Protein AF-A0AAD4GJ56-F1 (afdb_monomer)

Solvent-accessible surface area (backbone atoms only — not comparable to full-atom values): 47585 Å² total; per-residue (Å²): 135,82,80,76,73,70,56,74,69,57,46,52,32,48,74,69,67,39,49,68,61,29,46,60,59,51,65,57,88,60,100,61,91,57,35,54,46,29,16,52,38,9,32,50,30,36,73,68,70,37,28,69,63,6,30,53,33,4,49,54,8,35,75,74,48,78,42,40,51,16,24,48,21,30,16,45,11,32,13,73,70,63,37,51,69,58,14,54,51,44,34,37,54,23,57,78,65,56,65,74,88,53,51,66,63,53,53,48,53,51,28,49,42,38,34,75,41,63,45,49,67,63,18,53,49,50,47,54,54,43,50,73,68,49,57,83,86,52,32,46,61,42,41,30,54,46,20,53,51,30,41,56,50,18,51,52,31,42,76,73,64,39,26,66,62,16,42,53,28,30,53,58,22,57,72,32,58,92,33,44,83,48,79,74,50,55,60,50,25,68,60,73,67,54,64,49,83,55,38,63,61,50,41,45,55,50,42,27,52,27,28,48,74,63,66,38,56,70,59,21,54,51,43,48,47,52,42,43,75,76,40,48,64,61,32,67,72,32,69,70,50,34,52,49,48,57,53,49,53,53,50,53,58,52,55,65,70,72,59,84,88,82,88,83,81,87,80,89,88,86,92,87,88,84,89,90,82,88,88,88,83,90,83,89,80,92,76,82,87,67,90,86,57,65,47,72,46,48,64,50,76,52,71,39,56,67,82,65,65,37,30,36,49,32,38,36,34,26,46,73,87,42,80,74,45,77,49,79,49,80,40,48,42,53,34,71,48,76,50,75,39,85,74,51,46,76,38,49,86,84,50,42,41,33,43,36,37,36,40,50,65,64,90,84,64,91,80,74,77,55,73,47,73,48,78,47,45,62,70,57,54,56,58,60,71,61,55,58,41,68,64,49,29,47,70,59,19,64,35,28,30,34,40,37,40,31,66,66,90,86,51,48,61,52,60,45,44,23,61,39,44,41,41,66,81,69,65,73,71,93,56,69,94,88,77,61,59,52,86,48,78,47,62,14,95,67,28,74,26,40,34,38,21,50,42,79,28,40,51,69,88,50,71,64,47,57,52,52,53,33,53,49,45,52,55,23,67,67,41,92,47,61,54,62,23,63,56,36,34,39,42,46,37,51,55,59,61,96,87,50,74,73,64,51,68,24,45,38,48,47,41,59,44,36,62,80,47,45,63,61,48,32,62,37,37,36,31,22,50,38,61,63,48,52,54,41,43,64,55,57,63,65,88,88,58,58,64,58,58,73,63,47,39,55,53,38,61,38,40,75,45,93,71,57,66,40,61,26,31,88,54,90,78,29,64,64,31,48,35,50,45,52,53,49,49,45,57,41,34,64,74,48,44,91,62,64,28,56,43,54,35,43,57,27,40,45,60,67,52,61,63,60,38,50,52,52,39,58,76,54,48,56,64,54,57,56,51,41,64,76,69,40,80,67,56,80,80,52,61,69,66,61,53,54,52,50,54,49,54,55,45,53,56,43,61,50,70,43,42,93,86,41,71,91,70,42,69,65,54,59,55,65,69,70,61,87,77,88,84,80,86,81,75,97,61,86,82,66,72,60,56,50,52,49,49,54,52,59,64,62,72,49,88,54,103,70,78,71,74,70,91,67,88,66,88,86,76,82,95,77,85,85,88,86,90,74,66,70,73,64,51,56,51,40,53,50,46,38,49,54,37,43,50,53,48,35,48,51,44,41,49,58,77,34,52,89,67,77,52,62,68,45,72,65,52,54,49,52,22,52,60,50,40,50,65,60,44,56,52,46,45,51,55,44,68,68,57,77,70,76,89,64,72,54,97,93,53,84,45,63,68,56,54,47,38,52,52,49,36,62,70,67,41,84,49,80,83,50,52,58,58,51,48,55,55,47,44,75,72,56,48,98,79,81,122

Nearest PDB structures (foldseek):
  2c0l-assembly1_A  TM=4.083E-01  e=7.991E-03  Homo sapiens
  4g2v-assembly1_A  TM=5.578E-01  e=3.934E-02  Mus musculus
  4wnd-assembly1_A  TM=4.920E-01  e=2.106E-01  Homo sapiens
  5a7d-assembly4_D  TM=3.535E-01  e=9.492E-02  Drosophila melanogaster
  8fbi-assembly1_A-3  TM=1.505E-01  e=9.575E+00  synthetic construct

Structure (mmCIF, N/CA/C/O backbone):
data_AF-A0AAD4GJ56-F1
#
_entry.id   AF-A0AAD4GJ56-F1
#
loop_
_atom_site.group_PDB
_atom_site.id
_atom_site.type_symbol
_atom_site.label_atom_id
_atom_site.label_alt_id
_atom_site.label_comp_id
_atom_site.label_asym_id
_atom_site.label_entity_id
_atom_site.label_seq_id
_atom_site.pdbx_PDB_ins_code
_atom_site.Cartn_x
_atom_site.Cartn_y
_atom_site.Cartn_z
_atom_site.occupancy
_atom_site.B_iso_or_equiv
_atom_site.auth_seq_id
_atom_site.auth_comp_id
_atom_site.auth_asym_id
_atom_site.auth_atom_id
_atom_site.pdbx_PDB_model_num
ATOM 1 N N . MET A 1 1 ? 17.922 -2.374 -8.704 1.00 49.94 1 MET A N 1
ATOM 2 C CA . MET A 1 1 ? 18.025 -3.794 -8.288 1.00 49.94 1 MET A CA 1
ATOM 3 C C . MET A 1 1 ? 19.294 -4.398 -8.880 1.00 49.94 1 MET A C 1
ATOM 5 O O . MET A 1 1 ? 19.496 -4.241 -10.074 1.00 49.94 1 MET A O 1
ATOM 9 N N . GLN A 1 2 ? 20.136 -5.076 -8.095 1.00 61.09 2 GLN A N 1
ATOM 10 C CA . GLN A 1 2 ? 21.302 -5.798 -8.623 1.00 61.09 2 GLN A CA 1
ATOM 11 C C . GLN A 1 2 ? 20.945 -7.289 -8.752 1.00 61.09 2 GLN A C 1
ATOM 13 O O . GLN A 1 2 ? 21.031 -8.030 -7.782 1.00 61.09 2 GLN A O 1
ATOM 18 N N . LEU A 1 3 ? 20.460 -7.715 -9.928 1.00 72.62 3 LEU A N 1
ATOM 19 C CA . LEU A 1 3 ? 20.109 -9.124 -10.200 1.00 72.62 3 LEU A CA 1
ATOM 20 C C . LEU A 1 3 ? 21.349 -10.019 -10.330 1.00 72.62 3 LEU A C 1
ATOM 22 O O . LEU A 1 3 ? 21.286 -11.213 -10.049 1.00 72.62 3 LEU A O 1
ATOM 26 N N . ILE A 1 4 ? 22.462 -9.431 -10.762 1.00 76.19 4 ILE A N 1
ATOM 27 C CA . ILE A 1 4 ? 23.710 -10.116 -11.087 1.00 76.19 4 ILE A CA 1
ATOM 28 C C . ILE A 1 4 ? 24.731 -9.820 -9.987 1.00 76.19 4 ILE A C 1
ATOM 30 O O . ILE A 1 4 ? 25.147 -8.676 -9.801 1.00 76.19 4 ILE A O 1
ATOM 34 N N . TYR A 1 5 ? 25.142 -10.868 -9.274 1.00 75.19 5 TYR A N 1
ATOM 35 C CA . TYR A 1 5 ? 26.166 -10.815 -8.229 1.00 75.19 5 TYR A CA 1
ATOM 36 C C . TYR A 1 5 ? 27.441 -11.466 -8.755 1.00 75.19 5 TYR A C 1
ATOM 38 O O . TYR A 1 5 ? 27.501 -12.687 -8.889 1.00 75.19 5 TYR A O 1
ATOM 46 N N . VAL A 1 6 ? 28.420 -10.643 -9.126 1.00 76.81 6 VAL A N 1
ATOM 47 C CA . VAL A 1 6 ? 29.655 -11.047 -9.810 1.00 76.81 6 VAL A CA 1
ATOM 48 C C . VAL A 1 6 ? 30.784 -10.102 -9.382 1.00 76.81 6 VAL A C 1
ATOM 50 O O . VAL A 1 6 ? 30.537 -8.910 -9.207 1.00 76.81 6 VAL A O 1
ATOM 53 N N . ASP A 1 7 ? 32.009 -10.608 -9.217 1.00 75.94 7 ASP A N 1
ATOM 54 C CA . ASP A 1 7 ? 33.191 -9.778 -8.948 1.00 75.94 7 ASP A CA 1
ATOM 55 C C . ASP A 1 7 ? 33.602 -8.929 -10.168 1.00 75.94 7 ASP A C 1
ATOM 57 O O . ASP A 1 7 ? 33.310 -9.267 -11.316 1.00 75.94 7 ASP A O 1
ATOM 61 N N . ASP A 1 8 ? 34.345 -7.844 -9.946 1.00 73.00 8 ASP A N 1
ATOM 62 C CA . ASP A 1 8 ? 34.710 -6.900 -11.011 1.00 73.00 8 ASP A CA 1
ATOM 63 C C . ASP A 1 8 ? 35.476 -7.541 -12.182 1.00 73.00 8 ASP A C 1
ATOM 65 O O . ASP A 1 8 ? 35.361 -7.084 -13.322 1.00 73.00 8 ASP A O 1
ATOM 69 N N . THR A 1 9 ? 36.260 -8.599 -11.952 1.00 71.12 9 THR A N 1
ATOM 70 C CA . THR A 1 9 ? 37.043 -9.247 -13.019 1.00 71.12 9 THR A CA 1
ATOM 71 C C . THR A 1 9 ? 36.125 -10.036 -13.942 1.00 71.12 9 THR A C 1
ATOM 73 O O . THR A 1 9 ? 36.169 -9.872 -15.166 1.00 71.12 9 THR A O 1
ATOM 76 N N . SER A 1 10 ? 35.247 -10.842 -13.349 1.00 69.69 10 SER A N 1
ATOM 77 C CA . SER A 1 10 ? 34.241 -11.634 -14.054 1.00 69.69 10 SER A CA 1
ATOM 78 C C . SER A 1 10 ? 33.201 -10.749 -14.753 1.00 69.69 10 SER A C 1
ATOM 80 O O . SER A 1 10 ? 32.836 -11.008 -15.902 1.00 69.69 10 SER A O 1
ATOM 82 N N . LEU A 1 11 ? 32.781 -9.649 -14.116 1.00 76.31 11 LEU A N 1
ATOM 83 C CA . LEU A 1 11 ? 31.841 -8.685 -14.692 1.00 76.31 11 LEU A CA 1
ATOM 84 C C . LEU A 1 11 ? 32.445 -7.972 -15.909 1.00 76.31 11 LEU A C 1
ATOM 86 O O . LEU A 1 11 ? 31.765 -7.782 -16.916 1.00 76.31 11 LEU A O 1
ATOM 90 N N . ASN A 1 12 ? 33.732 -7.616 -15.856 1.00 75.88 12 ASN A N 1
ATOM 91 C CA . ASN A 1 12 ? 34.431 -6.994 -16.983 1.00 75.88 12 ASN A CA 1
ATOM 92 C C . ASN A 1 12 ? 34.630 -7.951 -18.167 1.00 75.88 12 ASN A C 1
ATOM 94 O O . ASN A 1 12 ? 34.554 -7.510 -19.314 1.00 75.88 12 ASN A O 1
ATOM 98 N N . ALA A 1 13 ? 34.875 -9.241 -17.915 1.00 72.31 13 ALA A N 1
ATOM 99 C CA . ALA A 1 13 ? 34.942 -10.251 -18.973 1.00 72.31 13 ALA A CA 1
ATOM 100 C C . ALA A 1 13 ? 33.575 -10.431 -19.658 1.00 72.31 13 ALA A C 1
ATOM 102 O O . ALA A 1 13 ? 33.492 -10.398 -20.885 1.00 72.31 13 ALA A O 1
ATOM 103 N N . TRP A 1 14 ? 32.501 -10.521 -18.866 1.00 77.25 14 TRP A N 1
ATOM 104 C CA . TRP A 1 14 ? 31.129 -10.636 -19.367 1.00 77.25 14 TRP A CA 1
ATOM 105 C C . TRP A 1 14 ? 30.690 -9.385 -20.153 1.00 77.25 14 TRP A C 1
ATOM 107 O O . TRP A 1 14 ? 30.160 -9.511 -21.255 1.00 77.25 14 TRP A O 1
ATOM 117 N N . ARG A 1 15 ? 30.988 -8.172 -19.661 1.00 75.00 15 ARG A N 1
ATOM 118 C CA . ARG A 1 15 ? 30.671 -6.900 -20.349 1.00 75.00 15 ARG A CA 1
ATOM 119 C C . ARG A 1 15 ? 31.401 -6.707 -21.681 1.00 75.00 15 ARG A C 1
ATOM 121 O O . ARG A 1 15 ? 30.881 -6.027 -22.555 1.00 75.00 15 ARG A O 1
ATOM 128 N N . ARG A 1 16 ? 32.599 -7.277 -21.848 1.00 72.00 16 ARG A N 1
ATOM 129 C CA . ARG A 1 16 ? 33.371 -7.203 -23.107 1.00 72.00 16 ARG A CA 1
ATOM 130 C C . ARG A 1 16 ? 32.933 -8.227 -24.155 1.00 72.00 16 ARG A C 1
ATOM 132 O O . ARG A 1 16 ? 33.599 -8.352 -25.178 1.00 72.00 16 ARG A O 1
ATOM 139 N N . ASP A 1 17 ? 31.857 -8.959 -23.876 1.00 67.81 17 ASP A N 1
ATOM 140 C CA . ASP A 1 17 ? 31.335 -10.044 -24.703 1.00 67.81 17 ASP A CA 1
ATOM 141 C C . ASP A 1 17 ? 32.341 -11.185 -24.957 1.00 67.81 17 ASP A C 1
ATOM 143 O O . ASP A 1 17 ? 32.188 -11.990 -25.874 1.00 67.81 17 ASP A O 1
ATOM 147 N N . ASP A 1 18 ? 33.366 -11.309 -24.106 1.00 80.25 18 ASP A N 1
ATOM 148 C CA . ASP A 1 18 ? 34.285 -12.448 -24.115 1.00 80.25 18 ASP A CA 1
ATOM 149 C C . ASP A 1 18 ? 33.678 -13.605 -23.309 1.00 80.25 18 ASP A C 1
ATOM 151 O O . ASP A 1 18 ? 34.117 -13.963 -22.210 1.00 80.25 18 ASP A O 1
ATOM 155 N N . LEU A 1 19 ? 32.608 -14.177 -23.868 1.00 83.31 19 LEU A N 1
ATOM 156 C CA . LEU A 1 19 ? 31.818 -15.232 -23.232 1.00 83.31 19 LEU A CA 1
ATOM 157 C C . LEU A 1 19 ? 32.649 -16.491 -22.952 1.00 83.31 19 LEU A C 1
ATOM 159 O O . LEU A 1 19 ? 32.398 -17.190 -21.975 1.00 83.31 19 LEU A O 1
ATOM 163 N N . THR A 1 20 ? 33.676 -16.766 -23.764 1.00 83.88 20 THR A N 1
ATOM 164 C CA . THR A 1 20 ? 34.546 -17.939 -23.574 1.00 83.88 20 THR A CA 1
ATOM 165 C C . THR A 1 20 ? 35.426 -17.775 -22.337 1.00 83.88 20 THR A C 1
ATOM 167 O O . THR A 1 20 ? 35.511 -18.691 -21.514 1.00 83.88 20 THR A O 1
ATOM 170 N N . SER A 1 21 ? 36.032 -16.597 -22.158 1.00 81.44 21 SER A N 1
ATOM 171 C CA . SER A 1 21 ? 36.774 -16.287 -20.933 1.00 81.44 21 SER A CA 1
ATOM 172 C C . SER A 1 21 ? 35.853 -16.226 -19.716 1.00 81.44 21 SER A C 1
ATOM 174 O O . SER A 1 21 ? 36.216 -16.745 -18.662 1.00 81.44 21 SER A O 1
ATOM 176 N N . ALA A 1 22 ? 34.643 -15.672 -19.856 1.00 81.50 22 ALA A N 1
ATOM 177 C CA . ALA A 1 22 ? 33.655 -15.645 -18.777 1.00 81.50 22 ALA A CA 1
ATOM 178 C C . ALA A 1 22 ? 33.265 -17.064 -18.316 1.00 81.50 22 ALA A C 1
ATOM 180 O O . ALA A 1 22 ? 33.291 -17.335 -17.117 1.00 81.50 22 ALA A O 1
ATOM 181 N N . VAL A 1 23 ? 33.009 -18.006 -19.238 1.00 85.00 23 VAL A N 1
ATOM 182 C CA . VAL A 1 23 ? 32.777 -19.423 -18.888 1.00 85.00 23 VAL A CA 1
ATOM 183 C C . VAL A 1 23 ? 33.982 -20.017 -18.164 1.00 85.00 23 VAL A C 1
ATOM 185 O O . VAL A 1 23 ? 33.798 -20.708 -17.163 1.00 85.00 23 VAL A O 1
ATOM 188 N N . ALA A 1 24 ? 35.206 -19.764 -18.634 1.00 84.12 24 ALA A N 1
ATOM 189 C CA . ALA A 1 24 ? 36.415 -20.307 -18.014 1.00 84.12 24 ALA A CA 1
ATOM 190 C C . ALA A 1 24 ? 36.622 -19.796 -16.579 1.00 84.12 24 ALA A C 1
ATOM 192 O O . ALA A 1 24 ? 37.053 -20.563 -15.719 1.00 84.12 24 ALA A O 1
ATOM 193 N N . ILE A 1 25 ? 36.292 -18.528 -16.317 1.00 81.31 25 ILE A N 1
ATOM 194 C CA . ILE A 1 25 ? 36.348 -17.924 -14.981 1.00 81.31 25 ILE A CA 1
ATOM 195 C C . ILE A 1 25 ? 35.249 -18.513 -14.094 1.00 81.31 25 ILE A C 1
ATOM 197 O O . ILE A 1 25 ? 35.541 -19.060 -13.031 1.00 81.31 25 ILE A O 1
ATOM 201 N N . PHE A 1 26 ? 33.996 -18.489 -14.557 1.00 81.94 26 PHE A N 1
ATOM 202 C CA . PHE A 1 26 ? 32.866 -18.995 -13.783 1.00 81.94 26 PHE A CA 1
ATOM 203 C C . PHE A 1 26 ? 32.895 -20.508 -13.580 1.00 81.94 26 PHE A C 1
ATOM 205 O O . PHE A 1 26 ? 32.244 -20.974 -12.659 1.00 81.94 26 PHE A O 1
ATOM 212 N N . SER A 1 27 ? 33.638 -21.281 -14.377 1.00 81.06 27 SER A N 1
ATOM 213 C CA . SER A 1 27 ? 33.766 -22.738 -14.214 1.00 81.06 27 SER A CA 1
ATOM 214 C C . SER A 1 27 ? 34.814 -23.160 -13.173 1.00 81.06 27 SER A C 1
ATOM 216 O O . SER A 1 27 ? 34.909 -24.351 -12.885 1.00 81.06 27 SER A O 1
ATOM 218 N N . GLN A 1 28 ? 35.596 -22.235 -12.599 1.00 78.62 28 GLN A N 1
ATOM 219 C CA . GLN A 1 28 ? 36.573 -22.576 -11.556 1.00 78.62 28 GLN A CA 1
ATOM 220 C C . GLN A 1 28 ? 35.857 -23.017 -10.268 1.00 78.62 28 GLN A C 1
ATOM 222 O O . GLN A 1 28 ? 34.963 -22.327 -9.778 1.00 78.62 28 GLN A O 1
ATOM 227 N N . GLU A 1 29 ? 36.229 -24.183 -9.730 1.00 59.31 29 GLU A N 1
ATOM 228 C CA . GLU A 1 29 ? 35.671 -24.710 -8.479 1.00 59.31 29 GLU A CA 1
ATOM 229 C C . GLU A 1 29 ? 36.181 -23.913 -7.270 1.00 59.31 29 GLU A C 1
ATOM 231 O O . GLU A 1 29 ? 37.386 -23.782 -7.048 1.00 59.31 29 GLU A O 1
ATOM 236 N N . THR A 1 30 ? 35.251 -23.407 -6.463 1.00 61.81 30 THR A N 1
ATOM 237 C CA . THR A 1 30 ? 35.505 -22.809 -5.147 1.00 61.81 30 THR A CA 1
ATOM 238 C C . THR A 1 30 ? 35.252 -23.836 -4.039 1.00 61.81 30 THR A C 1
ATOM 240 O O . THR A 1 30 ? 34.513 -24.795 -4.241 1.00 61.81 30 THR A O 1
ATOM 243 N N . GLN A 1 31 ? 35.857 -23.652 -2.855 1.00 51.00 31 GLN A N 1
ATOM 244 C CA . GLN A 1 31 ? 35.660 -24.559 -1.707 1.00 51.00 31 GLN A CA 1
ATOM 245 C C . GLN A 1 31 ? 34.197 -24.636 -1.234 1.00 51.00 31 GLN A C 1
ATOM 247 O O . GLN A 1 31 ? 33.801 -25.671 -0.704 1.00 51.00 31 GLN A O 1
ATOM 252 N N . ASP A 1 32 ? 33.406 -23.587 -1.484 1.00 49.31 32 ASP A N 1
ATOM 253 C CA . ASP A 1 32 ? 31.969 -23.540 -1.221 1.00 49.31 32 ASP A CA 1
ATOM 254 C C . ASP A 1 32 ? 31.168 -23.521 -2.531 1.00 49.31 32 ASP A C 1
ATOM 256 O O . ASP A 1 32 ? 31.567 -22.896 -3.521 1.00 49.31 32 ASP A O 1
ATOM 260 N N . ALA A 1 33 ? 30.017 -24.198 -2.529 1.00 55.66 33 ALA A N 1
ATOM 261 C CA . ALA A 1 33 ? 29.074 -24.210 -3.640 1.00 55.66 33 ALA A CA 1
ATOM 262 C C . ALA A 1 33 ? 28.334 -22.862 -3.725 1.00 55.66 33 ALA A C 1
ATOM 264 O O . ALA A 1 33 ? 27.274 -22.674 -3.131 1.00 55.66 33 ALA A O 1
ATOM 265 N N . ASP A 1 34 ? 28.917 -21.905 -4.449 1.00 78.25 34 ASP A N 1
ATOM 266 C CA . ASP A 1 34 ? 28.306 -20.596 -4.680 1.00 78.25 34 ASP A CA 1
ATOM 267 C C . ASP A 1 34 ? 27.204 -20.681 -5.755 1.00 78.25 34 ASP A C 1
ATOM 269 O O . ASP A 1 34 ? 27.471 -20.849 -6.951 1.00 78.25 34 ASP A O 1
ATOM 273 N N . TYR A 1 35 ? 25.948 -20.569 -5.321 1.00 82.81 35 TYR A N 1
ATOM 274 C CA . TYR A 1 35 ? 24.769 -20.604 -6.187 1.00 82.81 35 TYR A CA 1
ATOM 275 C C . TYR A 1 35 ? 24.680 -19.381 -7.116 1.00 82.81 35 TYR A C 1
ATOM 277 O O . TYR A 1 35 ? 24.148 -19.515 -8.223 1.00 82.81 35 TYR A O 1
ATOM 285 N N . HIS A 1 36 ? 25.229 -18.217 -6.735 1.00 84.31 36 HIS A N 1
ATOM 286 C CA . HIS A 1 36 ? 25.254 -17.037 -7.608 1.00 84.31 36 HIS A CA 1
ATOM 287 C C . HIS A 1 36 ? 26.156 -17.285 -8.817 1.00 84.31 36 HIS A C 1
ATOM 289 O O . HIS A 1 36 ? 25.742 -17.058 -9.955 1.00 84.31 36 HIS A O 1
ATOM 295 N N . ARG A 1 37 ? 27.352 -17.844 -8.592 1.00 86.75 37 ARG A N 1
ATOM 296 C CA . ARG A 1 37 ? 28.278 -18.251 -9.661 1.00 86.75 37 ARG A CA 1
ATOM 297 C C . ARG A 1 37 ? 27.612 -19.189 -10.671 1.00 86.75 37 ARG A C 1
ATOM 299 O O . ARG A 1 37 ? 27.753 -18.969 -11.870 1.00 86.75 37 ARG A O 1
ATOM 306 N N . LEU A 1 38 ? 26.879 -20.203 -10.205 1.00 88.62 38 LEU A N 1
ATOM 307 C CA . LEU A 1 38 ? 26.197 -21.170 -11.078 1.00 88.62 38 LEU A CA 1
ATOM 308 C C . LEU A 1 38 ? 25.073 -20.533 -11.907 1.00 88.62 38 LEU A C 1
ATOM 310 O O . LEU A 1 38 ? 24.967 -20.813 -13.099 1.00 88.62 38 LEU A O 1
ATOM 314 N N . ALA A 1 39 ? 24.282 -19.629 -11.320 1.00 90.50 39 ALA A N 1
ATOM 315 C CA . ALA A 1 39 ? 23.257 -18.891 -12.062 1.00 90.50 39 ALA A CA 1
ATOM 316 C C . ALA A 1 39 ? 23.874 -17.976 -13.138 1.00 90.50 39 ALA A C 1
ATOM 318 O O . ALA A 1 39 ? 23.385 -17.922 -14.265 1.00 90.50 39 ALA A O 1
ATOM 319 N N . ASN A 1 40 ? 24.986 -17.302 -12.824 1.00 90.56 40 ASN A N 1
ATOM 320 C CA . ASN A 1 40 ? 25.722 -16.493 -13.798 1.00 90.56 40 ASN A CA 1
ATOM 321 C C . ASN A 1 40 ? 26.328 -17.357 -14.918 1.00 90.56 40 ASN A C 1
ATOM 323 O O . ASN A 1 40 ? 26.204 -17.014 -16.092 1.00 90.56 40 ASN A O 1
ATOM 327 N N . LEU A 1 41 ? 26.933 -18.502 -14.576 1.00 90.62 41 LEU A N 1
ATOM 328 C CA . LEU A 1 41 ? 27.472 -19.458 -15.549 1.00 90.62 41 LEU A CA 1
ATOM 329 C C . LEU A 1 41 ? 26.387 -19.942 -16.516 1.00 90.62 41 LEU A C 1
ATOM 331 O O . LEU A 1 41 ? 26.617 -19.969 -17.726 1.00 90.62 41 LEU A O 1
ATOM 335 N N . ALA A 1 42 ? 25.203 -20.265 -15.992 1.00 93.75 42 ALA A N 1
ATOM 336 C CA . ALA A 1 42 ? 24.062 -20.679 -16.793 1.00 93.75 42 ALA A CA 1
ATOM 337 C C . ALA A 1 42 ? 23.653 -19.610 -17.816 1.00 93.75 42 ALA A C 1
ATOM 339 O O . ALA A 1 42 ? 23.445 -19.932 -18.984 1.00 93.75 42 ALA A O 1
ATOM 340 N N . LEU A 1 43 ? 23.604 -18.332 -17.421 1.00 93.25 43 LEU A N 1
ATOM 341 C CA . LEU A 1 43 ? 23.298 -17.228 -18.339 1.00 93.25 43 LEU A CA 1
ATOM 342 C C . LEU A 1 43 ? 24.356 -17.068 -19.434 1.00 93.25 43 LEU A C 1
ATOM 344 O O . LEU A 1 43 ? 24.012 -16.922 -20.607 1.00 93.25 43 LEU A O 1
ATOM 348 N N . VAL A 1 44 ? 25.642 -17.149 -19.084 1.00 90.81 44 VAL A N 1
ATOM 349 C CA . VAL A 1 44 ? 26.728 -17.068 -20.074 1.00 90.81 44 VAL A CA 1
ATOM 350 C C . VAL A 1 44 ? 26.666 -18.249 -21.053 1.00 90.81 44 VAL A C 1
ATOM 352 O O . VAL A 1 44 ? 26.822 -18.053 -22.258 1.00 90.81 44 VAL A O 1
ATOM 355 N N . ARG A 1 45 ? 26.382 -19.467 -20.572 1.00 92.00 45 ARG A N 1
ATOM 356 C CA . ARG A 1 45 ? 26.193 -20.652 -21.430 1.00 92.00 45 ARG A CA 1
ATOM 357 C C . ARG A 1 45 ? 24.950 -20.547 -22.308 1.00 92.00 45 ARG A C 1
ATOM 359 O O . ARG A 1 45 ? 25.010 -20.925 -23.475 1.00 92.00 45 ARG A O 1
ATOM 366 N N . ALA A 1 46 ? 23.862 -19.974 -21.798 1.00 93.00 46 ALA A N 1
ATOM 367 C CA . ALA A 1 46 ? 22.674 -19.686 -22.593 1.00 93.00 46 ALA A CA 1
ATOM 368 C C . ALA A 1 46 ? 22.984 -18.697 -23.732 1.00 93.00 46 ALA A C 1
ATOM 370 O O . ALA A 1 46 ? 22.561 -18.917 -24.861 1.00 93.00 46 ALA A O 1
ATOM 371 N N . ARG A 1 47 ? 23.809 -17.666 -23.491 1.00 89.81 47 ARG A N 1
ATOM 372 C CA . ARG A 1 47 ? 24.276 -16.753 -24.555 1.00 89.81 47 ARG A CA 1
ATOM 373 C C . ARG A 1 47 ? 25.166 -17.427 -25.608 1.00 89.81 47 ARG A C 1
ATOM 375 O O . ARG A 1 47 ? 25.259 -16.925 -26.722 1.00 89.81 47 ARG A O 1
ATOM 382 N N . LEU A 1 48 ? 25.802 -18.549 -25.271 1.00 91.62 48 LEU A N 1
ATOM 383 C CA . LEU A 1 48 ? 26.554 -19.401 -26.202 1.00 91.62 48 LEU A CA 1
ATOM 384 C C . LEU A 1 48 ? 25.685 -20.479 -26.872 1.00 91.62 48 LEU A C 1
ATOM 386 O O . LEU A 1 48 ? 26.228 -21.378 -27.512 1.00 91.62 48 LEU A O 1
ATOM 390 N N . GLU A 1 49 ? 24.362 -20.422 -26.694 1.00 92.44 49 GLU A N 1
ATOM 391 C CA . GLU A 1 49 ? 23.396 -21.409 -27.191 1.00 92.44 49 GLU A CA 1
ATOM 392 C C . GLU A 1 49 ? 23.630 -22.836 -26.645 1.00 92.44 49 GLU A C 1
ATOM 394 O O . GLU A 1 49 ? 23.201 -23.835 -27.222 1.00 92.44 49 GLU A O 1
ATOM 399 N N . GLN A 1 50 ? 24.300 -22.959 -25.494 1.00 94.81 50 GLN A N 1
ATOM 400 C CA . GLN A 1 50 ? 24.566 -24.231 -24.811 1.00 94.81 50 GLN A CA 1
ATOM 401 C C . GLN A 1 50 ? 23.424 -24.570 -23.846 1.00 94.81 50 GLN A C 1
ATOM 403 O O . GLN A 1 50 ? 23.607 -24.633 -22.629 1.00 94.81 50 GLN A O 1
ATOM 408 N N . TRP A 1 51 ? 22.223 -24.756 -24.393 1.00 95.25 51 TRP A N 1
ATOM 409 C CA . TRP A 1 51 ? 20.978 -24.767 -23.620 1.00 95.25 51 TRP A CA 1
ATOM 410 C C . TRP A 1 51 ? 20.888 -25.867 -22.557 1.00 95.25 51 TRP A C 1
ATOM 412 O O . TRP A 1 51 ? 20.461 -25.592 -21.440 1.00 95.25 51 TRP A O 1
ATOM 422 N N . GLU A 1 52 ? 21.306 -27.096 -22.870 1.00 95.44 52 GLU A N 1
ATOM 423 C CA . GLU A 1 52 ? 21.258 -28.219 -21.917 1.00 95.44 52 GLU A CA 1
ATOM 424 C C . GLU A 1 52 ? 22.202 -27.991 -20.729 1.00 95.44 52 GLU A C 1
ATOM 426 O O . GLU A 1 52 ? 21.834 -28.196 -19.573 1.00 95.44 52 GLU A O 1
ATOM 431 N N . SER A 1 53 ? 23.419 -27.510 -21.001 1.00 94.50 53 SER A N 1
ATOM 432 C CA . SER A 1 53 ? 24.393 -27.188 -19.955 1.00 94.50 53 SER A CA 1
ATOM 433 C C . SER A 1 53 ? 23.947 -25.991 -19.114 1.00 94.50 53 SER A C 1
ATOM 435 O O . SER A 1 53 ? 24.136 -25.999 -17.900 1.00 94.50 53 SER A O 1
ATOM 437 N N . ALA A 1 54 ? 23.324 -24.988 -19.739 1.00 96.00 54 ALA A N 1
ATOM 438 C CA . ALA A 1 54 ? 22.751 -23.843 -19.040 1.00 96.00 54 ALA A CA 1
ATOM 439 C C . ALA A 1 54 ? 21.607 -24.256 -18.100 1.00 96.00 54 ALA A C 1
ATOM 441 O O . ALA A 1 54 ? 21.569 -23.812 -16.953 1.00 96.00 54 ALA A O 1
ATOM 442 N N . GLU A 1 55 ? 20.706 -25.138 -18.546 1.00 96.62 55 GLU A N 1
ATOM 443 C CA . GLU A 1 55 ? 19.636 -25.668 -17.696 1.00 96.62 55 GLU A CA 1
ATOM 444 C C . GLU A 1 55 ? 20.208 -26.434 -16.498 1.00 96.62 55 GLU A C 1
ATOM 446 O O . GLU A 1 55 ? 19.782 -26.209 -15.364 1.00 96.62 55 GLU A O 1
ATOM 451 N N . GLN A 1 56 ? 21.192 -27.307 -16.735 1.00 95.56 56 GLN A N 1
ATOM 452 C CA . GLN A 1 56 ? 21.809 -28.109 -15.680 1.00 95.56 56 GLN A CA 1
ATOM 453 C C . GLN A 1 56 ? 22.441 -27.233 -14.589 1.00 95.56 56 GLN A C 1
ATOM 455 O O . GLN A 1 56 ? 22.196 -27.463 -13.404 1.00 95.56 56 GLN A O 1
ATOM 460 N N . ASP A 1 57 ? 23.217 -26.216 -14.971 1.00 93.69 57 ASP A N 1
ATOM 461 C CA . ASP A 1 57 ? 23.851 -25.306 -14.011 1.00 93.69 57 ASP A CA 1
ATOM 462 C C . ASP A 1 57 ? 22.818 -24.468 -13.248 1.00 93.69 57 ASP A C 1
ATOM 464 O O . ASP A 1 57 ? 22.950 -24.254 -12.040 1.00 93.69 57 ASP A O 1
ATOM 468 N N . ALA A 1 58 ? 21.768 -24.009 -13.934 1.00 94.69 58 ALA A N 1
ATOM 469 C CA . ALA A 1 58 ? 20.715 -23.218 -13.314 1.00 94.69 58 ALA A CA 1
ATOM 470 C C . ALA A 1 58 ? 19.893 -24.053 -12.316 1.00 94.69 58 ALA A C 1
ATOM 472 O O . ALA A 1 58 ? 19.607 -23.580 -11.216 1.00 94.69 58 ALA A O 1
ATOM 473 N N . ARG A 1 59 ? 19.586 -25.319 -12.633 1.00 94.62 59 ARG A N 1
ATOM 474 C CA . ARG A 1 59 ? 18.943 -26.247 -11.686 1.00 94.62 59 ARG A CA 1
ATOM 475 C C . ARG A 1 59 ? 19.850 -26.576 -10.501 1.00 94.62 59 ARG A C 1
ATOM 477 O O . ARG A 1 59 ? 19.375 -26.551 -9.370 1.00 94.62 59 ARG A O 1
ATOM 484 N N . ALA A 1 60 ? 21.150 -26.777 -10.727 1.00 91.12 60 ALA A N 1
ATOM 485 C CA . ALA A 1 60 ? 22.117 -26.964 -9.642 1.00 91.12 60 ALA A CA 1
ATOM 486 C C . ALA A 1 60 ? 22.197 -25.734 -8.715 1.00 91.12 60 ALA A C 1
ATOM 488 O O . ALA A 1 60 ? 22.303 -25.879 -7.498 1.00 91.12 60 ALA A O 1
ATOM 489 N N . SER A 1 61 ? 22.092 -24.520 -9.269 1.00 91.44 61 SER A N 1
ATOM 490 C CA . SER A 1 61 ? 21.968 -23.287 -8.479 1.00 91.44 61 SER A CA 1
ATOM 491 C C . SER A 1 61 ? 20.705 -23.300 -7.606 1.00 91.44 61 SER A C 1
ATOM 493 O O . SER A 1 61 ? 20.801 -23.059 -6.402 1.00 91.44 61 SER A O 1
ATOM 495 N N . ILE A 1 62 ? 19.545 -23.654 -8.178 1.00 89.69 62 ILE A N 1
ATOM 496 C CA . ILE A 1 62 ? 18.258 -23.735 -7.460 1.00 89.69 62 ILE A CA 1
ATOM 497 C C . ILE A 1 62 ? 18.309 -24.760 -6.321 1.00 89.69 62 ILE A C 1
ATOM 499 O O . ILE A 1 62 ? 17.814 -24.473 -5.232 1.00 89.69 62 ILE A O 1
ATOM 503 N N . GLU A 1 63 ? 18.915 -25.928 -6.550 1.00 88.56 63 GLU A N 1
ATOM 504 C CA . GLU A 1 63 ? 19.061 -26.980 -5.535 1.00 88.56 63 GLU A CA 1
ATOM 505 C C . GLU A 1 63 ? 19.863 -26.514 -4.313 1.00 88.56 63 GLU A C 1
ATOM 507 O O . GLU A 1 63 ? 19.538 -26.891 -3.186 1.00 88.56 63 GLU A O 1
ATOM 512 N N . ILE A 1 64 ? 20.886 -25.677 -4.519 1.00 83.19 64 ILE A N 1
ATOM 513 C CA . ILE A 1 64 ? 21.654 -25.070 -3.425 1.00 83.19 64 ILE A CA 1
ATOM 514 C C . ILE A 1 64 ? 20.821 -23.982 -2.742 1.00 83.19 64 ILE A C 1
ATOM 516 O O . ILE A 1 64 ? 20.675 -23.979 -1.517 1.00 83.19 64 ILE A O 1
ATOM 520 N N . ARG A 1 65 ? 20.298 -23.035 -3.528 1.00 82.69 65 ARG A N 1
ATOM 521 C CA . ARG A 1 65 ? 19.423 -21.965 -3.052 1.00 82.69 65 ARG A CA 1
ATOM 522 C C . ARG A 1 65 ? 18.580 -21.407 -4.206 1.00 82.69 65 ARG A C 1
ATOM 524 O O . ARG A 1 65 ? 19.138 -20.813 -5.130 1.00 82.69 65 ARG A O 1
ATOM 531 N N . PRO A 1 66 ? 17.242 -21.471 -4.119 1.00 81.69 66 PRO A N 1
ATOM 532 C CA . PRO A 1 66 ? 16.369 -20.824 -5.090 1.00 81.69 66 PRO A CA 1
ATOM 533 C C . PRO A 1 66 ? 16.611 -19.310 -5.141 1.00 81.69 66 PRO A C 1
ATOM 535 O O . PRO A 1 66 ? 16.588 -18.632 -4.111 1.00 81.69 66 PRO A O 1
ATOM 538 N N . THR A 1 67 ? 16.844 -18.773 -6.340 1.00 82.50 67 THR A N 1
ATOM 539 C CA . THR A 1 67 ? 17.010 -17.332 -6.575 1.00 82.50 67 THR A CA 1
ATOM 540 C C . THR A 1 67 ? 16.328 -16.906 -7.866 1.00 82.50 67 THR A C 1
ATOM 542 O O . THR A 1 67 ? 16.198 -17.693 -8.802 1.00 82.50 67 THR A O 1
ATOM 545 N N . ILE A 1 68 ? 15.952 -15.626 -7.939 1.00 85.62 68 ILE A N 1
ATOM 546 C CA . ILE A 1 68 ? 15.344 -15.006 -9.126 1.00 85.62 68 ILE A CA 1
ATOM 547 C C . ILE A 1 68 ? 16.208 -15.258 -10.368 1.00 85.62 68 ILE A C 1
ATOM 549 O O . ILE A 1 68 ? 15.707 -15.723 -11.386 1.00 85.62 68 ILE A O 1
ATOM 553 N N . LEU A 1 69 ? 17.519 -15.005 -10.272 1.00 87.31 69 LEU A N 1
ATOM 554 C CA . LEU A 1 69 ? 18.444 -15.158 -11.395 1.00 87.31 69 LEU A CA 1
ATOM 555 C C . LEU A 1 69 ? 18.532 -16.609 -11.885 1.00 87.31 69 LEU A C 1
ATOM 557 O O . LEU A 1 69 ? 18.593 -16.838 -13.090 1.00 87.31 69 LEU A O 1
ATOM 561 N N . ALA A 1 70 ? 18.499 -17.586 -10.975 1.00 89.31 70 ALA A N 1
ATOM 562 C CA . ALA A 1 70 ? 18.539 -18.997 -11.344 1.00 89.31 70 ALA A CA 1
ATOM 563 C C . ALA A 1 70 ? 17.262 -19.432 -12.083 1.00 89.31 70 ALA A C 1
ATOM 565 O O . ALA A 1 70 ? 17.350 -20.119 -13.099 1.00 89.31 70 ALA A O 1
ATOM 566 N N . TYR A 1 71 ? 16.085 -18.962 -11.654 1.00 91.25 71 TYR A N 1
ATOM 567 C CA . TYR A 1 71 ? 14.832 -19.209 -12.378 1.00 91.25 71 TYR A CA 1
ATOM 568 C C . TYR A 1 71 ? 14.783 -18.500 -13.736 1.00 91.25 71 TYR A C 1
ATOM 570 O O . TYR A 1 71 ? 14.346 -19.101 -14.719 1.00 91.25 71 TYR A O 1
ATOM 578 N N . ILE A 1 72 ? 15.294 -17.265 -13.835 1.00 92.56 72 ILE A N 1
ATOM 579 C CA . ILE A 1 72 ? 15.478 -16.578 -15.125 1.00 92.56 72 ILE A CA 1
ATOM 580 C C . ILE A 1 72 ? 16.373 -17.425 -16.045 1.00 92.56 72 ILE A C 1
ATOM 582 O O . ILE A 1 72 ? 16.019 -17.649 -17.202 1.00 92.56 72 ILE A O 1
ATOM 586 N N . ALA A 1 73 ? 17.494 -17.940 -15.533 1.00 94.19 73 ALA A N 1
ATOM 587 C CA . ALA A 1 73 ? 18.438 -18.743 -16.306 1.00 94.19 73 ALA A CA 1
ATOM 588 C C . ALA A 1 73 ? 17.836 -20.074 -16.793 1.00 94.19 73 ALA A C 1
ATOM 590 O O . ALA A 1 73 ? 17.967 -20.388 -17.977 1.00 94.19 73 ALA A O 1
ATOM 591 N N . VAL A 1 74 ? 17.114 -20.813 -15.934 1.00 95.50 74 VAL A N 1
ATOM 592 C CA . VAL A 1 74 ? 16.363 -22.021 -16.345 1.00 95.50 74 VAL A CA 1
ATOM 593 C C . VAL A 1 74 ? 15.357 -21.678 -17.443 1.00 95.50 74 VAL A C 1
ATOM 595 O O . VAL A 1 74 ? 15.258 -22.385 -18.443 1.00 95.50 74 VAL A O 1
ATOM 598 N N . SER A 1 75 ? 14.632 -20.571 -17.290 1.00 93.88 75 SER A N 1
ATOM 599 C CA . SER A 1 75 ? 13.596 -20.161 -18.242 1.00 93.88 75 SER A CA 1
ATOM 600 C C . SER A 1 75 ? 14.170 -19.808 -19.612 1.00 93.88 75 SER A C 1
ATOM 602 O O . SER A 1 75 ? 13.614 -20.206 -20.633 1.00 93.88 75 SER A O 1
ATOM 604 N N . ILE A 1 76 ? 15.304 -19.101 -19.650 1.00 95.12 76 ILE A N 1
ATOM 605 C CA . ILE A 1 76 ? 16.023 -18.808 -20.897 1.00 95.12 76 ILE A CA 1
ATOM 606 C C . ILE A 1 76 ? 16.506 -20.108 -21.545 1.00 95.12 76 ILE A C 1
ATOM 608 O O . ILE A 1 76 ? 16.311 -20.294 -22.745 1.00 95.12 76 ILE A O 1
ATOM 612 N N . ALA A 1 77 ? 17.092 -21.020 -20.762 1.00 96.25 77 ALA A N 1
ATOM 613 C CA . ALA A 1 77 ? 17.578 -22.300 -21.266 1.00 96.25 77 ALA A CA 1
ATOM 614 C C . ALA A 1 77 ? 16.447 -23.140 -21.885 1.00 96.25 77 ALA A C 1
ATOM 616 O O . ALA A 1 77 ? 16.574 -23.596 -23.020 1.00 96.25 77 ALA A O 1
ATOM 617 N N . LEU A 1 78 ? 15.311 -23.274 -21.195 1.00 94.00 78 LEU A N 1
ATOM 618 C CA . LEU A 1 78 ? 14.128 -23.978 -21.705 1.00 94.00 78 LEU A CA 1
ATOM 619 C C . LEU A 1 78 ? 13.520 -23.288 -22.932 1.00 94.00 78 LEU A C 1
ATOM 621 O O . LEU A 1 78 ? 13.096 -23.963 -23.871 1.00 94.00 78 LEU A O 1
ATOM 625 N N . GLY A 1 79 ? 13.505 -21.952 -22.954 1.00 92.56 79 GLY A N 1
ATOM 626 C CA . GLY A 1 79 ? 13.065 -21.164 -24.104 1.00 92.56 79 GLY A CA 1
ATOM 627 C C . GLY A 1 79 ? 13.921 -21.431 -25.344 1.00 92.56 79 GLY A C 1
ATOM 628 O O . GLY A 1 79 ? 13.373 -21.695 -26.412 1.00 92.56 79 GLY A O 1
ATOM 629 N N . GLY A 1 80 ? 15.249 -21.462 -25.189 1.00 89.69 80 GLY A N 1
ATOM 630 C CA . GLY A 1 80 ? 16.193 -21.811 -26.258 1.00 89.69 80 GLY A CA 1
ATOM 631 C C . GLY A 1 80 ? 16.063 -23.256 -26.756 1.00 89.69 80 GLY A C 1
ATOM 632 O O . GLY A 1 80 ? 16.285 -23.526 -27.933 1.00 89.69 80 GLY A O 1
ATOM 633 N N . GLN A 1 81 ? 15.607 -24.178 -25.902 1.00 93.19 81 GLN A N 1
ATOM 634 C CA . GLN A 1 81 ? 15.248 -25.550 -26.296 1.00 93.19 81 GLN A CA 1
ATOM 635 C C . GLN A 1 81 ? 13.875 -25.655 -26.996 1.00 93.19 81 GLN A C 1
ATOM 637 O O . GLN A 1 81 ? 13.452 -26.752 -27.360 1.00 93.19 81 GLN A O 1
ATOM 642 N N . GLY A 1 82 ? 13.145 -24.547 -27.166 1.00 89.25 82 GLY A N 1
ATOM 643 C CA . GLY A 1 82 ? 11.797 -24.527 -27.746 1.00 89.25 82 GLY A CA 1
ATOM 644 C C . GLY A 1 82 ? 10.687 -24.966 -26.782 1.00 89.25 82 GLY A C 1
ATOM 645 O O . GLY A 1 82 ? 9.541 -25.151 -27.195 1.00 89.25 82 GLY A O 1
ATOM 646 N N . GLN A 1 83 ? 10.983 -25.116 -25.489 1.00 91.25 83 GLN A N 1
ATOM 647 C CA . GLN A 1 83 ? 10.019 -25.518 -24.463 1.00 91.25 83 GLN A CA 1
ATOM 648 C C . GLN A 1 83 ? 9.332 -24.297 -23.833 1.00 91.25 83 GLN A C 1
ATOM 650 O O . GLN A 1 83 ? 9.394 -24.082 -22.623 1.00 91.25 83 GLN A O 1
ATOM 655 N N . LEU A 1 84 ? 8.653 -23.481 -24.646 1.00 87.88 84 LEU A N 1
ATOM 656 C CA . LEU A 1 84 ? 8.084 -22.195 -24.214 1.00 87.88 84 LEU A CA 1
ATOM 657 C C . LEU A 1 84 ? 7.117 -22.313 -23.021 1.00 87.88 84 LEU A C 1
ATOM 659 O O . LEU A 1 84 ? 7.123 -21.463 -22.133 1.00 87.88 84 LEU A O 1
ATOM 663 N N . ALA A 1 85 ? 6.293 -23.362 -22.975 1.00 82.62 85 ALA A N 1
ATOM 664 C CA . ALA A 1 85 ? 5.371 -23.581 -21.859 1.00 82.62 85 ALA A CA 1
ATOM 665 C C . ALA A 1 85 ? 6.119 -23.851 -20.541 1.00 82.62 85 ALA A C 1
ATOM 667 O O . ALA A 1 85 ? 5.812 -23.231 -19.524 1.00 82.62 85 ALA A O 1
ATOM 668 N N . ALA A 1 86 ? 7.145 -24.707 -20.580 1.00 85.06 86 ALA A N 1
ATOM 669 C CA . ALA A 1 86 ? 7.983 -25.006 -19.421 1.00 85.06 86 ALA A CA 1
ATOM 670 C C . ALA A 1 86 ? 8.811 -23.782 -18.999 1.00 85.06 86 ALA A C 1
ATOM 672 O O . ALA A 1 86 ? 8.896 -23.476 -17.815 1.00 85.06 86 ALA A O 1
ATOM 673 N N . ALA A 1 87 ? 9.339 -23.025 -19.966 1.00 87.38 87 ALA A N 1
ATOM 674 C CA . ALA A 1 87 ? 10.046 -21.773 -19.718 1.00 87.38 87 ALA A CA 1
ATOM 675 C C . ALA A 1 87 ? 9.169 -20.752 -18.981 1.00 87.38 87 ALA A C 1
ATOM 677 O O . ALA A 1 87 ? 9.607 -20.157 -18.002 1.00 87.38 87 ALA A O 1
ATOM 678 N N . LYS A 1 88 ? 7.910 -20.570 -19.409 1.00 83.56 88 LYS A N 1
ATOM 679 C CA . LYS A 1 88 ? 6.954 -19.689 -18.718 1.00 83.56 88 LYS A CA 1
ATOM 680 C C . LYS A 1 88 ? 6.672 -20.177 -17.297 1.00 83.56 88 LYS A C 1
ATOM 682 O O . LYS A 1 88 ? 6.683 -19.364 -16.379 1.00 83.56 88 LYS A O 1
ATOM 687 N N . GLN A 1 89 ? 6.449 -21.480 -17.126 1.00 81.50 89 GLN A N 1
ATOM 688 C CA . GLN A 1 89 ? 6.143 -22.086 -15.830 1.00 81.50 89 GLN A CA 1
ATOM 689 C C . GLN A 1 89 ? 7.296 -21.932 -14.826 1.00 81.50 89 GLN A C 1
ATOM 691 O O . GLN A 1 89 ? 7.063 -21.549 -13.681 1.00 81.50 89 GLN A O 1
ATOM 696 N N . GLU A 1 90 ? 8.529 -22.201 -15.252 1.00 81.19 90 GLU A N 1
ATOM 697 C CA . GLU A 1 90 ? 9.724 -22.051 -14.412 1.00 81.19 90 GLU A CA 1
ATOM 698 C C . GLU A 1 90 ? 10.002 -20.573 -14.111 1.00 81.19 90 GLU A C 1
ATOM 700 O O . GLU A 1 90 ? 10.348 -20.228 -12.982 1.00 81.19 90 GLU A O 1
ATOM 705 N N . PHE A 1 91 ? 9.748 -19.667 -15.064 1.00 84.69 91 PHE A N 1
ATOM 706 C CA . PHE A 1 91 ? 9.912 -18.230 -14.831 1.00 84.69 91 PHE A CA 1
ATOM 707 C C . PHE A 1 91 ? 8.985 -17.722 -13.731 1.00 84.69 91 PHE A C 1
ATOM 709 O O . PHE A 1 91 ? 9.352 -16.836 -12.965 1.00 84.69 91 PHE A O 1
ATOM 716 N N . ASN A 1 92 ? 7.786 -18.288 -13.618 1.00 79.38 92 ASN A N 1
ATOM 717 C CA . ASN A 1 92 ? 6.824 -17.877 -12.602 1.00 79.38 92 ASN A CA 1
ATOM 718 C C . ASN A 1 92 ? 7.347 -18.107 -11.173 1.00 79.38 92 ASN A C 1
ATOM 720 O O . ASN A 1 92 ? 7.005 -17.361 -10.262 1.00 79.38 92 ASN A O 1
ATOM 724 N N . GLN A 1 93 ? 8.262 -19.063 -10.982 1.00 79.12 93 GLN A N 1
ATOM 725 C CA . GLN A 1 93 ? 8.941 -19.265 -9.700 1.00 79.12 93 GLN A CA 1
ATOM 726 C C . GLN A 1 93 ? 9.873 -18.094 -9.329 1.00 79.12 93 GLN A C 1
ATOM 728 O O . GLN A 1 93 ? 10.149 -17.874 -8.148 1.00 79.12 93 GLN A O 1
ATOM 733 N N . ALA A 1 94 ? 10.331 -17.302 -10.308 1.00 74.62 94 ALA A N 1
ATOM 734 C CA . ALA A 1 94 ? 11.137 -16.108 -10.062 1.00 74.62 94 ALA A CA 1
ATOM 735 C C . ALA A 1 94 ? 10.350 -15.025 -9.301 1.00 74.62 94 ALA A C 1
ATOM 737 O O . ALA A 1 94 ? 10.944 -14.315 -8.490 1.00 74.62 94 ALA A O 1
ATOM 738 N N . PHE A 1 95 ? 9.029 -14.935 -9.503 1.00 68.56 95 PHE A N 1
ATOM 739 C CA . PHE A 1 95 ? 8.170 -13.994 -8.774 1.00 68.56 95 PHE A CA 1
ATOM 740 C C . PHE A 1 95 ? 7.957 -14.411 -7.315 1.00 68.56 95 PHE A C 1
ATOM 742 O O . PHE A 1 95 ? 7.987 -13.562 -6.428 1.00 68.56 95 PHE A O 1
ATOM 749 N N . LEU A 1 96 ? 7.892 -15.720 -7.037 1.00 65.50 96 LEU A N 1
ATOM 750 C CA . LEU A 1 96 ? 7.804 -16.262 -5.669 1.00 65.50 96 LEU A CA 1
ATOM 751 C C . LEU A 1 96 ? 9.014 -15.932 -4.797 1.00 65.50 96 LEU A C 1
ATOM 753 O O . LEU A 1 96 ? 8.943 -15.990 -3.571 1.00 65.50 96 LEU A O 1
ATOM 757 N N . CYS A 1 97 ? 10.142 -15.626 -5.432 1.00 58.19 97 CYS A N 1
ATOM 758 C CA . CYS A 1 97 ? 11.384 -15.282 -4.759 1.00 58.19 97 CYS A CA 1
ATOM 759 C C . CYS A 1 97 ? 11.548 -13.766 -4.554 1.00 58.19 97 CYS A C 1
ATOM 761 O O . CYS A 1 97 ? 12.643 -13.340 -4.175 1.00 58.19 97 CYS A O 1
ATOM 763 N N . HIS A 1 98 ? 10.526 -12.944 -4.845 1.00 55.50 98 HIS A N 1
ATOM 764 C CA . HIS A 1 98 ? 10.666 -11.489 -4.916 1.00 55.50 98 HIS A CA 1
ATOM 765 C C . HIS A 1 98 ? 9.578 -10.675 -4.194 1.00 55.50 98 HIS A C 1
ATOM 767 O O . HIS A 1 98 ? 8.508 -11.164 -3.856 1.00 55.50 98 HIS A O 1
ATOM 773 N N . GLU A 1 99 ? 9.886 -9.390 -3.976 1.00 46.72 99 GLU A N 1
ATOM 774 C CA . GLU A 1 99 ? 8.963 -8.367 -3.488 1.00 46.72 99 GLU A CA 1
ATOM 775 C C . GLU A 1 99 ? 8.393 -7.516 -4.645 1.00 46.72 99 GLU A C 1
ATOM 777 O O . GLU A 1 99 ? 9.098 -7.259 -5.619 1.00 46.72 99 GLU A O 1
ATOM 782 N N . PRO A 1 100 ? 7.174 -6.959 -4.521 1.00 50.09 100 PRO A N 1
ATOM 783 C CA . PRO A 1 100 ? 6.440 -6.311 -5.622 1.00 50.09 100 PRO A CA 1
ATOM 784 C C . PRO A 1 100 ? 7.084 -5.058 -6.258 1.00 50.09 100 PRO A C 1
ATOM 786 O O . PRO A 1 100 ? 6.632 -4.616 -7.310 1.00 50.09 100 PRO A O 1
ATOM 789 N N . LYS A 1 101 ? 8.155 -4.483 -5.686 1.00 47.00 101 LYS A N 1
ATOM 790 C CA . LYS A 1 101 ? 8.734 -3.197 -6.138 1.00 47.00 101 LYS A CA 1
ATOM 791 C C . LYS A 1 101 ? 9.462 -3.241 -7.500 1.00 47.00 101 LYS A C 1
ATOM 793 O O . LYS A 1 101 ? 9.718 -2.180 -8.047 1.00 47.00 101 LYS A O 1
ATOM 798 N N . ASN A 1 102 ? 9.799 -4.414 -8.061 1.00 59.50 102 ASN A N 1
ATOM 799 C CA . ASN A 1 102 ? 10.421 -4.526 -9.403 1.00 59.50 102 ASN A CA 1
ATOM 800 C C . ASN A 1 102 ? 9.632 -5.429 -10.367 1.00 59.50 102 ASN A C 1
ATOM 802 O O . ASN A 1 102 ? 10.215 -6.030 -11.279 1.00 59.50 102 ASN A O 1
ATOM 806 N N . ALA A 1 103 ? 8.314 -5.542 -10.171 1.00 72.75 103 ALA A N 1
ATOM 807 C CA . ALA A 1 103 ? 7.451 -6.359 -11.023 1.00 72.75 103 ALA A CA 1
ATOM 808 C C . ALA A 1 103 ? 7.606 -6.002 -12.513 1.00 72.75 103 ALA A C 1
ATOM 810 O O . ALA A 1 103 ? 7.665 -6.899 -13.352 1.00 72.75 103 ALA A O 1
ATOM 811 N N . CYS A 1 104 ? 7.787 -4.715 -12.839 1.00 80.25 104 CYS A N 1
ATOM 812 C CA . CYS A 1 104 ? 7.958 -4.251 -14.215 1.00 80.25 104 CYS A CA 1
ATOM 813 C C . CYS A 1 104 ? 9.187 -4.871 -14.912 1.00 80.25 104 CYS A C 1
ATOM 815 O O . CYS A 1 104 ? 9.049 -5.473 -15.977 1.00 80.25 104 CYS A O 1
ATOM 817 N N . LEU A 1 105 ? 10.378 -4.832 -14.296 1.00 82.31 105 LEU A N 1
ATOM 818 C CA . LEU A 1 105 ? 11.591 -5.420 -14.884 1.00 82.31 105 LEU A CA 1
ATOM 819 C C . LEU A 1 105 ? 11.467 -6.944 -15.055 1.00 82.31 105 LEU A C 1
ATOM 821 O O . LEU A 1 105 ? 11.880 -7.476 -16.083 1.00 82.31 105 LEU A O 1
ATOM 825 N N . LEU A 1 106 ? 10.860 -7.659 -14.103 1.00 83.69 106 LEU A N 1
ATOM 826 C CA . LEU A 1 106 ? 10.641 -9.106 -14.240 1.00 83.69 106 LEU A CA 1
ATOM 827 C C . LEU A 1 106 ? 9.629 -9.440 -15.343 1.00 83.69 106 LEU A C 1
ATOM 829 O O . LEU A 1 106 ? 9.856 -10.368 -16.121 1.00 83.69 106 LEU A O 1
ATOM 833 N N . LEU A 1 107 ? 8.547 -8.669 -15.467 1.00 85.38 107 LEU A N 1
ATOM 834 C CA . LEU A 1 107 ? 7.565 -8.823 -16.544 1.00 85.38 107 LEU A CA 1
ATOM 835 C C . LEU A 1 107 ? 8.169 -8.495 -17.918 1.00 85.38 107 LEU A C 1
ATOM 837 O O . LEU A 1 107 ? 7.868 -9.180 -18.903 1.00 85.38 107 LEU A O 1
ATOM 841 N N . LEU A 1 108 ? 9.077 -7.518 -17.989 1.00 88.94 108 LEU A N 1
ATOM 842 C CA . LEU A 1 108 ? 9.863 -7.237 -19.190 1.00 88.94 108 LEU A CA 1
ATOM 843 C C . LEU A 1 108 ? 10.796 -8.401 -19.531 1.00 88.94 108 LEU A C 1
ATOM 845 O O . LEU A 1 108 ? 10.766 -8.874 -20.663 1.00 88.94 108 LEU A O 1
ATOM 849 N N . ILE A 1 109 ? 11.559 -8.928 -18.568 1.00 90.31 109 ILE A N 1
ATOM 850 C CA . ILE A 1 109 ? 12.432 -10.096 -18.779 1.00 90.31 109 ILE A CA 1
ATOM 851 C C . ILE A 1 109 ? 11.608 -11.305 -19.252 1.00 90.31 109 ILE A C 1
ATOM 853 O O . ILE A 1 109 ? 12.000 -11.960 -20.217 1.00 90.31 109 ILE A O 1
ATOM 857 N N . LYS A 1 110 ? 10.434 -11.566 -18.660 1.00 89.50 110 LYS A N 1
ATOM 858 C CA . LYS A 1 110 ? 9.506 -12.621 -19.114 1.00 89.50 110 LYS A CA 1
ATOM 859 C C . LYS A 1 110 ? 9.088 -12.409 -20.567 1.00 89.50 110 LYS A C 1
ATOM 861 O O . LYS A 1 110 ? 9.082 -13.351 -21.355 1.00 89.50 110 LYS A O 1
ATOM 866 N N . SER A 1 111 ? 8.749 -11.173 -20.927 1.00 91.88 111 SER A N 1
ATOM 867 C CA . SER A 1 111 ? 8.357 -10.814 -22.292 1.00 91.88 111 SER A CA 1
ATOM 868 C C . SER A 1 111 ? 9.516 -10.992 -23.278 1.00 91.88 111 SER A C 1
ATOM 870 O O . SER A 1 111 ? 9.304 -11.501 -24.375 1.00 91.88 111 SER A O 1
ATOM 872 N N . ILE A 1 112 ? 10.749 -10.670 -22.875 1.00 92.81 112 ILE A N 1
ATOM 873 C CA . ILE A 1 112 ? 11.954 -10.910 -23.680 1.00 92.81 112 ILE A CA 1
ATOM 874 C C . ILE A 1 112 ? 12.207 -12.410 -23.863 1.00 92.81 112 ILE A C 1
ATOM 876 O O . ILE A 1 112 ? 12.486 -12.840 -24.978 1.00 92.81 112 ILE A O 1
ATOM 880 N N . ILE A 1 113 ? 12.049 -13.231 -22.822 1.00 90.25 113 ILE A N 1
ATOM 881 C CA . ILE A 1 113 ? 12.197 -14.694 -22.931 1.00 90.25 113 ILE A CA 1
ATOM 882 C C . ILE A 1 113 ? 11.210 -15.265 -23.947 1.00 90.25 113 ILE A C 1
ATOM 884 O O . ILE A 1 113 ? 11.588 -16.080 -24.783 1.00 90.25 113 ILE A O 1
ATOM 888 N N . ILE A 1 114 ? 9.960 -14.804 -23.916 1.00 88.62 114 ILE A N 1
ATOM 889 C CA . ILE A 1 114 ? 8.921 -15.228 -24.864 1.00 88.62 114 ILE A CA 1
ATOM 890 C C . ILE A 1 114 ? 9.271 -14.795 -26.287 1.00 88.62 114 ILE A C 1
ATOM 892 O O . ILE A 1 114 ? 9.135 -15.587 -27.220 1.00 88.62 114 ILE A O 1
ATOM 896 N N . PHE A 1 115 ? 9.786 -13.573 -26.440 1.00 93.12 115 PHE A N 1
ATOM 897 C CA . PHE A 1 115 ? 10.246 -13.052 -27.723 1.00 93.12 115 PHE A CA 1
ATOM 898 C C . PHE A 1 115 ? 11.376 -13.907 -28.308 1.00 93.12 115 PHE A C 1
ATOM 900 O O . PHE A 1 115 ? 11.311 -14.315 -29.468 1.00 93.12 115 PHE A O 1
ATOM 907 N N . VAL A 1 116 ? 12.401 -14.200 -27.501 1.00 88.62 116 VAL A N 1
ATOM 908 C CA . VAL A 1 116 ? 13.577 -14.987 -27.906 1.00 88.62 116 VAL A CA 1
ATOM 909 C C . VAL A 1 116 ? 13.203 -16.445 -28.183 1.00 88.62 116 VAL A C 1
ATOM 911 O O . VAL A 1 116 ? 13.736 -17.040 -29.114 1.00 88.62 116 VAL A O 1
ATOM 914 N N . ALA A 1 117 ? 12.242 -17.001 -27.445 1.00 88.19 117 ALA A N 1
ATOM 915 C CA . ALA A 1 117 ? 11.711 -18.345 -27.672 1.00 88.19 117 ALA A CA 1
ATOM 916 C C . ALA A 1 117 ? 10.811 -18.462 -28.923 1.00 88.19 117 ALA A C 1
ATOM 918 O O . ALA A 1 117 ? 10.396 -19.566 -29.274 1.00 88.19 117 ALA A O 1
ATOM 919 N N . GLY A 1 118 ? 10.515 -17.348 -29.603 1.00 85.25 118 GLY A N 1
ATOM 920 C CA . GLY A 1 118 ? 9.883 -17.329 -30.925 1.00 85.25 118 GLY A CA 1
ATOM 921 C C . GLY A 1 118 ? 8.437 -16.831 -30.973 1.00 85.25 118 GLY A C 1
ATOM 922 O O . GLY A 1 118 ? 7.935 -16.601 -32.071 1.00 85.25 118 GLY A O 1
ATOM 923 N N . ASP A 1 119 ? 7.773 -16.591 -29.837 1.00 88.12 119 ASP A N 1
ATOM 924 C CA . ASP A 1 119 ? 6.404 -16.044 -29.813 1.00 88.12 119 ASP A CA 1
ATOM 925 C C . ASP A 1 119 ? 6.429 -14.508 -29.765 1.00 88.12 119 ASP A C 1
ATOM 927 O O . ASP A 1 119 ? 6.202 -13.848 -28.744 1.00 88.12 119 ASP A O 1
ATOM 931 N N . ARG A 1 120 ? 6.792 -13.922 -30.909 1.00 89.31 120 ARG A N 1
ATOM 932 C CA . ARG A 1 120 ? 7.011 -12.476 -31.049 1.00 89.31 120 ARG A CA 1
ATOM 933 C C . ARG A 1 120 ? 5.728 -11.663 -30.880 1.00 89.31 120 ARG A C 1
ATOM 935 O O . ARG A 1 120 ? 5.788 -10.558 -30.338 1.00 89.31 120 ARG A O 1
ATOM 942 N N . ASP A 1 121 ? 4.584 -12.207 -31.288 1.00 84.19 121 ASP A N 1
ATOM 943 C CA . ASP A 1 121 ? 3.283 -11.539 -31.183 1.00 84.19 121 ASP A CA 1
ATOM 944 C C . ASP A 1 121 ? 2.833 -11.424 -29.727 1.00 84.19 121 ASP A C 1
ATOM 946 O O . ASP A 1 121 ? 2.377 -10.363 -29.289 1.00 84.19 121 ASP A O 1
ATOM 950 N N . GLU A 1 122 ? 2.969 -12.503 -28.948 1.00 85.88 122 GLU A N 1
ATOM 951 C CA . GLU A 1 122 ? 2.659 -12.472 -27.522 1.00 85.88 122 GLU A CA 1
ATOM 952 C C . GLU A 1 122 ? 3.585 -11.535 -26.757 1.00 85.88 122 GLU A C 1
ATOM 954 O O . GLU A 1 122 ? 3.106 -10.739 -25.947 1.00 85.88 122 GLU A O 1
ATOM 959 N N . ALA A 1 123 ? 4.886 -11.591 -27.035 1.00 88.56 123 ALA A N 1
ATOM 960 C CA . ALA A 1 123 ? 5.854 -10.712 -26.398 1.00 88.56 123 ALA A CA 1
ATOM 961 C C . ALA A 1 123 ? 5.584 -9.230 -26.696 1.00 88.56 123 ALA A C 1
ATOM 963 O O . ALA A 1 123 ? 5.539 -8.417 -25.773 1.00 88.56 123 ALA A O 1
ATOM 964 N N . THR A 1 124 ? 5.340 -8.881 -27.963 1.00 85.75 124 THR A N 1
ATOM 965 C CA . THR A 1 124 ? 5.086 -7.491 -28.377 1.00 85.75 124 THR A CA 1
ATOM 966 C C . THR A 1 124 ? 3.812 -6.944 -27.740 1.00 85.75 124 THR A C 1
ATOM 968 O O . THR A 1 124 ? 3.801 -5.810 -27.258 1.00 85.75 124 THR A O 1
ATOM 971 N N . ARG A 1 125 ? 2.752 -7.761 -27.676 1.00 86.50 125 ARG A N 1
ATOM 972 C CA . ARG A 1 125 ? 1.499 -7.397 -27.002 1.00 86.50 125 ARG A CA 1
ATOM 973 C C . ARG A 1 125 ? 1.724 -7.133 -25.517 1.00 86.50 125 ARG A C 1
ATOM 975 O O . ARG A 1 125 ? 1.335 -6.079 -25.035 1.00 86.50 125 ARG A O 1
ATOM 982 N N . ARG A 1 126 ? 2.428 -8.034 -24.824 1.00 83.75 126 ARG A N 1
ATOM 983 C CA . ARG A 1 126 ? 2.718 -7.901 -23.388 1.00 83.75 126 ARG A CA 1
ATOM 984 C C . ARG A 1 126 ? 3.519 -6.650 -23.062 1.00 83.75 126 ARG A C 1
ATOM 986 O O . ARG A 1 126 ? 3.185 -5.962 -22.107 1.00 83.75 126 ARG A O 1
ATOM 993 N N . VAL A 1 127 ? 4.542 -6.329 -23.853 1.00 85.94 127 VAL A N 1
ATOM 994 C CA . VAL A 1 127 ? 5.295 -5.080 -23.661 1.00 85.94 127 VAL A CA 1
ATOM 995 C C . VAL A 1 127 ? 4.407 -3.862 -23.930 1.00 85.94 127 VAL A C 1
ATOM 997 O O . VAL A 1 127 ? 4.486 -2.887 -23.191 1.00 85.94 127 VAL A O 1
ATOM 1000 N N . GLY A 1 128 ? 3.523 -3.921 -24.931 1.00 81.31 128 GLY A N 1
ATOM 1001 C CA . GLY A 1 128 ? 2.534 -2.869 -25.185 1.00 81.31 128 GLY A CA 1
ATOM 1002 C C . GLY A 1 128 ? 1.573 -2.644 -24.013 1.00 81.31 128 GLY A C 1
ATOM 1003 O O . GLY A 1 128 ? 1.372 -1.500 -23.609 1.00 81.31 128 GLY A O 1
ATOM 1004 N N . ASP A 1 129 ? 1.039 -3.723 -23.439 1.00 80.88 129 ASP A N 1
ATOM 1005 C CA . ASP A 1 129 ? 0.162 -3.675 -22.264 1.00 80.88 129 ASP A CA 1
ATOM 1006 C C . ASP A 1 129 ? 0.915 -3.121 -21.039 1.00 80.88 129 ASP A C 1
ATOM 1008 O O . ASP A 1 129 ? 0.391 -2.275 -20.315 1.00 80.88 129 ASP A O 1
ATOM 1012 N N . LEU A 1 130 ? 2.182 -3.517 -20.851 1.00 80.75 130 LEU A N 1
ATOM 1013 C CA . LEU A 1 130 ? 3.043 -3.008 -19.777 1.00 80.75 130 LEU A CA 1
ATOM 1014 C C . LEU A 1 130 ? 3.283 -1.501 -19.883 1.00 80.75 130 LEU A C 1
ATOM 1016 O O . LEU A 1 130 ? 3.180 -0.816 -18.872 1.00 80.75 130 LEU A O 1
ATOM 1020 N N . VAL A 1 131 ? 3.529 -0.967 -21.085 1.00 78.88 131 VAL A N 1
ATOM 1021 C CA . VAL A 1 131 ? 3.702 0.485 -21.299 1.00 78.88 131 VAL A CA 1
ATOM 1022 C C . VAL A 1 131 ? 2.465 1.280 -20.857 1.00 78.88 131 VAL A C 1
ATOM 1024 O O . VAL A 1 131 ? 2.603 2.434 -20.456 1.00 78.88 131 VAL A O 1
ATOM 1027 N N . GLN A 1 132 ? 1.265 0.693 -20.938 1.00 80.38 132 GLN A N 1
ATOM 1028 C CA . GLN A 1 132 ? 0.020 1.341 -20.506 1.00 80.38 132 GLN A CA 1
ATOM 1029 C C . GLN A 1 132 ? -0.265 1.165 -19.012 1.00 80.38 132 GLN A C 1
ATOM 1031 O O . GLN A 1 132 ? -0.901 2.031 -18.415 1.00 80.38 132 GLN A O 1
ATOM 1036 N N . ALA A 1 133 ? 0.162 0.044 -18.429 1.00 71.44 133 ALA A N 1
ATOM 1037 C CA . ALA A 1 133 ? -0.169 -0.341 -17.062 1.00 71.44 133 ALA A CA 1
ATOM 1038 C C . ALA A 1 133 ? 0.877 0.080 -16.014 1.00 71.44 133 ALA A C 1
ATOM 1040 O O . ALA A 1 133 ? 0.531 0.187 -14.840 1.00 71.44 133 ALA A O 1
ATOM 1041 N N . CYS A 1 134 ? 2.143 0.286 -16.399 1.00 72.75 134 CYS A N 1
ATOM 1042 C CA . CYS A 1 134 ? 3.210 0.631 -15.459 1.00 72.75 134 CYS A CA 1
ATOM 1043 C C . CYS A 1 134 ? 3.178 2.111 -15.037 1.00 72.75 134 CYS A C 1
ATOM 1045 O O . CYS A 1 134 ? 2.698 2.982 -15.769 1.00 72.75 134 CYS A O 1
ATOM 1047 N N . GLU A 1 135 ? 3.750 2.404 -13.866 1.00 74.88 135 GLU A N 1
ATOM 1048 C CA . GLU A 1 135 ? 3.935 3.776 -13.382 1.00 74.88 135 GLU A CA 1
ATOM 1049 C C . GLU A 1 135 ? 4.758 4.617 -14.373 1.00 74.88 135 GLU A C 1
ATOM 1051 O O . GLU A 1 135 ? 5.577 4.090 -15.133 1.00 74.88 135 GLU A O 1
ATOM 1056 N N . GLU A 1 136 ? 4.580 5.944 -14.355 1.00 76.94 136 GLU A N 1
ATOM 1057 C CA . GLU A 1 136 ? 5.296 6.855 -15.266 1.00 76.94 136 GLU A CA 1
ATOM 1058 C C . GLU A 1 136 ? 6.825 6.712 -15.174 1.00 76.94 136 GLU A C 1
ATOM 1060 O O . GLU A 1 136 ? 7.517 6.878 -16.180 1.00 76.94 136 GLU A O 1
ATOM 1065 N N . ALA A 1 137 ? 7.348 6.348 -13.999 1.00 73.50 137 ALA A N 1
ATOM 1066 C CA . ALA A 1 137 ? 8.774 6.128 -13.769 1.00 73.50 137 ALA A CA 1
ATOM 1067 C C . ALA A 1 137 ? 9.353 4.940 -14.568 1.00 73.50 137 ALA A C 1
ATOM 1069 O O . ALA A 1 137 ? 10.512 4.996 -14.976 1.00 73.50 137 ALA A O 1
ATOM 1070 N N . ASP A 1 138 ? 8.550 3.907 -14.852 1.00 77.50 138 ASP A N 1
ATOM 1071 C CA . ASP A 1 138 ? 8.988 2.665 -15.509 1.00 77.50 138 ASP A CA 1
ATOM 1072 C C . ASP A 1 138 ? 8.748 2.651 -17.031 1.00 77.50 138 ASP A C 1
ATOM 1074 O O . ASP A 1 138 ? 9.300 1.817 -17.763 1.00 77.50 138 ASP A O 1
ATOM 1078 N N . GLN A 1 139 ? 7.942 3.587 -17.544 1.00 85.12 139 GLN A N 1
ATOM 1079 C CA . GLN A 1 139 ? 7.635 3.687 -18.975 1.00 85.12 139 GLN A CA 1
ATOM 1080 C C . GLN A 1 139 ? 8.881 3.821 -19.873 1.00 85.12 139 GLN A C 1
ATOM 1082 O O . GLN A 1 139 ? 8.895 3.190 -20.938 1.00 85.12 139 GLN A O 1
ATOM 1087 N N . PRO A 1 140 ? 9.935 4.584 -19.506 1.00 89.19 140 PRO A N 1
ATOM 1088 C CA . PRO A 1 140 ? 11.160 4.670 -20.300 1.00 89.19 140 PRO A CA 1
ATOM 1089 C C . PRO A 1 140 ? 11.803 3.304 -20.575 1.00 89.19 140 PRO A C 1
ATOM 1091 O O . PRO A 1 140 ? 12.152 3.005 -21.719 1.00 89.19 140 PRO A O 1
ATOM 1094 N N . LEU A 1 141 ? 11.900 2.450 -19.552 1.00 87.06 141 LEU A N 1
ATOM 1095 C CA . LEU A 1 141 ? 12.499 1.120 -19.660 1.00 87.06 141 LEU A CA 1
ATOM 1096 C C . LEU A 1 141 ? 11.676 0.213 -20.583 1.00 87.06 141 LEU A C 1
ATOM 1098 O O . LEU A 1 141 ? 12.227 -0.439 -21.474 1.00 87.06 141 LEU A O 1
ATOM 1102 N N . CYS A 1 142 ? 10.348 0.230 -20.432 1.00 89.50 142 CYS A N 1
ATOM 1103 C CA . CYS A 1 142 ? 9.443 -0.523 -21.300 1.00 89.50 142 CYS A CA 1
ATOM 1104 C C . CYS A 1 142 ? 9.576 -0.098 -22.769 1.00 89.50 142 CYS A C 1
ATOM 1106 O O . CYS A 1 142 ? 9.649 -0.946 -23.660 1.00 89.50 142 CYS A O 1
ATOM 1108 N N . ARG A 1 143 ? 9.665 1.213 -23.033 1.00 89.75 143 ARG A N 1
ATOM 1109 C CA . ARG A 1 143 ? 9.818 1.755 -24.393 1.00 89.75 143 ARG A CA 1
ATOM 1110 C C . ARG A 1 143 ? 11.166 1.425 -25.026 1.00 89.75 143 ARG A C 1
ATOM 1112 O O . ARG A 1 143 ? 11.217 1.220 -26.239 1.00 89.75 143 ARG A O 1
ATOM 1119 N N . ALA A 1 144 ? 12.239 1.350 -24.240 1.00 92.06 144 ALA A N 1
ATOM 1120 C CA . ALA A 1 144 ? 13.549 0.923 -24.726 1.00 92.06 144 ALA A CA 1
ATOM 1121 C C . ALA A 1 144 ? 13.533 -0.554 -25.160 1.00 92.06 144 ALA A C 1
ATOM 1123 O O . ALA A 1 144 ? 13.954 -0.882 -26.271 1.00 92.06 144 ALA A O 1
ATOM 1124 N N . VAL A 1 145 ? 12.959 -1.436 -24.333 1.00 93.25 145 VAL A N 1
ATOM 1125 C CA . VAL A 1 145 ? 12.771 -2.862 -24.665 1.00 93.25 145 VAL A CA 1
ATOM 1126 C C . VAL A 1 145 ? 11.870 -3.030 -25.890 1.00 93.25 145 VAL A C 1
ATOM 1128 O O . VAL A 1 145 ? 12.199 -3.797 -26.796 1.00 93.25 145 VAL A O 1
ATOM 1131 N N . GLN A 1 146 ? 10.769 -2.275 -25.962 1.00 92.88 146 GLN A N 1
ATOM 1132 C CA . GLN A 1 146 ? 9.865 -2.279 -27.112 1.00 92.88 146 GLN A CA 1
ATOM 1133 C C . GLN A 1 146 ? 10.587 -1.880 -28.405 1.00 92.88 146 GLN A C 1
ATOM 1135 O O . GLN A 1 146 ? 10.410 -2.538 -29.428 1.00 92.88 146 GLN A O 1
ATOM 1140 N N . ALA A 1 147 ? 11.430 -0.844 -28.362 1.00 93.62 147 ALA A N 1
ATOM 1141 C CA . ALA A 1 147 ? 12.202 -0.400 -29.518 1.00 93.62 147 ALA A CA 1
ATOM 1142 C C . ALA A 1 147 ? 13.184 -1.472 -30.007 1.00 93.62 147 ALA A C 1
ATOM 1144 O O . ALA A 1 147 ? 13.291 -1.701 -31.212 1.00 93.62 147 ALA A O 1
ATOM 1145 N N . GLN A 1 148 ? 13.849 -2.175 -29.087 1.00 94.69 148 GLN A N 1
ATOM 1146 C CA . GLN A 1 148 ? 14.742 -3.282 -29.429 1.00 94.69 148 GLN A CA 1
ATOM 1147 C C . GLN A 1 148 ? 13.981 -4.452 -30.072 1.00 94.69 148 GLN A C 1
ATOM 1149 O O . GLN A 1 148 ? 14.414 -4.975 -31.099 1.00 94.69 148 GLN A O 1
ATOM 1154 N N . MET A 1 149 ? 12.814 -4.827 -29.536 1.00 94.81 149 MET A N 1
ATOM 1155 C CA . MET A 1 149 ? 11.957 -5.852 -30.149 1.00 94.81 149 MET A CA 1
ATOM 1156 C C . MET A 1 149 ? 11.498 -5.439 -31.551 1.00 94.81 149 MET A C 1
ATOM 1158 O O . MET A 1 149 ? 11.644 -6.210 -32.497 1.00 94.81 149 MET A O 1
ATOM 1162 N N . GLN A 1 150 ? 11.004 -4.209 -31.709 1.00 94.25 150 GLN A N 1
ATOM 1163 C CA . GLN A 1 150 ? 10.571 -3.668 -33.001 1.00 94.25 150 GLN A CA 1
ATOM 1164 C C . GLN A 1 150 ? 11.711 -3.632 -34.019 1.00 94.25 150 GLN A C 1
ATOM 1166 O O . GLN A 1 150 ? 11.500 -3.963 -35.183 1.00 94.25 150 GLN A O 1
ATOM 1171 N N . PHE A 1 151 ? 12.928 -3.294 -33.591 1.00 95.25 151 PHE A N 1
ATOM 1172 C CA . PHE A 1 151 ? 14.106 -3.347 -34.447 1.00 95.25 151 PHE A CA 1
ATOM 1173 C C . PHE A 1 151 ? 14.412 -4.775 -34.922 1.00 95.25 151 PHE A C 1
ATOM 1175 O O . PHE A 1 151 ? 14.634 -4.976 -36.114 1.00 95.25 151 PHE A O 1
ATOM 1182 N N . LEU A 1 152 ? 14.367 -5.773 -34.034 1.00 93.88 152 LEU A N 1
ATOM 1183 C CA . LEU A 1 152 ? 14.600 -7.182 -34.387 1.00 93.88 152 LEU A CA 1
ATOM 1184 C C . LEU A 1 152 ? 13.508 -7.747 -35.315 1.00 93.88 152 LEU A C 1
ATOM 1186 O O . LEU A 1 152 ? 13.813 -8.464 -36.273 1.00 93.88 152 LEU A O 1
ATOM 1190 N N . VAL A 1 153 ? 12.239 -7.397 -35.076 1.00 93.38 153 VAL A N 1
ATOM 1191 C CA . VAL A 1 153 ? 11.131 -7.757 -35.979 1.00 93.38 153 VAL A CA 1
ATOM 1192 C C . VAL A 1 153 ? 11.301 -7.059 -37.329 1.00 93.38 153 VAL A C 1
ATOM 1194 O O . VAL A 1 153 ? 11.224 -7.717 -38.361 1.00 93.38 153 VAL A O 1
ATOM 1197 N N . GLY A 1 154 ? 11.634 -5.766 -37.338 1.00 94.62 154 GLY A N 1
ATOM 1198 C CA . GLY A 1 154 ? 11.851 -4.990 -38.561 1.00 94.62 154 GLY A CA 1
ATOM 1199 C C . GLY A 1 154 ? 13.022 -5.501 -39.401 1.00 94.62 154 GLY A C 1
ATOM 1200 O O . GLY A 1 154 ? 12.945 -5.496 -40.626 1.00 94.62 154 GLY A O 1
ATOM 1201 N N . GLN A 1 155 ? 14.085 -6.012 -38.771 1.00 93.19 155 GLN A N 1
ATOM 1202 C CA . GLN A 1 155 ? 15.158 -6.714 -39.484 1.00 93.19 155 GLN A CA 1
ATOM 1203 C C . GLN A 1 155 ? 14.647 -7.975 -40.182 1.00 93.19 155 GLN A C 1
ATOM 1205 O O . GLN A 1 155 ? 14.986 -8.205 -41.338 1.00 93.19 155 GLN A O 1
ATOM 1210 N N . THR A 1 156 ? 13.797 -8.751 -39.504 1.00 92.00 156 THR A N 1
ATOM 1211 C CA . THR A 1 156 ? 13.206 -9.963 -40.087 1.00 92.00 156 THR A CA 1
ATOM 1212 C C . THR A 1 156 ? 12.297 -9.612 -41.268 1.00 92.00 156 THR A C 1
ATOM 1214 O O . THR A 1 156 ? 12.441 -10.204 -42.332 1.00 92.00 156 THR A O 1
ATOM 1217 N N . ALA A 1 157 ? 11.443 -8.592 -41.129 1.00 92.62 157 ALA A N 1
ATOM 1218 C CA . ALA A 1 157 ? 10.597 -8.094 -42.218 1.00 92.62 157 ALA A CA 1
ATOM 1219 C C . ALA A 1 157 ? 11.432 -7.626 -43.425 1.00 92.62 157 ALA A C 1
ATOM 1221 O O . ALA A 1 157 ? 11.123 -7.940 -44.575 1.00 92.62 157 ALA A O 1
ATOM 1222 N N . LEU A 1 158 ? 12.550 -6.934 -43.172 1.00 92.12 158 LEU A N 1
ATOM 1223 C CA . LEU A 1 158 ? 13.470 -6.501 -44.223 1.00 92.12 158 LEU A CA 1
ATOM 1224 C C . LEU A 1 158 ? 14.136 -7.688 -44.941 1.00 92.12 158 LEU A C 1
ATOM 1226 O O . LEU A 1 158 ? 14.246 -7.671 -46.170 1.00 92.12 158 LEU A O 1
ATOM 1230 N N . ASP A 1 159 ? 14.543 -8.723 -44.203 1.00 91.19 159 ASP A N 1
ATOM 1231 C CA . ASP A 1 159 ? 15.103 -9.960 -44.766 1.00 91.19 159 ASP A CA 1
ATOM 1232 C C . ASP A 1 159 ? 14.059 -10.729 -45.605 1.00 91.19 159 ASP A C 1
ATOM 1234 O O . ASP A 1 159 ? 14.386 -11.300 -46.652 1.00 91.19 159 ASP A O 1
ATOM 1238 N N . GLU A 1 160 ? 12.786 -10.665 -45.207 1.00 91.69 160 GLU A N 1
ATOM 1239 C CA . GLU A 1 160 ? 11.624 -11.190 -45.942 1.00 91.69 160 GLU A CA 1
ATOM 1240 C C . GLU A 1 160 ? 11.175 -10.292 -47.112 1.00 91.69 160 GLU A C 1
ATOM 1242 O O . GLU A 1 160 ? 10.306 -10.676 -47.899 1.00 91.69 160 GLU A O 1
ATOM 1247 N N . LYS A 1 161 ? 11.846 -9.149 -47.307 1.00 90.31 161 LYS A N 1
ATOM 1248 C CA . LYS A 1 161 ? 11.587 -8.125 -48.334 1.00 90.31 161 LYS A CA 1
ATOM 1249 C C . LYS A 1 161 ? 10.288 -7.336 -48.150 1.00 90.31 161 LYS A C 1
ATOM 1251 O O . LYS A 1 161 ? 9.882 -6.644 -49.088 1.00 90.31 161 LYS A O 1
ATOM 1256 N N . ASP A 1 162 ? 9.683 -7.353 -46.966 1.00 91.75 162 ASP A N 1
ATOM 1257 C CA . ASP A 1 162 ? 8.618 -6.415 -46.610 1.00 91.75 162 ASP A CA 1
ATOM 1258 C C . ASP A 1 162 ? 9.223 -5.085 -46.140 1.00 91.75 162 ASP A C 1
ATOM 1260 O O . ASP A 1 162 ? 9.471 -4.827 -44.961 1.00 91.75 162 ASP A O 1
ATOM 1264 N N . SER A 1 163 ? 9.534 -4.234 -47.118 1.00 91.00 163 SER A N 1
ATOM 1265 C CA . SER A 1 163 ? 10.209 -2.962 -46.852 1.00 91.00 163 SER A CA 1
ATOM 1266 C C . SER A 1 163 ? 9.302 -1.948 -46.150 1.00 91.00 163 SER A C 1
ATOM 1268 O O . SER A 1 163 ? 9.810 -1.115 -45.409 1.00 91.00 163 SER A O 1
ATOM 1270 N N . GLU A 1 164 ? 7.983 -1.996 -46.355 1.00 91.50 164 GLU A N 1
ATOM 1271 C CA . GLU A 1 164 ? 7.058 -1.029 -45.746 1.00 91.50 164 GLU A CA 1
ATOM 1272 C C . GLU A 1 164 ? 6.765 -1.382 -44.283 1.00 91.50 164 GLU A C 1
ATOM 1274 O O . GLU A 1 164 ? 6.765 -0.493 -43.428 1.00 91.50 164 GLU A O 1
ATOM 1279 N N . GLU A 1 165 ? 6.603 -2.668 -43.957 1.00 91.88 165 GLU A N 1
ATOM 1280 C CA . GLU A 1 165 ? 6.506 -3.107 -42.563 1.00 91.88 165 GLU A CA 1
ATOM 1281 C C . GLU A 1 165 ? 7.791 -2.788 -41.787 1.00 91.88 165 GLU A C 1
ATOM 1283 O O . GLU A 1 165 ? 7.732 -2.195 -40.704 1.00 91.88 165 GLU A O 1
ATOM 1288 N N . ALA A 1 166 ? 8.959 -3.076 -42.375 1.00 94.12 166 ALA A N 1
ATOM 1289 C CA . ALA A 1 166 ? 10.248 -2.741 -41.777 1.00 94.12 166 ALA A CA 1
ATOM 1290 C C . ALA A 1 166 ? 10.382 -1.234 -41.492 1.00 94.12 166 ALA A C 1
ATOM 1292 O O . ALA A 1 166 ? 10.808 -0.847 -40.403 1.00 94.12 166 ALA A O 1
ATOM 1293 N N . LEU A 1 167 ? 9.974 -0.367 -42.429 1.00 94.38 167 LEU A N 1
ATOM 1294 C CA . LEU A 1 167 ? 10.012 1.088 -42.242 1.00 94.38 167 LEU A CA 1
ATOM 1295 C C . LEU A 1 167 ? 9.111 1.561 -41.102 1.00 94.38 167 LEU A C 1
ATOM 1297 O O . LEU A 1 167 ? 9.537 2.392 -40.299 1.00 94.38 167 LEU A O 1
ATOM 1301 N N . ASN A 1 168 ? 7.897 1.019 -40.999 1.00 93.69 168 ASN A N 1
ATOM 1302 C CA . ASN A 1 168 ? 6.976 1.358 -39.915 1.00 93.69 168 ASN A CA 1
ATOM 1303 C C . ASN A 1 168 ? 7.545 0.953 -38.547 1.00 93.69 168 ASN A C 1
ATOM 1305 O O . ASN A 1 168 ? 7.511 1.742 -37.598 1.00 93.69 168 ASN A O 1
ATOM 1309 N N . LEU A 1 169 ? 8.126 -0.245 -38.457 1.00 93.44 169 LEU A N 1
ATOM 1310 C CA . LEU A 1 169 ? 8.748 -0.748 -37.233 1.00 93.44 169 LEU A CA 1
ATOM 1311 C C . LEU A 1 169 ? 9.989 0.063 -36.842 1.00 93.44 169 LEU A C 1
ATOM 1313 O O . LEU A 1 169 ? 10.134 0.422 -35.674 1.00 93.44 169 LEU A O 1
ATOM 1317 N N . PHE A 1 170 ? 10.850 0.425 -37.797 1.00 94.81 170 PHE A N 1
ATOM 1318 C CA . PHE A 1 170 ? 12.023 1.264 -37.528 1.00 94.81 170 PHE A CA 1
ATOM 1319 C C . PHE A 1 170 ? 11.653 2.696 -37.137 1.00 94.81 170 PHE A C 1
ATOM 1321 O O . PHE A 1 170 ? 12.298 3.269 -36.258 1.00 94.81 170 PHE A O 1
ATOM 1328 N N . ALA A 1 171 ? 10.608 3.270 -37.737 1.00 91.88 171 ALA A N 1
ATOM 1329 C CA . ALA A 1 171 ? 10.101 4.583 -37.349 1.00 91.88 171 ALA A CA 1
ATOM 1330 C C . ALA A 1 171 ? 9.572 4.570 -35.906 1.00 91.88 171 ALA A C 1
ATOM 1332 O O . ALA A 1 171 ? 9.931 5.444 -35.113 1.00 91.88 171 ALA A O 1
ATOM 1333 N N . SER A 1 172 ? 8.787 3.547 -35.549 1.00 88.62 172 SER A N 1
ATOM 1334 C CA . SER A 1 172 ? 8.303 3.345 -34.180 1.00 88.62 172 SER A CA 1
ATOM 1335 C C . SER A 1 172 ? 9.458 3.148 -33.192 1.00 88.62 172 SER A C 1
ATOM 1337 O O . SER A 1 172 ? 9.510 3.831 -32.171 1.00 88.62 172 SER A O 1
ATOM 1339 N N . ALA A 1 173 ? 10.430 2.291 -33.516 1.00 90.69 173 ALA A N 1
ATOM 1340 C CA . ALA A 1 173 ? 11.590 2.044 -32.660 1.00 90.69 173 ALA A CA 1
ATOM 1341 C C . ALA A 1 173 ? 12.445 3.311 -32.471 1.00 90.69 173 ALA A C 1
ATOM 1343 O O . ALA A 1 173 ? 12.900 3.616 -31.368 1.00 90.69 173 ALA A O 1
ATOM 1344 N N . GLY A 1 174 ? 12.624 4.093 -33.540 1.00 86.62 174 GLY A N 1
ATOM 1345 C CA . GLY A 1 174 ? 13.381 5.341 -33.518 1.00 86.62 174 GLY A CA 1
ATOM 1346 C C . GLY A 1 174 ? 12.756 6.439 -32.651 1.00 86.62 174 GLY A C 1
ATOM 1347 O O . GLY A 1 174 ? 13.485 7.307 -32.171 1.00 86.62 174 GLY A O 1
ATOM 1348 N N . ALA A 1 175 ? 11.441 6.401 -32.407 1.00 87.62 175 ALA A N 1
ATOM 1349 C CA . ALA A 1 175 ? 10.757 7.356 -31.531 1.00 87.62 175 ALA A CA 1
ATOM 1350 C C . ALA A 1 175 ? 11.159 7.208 -30.048 1.00 87.62 175 ALA A C 1
ATOM 1352 O O . ALA A 1 175 ? 11.036 8.160 -29.277 1.00 87.62 175 ALA A O 1
ATOM 1353 N N . SER A 1 176 ? 11.693 6.047 -29.656 1.00 84.88 176 SER A N 1
ATOM 1354 C CA . SER A 1 176 ? 12.144 5.757 -28.288 1.00 84.88 176 SER A CA 1
ATOM 1355 C C . SER A 1 176 ? 13.604 6.139 -28.017 1.00 84.88 176 SER A C 1
ATOM 1357 O O . SER A 1 176 ? 14.121 5.836 -26.944 1.00 84.88 176 SER A O 1
ATOM 1359 N N . ALA A 1 177 ? 14.273 6.827 -28.951 1.00 79.38 177 ALA A N 1
ATOM 1360 C CA . ALA A 1 177 ? 15.674 7.246 -28.832 1.00 79.38 177 ALA A CA 1
ATOM 1361 C C . ALA A 1 177 ? 16.071 7.889 -27.479 1.00 79.38 177 ALA A C 1
ATOM 1363 O O . ALA A 1 177 ? 17.153 7.562 -26.985 1.00 79.38 177 ALA A O 1
ATOM 1364 N N . PRO A 1 178 ? 15.245 8.744 -26.833 1.00 83.56 178 PRO A N 1
ATOM 1365 C CA . PRO A 1 178 ? 15.602 9.351 -25.545 1.00 83.56 178 PRO A CA 1
ATOM 1366 C C . PRO A 1 178 ? 15.794 8.347 -24.399 1.00 83.56 178 PRO A C 1
ATOM 1368 O O . PRO A 1 178 ? 16.425 8.682 -23.402 1.00 83.56 178 PRO A O 1
ATOM 1371 N N . PHE A 1 179 ? 15.257 7.132 -24.530 1.00 83.06 179 PHE A N 1
ATOM 1372 C CA . PHE A 1 179 ? 15.193 6.139 -23.455 1.00 83.06 179 PHE A CA 1
ATOM 1373 C C . PHE A 1 179 ? 16.256 5.036 -23.570 1.00 83.06 179 PHE A C 1
ATOM 1375 O O . PHE A 1 179 ? 16.268 4.112 -22.769 1.00 83.06 179 PHE A O 1
ATOM 1382 N N . LEU A 1 180 ? 17.162 5.107 -24.552 1.00 84.69 180 LEU A N 1
ATOM 1383 C CA . LEU A 1 180 ? 18.127 4.030 -24.826 1.00 84.69 180 LEU A CA 1
ATOM 1384 C C . LEU A 1 180 ? 19.369 4.037 -23.918 1.00 84.69 180 LEU A C 1
ATOM 1386 O O . LEU A 1 180 ? 20.197 3.142 -24.022 1.00 84.69 180 LEU A O 1
ATOM 1390 N N . LYS A 1 181 ? 19.507 5.031 -23.029 1.00 82.06 181 LYS A N 1
ATOM 1391 C CA . LYS A 1 181 ? 20.666 5.207 -22.129 1.00 82.06 181 LYS A CA 1
ATOM 1392 C C . LYS A 1 181 ? 20.289 5.105 -20.649 1.00 82.06 181 LYS A C 1
ATOM 1394 O O . LYS A 1 181 ? 20.715 5.923 -19.835 1.00 82.06 181 LYS A O 1
ATOM 1399 N N . LEU A 1 182 ? 19.434 4.144 -2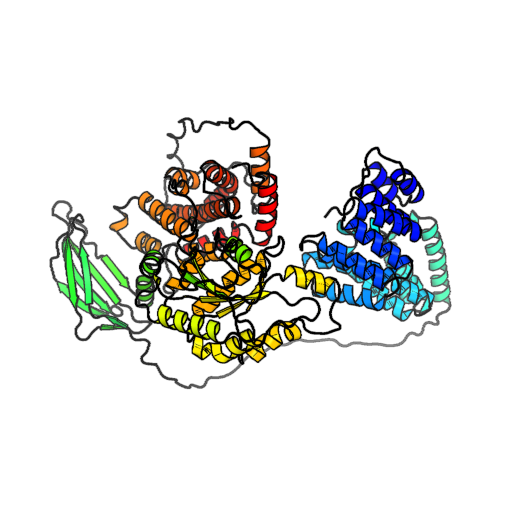0.315 1.00 82.62 182 LEU A N 1
ATOM 1400 C CA . LEU A 1 182 ? 18.986 3.901 -18.944 1.00 82.62 182 LEU A CA 1
ATOM 1401 C C . LEU A 1 182 ? 19.922 2.905 -18.233 1.00 82.62 182 LEU A C 1
ATOM 1403 O O . LEU A 1 182 ? 20.244 1.876 -18.830 1.00 82.62 182 LEU A O 1
ATOM 1407 N N . PRO A 1 183 ? 20.326 3.149 -16.972 1.00 77.38 183 PRO A N 1
ATOM 1408 C CA . PRO A 1 183 ? 21.165 2.223 -16.201 1.00 77.38 183 PRO A CA 1
ATOM 1409 C C . PRO A 1 183 ? 20.578 0.810 -16.064 1.00 77.38 183 PRO A C 1
ATOM 1411 O O . PRO A 1 183 ? 21.311 -0.172 -15.991 1.00 77.38 183 PRO A O 1
ATOM 1414 N N . GLU A 1 184 ? 19.253 0.683 -16.038 1.00 76.62 184 GLU A N 1
ATOM 1415 C CA . GLU A 1 184 ? 18.533 -0.585 -15.896 1.00 76.62 184 GLU A CA 1
ATOM 1416 C C . GLU A 1 184 ? 18.723 -1.505 -17.114 1.00 76.62 184 GLU A C 1
ATOM 1418 O O . GLU A 1 184 ? 18.613 -2.730 -16.990 1.00 76.62 184 GLU A O 1
ATOM 1423 N N . LEU A 1 185 ? 19.069 -0.935 -18.277 1.00 85.69 185 LEU A N 1
ATOM 1424 C CA . LEU A 1 185 ? 19.346 -1.691 -19.498 1.00 85.69 185 LEU A CA 1
ATOM 1425 C C . LEU A 1 185 ? 20.609 -2.541 -19.371 1.00 85.69 185 LEU A C 1
ATOM 1427 O O . LEU A 1 185 ? 20.639 -3.611 -19.969 1.00 85.69 185 LEU A O 1
ATOM 1431 N N . ASP A 1 186 ? 21.581 -2.16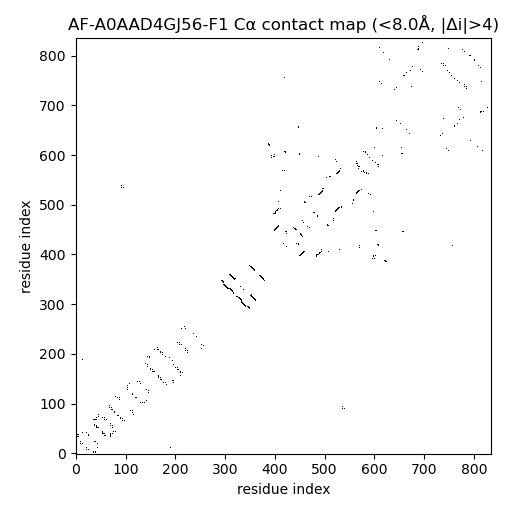8 -18.528 1.00 84.25 186 ASP A N 1
ATOM 1432 C CA . ASP A 1 186 ? 22.794 -2.968 -18.280 1.00 84.25 186 ASP A CA 1
ATOM 1433 C C . ASP A 1 186 ? 22.456 -4.411 -17.891 1.00 84.25 186 ASP A C 1
ATOM 1435 O O . ASP A 1 186 ? 23.121 -5.359 -18.313 1.00 84.25 186 ASP A O 1
ATOM 1439 N N . THR A 1 187 ? 21.400 -4.594 -17.095 1.00 85.56 187 THR A N 1
ATOM 1440 C CA . THR A 1 187 ? 20.983 -5.928 -16.652 1.00 85.56 187 THR A CA 1
ATOM 1441 C C . THR A 1 187 ? 20.415 -6.740 -17.814 1.00 85.56 187 THR A C 1
ATOM 1443 O O . THR A 1 187 ? 20.738 -7.917 -17.964 1.00 85.56 187 THR A O 1
ATOM 1446 N N . ILE A 1 188 ? 19.615 -6.109 -18.675 1.00 89.44 188 ILE A N 1
ATOM 1447 C CA . ILE A 1 188 ? 19.050 -6.744 -19.873 1.00 89.44 188 ILE A CA 1
ATOM 1448 C C . ILE A 1 188 ? 20.165 -7.064 -20.878 1.00 89.44 188 ILE A C 1
ATOM 1450 O O . ILE A 1 188 ? 20.197 -8.170 -21.422 1.00 89.44 188 ILE A O 1
ATOM 1454 N N . THR A 1 189 ? 21.118 -6.150 -21.067 1.00 89.12 189 THR A N 1
ATOM 1455 C CA . THR A 1 189 ? 22.316 -6.338 -21.895 1.00 89.12 189 THR A CA 1
ATOM 1456 C C . THR A 1 189 ? 23.131 -7.539 -21.425 1.00 89.12 189 THR A C 1
ATOM 1458 O O . THR A 1 189 ? 23.513 -8.377 -22.237 1.00 89.12 189 THR A O 1
ATOM 1461 N N . LEU A 1 190 ? 23.365 -7.684 -20.118 1.00 86.56 190 LEU A N 1
ATOM 1462 C CA . LEU A 1 190 ? 24.130 -8.813 -19.579 1.00 86.56 190 LEU A CA 1
ATOM 1463 C C . LEU A 1 190 ? 23.414 -10.157 -19.766 1.00 86.56 190 LEU A C 1
ATOM 1465 O O . LEU A 1 190 ? 24.054 -11.135 -20.162 1.00 86.56 190 LEU A O 1
ATOM 1469 N N . ILE A 1 191 ? 22.102 -10.201 -19.511 1.00 89.88 191 ILE A N 1
ATOM 1470 C CA . ILE A 1 191 ? 21.293 -11.428 -19.593 1.00 89.88 191 ILE A CA 1
ATOM 1471 C C . ILE A 1 191 ? 21.108 -11.876 -21.050 1.00 89.88 191 ILE A C 1
ATOM 1473 O O . ILE A 1 191 ? 21.317 -13.047 -21.360 1.00 89.88 191 ILE A O 1
ATOM 1477 N N . PHE A 1 192 ? 20.733 -10.959 -21.947 1.00 89.62 192 PHE A N 1
ATOM 1478 C CA . PHE A 1 192 ? 20.302 -11.293 -23.313 1.00 89.62 192 PHE A CA 1
ATOM 1479 C C . PHE A 1 192 ? 21.301 -10.903 -24.407 1.00 89.62 192 PHE A C 1
ATOM 1481 O O . PHE A 1 192 ? 21.137 -11.312 -25.554 1.00 89.62 192 PHE A O 1
ATOM 1488 N N . GLY A 1 193 ? 22.333 -10.119 -24.092 1.00 88.00 193 GLY A N 1
ATOM 1489 C CA . GLY A 1 193 ? 23.288 -9.618 -25.086 1.00 88.00 193 GLY A CA 1
ATOM 1490 C C . GLY A 1 193 ? 22.732 -8.524 -25.994 1.00 88.00 193 GLY A C 1
ATOM 1491 O O . GLY A 1 193 ? 23.229 -8.342 -27.102 1.00 88.00 193 GLY A O 1
ATOM 1492 N N . TRP A 1 194 ? 21.666 -7.838 -25.580 1.00 90.31 194 TRP A N 1
ATOM 1493 C CA . TRP A 1 194 ? 21.066 -6.760 -26.366 1.00 90.31 194 TRP A CA 1
ATOM 1494 C C . TRP A 1 194 ? 21.895 -5.479 -26.245 1.00 90.31 194 TRP A C 1
ATOM 1496 O O . TRP A 1 194 ? 22.076 -4.968 -25.148 1.00 90.31 194 TRP A O 1
ATOM 1506 N N . ASP A 1 195 ? 22.382 -4.958 -27.371 1.00 88.06 195 ASP A N 1
ATOM 1507 C CA . ASP A 1 195 ? 23.171 -3.721 -27.428 1.00 88.06 195 ASP A CA 1
ATOM 1508 C C . ASP A 1 195 ? 22.263 -2.505 -27.666 1.00 88.06 195 ASP A C 1
ATOM 1510 O O . ASP A 1 195 ? 21.909 -2.181 -28.804 1.00 88.06 195 ASP A O 1
ATOM 1514 N N . PHE A 1 196 ? 21.877 -1.839 -26.577 1.00 89.50 196 PHE A N 1
ATOM 1515 C CA . PHE A 1 196 ? 21.067 -0.621 -26.624 1.00 89.50 196 PHE A CA 1
ATOM 1516 C C . PHE A 1 196 ? 21.873 0.629 -27.007 1.00 89.50 196 PHE A C 1
ATOM 1518 O O . PHE A 1 196 ? 21.300 1.560 -27.578 1.00 89.50 196 PHE A O 1
ATOM 1525 N N . ASP A 1 197 ? 23.189 0.641 -26.768 1.00 86.88 197 ASP A N 1
ATOM 1526 C CA . ASP A 1 197 ? 24.060 1.781 -27.079 1.00 86.88 197 ASP A CA 1
ATOM 1527 C C . ASP A 1 197 ? 24.172 1.990 -28.593 1.00 86.88 197 ASP A C 1
ATOM 1529 O O . ASP A 1 197 ? 24.082 3.118 -29.089 1.00 86.88 197 ASP A O 1
ATOM 1533 N N . SER A 1 198 ? 24.301 0.894 -29.346 1.00 88.12 198 SER A N 1
ATOM 1534 C CA . SER A 1 198 ? 24.366 0.927 -30.812 1.00 88.12 198 SER A CA 1
ATOM 1535 C C . SER A 1 198 ? 22.995 0.828 -31.490 1.00 88.12 198 SER A C 1
ATOM 1537 O O . SER A 1 198 ? 22.918 0.900 -32.722 1.00 88.12 198 SER A O 1
ATOM 1539 N N . LEU A 1 199 ? 21.903 0.663 -30.732 1.00 91.81 199 LEU A N 1
ATOM 1540 C CA . LEU A 1 199 ? 20.575 0.395 -31.292 1.00 91.81 199 LEU A CA 1
ATOM 1541 C C . LEU A 1 199 ? 20.108 1.506 -32.235 1.00 91.81 199 LEU A C 1
ATOM 1543 O O . LEU A 1 199 ? 19.672 1.228 -33.351 1.00 91.81 199 LEU A O 1
ATOM 1547 N N . LEU A 1 200 ? 20.233 2.772 -31.828 1.00 90.81 200 LEU A N 1
ATOM 1548 C CA . LEU A 1 200 ? 19.783 3.895 -32.654 1.00 90.81 200 LEU A CA 1
ATOM 1549 C C . LEU A 1 200 ? 20.564 3.985 -33.972 1.00 90.81 200 LEU A C 1
ATOM 1551 O O . LEU A 1 200 ? 19.964 4.175 -35.030 1.00 90.81 200 LEU A O 1
ATOM 1555 N N . LEU A 1 201 ? 21.882 3.775 -33.920 1.00 90.44 201 LEU A N 1
ATOM 1556 C CA . LEU A 1 201 ? 22.737 3.686 -35.104 1.00 90.44 201 LEU A CA 1
ATOM 1557 C C . LEU A 1 201 ? 22.268 2.549 -36.027 1.00 90.44 201 LEU A C 1
ATOM 1559 O O . LEU A 1 201 ? 22.106 2.754 -37.233 1.00 90.44 201 LEU A O 1
ATOM 1563 N N . GLY A 1 202 ? 21.971 1.379 -35.458 1.00 91.38 202 GLY A N 1
ATOM 1564 C CA . GLY A 1 202 ? 21.414 0.237 -36.181 1.00 91.38 202 GLY A CA 1
ATOM 1565 C C . GLY A 1 202 ? 20.072 0.551 -36.850 1.00 91.38 202 GLY A C 1
ATOM 1566 O O . GLY A 1 202 ? 19.903 0.272 -38.039 1.00 91.38 202 GLY A O 1
ATOM 1567 N N . ILE A 1 203 ? 19.139 1.184 -36.131 1.00 92.62 203 ILE A N 1
ATOM 1568 C CA . ILE A 1 203 ? 17.831 1.607 -36.657 1.00 92.62 203 ILE A CA 1
ATOM 1569 C C . ILE A 1 203 ? 18.020 2.558 -37.844 1.00 92.62 203 ILE A C 1
ATOM 1571 O O . ILE A 1 203 ? 17.431 2.347 -38.906 1.00 92.62 203 ILE A O 1
ATOM 1575 N N . ARG A 1 204 ? 18.869 3.584 -37.707 1.00 91.00 204 ARG A N 1
ATOM 1576 C CA . ARG A 1 204 ? 19.145 4.567 -38.771 1.00 91.00 204 ARG A CA 1
ATOM 1577 C C . ARG A 1 204 ? 19.784 3.917 -39.998 1.00 91.00 204 ARG A C 1
ATOM 1579 O O . ARG A 1 204 ? 19.369 4.189 -41.127 1.00 91.00 204 ARG A O 1
ATOM 1586 N N . GLN A 1 205 ? 20.746 3.019 -39.784 1.00 92.25 205 GLN A N 1
ATOM 1587 C CA . GLN A 1 205 ? 21.392 2.260 -40.853 1.00 92.25 205 GLN A CA 1
ATOM 1588 C C . GLN A 1 205 ? 20.375 1.403 -41.623 1.00 92.25 205 GLN A C 1
ATOM 1590 O O . GLN A 1 205 ? 20.305 1.480 -42.851 1.00 92.25 205 GLN A O 1
ATOM 1595 N N . ARG A 1 206 ? 19.553 0.618 -40.914 1.00 93.69 206 ARG A N 1
ATOM 1596 C CA . ARG A 1 206 ? 18.560 -0.278 -41.531 1.00 93.69 206 ARG A CA 1
ATOM 1597 C C . ARG A 1 206 ? 17.390 0.470 -42.166 1.00 93.69 206 ARG A C 1
ATOM 1599 O O . ARG A 1 206 ? 16.890 0.024 -43.194 1.00 93.69 206 ARG A O 1
ATOM 1606 N N . THR A 1 207 ? 17.027 1.644 -41.649 1.00 93.81 207 THR A N 1
ATOM 1607 C CA . THR A 1 207 ? 16.045 2.537 -42.289 1.00 93.81 207 THR A CA 1
ATOM 1608 C C . THR A 1 207 ? 16.515 2.959 -43.683 1.00 93.81 207 THR A C 1
ATOM 1610 O O . THR A 1 207 ? 15.737 2.908 -44.633 1.00 93.81 207 THR A O 1
ATOM 1613 N N . CYS A 1 208 ? 17.801 3.296 -43.843 1.00 90.62 208 CYS A N 1
ATOM 1614 C CA . CYS A 1 208 ? 18.362 3.623 -45.157 1.00 90.62 208 CYS A CA 1
ATOM 1615 C C . CYS A 1 208 ? 18.220 2.443 -46.134 1.00 90.62 208 CYS A C 1
ATOM 1617 O O . CYS A 1 208 ? 17.797 2.627 -47.276 1.00 90.62 208 CYS A O 1
ATOM 1619 N N . GLU A 1 209 ? 18.544 1.228 -45.686 1.00 90.88 209 GLU A N 1
ATOM 1620 C CA . GLU A 1 209 ? 18.434 0.013 -46.501 1.00 90.88 209 GLU A CA 1
ATOM 1621 C C . GLU A 1 209 ? 16.985 -0.293 -46.897 1.00 90.88 209 GLU A C 1
ATOM 1623 O O . GLU A 1 209 ? 16.729 -0.579 -48.068 1.00 90.88 209 GLU A O 1
ATOM 1628 N N . ALA A 1 210 ? 16.043 -0.166 -45.961 1.00 93.06 210 ALA A N 1
ATOM 1629 C CA . ALA A 1 210 ? 14.621 -0.374 -46.206 1.00 93.06 210 ALA A CA 1
ATOM 1630 C C . ALA A 1 210 ? 14.045 0.655 -47.195 1.00 93.06 210 ALA A C 1
ATOM 1632 O O . ALA A 1 210 ? 13.367 0.273 -48.148 1.00 93.06 210 ALA A O 1
ATOM 1633 N N . LEU A 1 211 ? 14.397 1.942 -47.062 1.00 91.00 211 LEU A N 1
ATOM 1634 C CA . LEU A 1 211 ? 14.003 2.988 -48.019 1.00 91.00 211 LEU A CA 1
ATOM 1635 C C . LEU A 1 211 ? 14.559 2.716 -49.423 1.00 91.00 211 LEU A C 1
ATOM 1637 O O . LEU A 1 211 ? 13.875 2.932 -50.425 1.00 91.00 211 LEU A O 1
ATOM 1641 N N . TYR A 1 212 ? 15.792 2.214 -49.507 1.00 88.38 212 TYR A N 1
ATOM 1642 C CA . TYR A 1 212 ? 16.395 1.826 -50.779 1.00 88.38 212 TYR A CA 1
ATOM 1643 C C . TYR A 1 212 ? 15.677 0.629 -51.417 1.00 88.38 212 TYR A C 1
ATOM 1645 O O . TYR A 1 212 ? 15.398 0.664 -52.617 1.00 88.38 212 TYR A O 1
ATOM 1653 N N . MET A 1 213 ? 15.333 -0.403 -50.637 1.00 87.31 213 MET A N 1
ATOM 1654 C CA . MET A 1 213 ? 14.555 -1.552 -51.122 1.00 87.31 213 MET A CA 1
ATOM 1655 C C . MET A 1 213 ? 13.139 -1.155 -51.566 1.00 87.31 213 MET A C 1
ATOM 1657 O O . MET A 1 213 ? 12.675 -1.623 -52.605 1.00 87.31 213 MET A O 1
ATOM 1661 N N . ALA A 1 214 ? 12.508 -0.208 -50.866 1.00 88.44 214 ALA A N 1
ATOM 1662 C CA . ALA A 1 214 ? 11.223 0.390 -51.238 1.00 88.44 214 ALA A CA 1
ATOM 1663 C C . ALA A 1 214 ? 11.305 1.338 -52.455 1.00 88.44 214 ALA A C 1
ATOM 1665 O O . ALA A 1 214 ? 10.305 1.927 -52.859 1.00 88.44 214 ALA A O 1
ATOM 1666 N N . SER A 1 215 ? 12.485 1.509 -53.065 1.00 86.88 215 SER A N 1
ATOM 1667 C CA . SER A 1 215 ? 12.736 2.439 -54.178 1.00 86.88 215 SER A CA 1
ATOM 1668 C C . SER A 1 215 ? 12.499 3.929 -53.853 1.00 86.88 215 SER A C 1
ATOM 1670 O O . SER A 1 215 ? 12.372 4.755 -54.759 1.00 86.88 215 SER A O 1
ATOM 1672 N N . ARG A 1 216 ? 12.507 4.311 -52.569 1.00 87.44 216 ARG A N 1
ATOM 1673 C CA . ARG A 1 216 ? 12.296 5.684 -52.065 1.00 87.44 216 ARG A CA 1
ATOM 1674 C C . ARG A 1 216 ? 13.626 6.437 -51.951 1.00 87.44 216 ARG A C 1
ATOM 1676 O O . ARG A 1 216 ? 14.072 6.824 -50.874 1.00 87.44 216 ARG A O 1
ATOM 1683 N N . MET A 1 217 ? 14.289 6.640 -53.092 1.00 82.69 217 MET A N 1
ATOM 1684 C CA . MET A 1 217 ? 15.688 7.107 -53.156 1.00 82.69 217 MET A CA 1
ATOM 1685 C C . MET A 1 217 ? 15.928 8.497 -52.547 1.00 82.69 217 MET A C 1
ATOM 1687 O O . MET A 1 217 ? 16.982 8.727 -51.956 1.00 82.69 217 MET A O 1
ATOM 1691 N N . SER A 1 218 ? 14.964 9.416 -52.675 1.00 78.75 218 SER A N 1
ATOM 1692 C CA . SER A 1 218 ? 15.062 10.758 -52.077 1.00 78.75 218 SER A CA 1
ATOM 1693 C C . SER A 1 218 ? 15.099 10.681 -50.551 1.00 78.75 218 SER A C 1
ATOM 1695 O O . SER A 1 218 ? 15.951 11.296 -49.917 1.00 78.75 218 SER A O 1
ATOM 1697 N N . GLU A 1 219 ? 14.213 9.875 -49.971 1.00 84.69 219 GLU A N 1
ATOM 1698 C CA . GLU A 1 219 ? 14.121 9.676 -48.525 1.00 84.69 219 GLU A CA 1
ATOM 1699 C C . GLU A 1 219 ? 15.325 8.888 -48.003 1.00 84.69 219 GLU A C 1
ATOM 1701 O O . GLU A 1 219 ? 15.864 9.207 -46.949 1.00 84.69 219 GLU A O 1
ATOM 1706 N N . ALA A 1 220 ? 15.816 7.903 -48.767 1.00 85.94 220 ALA A N 1
ATOM 1707 C CA . ALA A 1 220 ? 17.035 7.173 -48.424 1.00 85.94 220 ALA A CA 1
ATOM 1708 C C . ALA A 1 220 ? 18.259 8.103 -48.355 1.00 85.94 220 ALA A C 1
ATOM 1710 O O . ALA A 1 220 ? 19.094 7.959 -47.464 1.00 85.94 220 ALA A O 1
ATOM 1711 N N . ALA A 1 221 ? 18.373 9.069 -49.274 1.00 80.00 221 ALA A N 1
ATOM 1712 C CA . ALA A 1 221 ? 19.453 10.056 -49.265 1.00 80.00 221 ALA A CA 1
ATOM 1713 C C . ALA A 1 221 ? 19.342 11.035 -48.083 1.00 80.00 221 ALA A C 1
ATOM 1715 O O . ALA A 1 221 ? 20.357 11.386 -47.481 1.00 80.00 221 ALA A O 1
ATOM 1716 N N . GLU A 1 222 ? 18.124 11.447 -47.728 1.00 83.38 222 GLU A N 1
ATOM 1717 C CA . GLU A 1 222 ? 17.865 12.289 -46.558 1.00 83.38 222 GLU A CA 1
ATOM 1718 C C . GLU A 1 222 ? 18.174 11.549 -45.249 1.00 83.38 222 GLU A C 1
ATOM 1720 O O . GLU A 1 222 ? 18.928 12.054 -44.418 1.00 83.38 222 GLU A O 1
ATOM 1725 N N . SER A 1 223 ? 17.701 10.308 -45.106 1.00 84.81 223 SER A N 1
ATOM 1726 C CA . SER A 1 223 ? 17.994 9.455 -43.950 1.00 84.81 223 SER A CA 1
ATOM 1727 C C . SER A 1 223 ? 19.491 9.161 -43.812 1.00 84.81 223 SER A C 1
ATOM 1729 O O . SER A 1 223 ? 20.007 9.109 -42.697 1.00 84.81 223 SER A O 1
ATOM 1731 N N . LEU A 1 224 ? 20.212 9.006 -44.930 1.00 86.31 224 LEU A N 1
ATOM 1732 C CA . LEU A 1 224 ? 21.665 8.823 -44.932 1.00 86.31 224 LEU A CA 1
ATOM 1733 C C . LEU A 1 224 ? 22.396 10.069 -44.418 1.00 86.31 224 LEU A C 1
ATOM 1735 O O . LEU A 1 224 ? 23.408 9.949 -43.729 1.00 86.31 224 LEU A O 1
ATOM 1739 N N . LYS A 1 225 ? 21.885 11.263 -44.739 1.00 83.81 225 LYS A N 1
ATOM 1740 C CA . LYS A 1 225 ? 22.419 12.525 -44.223 1.00 83.81 225 LYS A CA 1
ATOM 1741 C C . LYS A 1 225 ? 22.191 12.647 -42.716 1.00 83.81 225 LYS A C 1
ATOM 1743 O O . LYS A 1 225 ? 23.138 12.947 -42.004 1.00 83.81 225 LYS A O 1
ATOM 1748 N N . ILE A 1 226 ? 20.984 12.341 -42.236 1.00 84.12 226 ILE A N 1
ATOM 1749 C CA . ILE A 1 226 ? 20.671 12.325 -40.796 1.00 84.12 226 ILE A CA 1
ATOM 1750 C C . ILE A 1 226 ? 21.610 11.364 -40.057 1.00 84.12 226 ILE A C 1
ATOM 1752 O O . ILE A 1 226 ? 22.185 11.727 -39.038 1.00 84.12 226 ILE A O 1
ATOM 1756 N N . LEU A 1 227 ? 21.833 10.167 -40.610 1.00 88.25 227 LEU A N 1
ATOM 1757 C CA . LEU A 1 227 ? 22.754 9.179 -40.047 1.00 88.25 227 LEU A CA 1
ATOM 1758 C C . LEU A 1 227 ? 24.197 9.715 -39.916 1.00 88.25 227 LEU A C 1
ATOM 1760 O O . LEU A 1 227 ? 24.846 9.466 -38.905 1.00 88.25 227 LEU A O 1
ATOM 1764 N N . LEU A 1 228 ? 24.706 10.445 -40.914 1.00 84.94 228 LEU A N 1
ATOM 1765 C CA . LEU A 1 228 ? 26.029 11.088 -40.851 1.00 84.94 228 LEU A CA 1
ATOM 1766 C C . LEU A 1 228 ? 26.087 12.240 -39.852 1.00 84.94 228 LEU A C 1
ATOM 1768 O O . LEU A 1 228 ? 27.107 12.407 -39.185 1.00 84.94 228 LEU A O 1
ATOM 1772 N N . ASP A 1 229 ? 25.034 13.053 -39.814 1.00 84.31 229 ASP A N 1
ATOM 1773 C CA . ASP A 1 229 ? 24.953 14.212 -38.932 1.00 84.31 229 ASP A CA 1
ATOM 1774 C C . ASP A 1 229 ? 24.908 13.750 -37.461 1.00 84.31 229 ASP A C 1
ATOM 1776 O O . ASP A 1 229 ? 25.550 14.366 -36.612 1.00 84.31 229 ASP A O 1
ATOM 1780 N N . GLU A 1 230 ? 24.216 12.640 -37.169 1.00 86.06 230 GLU A N 1
ATOM 1781 C CA . GLU A 1 230 ? 24.102 12.058 -35.823 1.00 86.06 230 GLU A CA 1
ATOM 1782 C C . GLU A 1 230 ? 25.305 11.172 -35.423 1.00 86.06 230 GLU A C 1
ATOM 1784 O O . GLU A 1 230 ? 25.731 11.243 -34.274 1.00 86.06 230 GLU A O 1
ATOM 1789 N N . PHE A 1 231 ? 25.870 10.362 -36.336 1.00 87.25 231 PHE A N 1
ATOM 1790 C CA . PHE A 1 231 ? 26.855 9.302 -36.014 1.00 87.25 231 PHE A CA 1
ATOM 1791 C C . PHE A 1 231 ? 28.138 9.341 -36.867 1.00 87.25 231 PHE A C 1
ATOM 1793 O O . PHE A 1 231 ? 28.790 8.323 -37.133 1.00 87.25 231 PHE A O 1
ATOM 1800 N N . GLY A 1 232 ? 28.502 10.515 -37.381 1.00 81.94 232 GLY A N 1
ATOM 1801 C CA . GLY A 1 232 ? 29.598 10.656 -38.340 1.00 81.94 232 GLY A CA 1
ATOM 1802 C C . GLY A 1 232 ? 30.983 10.260 -37.812 1.00 81.94 232 GLY A C 1
ATOM 1803 O O . GLY A 1 232 ? 31.845 9.898 -38.618 1.00 81.94 232 GLY A O 1
ATOM 1804 N N . GLU A 1 233 ? 31.231 10.339 -36.501 1.00 84.69 233 GLU A N 1
ATOM 1805 C CA . GLU A 1 233 ? 32.495 9.907 -35.882 1.00 84.69 233 GLU A CA 1
ATOM 1806 C C . GLU A 1 233 ? 32.538 8.380 -35.719 1.00 84.69 233 GLU A C 1
ATOM 1808 O O . GLU A 1 233 ? 33.523 7.748 -36.098 1.00 84.69 233 GLU A O 1
ATOM 1813 N N . GLU A 1 234 ? 31.448 7.767 -35.257 1.00 86.69 234 GLU A N 1
ATOM 1814 C CA . GLU A 1 234 ? 31.288 6.321 -35.077 1.00 86.69 234 GLU A CA 1
ATOM 1815 C C . GLU A 1 234 ? 31.420 5.579 -36.412 1.00 86.69 234 GLU A C 1
ATOM 1817 O O . GLU A 1 234 ? 32.136 4.576 -36.518 1.00 86.69 234 GLU A O 1
ATOM 1822 N N . ILE A 1 235 ? 30.794 6.118 -37.464 1.00 85.00 235 ILE A N 1
ATOM 1823 C CA . ILE A 1 235 ? 30.905 5.586 -38.828 1.00 85.00 235 ILE A CA 1
ATOM 1824 C C . ILE A 1 235 ? 32.355 5.648 -39.313 1.00 85.00 235 ILE A C 1
ATOM 1826 O O . ILE A 1 235 ? 32.820 4.701 -39.942 1.00 85.00 235 ILE A O 1
ATOM 1830 N N . ARG A 1 236 ? 33.091 6.728 -39.014 1.00 83.38 236 ARG A N 1
ATOM 1831 C CA . ARG A 1 236 ? 34.507 6.875 -39.400 1.00 83.38 236 ARG A CA 1
ATOM 1832 C C . ARG A 1 236 ? 35.438 5.971 -38.597 1.00 83.38 236 ARG A C 1
ATOM 1834 O O . ARG A 1 236 ? 36.422 5.484 -39.152 1.00 83.38 236 ARG A O 1
ATOM 1841 N N . ALA A 1 237 ? 35.139 5.749 -37.320 1.00 82.31 237 ALA A N 1
ATOM 1842 C CA . ALA A 1 237 ? 35.934 4.915 -36.427 1.00 82.31 237 ALA A CA 1
ATOM 1843 C C . ALA A 1 237 ? 35.832 3.416 -36.767 1.00 82.31 237 ALA A C 1
ATOM 1845 O O . ALA A 1 237 ? 36.792 2.670 -36.568 1.00 82.31 237 ALA A O 1
ATOM 1846 N N . SER A 1 238 ? 34.698 2.966 -37.313 1.00 85.25 238 SER A N 1
ATOM 1847 C CA . SER A 1 238 ? 34.470 1.568 -37.688 1.00 85.25 238 SER A CA 1
ATOM 1848 C C . SER A 1 238 ? 34.731 1.317 -39.174 1.00 85.25 238 SER A C 1
ATOM 1850 O O . SER A 1 238 ? 33.992 1.778 -40.043 1.00 85.25 238 SER A O 1
ATOM 1852 N N . VAL A 1 239 ? 35.743 0.496 -39.480 1.00 85.38 239 VAL A N 1
ATOM 1853 C CA . VAL A 1 239 ? 36.090 0.104 -40.863 1.00 85.38 239 VAL A CA 1
ATOM 1854 C C . VAL A 1 239 ? 34.878 -0.473 -41.602 1.00 85.38 239 VAL A C 1
ATOM 1856 O O . VAL A 1 239 ? 34.587 -0.079 -42.728 1.00 85.38 239 VAL A O 1
ATOM 1859 N N . ARG A 1 240 ? 34.123 -1.360 -40.942 1.00 84.94 240 ARG A N 1
ATOM 1860 C CA . ARG A 1 240 ? 32.958 -2.034 -41.531 1.00 84.94 240 ARG A CA 1
ATOM 1861 C C . ARG A 1 240 ? 31.819 -1.060 -41.842 1.00 84.94 240 ARG A C 1
ATOM 1863 O O . ARG A 1 240 ? 31.208 -1.169 -42.904 1.00 84.94 240 ARG A O 1
ATOM 1870 N N . LEU A 1 241 ? 31.525 -0.130 -40.929 1.00 83.38 241 LEU A N 1
ATOM 1871 C CA . LEU A 1 241 ? 30.462 0.864 -41.121 1.00 83.38 241 LEU A CA 1
ATOM 1872 C C . LEU A 1 241 ? 30.853 1.900 -42.173 1.00 83.38 241 LEU A C 1
ATOM 1874 O O . LEU A 1 241 ? 30.024 2.243 -43.014 1.00 83.38 241 LEU A O 1
ATOM 1878 N N . ASN A 1 242 ? 32.114 2.338 -42.191 1.00 82.19 242 ASN A N 1
ATOM 1879 C CA . ASN A 1 242 ? 32.621 3.230 -43.227 1.00 82.19 242 ASN A CA 1
ATOM 1880 C C . ASN A 1 242 ? 32.540 2.576 -44.616 1.00 82.19 242 ASN A C 1
ATOM 1882 O O . ASN A 1 242 ? 32.036 3.187 -45.557 1.00 82.19 242 ASN A O 1
ATOM 1886 N N . ASP A 1 243 ? 32.958 1.314 -44.753 1.00 86.06 243 ASP A N 1
ATOM 1887 C CA . ASP A 1 243 ? 32.862 0.582 -46.022 1.00 86.06 243 ASP A CA 1
ATOM 1888 C C . ASP A 1 243 ? 31.410 0.428 -46.485 1.00 86.06 243 ASP A C 1
ATOM 1890 O O . ASP A 1 243 ? 31.101 0.642 -47.665 1.00 86.06 243 ASP A O 1
ATOM 1894 N N . TRP A 1 244 ? 30.501 0.088 -45.565 1.00 89.94 244 TRP A N 1
ATOM 1895 C CA . TRP A 1 244 ? 29.065 0.055 -45.840 1.00 89.94 244 TRP A CA 1
ATOM 1896 C C . TRP A 1 244 ? 28.569 1.420 -46.331 1.00 89.94 244 TRP A C 1
ATOM 1898 O O . TRP A 1 244 ? 27.985 1.496 -47.413 1.00 89.94 244 TRP A O 1
ATOM 1908 N N . TYR A 1 245 ? 28.879 2.494 -45.604 1.00 87.12 245 TYR A N 1
ATOM 1909 C CA . TYR A 1 245 ? 28.458 3.858 -45.913 1.00 87.12 245 TYR A CA 1
ATOM 1910 C C . TYR A 1 245 ? 28.946 4.308 -47.297 1.00 87.12 245 TYR A C 1
ATOM 1912 O O . TYR A 1 245 ? 28.155 4.767 -48.124 1.00 87.12 245 TYR A O 1
ATOM 1920 N N . GLN A 1 246 ? 30.231 4.109 -47.606 1.00 84.12 246 GLN A N 1
ATOM 1921 C CA . GLN A 1 246 ? 30.813 4.472 -48.902 1.00 84.12 246 GLN A CA 1
ATOM 1922 C C . GLN A 1 246 ? 30.176 3.687 -50.055 1.00 84.12 246 GLN A C 1
ATOM 1924 O O . GLN A 1 246 ? 29.942 4.228 -51.142 1.00 84.12 246 GLN A O 1
ATOM 1929 N N . ASN A 1 247 ? 29.891 2.400 -49.840 1.00 85.69 247 ASN A N 1
ATOM 1930 C CA . ASN A 1 247 ? 29.215 1.566 -50.827 1.00 85.69 247 ASN A CA 1
ATOM 1931 C C . ASN A 1 247 ? 27.755 1.986 -51.028 1.00 85.69 247 ASN A C 1
ATOM 1933 O O . ASN A 1 247 ? 27.296 2.055 -52.170 1.00 85.69 247 ASN A O 1
ATOM 1937 N N . PHE A 1 248 ? 27.040 2.282 -49.945 1.00 85.81 248 PHE A N 1
ATOM 1938 C CA . PHE A 1 248 ? 25.635 2.671 -49.968 1.00 85.81 248 PHE A CA 1
ATOM 1939 C C . PHE A 1 248 ? 25.437 4.063 -50.584 1.00 85.81 248 PHE A C 1
ATOM 1941 O O . PHE A 1 248 ? 24.633 4.220 -51.500 1.00 85.81 248 PHE A O 1
ATOM 1948 N N . SER A 1 249 ? 26.268 5.039 -50.212 1.00 82.56 249 SER A N 1
ATOM 1949 C CA . SER A 1 249 ? 26.289 6.379 -50.815 1.00 82.56 249 SER A CA 1
ATOM 1950 C C . SER A 1 249 ? 26.499 6.321 -52.337 1.00 82.56 249 SER A C 1
ATOM 1952 O O . SER A 1 249 ? 25.768 6.951 -53.105 1.00 82.56 249 SER A O 1
ATOM 1954 N N . ARG A 1 250 ? 27.409 5.453 -52.813 1.00 82.31 250 ARG A N 1
ATOM 1955 C CA . ARG A 1 250 ? 27.590 5.188 -54.253 1.00 82.31 250 ARG A CA 1
ATOM 1956 C C . ARG A 1 250 ? 26.356 4.570 -54.920 1.00 82.31 250 ARG A C 1
ATOM 1958 O O . ARG A 1 250 ? 26.107 4.868 -56.087 1.00 82.31 250 ARG A O 1
ATOM 1965 N N . LYS A 1 251 ? 25.598 3.711 -54.228 1.00 81.56 251 LYS A N 1
ATOM 1966 C CA . LYS A 1 251 ? 24.343 3.135 -54.751 1.00 81.56 251 LYS A CA 1
ATOM 1967 C C . LYS A 1 251 ? 23.258 4.203 -54.891 1.00 81.56 251 LYS A C 1
ATOM 1969 O O . LYS A 1 251 ? 22.644 4.278 -55.952 1.00 81.56 251 LYS A O 1
ATOM 1974 N N . CYS A 1 252 ? 23.080 5.059 -53.884 1.00 75.12 252 CYS A N 1
ATOM 1975 C CA . CYS A 1 252 ? 22.120 6.166 -53.932 1.00 75.12 252 CYS A CA 1
ATOM 1976 C C . CYS A 1 252 ? 22.471 7.180 -55.033 1.00 75.12 252 CYS A C 1
ATOM 1978 O O . CYS A 1 252 ? 21.594 7.598 -55.785 1.00 75.12 252 CYS A O 1
ATOM 1980 N N . ALA A 1 253 ? 23.758 7.510 -55.200 1.00 72.31 253 ALA A N 1
ATOM 1981 C CA . ALA A 1 253 ? 24.220 8.423 -56.249 1.00 72.31 253 ALA A CA 1
ATOM 1982 C C . ALA A 1 253 ? 23.982 7.886 -57.673 1.00 72.31 253 ALA A C 1
ATOM 1984 O O . ALA A 1 253 ? 23.684 8.666 -58.574 1.00 72.31 253 ALA A O 1
ATOM 1985 N N . LYS A 1 254 ? 24.090 6.565 -57.881 1.00 72.94 254 LYS A N 1
ATOM 1986 C CA . LYS A 1 254 ? 23.744 5.924 -59.161 1.00 72.94 254 LYS A CA 1
ATOM 1987 C C . LYS A 1 254 ? 22.233 5.920 -59.404 1.00 72.94 254 LYS A C 1
ATOM 1989 O O . LYS A 1 254 ? 21.805 6.292 -60.485 1.00 72.94 254 LYS A O 1
ATOM 1994 N N . ALA A 1 255 ? 21.432 5.580 -58.393 1.00 64.06 255 ALA A N 1
ATOM 1995 C CA . ALA A 1 255 ? 19.973 5.551 -58.513 1.00 64.06 255 ALA A CA 1
ATOM 1996 C C . ALA A 1 255 ? 19.361 6.941 -58.787 1.00 64.06 255 ALA A C 1
ATOM 1998 O O . ALA A 1 255 ? 18.402 7.046 -59.544 1.00 64.06 255 ALA A O 1
ATOM 1999 N N . ALA A 1 256 ? 19.951 8.012 -58.242 1.00 58.75 256 ALA A N 1
ATOM 2000 C CA . ALA A 1 256 ? 19.532 9.392 -58.504 1.00 58.75 256 ALA A CA 1
ATOM 2001 C C . ALA A 1 256 ? 19.830 9.878 -59.940 1.00 58.75 256 ALA A C 1
ATOM 2003 O O . ALA A 1 256 ? 19.207 10.832 -60.402 1.00 58.75 256 ALA A O 1
ATOM 2004 N N . GLN A 1 257 ? 20.768 9.239 -60.654 1.00 55.12 257 GLN A N 1
ATOM 2005 C CA . GLN A 1 257 ? 21.081 9.546 -62.059 1.00 55.12 257 GLN A CA 1
ATOM 2006 C C . GLN A 1 257 ? 20.116 8.865 -63.046 1.00 55.12 257 GLN A C 1
ATOM 2008 O O . GLN A 1 257 ? 20.001 9.327 -64.180 1.00 55.12 257 GLN A O 1
ATOM 2013 N N . ASP A 1 258 ? 19.392 7.827 -62.609 1.00 51.91 258 ASP A N 1
ATOM 2014 C CA . ASP A 1 258 ? 18.477 7.031 -63.441 1.00 51.91 258 ASP A CA 1
ATOM 2015 C C . ASP A 1 258 ? 16.993 7.459 -63.323 1.00 51.91 258 ASP A C 1
ATOM 2017 O O . ASP A 1 258 ? 16.137 6.946 -64.047 1.00 51.91 258 ASP A O 1
ATOM 2021 N N . THR A 1 259 ? 16.656 8.419 -62.452 1.00 39.16 259 THR A N 1
ATOM 2022 C CA . THR A 1 259 ? 15.286 8.954 -62.292 1.00 39.16 259 THR A CA 1
ATOM 2023 C C . THR A 1 259 ? 14.993 10.141 -63.229 1.00 39.16 259 THR A C 1
ATOM 2025 O O . THR A 1 259 ? 15.668 11.169 -63.125 1.00 39.16 259 THR A O 1
ATOM 2028 N N . PRO A 1 260 ? 13.965 10.081 -64.107 1.00 35.69 260 PRO A N 1
ATOM 2029 C CA . PRO A 1 260 ? 13.545 11.220 -64.923 1.00 35.69 260 PRO A CA 1
ATOM 2030 C C . PRO A 1 260 ? 12.854 12.282 -64.056 1.00 35.69 260 PRO A C 1
ATOM 2032 O O . PRO A 1 260 ? 11.899 11.987 -63.342 1.00 35.69 260 PRO A O 1
ATOM 2035 N N . ILE A 1 261 ? 13.322 13.527 -64.140 1.00 34.06 261 ILE A N 1
ATOM 2036 C CA . ILE A 1 261 ? 12.736 14.683 -63.451 1.00 34.06 261 ILE A CA 1
ATOM 2037 C C . ILE A 1 261 ? 11.454 15.101 -64.187 1.00 34.06 261 ILE A C 1
ATOM 2039 O O . ILE A 1 261 ? 11.542 15.613 -65.304 1.00 34.06 261 ILE A O 1
ATOM 2043 N N . ASP A 1 262 ? 10.284 14.937 -63.563 1.00 30.38 262 ASP A N 1
ATOM 2044 C CA . ASP A 1 262 ? 9.044 15.594 -63.997 1.00 30.38 262 ASP A CA 1
ATOM 2045 C C . ASP A 1 262 ? 8.686 16.736 -63.033 1.00 30.38 262 ASP A C 1
ATOM 2047 O O . ASP A 1 262 ? 8.472 16.547 -61.836 1.00 30.38 262 ASP A O 1
ATOM 2051 N N . ASN A 1 263 ? 8.670 17.950 -63.579 1.00 32.94 263 ASN A N 1
ATOM 2052 C CA . ASN A 1 263 ? 8.359 19.195 -62.892 1.00 32.94 263 ASN A CA 1
ATOM 2053 C C . ASN A 1 263 ? 6.916 19.584 -63.215 1.00 32.94 263 ASN A C 1
ATOM 2055 O O . ASN A 1 263 ? 6.676 20.134 -64.292 1.00 32.94 263 ASN A O 1
ATOM 2059 N N . SER A 1 264 ? 5.961 19.437 -62.287 1.00 29.08 264 SER A N 1
ATOM 2060 C CA . SER A 1 264 ? 4.727 20.227 -62.396 1.00 29.08 264 SER A CA 1
ATOM 2061 C C . SER A 1 264 ? 3.875 20.326 -61.116 1.00 29.08 264 SER A C 1
ATOM 2063 O O . SER A 1 264 ? 3.372 19.325 -60.618 1.00 29.08 264 SER A O 1
ATOM 2065 N N . LYS A 1 265 ? 3.611 21.598 -60.752 1.00 30.58 265 LYS A N 1
ATOM 2066 C CA . LYS A 1 265 ? 2.390 22.197 -60.150 1.00 30.58 265 LYS A CA 1
ATOM 2067 C C . LYS A 1 265 ? 2.271 22.185 -58.614 1.00 30.58 265 LYS A C 1
ATOM 2069 O O . LYS A 1 265 ? 2.213 21.141 -57.992 1.00 30.58 265 LYS A O 1
ATOM 2074 N N . HIS A 1 266 ? 2.378 23.352 -57.953 1.00 29.69 266 HIS A N 1
ATOM 2075 C CA . HIS A 1 266 ? 1.343 24.409 -57.770 1.00 29.69 266 HIS A CA 1
ATOM 2076 C C . HIS A 1 266 ? 0.174 23.940 -56.882 1.00 29.69 266 HIS A C 1
ATOM 2078 O O . HIS A 1 266 ? -0.370 22.882 -57.134 1.00 29.69 266 HIS A O 1
ATOM 2084 N N . ALA A 1 267 ? -0.372 24.688 -55.919 1.00 28.22 267 ALA A N 1
ATOM 2085 C CA . ALA A 1 267 ? -0.131 26.032 -55.401 1.00 28.22 267 ALA A CA 1
ATOM 2086 C C . ALA A 1 267 ? -1.070 26.276 -54.191 1.00 28.22 267 ALA A C 1
ATOM 2088 O O . ALA A 1 267 ? -2.158 25.718 -54.152 1.00 28.22 267 ALA A O 1
ATOM 2089 N N . LYS A 1 268 ? -0.657 27.208 -53.315 1.00 26.92 268 LYS A N 1
ATOM 2090 C CA . LYS A 1 268 ? -1.438 28.259 -52.614 1.00 26.92 268 LYS A CA 1
ATOM 2091 C C . LYS A 1 268 ? -2.722 27.913 -51.834 1.00 26.92 268 LYS A C 1
ATOM 2093 O O . LYS A 1 268 ? -3.719 27.489 -52.399 1.00 26.92 268 LYS A O 1
ATOM 2098 N N . GLY A 1 269 ? -2.768 28.423 -50.599 1.00 25.09 269 GLY A N 1
ATOM 2099 C CA . GLY A 1 269 ? -4.013 28.754 -49.899 1.00 25.09 269 GLY A CA 1
ATOM 2100 C C . GLY A 1 269 ? -3.782 29.426 -48.545 1.00 25.09 269 GLY A C 1
ATOM 2101 O O . GLY A 1 269 ? -3.614 28.758 -47.539 1.00 25.09 269 GLY A O 1
ATOM 2102 N N . THR A 1 270 ? -3.740 30.753 -48.539 1.00 24.72 270 THR A N 1
ATOM 2103 C CA . THR A 1 270 ? -3.593 31.660 -47.389 1.00 24.72 270 THR A CA 1
ATOM 2104 C C . THR A 1 270 ? -4.935 32.012 -46.713 1.00 24.72 270 THR A C 1
ATOM 2106 O O . THR A 1 270 ? -5.904 32.234 -47.431 1.00 24.72 270 THR A O 1
ATOM 2109 N N . VAL A 1 271 ? -4.879 32.275 -45.389 1.00 26.84 271 VAL A N 1
ATOM 2110 C CA . VAL A 1 271 ? -5.466 33.443 -44.660 1.00 26.84 271 VAL A CA 1
ATOM 2111 C C . VAL A 1 271 ? -6.848 33.330 -43.951 1.00 26.84 271 VAL A C 1
ATOM 2113 O O . VAL A 1 271 ? -7.891 33.261 -44.588 1.00 26.84 271 VAL A O 1
ATOM 2116 N N . ASN A 1 272 ? -6.781 33.481 -42.610 1.00 24.70 272 ASN A N 1
ATOM 2117 C CA . ASN A 1 272 ? -7.489 34.421 -41.702 1.00 24.70 272 ASN A CA 1
ATOM 2118 C C . ASN A 1 272 ? -8.466 33.972 -40.592 1.00 24.70 272 ASN A C 1
ATOM 2120 O O . ASN A 1 272 ? -9.498 33.352 -40.822 1.00 24.70 272 ASN A O 1
ATOM 2124 N N . ASP A 1 273 ? -8.139 34.516 -39.410 1.00 25.80 273 ASP A N 1
ATOM 2125 C CA . ASP A 1 273 ? -8.911 34.788 -38.194 1.00 25.80 273 ASP A CA 1
ATOM 2126 C C . ASP A 1 273 ? -10.217 35.576 -38.398 1.00 25.80 273 ASP A C 1
ATOM 2128 O O . ASP A 1 273 ? -10.278 36.478 -39.234 1.00 25.80 273 ASP A O 1
ATOM 2132 N N . SER A 1 274 ? -11.208 35.382 -37.508 1.00 25.22 274 SER A N 1
ATOM 2133 C CA . SER A 1 274 ? -11.617 36.399 -36.505 1.00 25.22 274 SER A CA 1
ATOM 2134 C C . SER A 1 274 ? -12.870 36.041 -35.673 1.00 25.22 274 SER A C 1
ATOM 2136 O O . SER A 1 274 ? -13.909 35.667 -36.195 1.00 25.22 274 SER A O 1
ATOM 2138 N N . ARG A 1 275 ? -12.717 36.232 -34.350 1.00 26.19 275 ARG A N 1
ATOM 2139 C CA . ARG A 1 275 ? -13.636 36.665 -33.259 1.00 26.19 275 ARG A CA 1
ATOM 2140 C C . ARG A 1 275 ? -15.164 36.750 -33.479 1.00 26.19 275 ARG A C 1
ATOM 2142 O O . ARG A 1 275 ? -15.623 37.471 -34.355 1.00 26.19 275 ARG A O 1
ATOM 2149 N N . SER A 1 276 ? -15.942 36.331 -32.466 1.00 23.84 276 SER A N 1
ATOM 2150 C CA . SER A 1 276 ? -16.623 37.218 -31.472 1.00 23.84 276 SER A CA 1
ATOM 2151 C C . SER A 1 276 ? -17.729 36.501 -30.656 1.00 23.84 276 SER A C 1
ATOM 2153 O O . SER A 1 276 ? -18.053 35.347 -30.903 1.00 23.84 276 SER A O 1
ATOM 2155 N N . SER A 1 277 ? -18.217 37.182 -29.617 1.00 24.95 277 SER A N 1
ATOM 2156 C CA . SER A 1 277 ? -18.782 36.722 -28.339 1.00 24.95 277 SER A CA 1
ATOM 2157 C C . SER A 1 277 ? -20.291 37.006 -28.128 1.00 24.95 277 SER A C 1
ATOM 2159 O O . SER A 1 277 ? -20.710 38.112 -28.449 1.00 24.95 277 SER A O 1
ATOM 2161 N N . THR A 1 278 ? -20.993 36.044 -27.481 1.00 25.83 278 THR A N 1
ATOM 2162 C CA . THR A 1 278 ? -22.087 36.112 -26.443 1.00 25.83 278 THR A CA 1
ATOM 2163 C C . THR A 1 278 ? -23.416 36.893 -26.689 1.00 25.83 278 THR A C 1
ATOM 2165 O O . THR A 1 278 ? -23.492 37.684 -27.621 1.00 25.83 278 THR A O 1
ATOM 2168 N N . PRO A 1 279 ? -24.441 36.824 -25.786 1.00 41.56 279 PRO A N 1
ATOM 2169 C CA . PRO A 1 279 ? -25.373 35.739 -25.362 1.00 41.56 279 PRO A CA 1
ATOM 2170 C C . PRO A 1 279 ? -26.878 36.165 -25.554 1.00 41.56 279 PRO A C 1
ATOM 2172 O O . PRO A 1 279 ? -27.092 37.163 -26.247 1.00 41.56 279 PRO A O 1
ATOM 2175 N N . PRO A 1 280 ? -27.937 35.485 -25.014 1.00 31.56 280 PRO A N 1
ATOM 2176 C CA . PRO A 1 280 ? -28.490 35.886 -23.689 1.00 31.56 280 PRO A CA 1
ATOM 2177 C C . PRO A 1 280 ? -29.358 34.864 -22.871 1.00 31.56 280 PRO A C 1
ATOM 2179 O O . PRO A 1 280 ? -29.861 33.874 -23.391 1.00 31.56 280 PRO A O 1
ATOM 2182 N N . SER A 1 281 ? -29.564 35.244 -21.593 1.00 26.14 281 SER A N 1
ATOM 2183 C CA . SER A 1 281 ? -30.780 35.220 -20.728 1.00 26.14 281 SER A CA 1
ATOM 2184 C C . SER A 1 281 ? -31.425 33.933 -20.169 1.00 26.14 281 SER A C 1
ATOM 2186 O O . SER A 1 281 ? -32.092 33.193 -20.888 1.00 26.14 281 SER A O 1
ATOM 2188 N N . ASP A 1 282 ? -31.308 33.810 -18.838 1.00 27.83 282 ASP A N 1
ATOM 2189 C CA . ASP A 1 282 ? -32.322 33.656 -17.767 1.00 27.83 282 ASP A CA 1
ATOM 2190 C C . ASP A 1 282 ? -33.726 33.095 -18.062 1.00 27.83 282 ASP A C 1
ATOM 2192 O O . ASP A 1 282 ? -34.475 33.622 -18.886 1.00 27.83 282 ASP A O 1
ATOM 2196 N N . ASN A 1 283 ? -34.143 32.137 -17.218 1.00 26.56 283 ASN A N 1
ATOM 2197 C CA . ASN A 1 283 ? -35.460 32.169 -16.573 1.00 26.56 283 ASN A CA 1
ATOM 2198 C C . ASN A 1 283 ? -35.524 31.320 -15.288 1.00 26.56 283 ASN A C 1
ATOM 2200 O O . ASN A 1 283 ? -35.003 30.208 -15.223 1.00 26.56 283 ASN A O 1
ATOM 2204 N N . ASP A 1 284 ? -36.220 31.900 -14.310 1.00 27.56 284 ASP A N 1
ATOM 2205 C CA . ASP A 1 284 ? -36.572 31.432 -12.969 1.00 27.56 284 ASP A CA 1
ATOM 2206 C C . ASP A 1 284 ? -37.225 30.044 -12.884 1.00 27.56 284 ASP A C 1
ATOM 2208 O O . ASP A 1 284 ? -38.129 29.711 -13.653 1.00 27.56 284 ASP A O 1
ATOM 2212 N N . SER A 1 285 ? -36.939 29.340 -11.784 1.00 26.42 285 SER A N 1
ATOM 2213 C CA . SER A 1 285 ? -37.987 28.638 -11.034 1.00 26.42 285 SER A CA 1
ATOM 2214 C C . SER A 1 285 ? -37.591 28.449 -9.569 1.00 26.42 285 SER A C 1
ATOM 2216 O O . SER A 1 285 ? -36.669 27.703 -9.245 1.00 26.42 285 SER A O 1
ATOM 2218 N N . ALA A 1 286 ? -38.340 29.123 -8.698 1.00 29.42 286 ALA A N 1
ATOM 2219 C CA . ALA A 1 286 ? -38.350 28.959 -7.255 1.00 29.42 286 ALA A CA 1
ATOM 2220 C C . ALA A 1 286 ? -38.586 27.498 -6.827 1.00 29.42 286 ALA A C 1
ATOM 2222 O O . ALA A 1 286 ? -39.523 26.850 -7.295 1.00 29.42 286 ALA A O 1
ATOM 2223 N N . LEU A 1 287 ? -37.789 27.023 -5.867 1.00 27.25 287 LEU A N 1
ATOM 2224 C CA . LEU A 1 287 ? -37.982 25.761 -5.156 1.00 27.25 287 LEU A CA 1
ATOM 2225 C C . LEU A 1 287 ? -37.741 25.981 -3.655 1.00 27.25 287 LEU A C 1
ATOM 222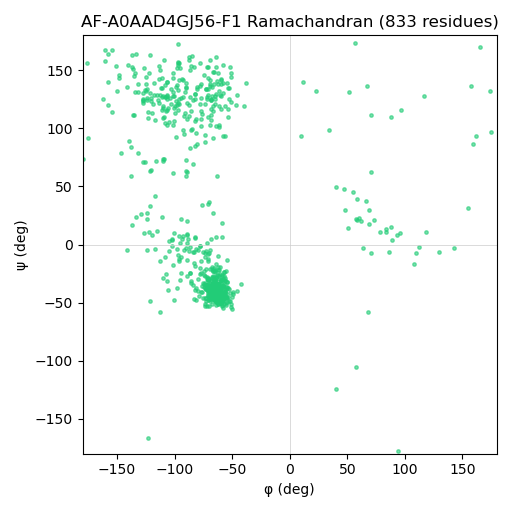7 O O . LEU A 1 287 ? -36.637 26.289 -3.227 1.00 27.25 287 LEU A O 1
ATOM 2231 N N . GLN A 1 288 ? -38.838 25.869 -2.903 1.00 27.17 288 GLN A N 1
ATOM 2232 C CA . GLN A 1 288 ? -38.946 25.351 -1.534 1.00 27.17 288 GLN A CA 1
ATOM 2233 C C . GLN A 1 288 ? -37.770 25.616 -0.576 1.00 27.17 288 GLN A C 1
ATOM 2235 O O . GLN A 1 288 ? -36.836 24.827 -0.483 1.00 27.17 288 GLN A O 1
ATOM 2240 N N . VAL A 1 289 ? -37.907 26.650 0.260 1.00 28.06 289 VAL A N 1
ATOM 2241 C CA . VAL A 1 289 ? -37.194 26.715 1.544 1.00 28.06 289 VAL A CA 1
ATOM 2242 C C . VAL A 1 289 ? -37.798 25.643 2.455 1.00 28.06 289 VAL A C 1
ATOM 2244 O O . VAL A 1 289 ? -38.920 25.786 2.945 1.00 28.06 289 VAL A O 1
ATOM 2247 N N . THR A 1 290 ? -37.092 24.529 2.621 1.00 28.08 290 THR A N 1
ATOM 2248 C CA . THR A 1 290 ? -37.394 23.492 3.612 1.00 28.08 290 THR A CA 1
ATOM 2249 C C . THR A 1 290 ? -37.207 24.050 5.024 1.00 28.08 290 THR A C 1
ATOM 2251 O O . THR A 1 290 ? -36.242 24.752 5.305 1.00 28.08 290 THR A O 1
ATOM 2254 N N . LEU A 1 291 ? -38.130 23.715 5.928 1.00 31.06 291 LEU A N 1
ATOM 2255 C CA . LEU A 1 291 ? -38.160 24.096 7.351 1.00 31.06 291 LEU A CA 1
ATOM 2256 C C . LEU A 1 291 ? -36.982 23.547 8.195 1.00 31.06 291 LEU A C 1
ATOM 2258 O O . LEU A 1 291 ? -36.963 23.751 9.404 1.00 31.06 291 LEU A O 1
ATOM 2262 N N . ASP A 1 292 ? -35.997 22.902 7.568 1.00 35.09 292 ASP A N 1
ATOM 2263 C CA . ASP A 1 292 ? -34.881 22.200 8.216 1.00 35.09 292 ASP A CA 1
ATOM 2264 C C . ASP A 1 292 ? -33.653 23.093 8.496 1.00 35.09 292 ASP A C 1
ATOM 2266 O O . ASP A 1 292 ? -32.634 22.609 8.978 1.00 35.09 292 ASP A O 1
ATOM 2270 N N . SER A 1 293 ? -33.729 24.402 8.224 1.00 41.91 293 SER A N 1
ATOM 2271 C CA . SER A 1 293 ? -32.590 25.335 8.330 1.00 41.91 293 SER A CA 1
ATOM 2272 C C . SER A 1 293 ? -32.816 26.504 9.304 1.00 41.91 293 SER A C 1
ATOM 2274 O O . SER A 1 293 ? -32.354 27.621 9.052 1.00 41.91 293 SER A O 1
ATOM 2276 N N . LEU A 1 294 ? -33.572 26.283 10.386 1.00 45.19 294 LEU A N 1
ATOM 2277 C CA . LEU A 1 294 ? -33.859 27.290 11.417 1.00 45.19 294 LEU A CA 1
ATOM 2278 C C . LEU A 1 294 ? -33.359 26.824 12.794 1.00 45.19 294 LEU A C 1
ATOM 2280 O O . LEU A 1 294 ? -33.754 25.771 13.289 1.00 45.19 294 LEU A O 1
ATOM 2284 N N . PHE A 1 295 ? -32.503 27.625 13.430 1.00 48.81 295 PHE A N 1
ATOM 2285 C CA . PHE A 1 295 ? -31.920 27.348 14.744 1.00 48.81 295 PHE A CA 1
ATOM 2286 C C . PHE A 1 295 ? -32.699 28.071 15.850 1.00 48.81 295 PHE A C 1
ATOM 2288 O O . PHE A 1 295 ? -32.973 29.265 15.739 1.00 48.81 295 PHE A O 1
ATOM 2295 N N . HIS A 1 296 ? -33.042 27.367 16.933 1.00 58.19 296 HIS A N 1
ATOM 2296 C CA . HIS A 1 296 ? -33.844 27.904 18.038 1.00 58.19 296 HIS A CA 1
ATOM 2297 C C . HIS A 1 296 ? -33.004 28.086 19.311 1.00 58.19 296 HIS A C 1
ATOM 2299 O O . HIS A 1 296 ? -32.670 27.116 19.991 1.00 58.19 296 HIS A O 1
ATOM 2305 N N . VAL A 1 297 ? -32.710 29.332 19.687 1.00 57.47 297 VAL A N 1
ATOM 2306 C CA . VAL A 1 297 ? -31.997 29.675 20.926 1.00 57.47 297 VAL A CA 1
ATOM 2307 C C . VAL A 1 297 ? -33.006 29.929 22.046 1.00 57.47 297 VAL A C 1
ATOM 2309 O O . VAL A 1 297 ? -33.735 30.921 22.043 1.00 57.47 297 VAL A O 1
ATOM 2312 N N . SER A 1 298 ? -33.056 29.024 23.023 1.00 59.56 298 SER A N 1
ATOM 2313 C CA . SER A 1 298 ? -33.974 29.103 24.169 1.00 59.56 298 SER A CA 1
ATOM 2314 C C . SER A 1 298 ? -33.400 29.868 25.363 1.00 59.56 298 SER A C 1
ATOM 2316 O O . SER A 1 298 ? -34.159 30.453 26.134 1.00 59.56 298 SER A O 1
ATOM 2318 N N . ALA A 1 299 ? -32.075 29.900 25.529 1.00 56.69 299 ALA A N 1
ATOM 2319 C CA . ALA A 1 299 ? -31.416 30.636 26.603 1.00 56.69 299 ALA A CA 1
ATOM 2320 C C . ALA A 1 299 ? -29.932 30.902 26.317 1.00 56.69 299 ALA A C 1
ATOM 2322 O O . ALA A 1 299 ? -29.293 30.156 25.580 1.00 56.69 299 ALA A O 1
ATOM 2323 N N . ILE A 1 300 ? -29.377 31.920 26.975 1.00 58.09 300 ILE A N 1
ATOM 2324 C CA . ILE A 1 300 ? -27.945 32.239 27.023 1.00 58.09 300 ILE A CA 1
ATOM 2325 C C . ILE A 1 300 ? -27.507 32.313 28.481 1.00 58.09 300 ILE A C 1
ATOM 2327 O O . ILE A 1 300 ? -28.205 32.877 29.322 1.00 58.09 300 ILE A O 1
ATOM 2331 N N . VAL A 1 301 ? -26.337 31.757 28.784 1.00 53.22 301 VAL A N 1
ATOM 2332 C CA . VAL A 1 301 ? -25.743 31.780 30.123 1.00 53.22 301 VAL A CA 1
ATOM 2333 C C . VAL A 1 301 ? -24.391 32.480 30.054 1.00 53.22 301 VAL A C 1
ATOM 2335 O O . VAL A 1 301 ? -23.533 32.099 29.268 1.00 53.22 301 VAL A O 1
ATOM 2338 N N . ILE A 1 302 ? -24.197 33.495 30.889 1.00 59.09 302 ILE A N 1
ATOM 2339 C CA . ILE A 1 302 ? -22.985 34.309 30.967 1.00 59.09 302 ILE A CA 1
ATOM 2340 C C . ILE A 1 302 ? -22.410 34.166 32.373 1.00 59.09 302 ILE A C 1
ATOM 2342 O O . ILE A 1 302 ? -23.025 34.592 33.352 1.00 59.09 302 ILE A O 1
ATOM 2346 N N . GLY A 1 303 ? -21.237 33.546 32.481 1.00 47.97 303 GLY A N 1
ATOM 2347 C CA . GLY A 1 303 ? -20.518 33.360 33.741 1.00 47.97 303 GLY A CA 1
ATOM 2348 C C . GLY A 1 303 ? -19.303 34.276 33.854 1.00 47.97 303 GLY A C 1
ATOM 2349 O O . GLY A 1 303 ? -18.561 34.449 32.891 1.00 47.97 303 GLY A O 1
ATOM 2350 N N . LEU A 1 304 ? -19.072 34.832 35.043 1.00 51.66 304 LEU A N 1
ATOM 2351 C CA . LEU A 1 304 ? -17.819 35.502 35.390 1.00 51.66 304 LEU A CA 1
ATOM 2352 C C . LEU A 1 304 ? -16.951 34.579 36.237 1.00 51.66 304 LEU A C 1
ATOM 2354 O O . LEU A 1 304 ? -17.401 34.058 37.257 1.00 51.66 304 LEU A O 1
ATOM 2358 N N . ALA A 1 305 ? -15.678 34.450 35.872 1.00 44.22 305 ALA A N 1
ATOM 2359 C CA . ALA A 1 305 ? -14.705 33.723 36.678 1.00 44.22 305 ALA A CA 1
ATOM 2360 C C . ALA A 1 305 ? -14.574 34.346 38.086 1.00 44.22 305 ALA A C 1
ATOM 2362 O O . ALA A 1 305 ? -14.669 35.572 38.252 1.00 44.22 305 ALA A O 1
ATOM 2363 N N . ARG A 1 306 ? -14.403 33.496 39.111 1.00 48.69 306 ARG A N 1
ATOM 2364 C CA . ARG A 1 306 ? -14.390 33.879 40.544 1.00 48.69 306 ARG A CA 1
ATOM 2365 C C . ARG A 1 306 ? -13.270 34.856 40.907 1.00 48.69 306 ARG A C 1
ATOM 2367 O O . ARG A 1 306 ? -13.413 35.641 41.837 1.00 48.69 306 ARG A O 1
ATOM 2374 N N . ASP A 1 307 ? -12.186 34.822 40.159 1.00 46.81 307 ASP A N 1
ATOM 2375 C CA . ASP A 1 307 ? -10.949 35.588 40.301 1.00 46.81 307 ASP A CA 1
ATOM 2376 C C . ASP A 1 307 ? -10.885 36.842 39.417 1.00 46.81 307 ASP A C 1
ATOM 2378 O O . ASP A 1 307 ? -10.020 37.691 39.625 1.00 46.81 307 ASP A O 1
ATOM 2382 N N . SER A 1 308 ? -11.840 37.026 38.498 1.00 53.97 308 SER A N 1
ATOM 2383 C CA . SER A 1 308 ? -11.807 38.102 37.494 1.00 53.97 308 SER A CA 1
ATOM 2384 C C . SER A 1 308 ? -11.790 39.529 38.061 1.00 53.97 308 SER A C 1
ATOM 2386 O O . SER A 1 308 ? -11.446 40.462 37.337 1.00 53.97 308 SER A O 1
ATOM 2388 N N . ARG A 1 309 ? -12.189 39.725 39.329 1.00 59.62 309 ARG A N 1
ATOM 2389 C CA . ARG A 1 309 ? -12.384 41.031 40.001 1.00 59.62 309 ARG A CA 1
ATOM 2390 C C . ARG A 1 309 ? -13.257 42.029 39.221 1.00 59.62 309 ARG A C 1
ATOM 2392 O O . ARG A 1 309 ? -13.265 43.205 39.565 1.00 59.62 309 ARG A O 1
ATOM 2399 N N . LYS A 1 310 ? -13.982 41.584 38.193 1.00 61.56 310 LYS A N 1
ATOM 2400 C CA . LYS A 1 310 ? -14.849 42.402 37.336 1.00 61.56 310 LYS A CA 1
ATOM 2401 C C . LYS A 1 310 ? -16.295 42.307 37.803 1.00 61.56 310 LYS A C 1
ATOM 2403 O O . LYS A 1 310 ? -16.708 41.294 38.373 1.00 61.56 310 LYS A O 1
ATOM 2408 N N . THR A 1 311 ? -17.062 43.342 37.487 1.00 65.31 311 THR A N 1
ATOM 2409 C CA . THR A 1 311 ? -18.513 43.344 37.650 1.00 65.31 311 THR A CA 1
ATOM 2410 C C . THR A 1 311 ? -19.155 43.676 36.309 1.00 65.31 311 THR A C 1
ATOM 2412 O O . THR A 1 311 ? -18.832 44.700 35.714 1.00 65.31 311 THR A O 1
ATOM 2415 N N . ILE A 1 312 ? -20.042 42.811 35.815 1.00 67.19 312 ILE A N 1
ATOM 2416 C CA . ILE A 1 312 ? -20.873 43.121 34.643 1.00 67.19 312 ILE A CA 1
ATOM 2417 C C . ILE A 1 312 ? -21.893 44.172 35.060 1.00 67.19 312 ILE A C 1
ATOM 2419 O O . ILE A 1 312 ? -22.519 44.020 36.104 1.00 67.19 312 ILE A O 1
ATOM 2423 N N . GLU A 1 313 ? -22.068 45.212 34.254 1.00 71.56 313 GLU A N 1
ATOM 2424 C CA . GLU A 1 313 ? -23.052 46.277 34.468 1.00 71.56 313 GLU A CA 1
ATOM 2425 C C . GLU A 1 313 ? -24.246 46.153 33.520 1.00 71.56 313 GLU A C 1
ATOM 2427 O O . GLU A 1 313 ? -25.389 46.368 33.927 1.00 71.56 313 GLU A O 1
ATOM 2432 N N . SER A 1 314 ? -24.000 45.785 32.260 1.00 73.38 314 SER A N 1
ATOM 2433 C CA . SER A 1 314 ? -25.064 45.529 31.288 1.00 73.38 314 SER A CA 1
ATOM 2434 C C . SER A 1 314 ? -24.657 44.498 30.238 1.00 73.38 314 SER A C 1
ATOM 2436 O O . SER A 1 314 ? -23.473 44.322 29.948 1.00 73.38 314 SER A O 1
ATOM 2438 N N . ILE A 1 315 ? -25.653 43.811 29.680 1.00 73.19 315 ILE A N 1
ATOM 2439 C CA . ILE A 1 315 ? -25.525 42.834 28.597 1.00 73.19 315 ILE A CA 1
ATOM 2440 C C . ILE A 1 315 ? -26.499 43.238 27.491 1.00 73.19 315 ILE A C 1
ATOM 2442 O O . ILE A 1 315 ? -27.705 43.286 27.717 1.00 73.19 315 ILE A O 1
ATOM 2446 N N . LYS A 1 316 ? -26.000 43.483 26.284 1.00 74.50 316 LYS A N 1
ATOM 2447 C CA . LYS A 1 316 ? -26.799 43.793 25.098 1.00 74.50 316 LYS A CA 1
ATOM 2448 C C . LYS A 1 316 ? -26.764 42.617 24.140 1.00 74.50 316 LYS A C 1
ATOM 2450 O O . LYS A 1 316 ? -25.693 42.162 23.765 1.00 74.50 316 LYS A O 1
ATOM 2455 N N . LEU A 1 317 ? -27.931 42.147 23.737 1.00 75.56 317 LEU A N 1
ATOM 2456 C CA . LEU A 1 317 ? -28.109 41.077 22.765 1.00 75.56 317 LEU A CA 1
ATOM 2457 C C . LEU A 1 317 ? -28.595 41.712 21.467 1.00 75.56 317 LEU A C 1
ATOM 2459 O O . LEU A 1 317 ? -29.576 42.460 21.503 1.00 75.56 317 LEU A O 1
ATOM 2463 N N . ARG A 1 318 ? -27.939 41.441 20.340 1.00 72.56 318 ARG A N 1
ATOM 2464 C CA . ARG A 1 318 ? -28.349 41.943 19.023 1.00 72.56 318 ARG A CA 1
ATOM 2465 C C . ARG A 1 318 ? -28.489 40.813 18.017 1.00 72.56 318 ARG A C 1
ATOM 2467 O O . ARG A 1 318 ? -27.788 39.813 18.120 1.00 72.56 318 ARG A O 1
ATOM 2474 N N . LYS A 1 319 ? -29.354 41.000 17.027 1.00 75.56 319 LYS A N 1
ATOM 2475 C CA . LYS A 1 319 ? -29.450 40.147 15.840 1.00 75.56 319 LYS A CA 1
ATOM 2476 C C . LYS A 1 319 ? -29.298 41.022 14.605 1.00 75.56 319 LYS A C 1
ATOM 2478 O O . LYS A 1 319 ? -30.026 41.999 14.492 1.00 75.56 319 LYS A O 1
ATOM 2483 N N . ASN A 1 320 ? -28.359 40.693 13.718 1.00 68.00 320 ASN A N 1
ATOM 2484 C CA . ASN A 1 320 ? -28.021 41.498 12.535 1.00 68.00 320 ASN A CA 1
ATOM 2485 C C . ASN A 1 320 ? -27.850 42.992 12.880 1.00 68.00 320 ASN A C 1
ATOM 2487 O O . ASN A 1 320 ? -28.464 43.854 12.259 1.00 68.00 320 ASN A O 1
ATOM 2491 N N . ASP A 1 321 ? -27.092 43.280 13.944 1.00 64.81 321 ASP A N 1
ATOM 2492 C CA . ASP A 1 321 ? -26.885 44.619 14.524 1.00 64.81 321 ASP A CA 1
ATOM 2493 C C . ASP A 1 321 ? -28.116 45.335 15.122 1.00 64.81 321 ASP A C 1
ATOM 2495 O O . ASP A 1 321 ? -27.963 46.374 15.776 1.00 64.81 321 ASP A O 1
ATOM 2499 N N . GLU A 1 322 ? -29.320 44.766 15.041 1.00 72.94 322 GLU A N 1
ATOM 2500 C CA . GLU A 1 322 ? -30.502 45.280 15.739 1.00 72.94 322 GLU A CA 1
ATOM 2501 C C . GLU A 1 322 ? -30.546 44.813 17.199 1.00 72.94 322 GLU A C 1
ATOM 2503 O O . GLU A 1 322 ? -30.420 43.628 17.505 1.00 72.94 322 GLU A O 1
ATOM 2508 N N . LEU A 1 323 ? -30.746 45.748 18.134 1.00 75.12 323 LEU A N 1
ATOM 2509 C CA . LEU A 1 323 ? -30.813 45.450 19.567 1.00 75.12 323 LEU A CA 1
ATOM 2510 C C . LEU A 1 323 ? -32.076 44.646 19.909 1.00 75.12 323 LEU A C 1
ATOM 2512 O O . LEU A 1 323 ? -33.181 45.179 19.894 1.00 75.12 323 LEU A O 1
ATOM 2516 N N . LEU A 1 324 ? -31.890 43.383 20.293 1.00 74.12 324 LEU A N 1
ATOM 2517 C CA . LEU A 1 324 ? -32.958 42.488 20.732 1.00 74.12 324 LEU A CA 1
ATOM 2518 C C . LEU A 1 324 ? -33.311 42.689 22.208 1.00 74.12 324 LEU A C 1
ATOM 2520 O O . LEU A 1 324 ? -34.487 42.750 22.564 1.00 74.12 324 LEU A O 1
ATOM 2524 N N . ARG A 1 325 ? -32.301 42.754 23.083 1.00 74.75 325 ARG A N 1
ATOM 2525 C CA . ARG A 1 325 ? -32.474 42.974 24.530 1.00 74.75 325 ARG A CA 1
ATOM 2526 C C . ARG A 1 325 ? -31.300 43.750 25.110 1.00 74.75 325 ARG A C 1
ATOM 2528 O O . ARG A 1 325 ? -30.161 43.541 24.708 1.00 74.75 325 ARG A O 1
ATOM 2535 N N . ASP A 1 326 ? -31.580 44.593 26.097 1.00 79.44 326 ASP A N 1
ATOM 2536 C CA . ASP A 1 326 ? -30.578 45.254 26.940 1.00 79.44 326 ASP A CA 1
ATOM 2537 C C . ASP A 1 326 ? -30.877 44.911 28.402 1.00 79.44 326 ASP A C 1
ATOM 2539 O O . ASP A 1 326 ? -31.892 45.322 28.968 1.00 79.44 326 ASP A O 1
ATOM 2543 N N . VAL A 1 327 ? -30.026 44.078 28.988 1.00 75.00 327 VAL A N 1
ATOM 2544 C CA . VAL A 1 327 ? -30.157 43.565 30.346 1.00 75.00 327 VAL A CA 1
ATOM 2545 C C . VAL A 1 327 ? -29.207 44.347 31.241 1.00 75.00 327 VAL A C 1
ATOM 2547 O O . VAL A 1 327 ? -28.004 44.095 31.273 1.00 75.00 327 VAL A O 1
ATOM 2550 N N . GLN A 1 328 ? -29.753 45.287 32.008 1.00 73.31 328 GLN A N 1
ATOM 2551 C CA . GLN A 1 328 ? -29.001 46.027 33.022 1.00 73.31 328 GLN A CA 1
ATOM 2552 C C . GLN A 1 328 ? -28.988 45.238 34.329 1.00 73.31 328 GLN A C 1
ATOM 2554 O O . GLN A 1 328 ? -29.968 45.243 35.080 1.00 73.31 328 GLN A O 1
ATOM 2559 N N . LYS A 1 329 ? -27.899 44.512 34.593 1.00 66.81 329 LYS A N 1
ATOM 2560 C CA . LYS A 1 329 ? -27.799 43.673 35.787 1.00 66.81 329 LYS A CA 1
ATOM 2561 C C . LYS A 1 329 ? -26.366 43.539 36.272 1.00 66.81 329 LYS A C 1
ATOM 2563 O O . LYS A 1 329 ? -25.466 43.205 35.510 1.00 66.81 329 LYS A O 1
ATOM 2568 N N . THR A 1 330 ? -26.198 43.742 37.575 1.00 69.19 330 THR A N 1
ATOM 2569 C CA . THR A 1 330 ? -24.905 43.659 38.248 1.00 69.19 330 THR A CA 1
ATOM 2570 C C . THR A 1 330 ? -24.561 42.208 38.576 1.00 69.19 330 THR A C 1
ATOM 2572 O O . THR A 1 330 ? -25.143 41.628 39.494 1.00 69.19 330 THR A O 1
ATOM 2575 N N . VAL A 1 331 ? -23.623 41.613 37.836 1.00 66.56 331 VAL A N 1
ATOM 2576 C CA . VAL A 1 331 ? -23.090 40.268 38.126 1.00 66.56 331 VAL A CA 1
ATOM 2577 C C . VAL A 1 331 ? -21.658 40.426 38.611 1.00 66.56 331 VAL A C 1
ATOM 2579 O O . VAL A 1 331 ? -20.819 40.961 37.894 1.00 66.56 331 VAL A O 1
ATOM 2582 N N . ASN A 1 332 ? -21.380 39.993 39.838 1.00 73.00 332 ASN A N 1
ATOM 2583 C CA . ASN A 1 332 ? -20.038 40.060 40.418 1.00 73.00 332 ASN A CA 1
ATOM 2584 C C . ASN A 1 332 ? -19.191 38.848 40.005 1.00 73.00 332 ASN A C 1
ATOM 2586 O O . ASN A 1 332 ? -19.734 37.818 39.604 1.00 73.00 332 ASN A O 1
ATOM 2590 N N . ALA A 1 333 ? -17.869 38.957 40.157 1.00 58.19 333 ALA A N 1
ATOM 2591 C CA . ALA A 1 333 ? -16.929 37.856 39.952 1.00 58.19 333 ALA A CA 1
ATOM 2592 C C . ALA A 1 333 ? -17.404 36.555 40.632 1.00 58.19 333 ALA A C 1
ATOM 2594 O O . ALA A 1 333 ? -17.770 36.547 41.810 1.00 58.19 333 ALA A O 1
ATOM 2595 N N . GLY A 1 334 ? -17.424 35.456 39.875 1.00 50.19 334 GLY A N 1
ATOM 2596 C CA . GLY A 1 334 ? -17.936 34.157 40.317 1.00 50.19 334 GLY A CA 1
ATOM 2597 C C . GLY A 1 334 ? -19.438 33.949 40.135 1.00 50.19 334 GLY A C 1
ATOM 2598 O O . GLY A 1 334 ? -19.927 32.848 40.395 1.00 50.19 334 GLY A O 1
ATOM 2599 N N . GLY A 1 335 ? -20.168 34.987 39.726 1.00 57.16 335 GLY A N 1
ATOM 2600 C CA . GLY A 1 335 ? -21.595 34.939 39.439 1.00 57.16 335 GLY A CA 1
ATOM 2601 C C . GLY A 1 335 ? -21.894 34.483 38.013 1.00 57.16 335 GLY A C 1
ATOM 2602 O O . GLY A 1 335 ? -21.098 34.671 37.094 1.00 57.16 335 GLY A O 1
ATOM 2603 N N . VAL A 1 336 ? -23.081 33.908 37.834 1.00 59.28 336 VAL A N 1
ATOM 2604 C CA . VAL A 1 336 ? -23.609 33.478 36.537 1.00 59.28 336 VAL A CA 1
ATOM 2605 C C . VAL A 1 336 ? -24.963 34.146 36.323 1.00 59.28 336 VAL A C 1
ATOM 2607 O O . VAL A 1 336 ? -25.808 34.133 37.220 1.00 59.28 336 VAL A O 1
ATOM 2610 N N . HIS A 1 337 ? -25.180 34.729 35.147 1.00 67.75 337 HIS A N 1
ATOM 2611 C CA . HIS A 1 337 ? -26.480 35.228 34.702 1.00 67.75 337 HIS A CA 1
ATOM 2612 C C . HIS A 1 337 ? -26.998 34.370 33.556 1.00 67.75 337 HIS A C 1
ATOM 2614 O O . HIS A 1 337 ? -26.261 34.057 32.630 1.00 67.75 337 HIS A O 1
ATOM 2620 N N . ARG A 1 338 ? -28.275 34.001 33.616 1.00 71.56 338 ARG A N 1
ATOM 2621 C CA . ARG A 1 338 ? -28.968 33.262 32.563 1.00 71.56 338 ARG A CA 1
ATOM 2622 C C . ARG A 1 338 ? -30.111 34.116 32.040 1.00 71.56 338 ARG A C 1
ATOM 2624 O O . ARG A 1 338 ? -30.920 34.597 32.830 1.00 71.56 338 ARG A O 1
ATOM 2631 N N . GLU A 1 339 ? -30.165 34.272 30.729 1.00 72.56 339 GLU A N 1
ATOM 2632 C CA . GLU A 1 339 ? -31.213 34.975 30.005 1.00 72.56 339 GLU A CA 1
ATOM 2633 C C . GLU A 1 339 ? -31.989 33.966 29.160 1.00 72.56 339 GLU A C 1
ATOM 2635 O O . GLU A 1 339 ? -31.397 33.273 28.340 1.00 72.56 339 GLU A O 1
ATOM 2640 N N . GLU A 1 340 ? -33.301 33.855 29.360 1.00 71.88 340 GLU A N 1
ATOM 2641 C CA . GLU A 1 340 ? -34.150 32.921 28.611 1.00 71.88 340 GLU A CA 1
ATOM 2642 C C . GLU A 1 340 ? -35.031 33.661 27.591 1.00 71.88 340 GLU A C 1
ATOM 2644 O O . GLU A 1 340 ? -35.592 34.729 27.874 1.00 71.88 340 GLU A O 1
ATOM 2649 N N . PHE A 1 341 ? -35.186 33.072 26.405 1.00 69.69 341 PHE A N 1
ATOM 2650 C CA . PHE A 1 341 ? -35.996 33.593 25.308 1.00 69.69 341 PHE A CA 1
ATOM 2651 C C . PHE A 1 341 ? -37.318 32.838 25.219 1.00 69.69 341 PHE A C 1
ATOM 2653 O O . PHE A 1 341 ? -37.351 31.626 25.016 1.00 69.69 341 PHE A O 1
ATOM 2660 N N . HIS A 1 342 ? -38.417 33.579 25.347 1.00 65.56 342 HIS A N 1
ATOM 2661 C CA . HIS A 1 342 ? -39.769 33.052 25.218 1.00 65.56 342 HIS A CA 1
ATOM 2662 C C . HIS A 1 342 ? -40.607 34.011 24.352 1.00 65.56 342 HIS A C 1
ATOM 2664 O O . HIS A 1 342 ? -40.884 35.124 24.809 1.00 65.56 342 HIS A O 1
ATOM 2670 N N . PRO A 1 343 ? -41.008 33.614 23.126 1.00 66.62 343 PRO A N 1
ATOM 2671 C CA . PRO A 1 343 ? -40.649 32.361 22.441 1.00 66.62 343 PRO A CA 1
ATOM 2672 C C . PRO A 1 343 ? -39.134 32.260 22.131 1.00 66.62 343 PRO A C 1
ATOM 2674 O O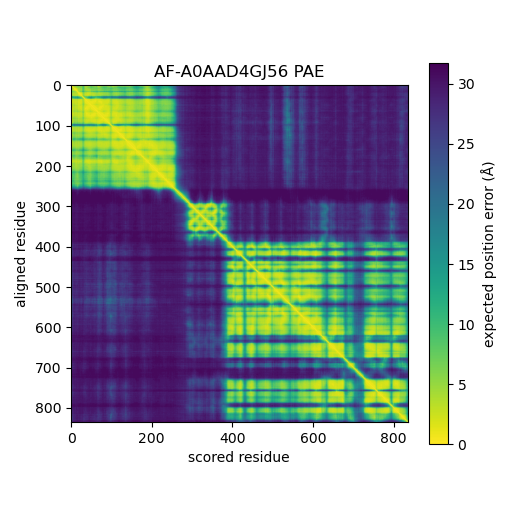 . PRO A 1 343 ? -38.457 33.292 22.150 1.00 66.62 343 PRO A O 1
ATOM 2677 N N . PRO A 1 344 ? -38.592 31.049 21.869 1.00 64.38 344 PRO A N 1
ATOM 2678 C CA . PRO A 1 344 ? -37.184 30.862 21.513 1.00 64.38 344 PRO A CA 1
ATOM 2679 C C . PRO A 1 344 ? -36.793 31.726 20.315 1.00 64.38 344 PRO A C 1
ATOM 2681 O O . PRO A 1 344 ? -37.556 31.839 19.351 1.00 64.38 344 PRO A O 1
ATOM 2684 N N . LEU A 1 345 ? -35.607 32.326 20.369 1.00 72.00 345 LEU A N 1
ATOM 2685 C CA . LEU A 1 345 ? -35.092 33.138 19.274 1.00 72.00 345 LEU A CA 1
ATOM 2686 C C . LEU A 1 345 ? -34.790 32.234 18.076 1.00 72.00 345 LEU A C 1
ATOM 2688 O O . LEU A 1 345 ? -34.050 31.267 18.215 1.00 72.00 345 LEU A O 1
ATOM 2692 N N . VAL A 1 346 ? -35.356 32.554 16.914 1.00 66.44 346 VAL A N 1
ATOM 2693 C CA . VAL A 1 346 ? -35.153 31.787 15.679 1.00 66.44 346 VAL A CA 1
ATOM 2694 C C . VAL A 1 346 ? -34.124 32.495 14.802 1.00 66.44 346 VAL A C 1
ATOM 2696 O O . VAL A 1 346 ? -34.264 33.696 14.538 1.00 66.44 346 VAL A O 1
ATOM 2699 N N . LEU A 1 347 ? -33.100 31.760 14.373 1.00 60.66 347 LEU A N 1
ATOM 2700 C CA . LEU A 1 347 ? -32.026 32.235 13.503 1.00 60.66 347 LEU A CA 1
ATOM 2701 C C . LEU A 1 347 ? -31.983 31.392 12.218 1.00 60.66 347 LEU A C 1
ATOM 2703 O O . LEU A 1 347 ? -32.004 30.164 12.283 1.00 60.66 347 LEU A O 1
ATOM 2707 N N . GLY A 1 348 ? -31.943 32.047 11.060 1.00 54.59 348 GLY A N 1
ATOM 2708 C CA . GLY A 1 348 ? -31.679 31.428 9.759 1.00 54.59 348 GLY A CA 1
ATOM 2709 C C . GLY A 1 348 ? -30.183 31.348 9.447 1.00 54.59 348 GLY A C 1
ATOM 2710 O O . GLY A 1 348 ? -29.392 32.081 10.028 1.00 54.59 348 GLY A O 1
ATOM 2711 N N . HIS A 1 349 ? -29.802 30.484 8.502 1.00 43.78 349 HIS A N 1
ATOM 2712 C CA . HIS A 1 349 ? -28.417 30.086 8.181 1.00 43.78 349 HIS A CA 1
ATOM 2713 C C . HIS A 1 349 ? -27.420 31.240 7.865 1.00 43.78 349 HIS A C 1
ATOM 2715 O O . HIS A 1 349 ? -26.212 31.019 7.867 1.00 43.78 349 HIS A O 1
ATOM 2721 N N . GLU A 1 350 ? -27.887 32.471 7.627 1.00 49.41 350 GLU A N 1
ATOM 2722 C CA . GLU A 1 350 ? -27.045 33.664 7.400 1.00 49.41 350 GLU A CA 1
ATOM 2723 C C . GLU A 1 350 ? -27.315 34.816 8.390 1.00 49.41 350 GLU A C 1
ATOM 2725 O O . GLU A 1 350 ? -26.857 35.938 8.192 1.00 49.41 350 GLU A O 1
ATOM 2730 N N . GLU A 1 351 ? -28.078 34.576 9.460 1.00 52.88 351 GLU A N 1
ATOM 2731 C CA . GLU A 1 351 ? -28.383 35.601 10.459 1.00 52.88 351 GLU A CA 1
ATOM 2732 C C . GLU A 1 351 ? -27.350 35.614 11.599 1.00 52.88 351 GLU A C 1
ATOM 2734 O O . GLU A 1 351 ? -27.043 34.587 12.204 1.00 52.88 351 GLU A O 1
ATOM 2739 N N . HIS A 1 352 ? -26.852 36.807 11.928 1.00 51.72 352 HIS A N 1
ATOM 2740 C CA . HIS A 1 352 ? -25.857 37.063 12.965 1.00 51.72 352 HIS A CA 1
ATOM 2741 C C . HIS A 1 352 ? -26.508 37.332 14.317 1.00 51.72 352 HIS A C 1
ATOM 2743 O O . HIS A 1 352 ? -27.479 38.088 14.405 1.00 51.72 352 HIS A O 1
ATOM 2749 N N . PHE A 1 353 ? -25.938 36.779 15.387 1.00 62.66 353 PHE A N 1
ATOM 2750 C CA . PHE A 1 353 ? -26.342 37.074 16.756 1.00 62.66 353 PHE A CA 1
ATOM 2751 C C . PHE A 1 353 ? -25.128 37.481 17.595 1.00 62.66 353 PHE A C 1
ATOM 2753 O O . PHE A 1 353 ? -24.161 36.733 17.707 1.00 62.66 353 PHE A O 1
ATOM 2760 N N . SER A 1 354 ? -25.197 38.651 18.233 1.00 58.94 354 SER A N 1
ATOM 2761 C CA . SER A 1 354 ? -24.098 39.185 19.039 1.00 58.94 354 SER A CA 1
ATOM 2762 C C . SER A 1 354 ? -24.511 39.458 20.480 1.00 58.94 354 SER A C 1
ATOM 2764 O O . SER A 1 354 ? -25.646 39.842 20.784 1.00 58.94 354 SER A O 1
ATOM 2766 N N . VAL A 1 355 ? -23.551 39.283 21.382 1.00 60.06 355 VAL A N 1
ATOM 2767 C CA . VAL A 1 355 ? -23.671 39.582 22.807 1.00 60.06 355 VAL A CA 1
ATOM 2768 C C . VAL A 1 355 ? -22.575 40.573 23.177 1.00 60.06 355 VAL A C 1
ATOM 2770 O O . VAL A 1 355 ? -21.390 40.258 23.126 1.00 60.06 355 VAL A O 1
ATOM 2773 N N . SER A 1 356 ? -22.958 41.789 23.557 1.00 59.91 356 SER A N 1
ATOM 2774 C CA . SER A 1 356 ? -22.047 42.796 24.102 1.00 59.91 356 SER A CA 1
ATOM 2775 C C . SER A 1 356 ? -22.185 42.854 25.617 1.00 59.91 356 SER A C 1
ATOM 2777 O O . SER A 1 356 ? -23.287 43.041 26.126 1.00 59.91 356 SER A O 1
ATOM 2779 N N . VAL A 1 357 ? -21.083 42.748 26.349 1.00 62.56 357 VAL A N 1
ATOM 2780 C CA . VAL A 1 357 ? -21.084 42.824 27.814 1.00 62.56 357 VAL A CA 1
ATOM 2781 C C . VAL A 1 357 ? -20.236 44.011 28.266 1.00 62.56 357 VAL A C 1
ATOM 2783 O O . VAL A 1 357 ? -19.044 44.075 27.965 1.00 62.56 357 VAL A O 1
ATOM 2786 N N . SER A 1 358 ? -20.850 44.940 29.001 1.00 64.69 358 SER A N 1
ATOM 2787 C CA . SER A 1 358 ? -20.168 46.079 29.626 1.00 64.69 358 SER A CA 1
ATOM 2788 C C . SER A 1 358 ? -19.794 45.724 31.057 1.00 64.69 358 SER A C 1
ATOM 2790 O O . SER A 1 358 ? -20.663 45.358 31.853 1.00 64.69 358 SER A O 1
ATOM 2792 N N . CYS A 1 359 ? -18.515 45.870 31.401 1.00 64.81 359 CYS A N 1
ATOM 2793 C CA . CYS A 1 359 ? -17.982 45.552 32.725 1.00 64.81 359 CYS A CA 1
ATOM 2794 C C . CYS A 1 359 ? -17.250 46.746 33.348 1.00 64.81 359 CYS A C 1
ATOM 2796 O O . CYS A 1 359 ? -16.516 47.463 32.662 1.00 64.81 359 CYS A O 1
ATOM 2798 N N . SER A 1 360 ? -17.361 46.891 34.669 1.00 61.88 360 SER A N 1
ATOM 2799 C CA . SER A 1 360 ? -16.574 47.834 35.466 1.00 61.88 360 SER A CA 1
ATOM 2800 C C . SER A 1 360 ? -15.542 47.149 36.363 1.00 61.88 360 SER A C 1
ATOM 2802 O O . SER A 1 360 ? -15.608 45.952 36.659 1.00 61.88 360 SER A O 1
ATOM 2804 N N . TRP A 1 361 ? -14.537 47.938 36.755 1.00 54.56 361 TRP A N 1
ATOM 2805 C CA . TRP A 1 361 ? -13.384 47.515 37.548 1.00 54.56 361 TRP A CA 1
ATOM 2806 C C . TRP A 1 361 ? -13.405 48.165 38.943 1.00 54.56 361 TRP A C 1
ATOM 2808 O O . TRP A 1 361 ? -13.866 49.303 39.076 1.00 54.56 361 TRP A O 1
ATOM 2818 N N . PRO A 1 362 ? -12.849 47.514 39.982 1.00 49.62 362 PRO A N 1
ATOM 2819 C CA . PRO A 1 362 ? -12.735 48.093 41.314 1.00 49.62 362 PRO A CA 1
ATOM 2820 C C . PRO A 1 362 ? -11.856 49.353 41.329 1.00 49.62 362 PRO A C 1
ATOM 2822 O O . PRO A 1 362 ? -10.870 49.482 40.604 1.00 49.62 362 PRO A O 1
ATOM 2825 N N . THR A 1 363 ? -12.221 50.270 42.219 1.00 48.34 363 THR A N 1
ATOM 2826 C CA . THR A 1 363 ? -12.043 51.735 42.231 1.00 48.34 363 THR A CA 1
ATOM 2827 C C . THR A 1 363 ? -10.614 52.315 42.162 1.00 48.34 363 THR A C 1
ATOM 2829 O O . THR A 1 363 ? -10.466 53.530 42.264 1.00 48.34 363 THR A O 1
ATOM 2832 N N . VAL A 1 364 ? -9.559 51.517 41.965 1.00 46.62 364 VAL A N 1
ATOM 2833 C CA . VAL A 1 364 ? -8.159 52.007 41.918 1.00 46.62 364 VAL A CA 1
ATOM 2834 C C . VAL A 1 364 ? -7.655 52.252 40.484 1.00 46.62 364 VAL A C 1
ATOM 2836 O O . VAL A 1 364 ? -6.664 52.946 40.289 1.00 46.62 364 VAL A O 1
ATOM 2839 N N . LEU A 1 365 ? -8.373 51.786 39.457 1.00 41.56 365 LEU A N 1
ATOM 2840 C CA . LEU A 1 365 ? -8.031 52.010 38.045 1.00 41.56 365 LEU A CA 1
ATOM 2841 C C . LEU A 1 365 ? -9.221 52.624 37.291 1.00 41.56 365 LEU A C 1
ATOM 2843 O O . LEU A 1 365 ? -9.869 51.981 36.467 1.00 41.56 365 LEU A O 1
ATOM 2847 N N . ARG A 1 366 ? -9.541 53.895 37.571 1.00 39.06 366 ARG A N 1
ATOM 2848 C CA . ARG A 1 366 ? -10.488 54.656 36.737 1.00 39.06 366 ARG A CA 1
ATOM 2849 C C . ARG A 1 366 ? -9.824 55.039 35.415 1.00 39.06 366 ARG A C 1
ATOM 2851 O O . ARG A 1 366 ? -9.175 56.074 35.352 1.00 39.06 366 ARG A O 1
ATOM 2858 N N . GLN A 1 367 ? -10.031 54.214 34.389 1.00 40.62 367 GLN A N 1
ATOM 2859 C CA . GLN A 1 367 ? -10.404 54.588 33.011 1.00 40.62 367 GLN A CA 1
ATOM 2860 C C . GLN A 1 367 ? -10.105 53.419 32.064 1.00 40.62 367 GLN A C 1
ATOM 2862 O O . GLN A 1 367 ? -8.994 53.300 31.558 1.00 40.62 367 GLN A O 1
ATOM 2867 N N . ARG A 1 368 ? -11.115 52.571 31.830 1.00 39.91 368 ARG A N 1
ATOM 2868 C CA . ARG A 1 368 ? -11.416 51.883 30.558 1.00 39.91 368 ARG A CA 1
ATOM 2869 C C . ARG A 1 368 ? -12.580 50.919 30.800 1.00 39.91 368 ARG A C 1
ATOM 2871 O O . ARG A 1 368 ? -12.391 49.816 31.303 1.00 39.91 368 ARG A O 1
ATOM 2878 N N . VAL A 1 369 ? -13.788 51.371 30.467 1.00 39.38 369 VAL A N 1
ATOM 2879 C CA . VAL A 1 369 ? -14.894 50.453 30.168 1.00 39.38 369 VAL A CA 1
ATOM 2880 C C . VAL A 1 369 ? -14.483 49.753 28.875 1.00 39.38 369 VAL A C 1
ATOM 2882 O O . VAL A 1 369 ? -14.177 50.428 27.893 1.00 39.38 369 VAL A O 1
ATOM 2885 N N . ALA A 1 370 ? -14.342 48.433 28.912 1.00 41.38 370 ALA A N 1
ATOM 2886 C CA . ALA A 1 370 ? -14.086 47.634 27.724 1.00 41.38 370 ALA A CA 1
ATOM 2887 C C . ALA A 1 370 ? -15.364 46.850 27.448 1.00 41.38 370 ALA A C 1
ATOM 2889 O O . ALA A 1 370 ? -15.708 45.961 28.226 1.00 41.38 370 ALA A O 1
ATOM 2890 N N . ASP A 1 371 ? -16.067 47.216 26.380 1.00 39.00 371 ASP A N 1
ATOM 2891 C CA . ASP A 1 371 ? -17.160 46.404 25.865 1.00 39.00 371 ASP A CA 1
ATOM 2892 C C . ASP A 1 371 ? -16.544 45.126 25.290 1.00 39.00 371 ASP A C 1
ATOM 2894 O O . ASP A 1 371 ? -15.726 45.177 24.369 1.00 39.00 371 ASP A O 1
ATOM 2898 N N . VAL A 1 372 ? -16.881 43.976 25.870 1.00 42.84 372 VAL A N 1
ATOM 2899 C CA . VAL A 1 372 ? -16.526 42.677 25.291 1.00 42.84 372 VAL A CA 1
ATOM 2900 C C . VAL A 1 372 ? -17.647 42.314 24.330 1.00 42.84 372 VAL A C 1
ATOM 2902 O O . VAL A 1 372 ? -18.771 42.067 24.766 1.00 42.84 372 VAL A O 1
ATOM 2905 N N . LEU A 1 373 ? -17.352 42.334 23.032 1.00 33.50 373 LEU A N 1
ATOM 2906 C CA . LEU A 1 373 ? -18.268 41.901 21.984 1.00 33.50 373 LEU A CA 1
ATOM 2907 C C . LEU A 1 373 ? -17.942 40.452 21.616 1.00 33.50 373 LEU A C 1
ATOM 2909 O O . LEU A 1 373 ? -16.814 40.162 21.224 1.00 33.50 373 LEU A O 1
ATOM 2913 N N . ILE A 1 374 ? -18.920 39.565 21.762 1.00 43.78 374 ILE A N 1
ATOM 2914 C CA . ILE A 1 374 ? -18.869 38.192 21.258 1.00 43.78 374 ILE A CA 1
ATOM 2915 C C . ILE A 1 374 ? -19.872 38.123 20.111 1.00 43.78 374 ILE A C 1
ATOM 2917 O O . ILE A 1 374 ? -21.062 38.365 20.325 1.00 43.78 374 ILE A O 1
ATOM 2921 N N . ASP A 1 375 ? -19.386 37.838 18.909 1.00 34.09 375 ASP A N 1
ATOM 2922 C CA . ASP A 1 375 ? -20.202 37.687 17.705 1.00 34.09 375 ASP A CA 1
ATOM 2923 C C . ASP A 1 375 ? -20.245 36.200 17.339 1.00 34.09 375 ASP A C 1
ATOM 2925 O O . ASP A 1 375 ? -19.194 35.558 17.306 1.00 34.09 375 ASP A O 1
ATOM 2929 N N . LEU A 1 376 ? -21.439 35.630 17.167 1.00 38.47 376 LEU A N 1
ATOM 2930 C CA . LEU A 1 376 ? -21.635 34.193 16.945 1.00 38.47 376 LEU A CA 1
ATOM 2931 C C . LEU A 1 376 ? -22.492 33.973 15.691 1.00 38.47 376 LEU A C 1
ATOM 2933 O O . LEU A 1 376 ? -23.619 34.472 15.609 1.00 38.47 376 LEU A O 1
ATOM 2937 N N . ASN A 1 377 ? -21.985 33.198 14.727 1.00 38.03 377 ASN A N 1
ATOM 2938 C CA . ASN A 1 377 ? -22.769 32.677 13.603 1.00 38.03 377 ASN A CA 1
ATOM 2939 C C . ASN A 1 377 ? -23.261 31.243 13.914 1.00 38.03 377 ASN A C 1
ATOM 2941 O O . ASN A 1 377 ? -22.665 30.520 14.710 1.00 38.03 377 ASN A O 1
ATOM 2945 N N . ILE A 1 378 ? -24.348 30.799 13.277 1.00 34.62 378 ILE A N 1
ATOM 2946 C CA . ILE A 1 378 ? -24.897 29.436 13.388 1.00 34.62 378 ILE A CA 1
ATOM 2947 C C . ILE A 1 378 ? -23.847 28.370 13.045 1.00 34.62 378 ILE A C 1
ATOM 2949 O O . ILE A 1 378 ? -23.763 27.367 13.750 1.00 34.62 378 ILE A O 1
ATOM 2953 N N . ARG A 1 379 ? -22.989 28.611 12.042 1.00 34.25 379 ARG A N 1
ATOM 2954 C CA . ARG A 1 379 ? -21.864 27.707 11.727 1.00 34.25 379 ARG A CA 1
ATOM 2955 C C . ARG A 1 379 ? -20.859 27.580 12.878 1.00 34.25 379 ARG A C 1
ATOM 2957 O O . ARG A 1 379 ? -20.327 26.498 13.104 1.00 34.25 379 ARG A O 1
ATOM 2964 N N . ASP A 1 380 ? -20.647 28.648 13.645 1.00 32.00 380 ASP A N 1
ATOM 2965 C CA . ASP A 1 380 ? -19.764 28.615 14.816 1.00 32.00 380 ASP A CA 1
ATOM 2966 C C . ASP A 1 380 ? -20.390 27.801 15.959 1.00 32.00 380 ASP A C 1
ATOM 2968 O O . ASP A 1 380 ? -19.676 27.158 16.724 1.00 32.00 380 ASP A O 1
ATOM 2972 N N . MET A 1 381 ? -21.726 27.776 16.061 1.00 30.28 381 MET A N 1
ATOM 2973 C CA . MET A 1 381 ? -22.447 26.974 17.058 1.00 30.28 381 MET A CA 1
ATOM 2974 C C . MET A 1 381 ? -22.481 25.475 16.728 1.00 30.28 381 MET A C 1
ATOM 2976 O O . MET A 1 381 ? -22.447 24.667 17.657 1.00 30.28 381 MET A O 1
ATOM 2980 N N . GLU A 1 382 ? -22.520 25.091 15.447 1.00 29.53 382 GLU A N 1
ATOM 2981 C CA . GLU A 1 382 ? -22.334 23.691 15.035 1.00 29.53 382 GLU A CA 1
ATOM 2982 C C . GLU A 1 382 ? -20.919 23.208 15.398 1.00 29.53 382 GLU A C 1
ATOM 2984 O O . GLU A 1 382 ? -20.782 22.191 16.077 1.00 29.53 382 GLU A O 1
ATOM 2989 N N . CYS A 1 383 ? -19.887 24.016 15.117 1.00 30.59 383 CYS A N 1
ATOM 2990 C CA . CYS A 1 383 ? -18.497 23.741 15.507 1.00 30.59 383 CYS A CA 1
ATOM 2991 C C . CYS A 1 383 ? -18.270 23.612 17.025 1.00 30.59 383 CYS A C 1
ATOM 2993 O O . CYS A 1 383 ? -17.377 22.875 17.426 1.00 30.59 383 CYS A O 1
ATOM 2995 N N . ILE A 1 384 ? -19.039 24.308 17.875 1.00 31.30 384 ILE A N 1
ATOM 2996 C CA . ILE A 1 384 ? -18.932 24.226 19.351 1.00 31.30 384 ILE A CA 1
ATOM 2997 C C . ILE A 1 384 ? -19.606 22.955 19.908 1.00 31.30 384 ILE A C 1
ATOM 2999 O O . ILE A 1 384 ? -19.300 22.515 21.017 1.00 31.30 384 ILE A O 1
ATOM 3003 N N . ARG A 1 385 ? -20.520 22.322 19.162 1.00 31.38 385 ARG A N 1
ATOM 3004 C CA . ARG A 1 385 ? -21.218 21.112 19.625 1.00 31.38 385 ARG A CA 1
ATOM 3005 C C . ARG A 1 385 ? -20.374 19.838 19.471 1.00 31.38 385 ARG A C 1
ATOM 3007 O O . ARG A 1 385 ? -20.499 18.941 20.303 1.00 31.38 385 ARG A O 1
ATOM 3014 N N . ASP A 1 386 ? -19.485 19.794 18.481 1.00 34.72 386 ASP A N 1
ATOM 3015 C CA . ASP A 1 386 ? -18.619 18.634 18.158 1.00 34.72 386 ASP A CA 1
ATOM 3016 C C . ASP A 1 386 ? -17.270 18.637 18.896 1.00 34.72 386 ASP A C 1
ATOM 3018 O O . ASP A 1 386 ? -16.409 17.766 18.771 1.00 34.72 386 ASP A O 1
ATOM 3022 N N . ALA A 1 387 ? -17.105 19.647 19.718 1.00 37.81 387 ALA A N 1
ATOM 3023 C CA . ALA A 1 387 ? -15.845 20.227 20.108 1.00 37.81 387 ALA A CA 1
ATOM 3024 C C . ALA A 1 387 ? -15.239 19.534 21.357 1.00 37.81 387 ALA A C 1
ATOM 3026 O O . ALA A 1 387 ? -14.038 19.524 21.606 1.00 37.81 387 ALA A O 1
ATOM 3027 N N . GLU A 1 388 ? -16.073 18.740 22.027 1.00 42.06 388 GLU A N 1
ATOM 3028 C CA . GLU A 1 388 ? -15.704 17.772 23.056 1.00 42.06 388 GLU A CA 1
ATOM 3029 C C . GLU A 1 388 ? -15.041 16.484 22.462 1.00 42.06 388 GLU A C 1
ATOM 3031 O O . GLU A 1 388 ? -14.541 15.626 23.204 1.00 42.06 388 GLU A O 1
ATOM 3036 N N . GLY A 1 389 ? -15.008 16.366 21.122 1.00 51.06 389 GLY A N 1
ATOM 3037 C CA . GLY A 1 389 ? -14.134 15.542 20.270 1.00 51.06 389 GLY A CA 1
ATOM 3038 C C . GLY A 1 389 ? -13.809 14.128 20.760 1.00 51.06 389 GLY A C 1
ATOM 3039 O O . GLY A 1 389 ? -14.689 13.322 21.058 1.00 51.06 389 GLY A O 1
ATOM 3040 N N . VAL A 1 390 ? -12.517 13.798 20.882 1.00 50.44 390 VAL A N 1
ATOM 3041 C CA . VAL A 1 390 ? -12.055 12.448 21.284 1.00 50.44 390 VAL A CA 1
ATOM 3042 C C . VAL A 1 390 ? -12.492 12.090 22.701 1.00 50.44 390 VAL A C 1
ATOM 3044 O O . VAL A 1 390 ? -12.787 10.930 22.978 1.00 50.44 390 VAL A O 1
ATOM 3047 N N . ARG A 1 391 ? -12.560 13.057 23.626 1.00 55.12 391 ARG A N 1
ATOM 3048 C CA . ARG A 1 391 ? -12.957 12.782 25.018 1.00 55.12 391 ARG A CA 1
ATOM 3049 C C . ARG A 1 391 ? -14.440 12.456 25.123 1.00 55.12 391 ARG A C 1
ATOM 3051 O O . ARG A 1 391 ? -14.796 11.591 25.920 1.00 55.12 391 ARG A O 1
ATOM 3058 N N . SER A 1 392 ? -15.285 13.105 24.328 1.00 59.34 392 SER A N 1
ATOM 3059 C CA . SER A 1 392 ? -16.718 12.818 24.266 1.00 59.34 392 SER A CA 1
ATOM 3060 C C . SER A 1 392 ? -16.980 11.466 23.609 1.00 59.34 392 SER A C 1
ATOM 3062 O O . SER A 1 392 ? -17.654 10.623 24.204 1.00 59.34 392 SER A O 1
ATOM 3064 N N . TYR A 1 393 ? -16.336 11.179 22.471 1.00 65.25 393 TYR A N 1
ATOM 3065 C CA . TYR A 1 393 ? -16.431 9.864 21.829 1.00 65.25 393 TYR A CA 1
ATOM 3066 C C . TYR A 1 393 ? -15.876 8.745 22.719 1.00 65.25 393 TYR A C 1
ATOM 3068 O O . TYR A 1 393 ? -16.533 7.722 22.876 1.00 65.25 393 TYR A O 1
ATOM 3076 N N . ARG A 1 394 ? -14.755 8.966 23.419 1.00 61.22 394 ARG A N 1
ATOM 3077 C CA . ARG A 1 394 ? -14.181 8.003 24.378 1.00 61.22 394 ARG A CA 1
ATOM 3078 C C . ARG A 1 394 ? -15.064 7.770 25.608 1.00 61.22 394 ARG A C 1
ATOM 3080 O O . ARG A 1 394 ? -15.018 6.697 26.206 1.00 61.22 394 ARG A O 1
ATOM 3087 N N . LYS A 1 395 ? -15.845 8.770 26.029 1.00 67.94 395 LYS A N 1
ATOM 3088 C CA . LYS A 1 395 ? -16.845 8.597 27.096 1.00 67.94 395 LYS A CA 1
ATOM 3089 C C . LYS A 1 395 ? -18.030 7.760 26.615 1.00 67.94 395 LYS A C 1
ATOM 3091 O O . LYS A 1 395 ? -18.569 6.995 27.409 1.00 67.94 395 LYS A O 1
ATOM 3096 N N . LYS A 1 396 ? -18.422 7.904 25.345 1.00 72.56 396 LYS A N 1
ATOM 3097 C CA . LYS A 1 396 ? -19.526 7.161 24.723 1.00 72.56 396 LYS A CA 1
ATOM 3098 C C . LYS A 1 396 ? -19.162 5.711 24.393 1.00 72.56 396 LYS A C 1
ATOM 3100 O O . LYS A 1 396 ? -19.949 4.821 24.700 1.00 72.56 396 LYS A O 1
ATOM 3105 N N . ALA A 1 397 ? -17.989 5.492 23.799 1.00 75.81 397 ALA A N 1
ATOM 3106 C CA . ALA A 1 397 ? -17.450 4.185 23.445 1.00 75.81 397 ALA A CA 1
ATOM 3107 C C . ALA A 1 397 ? -15.967 4.081 23.850 1.00 75.81 397 ALA A C 1
ATOM 3109 O O . ALA A 1 397 ? -15.156 4.958 23.563 1.00 75.81 397 ALA A O 1
ATOM 3110 N N . GLN A 1 398 ? -15.599 3.000 24.526 1.00 78.25 398 GLN A N 1
ATOM 3111 C CA . GLN A 1 398 ? -14.246 2.714 25.005 1.00 78.25 398 GLN A CA 1
ATOM 3112 C C . GLN A 1 398 ? -13.599 1.565 24.233 1.00 78.25 398 GLN A C 1
ATOM 3114 O O . GLN A 1 398 ? -12.374 1.551 24.093 1.00 78.25 398 GLN A O 1
ATOM 3119 N N . LYS A 1 399 ? -14.423 0.639 23.727 1.00 83.56 399 LYS A N 1
ATOM 3120 C CA . LYS A 1 399 ? -14.015 -0.560 22.999 1.00 83.56 399 LYS A CA 1
ATOM 3121 C C . LYS A 1 399 ? -14.904 -0.786 21.775 1.00 83.56 399 LYS A C 1
ATOM 3123 O O . LYS A 1 399 ? -16.059 -0.369 21.769 1.00 83.56 399 LYS A O 1
ATOM 3128 N N . VAL A 1 400 ? -14.352 -1.448 20.764 1.00 82.94 400 VAL A N 1
ATOM 3129 C CA . VAL A 1 400 ? -15.067 -1.922 19.574 1.00 82.94 400 VAL A CA 1
ATOM 3130 C C . VAL A 1 400 ? -15.076 -3.438 19.591 1.00 82.94 400 VAL A C 1
ATOM 3132 O O . VAL A 1 400 ? -14.034 -4.071 19.738 1.00 82.94 400 VAL A O 1
ATOM 3135 N N . GLU A 1 401 ? -16.264 -4.003 19.434 1.00 82.19 401 GLU A N 1
ATOM 3136 C CA . GLU A 1 401 ? -16.506 -5.442 19.421 1.00 82.19 401 GLU A CA 1
ATOM 3137 C C . GLU A 1 401 ? -16.742 -5.926 17.991 1.00 82.19 401 GLU A C 1
ATOM 3139 O O . GLU A 1 401 ? -17.621 -5.412 17.286 1.00 82.19 401 GLU A O 1
ATOM 3144 N N . VAL A 1 402 ? -15.963 -6.925 17.575 1.00 80.69 402 VAL A N 1
ATOM 3145 C CA . VAL A 1 402 ? -16.028 -7.531 16.245 1.00 80.69 402 VAL A CA 1
ATOM 3146 C C . VAL A 1 402 ? -16.176 -9.040 16.360 1.00 80.69 402 VAL A C 1
ATOM 3148 O O . VAL A 1 402 ? -15.404 -9.707 17.044 1.00 80.69 402 VAL A O 1
ATOM 3151 N N . VAL A 1 403 ? -17.148 -9.603 15.645 1.00 80.06 403 VAL A N 1
ATOM 3152 C CA . VAL A 1 403 ? -17.260 -11.060 15.481 1.00 80.06 403 VAL A CA 1
ATOM 3153 C C . VAL A 1 403 ? -16.478 -11.483 14.250 1.00 80.06 403 VAL A C 1
ATOM 3155 O O . VAL A 1 403 ? -16.635 -10.886 13.185 1.00 80.06 403 VAL A O 1
ATOM 3158 N N . THR A 1 404 ? -15.687 -12.548 14.365 1.00 74.88 404 THR A N 1
ATOM 3159 C CA . THR A 1 404 ? -15.044 -13.189 13.215 1.00 74.88 404 THR A CA 1
ATOM 3160 C C . THR A 1 404 ? -15.708 -14.524 12.872 1.00 74.88 404 THR A C 1
ATOM 3162 O O . THR A 1 404 ? -15.939 -15.385 13.724 1.00 74.88 404 THR A O 1
ATOM 3165 N N . GLY A 1 405 ? -16.070 -14.671 11.597 1.00 65.12 405 GLY A N 1
ATOM 3166 C CA . GLY A 1 405 ? -16.651 -15.870 11.000 1.00 65.12 405 GLY A CA 1
ATOM 3167 C C . GLY A 1 405 ? -15.596 -16.924 10.667 1.00 65.12 405 GLY A C 1
ATOM 3168 O O . GLY A 1 405 ? -14.548 -16.612 10.087 1.00 65.12 405 GLY A O 1
ATOM 3169 N N . ARG A 1 406 ? -15.862 -18.196 10.982 1.00 63.09 406 ARG A N 1
ATOM 3170 C CA . ARG A 1 406 ? -15.072 -19.335 10.488 1.00 63.09 406 ARG A CA 1
ATOM 3171 C C . ARG A 1 406 ? -15.721 -19.966 9.247 1.00 63.09 406 ARG A C 1
ATOM 3173 O O . ARG A 1 406 ? -16.932 -20.037 9.131 1.00 63.09 406 ARG A O 1
ATOM 3180 N N . HIS A 1 407 ? -14.907 -20.374 8.281 1.00 51.56 407 HIS A N 1
ATOM 3181 C CA . HIS A 1 407 ? -15.339 -21.240 7.175 1.00 51.56 407 HIS A CA 1
ATOM 3182 C C . HIS A 1 407 ? -14.487 -22.514 7.209 1.00 51.56 407 HIS A C 1
ATOM 3184 O O . HIS A 1 407 ? -15.019 -23.604 7.324 1.00 51.56 407 HIS A O 1
ATOM 3190 N N . LEU A 1 408 ? -13.155 -22.378 7.308 1.00 53.31 408 LEU A N 1
ATOM 3191 C CA . LEU A 1 408 ? -12.217 -23.502 7.449 1.00 53.31 408 LEU A CA 1
ATOM 3192 C C . LEU A 1 408 ? -11.117 -23.219 8.496 1.00 53.31 408 LEU A C 1
ATOM 3194 O O . LEU A 1 408 ? -10.890 -22.079 8.921 1.00 53.31 408 LEU A O 1
ATOM 3198 N N . SER A 1 409 ? -10.433 -24.269 8.968 1.00 57.75 409 SER A N 1
ATOM 3199 C CA . SER A 1 409 ? -9.225 -24.138 9.802 1.00 57.75 409 SER A CA 1
ATOM 3200 C C . SER A 1 409 ? -8.045 -23.675 8.947 1.00 57.75 409 SER A C 1
ATOM 3202 O O . SER A 1 409 ? -7.800 -24.262 7.903 1.00 57.75 409 SER A O 1
ATOM 3204 N N . GLY A 1 410 ? -7.270 -22.690 9.410 1.00 63.44 410 GLY A N 1
ATOM 3205 C CA . GLY A 1 410 ? -6.046 -22.264 8.714 1.00 63.44 410 GLY A CA 1
ATOM 3206 C C . GLY A 1 410 ? -6.205 -21.106 7.723 1.00 63.44 410 GLY A C 1
ATOM 3207 O O . GLY A 1 410 ? -5.223 -20.746 7.085 1.00 63.44 410 GLY A O 1
ATOM 3208 N N . VAL A 1 411 ? -7.372 -20.453 7.661 1.00 68.94 411 VAL A N 1
ATOM 3209 C CA . VAL A 1 411 ? -7.632 -19.279 6.792 1.00 68.94 411 VAL A CA 1
ATOM 3210 C C . VAL A 1 411 ? -6.874 -17.997 7.199 1.00 68.94 411 VAL A C 1
ATOM 3212 O O . VAL A 1 411 ? -7.112 -16.936 6.646 1.00 68.94 411 VAL A O 1
ATOM 3215 N N . GLY A 1 412 ? -5.994 -18.038 8.205 1.00 72.44 412 GLY A N 1
ATOM 3216 C CA . GLY A 1 412 ? -5.167 -16.883 8.595 1.00 72.44 412 GLY A CA 1
ATOM 3217 C C . GLY A 1 412 ? -5.810 -15.849 9.536 1.00 72.44 412 GLY A C 1
ATOM 3218 O O . GLY A 1 412 ? -5.204 -14.810 9.770 1.00 72.44 412 GLY A O 1
ATOM 3219 N N . LYS A 1 413 ? -6.985 -16.122 10.130 1.00 76.69 413 LYS A N 1
ATOM 3220 C CA . LYS A 1 413 ? -7.677 -15.216 11.081 1.00 76.69 413 LYS A CA 1
ATOM 3221 C C . LYS A 1 413 ? -6.790 -14.701 12.217 1.00 76.69 413 LYS A C 1
ATOM 3223 O O . LYS A 1 413 ? -6.682 -13.496 12.405 1.00 76.69 413 LYS A O 1
ATOM 3228 N N . SER A 1 414 ? -6.162 -15.606 12.971 1.00 77.25 414 SER A N 1
ATOM 3229 C CA . SER A 1 414 ? -5.338 -15.227 14.125 1.00 77.25 414 SER A CA 1
ATOM 3230 C C . SER A 1 414 ? -4.151 -14.364 13.699 1.00 77.25 414 SER A C 1
ATOM 3232 O O . SER A 1 414 ? -3.867 -13.364 14.347 1.00 77.25 414 SER A O 1
ATOM 3234 N N . SER A 1 415 ? -3.508 -14.698 12.574 1.00 79.88 415 SER A N 1
ATOM 3235 C CA . SER A 1 415 ? -2.419 -13.897 12.006 1.00 79.88 415 SER A CA 1
ATOM 3236 C C . SER A 1 415 ? -2.900 -12.512 11.576 1.00 79.88 415 SER A C 1
ATOM 3238 O O . SER A 1 415 ? -2.226 -11.524 11.849 1.00 79.88 415 SER A O 1
ATOM 3240 N N . LEU A 1 416 ? -4.084 -12.423 10.960 1.00 85.06 416 LEU A N 1
ATOM 3241 C CA . LEU A 1 416 ? -4.688 -11.157 10.552 1.00 85.06 416 LEU A CA 1
ATOM 3242 C C . LEU A 1 416 ? -5.014 -10.271 11.761 1.00 85.06 416 LEU A C 1
ATOM 3244 O O . LEU A 1 416 ? -4.616 -9.113 11.794 1.00 85.06 416 LEU A O 1
ATOM 3248 N N . LEU A 1 417 ? -5.689 -10.811 12.778 1.00 83.38 417 LEU A N 1
ATOM 3249 C CA . LEU A 1 417 ? -6.053 -10.072 13.993 1.00 83.38 417 LEU A CA 1
ATOM 3250 C C . LEU A 1 417 ? -4.824 -9.644 14.798 1.00 83.38 417 LEU A C 1
ATOM 3252 O O . LEU A 1 417 ? -4.773 -8.525 15.314 1.00 83.38 417 LEU A O 1
ATOM 3256 N N . HIS A 1 418 ? -3.811 -10.507 14.864 1.00 80.75 418 HIS A N 1
ATOM 3257 C CA . HIS A 1 418 ? -2.528 -10.166 15.459 1.00 80.75 418 HIS A CA 1
ATOM 3258 C C . HIS A 1 418 ? -1.861 -9.012 14.705 1.00 80.75 418 HIS A C 1
ATOM 3260 O O . HIS A 1 418 ? -1.436 -8.040 15.323 1.00 80.75 418 HIS A O 1
ATOM 3266 N N . ARG A 1 419 ? -1.826 -9.068 13.370 1.00 80.25 419 ARG A N 1
ATOM 3267 C CA . ARG A 1 419 ? -1.190 -8.029 12.555 1.00 80.25 419 ARG A CA 1
ATOM 3268 C C . ARG A 1 419 ? -1.946 -6.700 12.636 1.00 80.25 419 ARG A C 1
ATOM 3270 O O . ARG A 1 419 ? -1.311 -5.676 12.858 1.00 80.25 419 ARG A O 1
ATOM 3277 N N . VAL A 1 420 ? -3.278 -6.712 12.515 1.00 83.69 420 VAL A N 1
ATOM 3278 C CA . VAL A 1 420 ? -4.099 -5.489 12.451 1.00 83.69 420 VAL A CA 1
ATOM 3279 C C . VAL A 1 420 ? -4.295 -4.826 13.815 1.00 83.69 420 VAL A C 1
ATOM 3281 O O . VAL A 1 420 ? -4.230 -3.601 13.914 1.00 83.69 420 VAL A O 1
ATOM 3284 N N . PHE A 1 421 ? -4.513 -5.611 14.873 1.00 84.25 421 PHE A N 1
ATOM 3285 C CA . PHE A 1 421 ? -4.904 -5.096 16.192 1.00 84.25 421 PHE A CA 1
ATOM 3286 C C . PHE A 1 421 ? -3.969 -5.516 17.331 1.00 84.25 421 PHE A C 1
ATOM 3288 O O . PHE A 1 421 ? -4.147 -5.060 18.460 1.00 84.25 421 PHE A O 1
ATOM 3295 N N . GLY A 1 422 ? -2.962 -6.357 17.079 1.00 76.06 422 GLY A N 1
ATOM 3296 C CA . GLY A 1 422 ? -2.067 -6.850 18.129 1.00 76.06 422 GLY A CA 1
ATOM 3297 C C . GLY A 1 422 ? -2.749 -7.806 19.105 1.00 76.06 422 GLY A C 1
ATOM 3298 O O . GLY A 1 422 ? -2.397 -7.830 20.285 1.00 76.06 422 GLY A O 1
ATOM 3299 N N . VAL A 1 423 ? -3.761 -8.553 18.652 1.00 72.75 423 VAL A N 1
ATOM 3300 C CA . VAL A 1 423 ? -4.419 -9.571 19.480 1.00 72.75 423 VAL A CA 1
ATOM 3301 C C . VAL A 1 423 ? -3.536 -10.815 19.546 1.00 72.75 423 VAL A C 1
ATOM 3303 O O . VAL A 1 423 ? -3.281 -11.465 18.534 1.00 72.75 423 VAL A O 1
ATOM 3306 N N . GLU A 1 424 ? -3.039 -11.130 20.740 1.00 64.12 424 GLU A N 1
ATOM 3307 C CA . GLU A 1 424 ? -2.298 -12.361 21.027 1.00 64.12 424 GLU A CA 1
ATOM 3308 C C . GLU A 1 424 ? -3.227 -13.416 21.641 1.00 64.12 424 GLU A C 1
ATOM 3310 O O . GLU A 1 424 ? -4.256 -13.094 22.229 1.00 64.12 424 GLU A O 1
ATOM 3315 N N . GLY A 1 425 ? -2.877 -14.698 21.519 1.00 54.69 425 GLY A N 1
ATOM 3316 C CA . GLY A 1 425 ? -3.579 -15.754 22.256 1.00 54.69 425 GLY A CA 1
ATOM 3317 C C . GLY A 1 425 ? -4.806 -16.367 21.573 1.00 54.69 425 GLY A C 1
ATOM 3318 O O . GLY A 1 425 ? -5.364 -17.311 22.123 1.00 54.69 425 GLY A O 1
ATOM 3319 N N . ILE A 1 426 ? -5.148 -15.992 20.332 1.00 53.50 426 ILE A N 1
ATOM 3320 C CA . ILE A 1 426 ? -6.072 -16.779 19.475 1.00 53.50 426 ILE A CA 1
ATOM 3321 C C . ILE A 1 426 ? -5.345 -18.018 18.902 1.00 53.50 426 ILE A C 1
ATOM 3323 O O . ILE A 1 426 ? -5.532 -18.430 17.752 1.00 53.50 426 ILE A O 1
ATOM 3327 N N . HIS A 1 427 ? -4.424 -18.595 19.674 1.00 44.22 427 HIS A N 1
ATOM 3328 C CA . HIS A 1 427 ? -3.868 -19.902 19.383 1.00 44.22 427 HIS A CA 1
ATOM 3329 C C . HIS A 1 427 ? -4.922 -20.908 19.794 1.00 44.22 427 HIS A C 1
ATOM 3331 O O . HIS A 1 427 ? -5.087 -21.165 20.984 1.00 44.22 427 HIS A O 1
ATOM 3337 N N . THR A 1 428 ? -5.631 -21.417 18.779 1.00 40.94 428 THR A N 1
ATOM 3338 C CA . THR A 1 428 ? -6.340 -22.701 18.746 1.00 40.94 428 THR A CA 1
ATOM 3339 C C . THR A 1 428 ? -6.393 -23.334 20.121 1.00 40.94 428 THR A C 1
ATOM 3341 O O . THR A 1 428 ? -5.432 -24.003 20.528 1.00 40.94 428 THR A O 1
ATOM 3344 N N . SER A 1 429 ? -7.475 -23.085 20.856 1.00 32.62 429 SER A N 1
ATOM 3345 C CA . SER A 1 429 ? -7.709 -23.831 22.072 1.00 32.62 429 SER A CA 1
ATOM 3346 C C . SER A 1 429 ? -7.478 -25.304 21.730 1.00 32.62 429 SER A C 1
ATOM 3348 O O . SER A 1 429 ? -8.100 -25.884 20.840 1.00 32.62 429 SER A O 1
ATOM 3350 N N . LYS A 1 430 ? -6.513 -25.924 22.411 1.00 33.69 430 LYS A N 1
ATOM 3351 C CA . LYS A 1 430 ? -6.379 -27.382 22.479 1.00 33.69 430 LYS A CA 1
ATOM 3352 C C . LYS A 1 430 ? -7.529 -27.961 23.317 1.00 33.69 430 LYS A C 1
ATOM 3354 O O . LYS A 1 430 ? -7.336 -28.897 24.084 1.00 33.69 430 LYS A O 1
ATOM 3359 N N . THR A 1 431 ? -8.717 -27.380 23.213 1.00 34.09 431 THR A N 1
ATOM 3360 C CA . THR A 1 431 ? -9.969 -27.988 23.628 1.00 34.09 431 THR A CA 1
ATOM 3361 C C . THR A 1 431 ? -10.524 -28.681 22.393 1.00 34.09 431 THR A C 1
ATOM 3363 O O . THR A 1 431 ? -10.316 -28.245 21.264 1.00 34.09 431 THR A O 1
ATOM 3366 N N . GLN A 1 432 ? -11.106 -29.854 22.598 1.00 33.41 432 GLN A N 1
ATOM 3367 C CA . GLN A 1 432 ? -11.666 -30.706 21.554 1.00 33.41 432 GLN A CA 1
ATOM 3368 C C . GLN A 1 432 ? -12.360 -29.898 20.445 1.00 33.41 432 GLN A C 1
ATOM 3370 O O . GLN A 1 432 ? -13.083 -28.945 20.730 1.00 33.41 432 GLN A O 1
ATOM 3375 N N . ARG A 1 433 ? -12.155 -30.303 19.182 1.00 34.69 433 ARG A N 1
ATOM 3376 C CA . ARG A 1 433 ? -12.945 -29.824 18.037 1.00 34.69 433 ARG A CA 1
ATOM 3377 C C . ARG A 1 433 ? -14.425 -29.720 18.453 1.00 34.69 433 ARG A C 1
ATOM 3379 O O . ARG A 1 433 ? -14.997 -30.745 18.814 1.00 34.69 433 ARG A O 1
ATOM 3386 N N . GLY A 1 434 ? -15.008 -28.518 18.400 1.00 40.47 434 GLY A N 1
ATOM 3387 C CA . GLY A 1 434 ? -16.458 -28.324 18.544 1.00 40.47 434 GLY A CA 1
ATOM 3388 C C . GLY A 1 434 ? -16.970 -27.483 19.721 1.00 40.47 434 GLY A C 1
ATOM 3389 O O . GLY A 1 434 ? -18.174 -27.486 19.935 1.00 40.47 434 GLY A O 1
ATOM 3390 N N . ILE A 1 435 ? -16.129 -26.767 20.478 1.00 44.41 435 ILE A N 1
ATOM 3391 C CA . ILE A 1 435 ? -16.608 -25.839 21.525 1.00 44.41 435 ILE A CA 1
ATOM 3392 C C . ILE A 1 435 ? -15.884 -24.493 21.383 1.00 44.41 435 ILE A C 1
ATOM 3394 O O . ILE A 1 435 ? -14.911 -24.235 22.086 1.00 44.41 435 ILE A O 1
ATOM 3398 N N . ALA A 1 436 ? -16.299 -23.657 20.430 1.00 51.97 436 ALA A N 1
ATOM 3399 C CA . ALA A 1 436 ? -16.013 -22.225 20.499 1.00 51.97 436 ALA A CA 1
ATOM 3400 C C . ALA A 1 436 ? -17.284 -21.550 21.020 1.00 51.97 436 ALA A C 1
ATOM 3402 O O . ALA A 1 436 ? -18.352 -21.699 20.425 1.00 51.97 436 ALA A O 1
ATOM 3403 N N . GLU A 1 437 ? -17.183 -20.877 22.163 1.00 65.25 437 GLU A N 1
ATOM 3404 C CA . GLU A 1 437 ? -18.276 -20.092 22.729 1.00 65.25 437 GLU A CA 1
ATOM 3405 C C . GLU A 1 437 ? -18.168 -18.675 22.166 1.00 65.25 437 GLU A C 1
ATOM 3407 O O . GLU A 1 437 ? -17.264 -17.933 22.533 1.00 65.25 437 GLU A O 1
ATOM 3412 N N . ILE A 1 438 ? -19.082 -18.290 21.271 1.00 77.06 438 ILE A N 1
ATOM 3413 C CA . ILE A 1 438 ? -19.122 -16.933 20.692 1.00 77.06 438 ILE A CA 1
ATOM 3414 C C . ILE A 1 438 ? -19.243 -15.837 21.768 1.00 77.06 438 ILE A C 1
ATOM 3416 O O . ILE A 1 438 ? -18.838 -14.699 21.555 1.00 77.06 438 ILE A O 1
ATOM 3420 N N . ASP A 1 439 ? -19.765 -16.185 22.946 1.00 81.00 439 ASP A N 1
ATOM 3421 C CA . ASP A 1 439 ? -19.853 -15.298 24.106 1.00 81.00 439 ASP A CA 1
ATOM 3422 C C . ASP A 1 439 ? -18.493 -15.064 24.801 1.00 81.00 439 ASP A C 1
ATOM 3424 O O . ASP A 1 439 ? -18.383 -14.160 25.629 1.00 81.00 439 ASP A O 1
ATOM 3428 N N . GLN A 1 440 ? -17.444 -15.824 24.462 1.00 82.06 440 GLN A N 1
ATOM 3429 C CA . GLN A 1 440 ? -16.092 -15.591 24.965 1.00 82.06 440 GLN A CA 1
ATOM 3430 C C . GLN A 1 440 ? -15.468 -14.357 24.296 1.00 82.06 440 GLN A C 1
ATOM 3432 O O . GLN A 1 440 ? -15.280 -14.313 23.080 1.00 82.06 440 GLN A O 1
ATOM 3437 N N . GLU A 1 441 ? -15.103 -13.367 25.112 1.00 83.38 441 GLU A N 1
ATOM 3438 C CA . GLU A 1 441 ? -14.388 -12.165 24.679 1.00 83.38 441 GLU A CA 1
ATOM 3439 C C . GLU A 1 441 ? -12.876 -12.423 24.606 1.00 83.38 441 GLU A C 1
ATOM 3441 O O . GLU A 1 441 ? -12.243 -12.800 25.596 1.00 83.38 441 GLU A O 1
ATOM 3446 N N . PHE A 1 442 ? -12.279 -12.178 23.440 1.00 79.38 442 PHE A N 1
ATOM 3447 C CA . PHE A 1 442 ? -10.831 -12.137 23.259 1.00 79.38 442 PHE A CA 1
ATOM 3448 C C . PHE A 1 442 ? -10.363 -10.682 23.251 1.00 79.38 442 PHE A C 1
ATOM 3450 O O . PHE A 1 442 ? -10.675 -9.923 22.332 1.00 79.38 442 PHE A O 1
ATOM 3457 N N . ILE A 1 443 ? -9.599 -10.303 24.275 1.00 77.75 443 ILE A N 1
ATOM 3458 C CA . ILE A 1 443 ? -9.065 -8.950 24.465 1.00 77.75 443 ILE A CA 1
ATOM 3459 C C . ILE A 1 443 ? -7.546 -9.045 24.597 1.00 77.75 443 ILE A C 1
ATOM 3461 O O . ILE A 1 443 ? -7.032 -9.885 25.337 1.00 77.75 443 ILE A O 1
ATOM 3465 N N . SER A 1 444 ? -6.821 -8.184 23.885 1.00 73.75 444 SER A N 1
ATOM 3466 C CA . SER A 1 444 ? -5.366 -8.089 24.020 1.00 73.75 444 SER A CA 1
ATOM 3467 C C . SER A 1 444 ? -5.000 -7.261 25.245 1.00 73.75 444 SER A C 1
ATOM 3469 O O . SER A 1 444 ? -5.499 -6.148 25.398 1.00 73.75 444 SER A O 1
ATOM 3471 N N . SER A 1 445 ? -4.051 -7.729 26.059 1.00 70.81 445 SER A N 1
ATOM 3472 C CA . SER A 1 445 ? -3.487 -6.933 27.163 1.00 70.81 445 SER A CA 1
ATOM 3473 C C . SER A 1 445 ? -2.783 -5.663 26.682 1.00 70.81 445 SER A C 1
ATOM 3475 O O . SER A 1 445 ? -2.640 -4.710 27.438 1.00 70.81 445 SER A O 1
ATOM 3477 N N . THR A 1 446 ? -2.353 -5.631 25.419 1.00 71.50 446 THR A N 1
ATOM 3478 C CA . THR A 1 446 ? -1.720 -4.449 24.822 1.00 71.50 446 THR A CA 1
ATOM 3479 C C . THR A 1 446 ? -2.724 -3.570 24.070 1.00 71.50 446 THR A C 1
ATOM 3481 O O . THR A 1 446 ? -2.379 -2.459 23.675 1.00 71.50 446 THR A O 1
ATOM 3484 N N . ASN A 1 447 ? -3.954 -4.045 23.837 1.00 81.94 447 ASN A N 1
ATOM 3485 C CA . ASN A 1 447 ? -4.988 -3.323 23.096 1.00 81.94 447 ASN A CA 1
ATOM 3486 C C . ASN A 1 447 ? -6.391 -3.635 23.636 1.00 81.94 447 ASN A C 1
ATOM 3488 O O . ASN A 1 447 ? -7.154 -4.393 23.041 1.00 81.94 447 ASN A O 1
ATOM 3492 N N . GLU A 1 448 ? -6.745 -3.000 24.751 1.00 82.88 448 GLU A N 1
ATOM 3493 C CA . GLU A 1 448 ? -8.048 -3.174 25.411 1.00 82.88 448 GLU A CA 1
ATOM 3494 C C . GLU A 1 448 ? -9.220 -2.540 24.636 1.00 82.88 448 GLU A C 1
ATOM 3496 O O . GLU A 1 448 ? -10.384 -2.723 24.987 1.00 82.88 448 GLU A O 1
ATOM 3501 N N . ARG A 1 449 ? -8.931 -1.781 23.570 1.00 85.19 449 ARG A N 1
ATOM 3502 C CA . ARG A 1 449 ? -9.939 -1.071 22.763 1.00 85.19 449 ARG A CA 1
ATOM 3503 C C . ARG A 1 449 ? -10.586 -1.942 21.695 1.00 85.19 449 ARG A C 1
ATOM 3505 O O . ARG A 1 449 ? -11.505 -1.478 21.023 1.00 85.19 449 ARG A O 1
ATOM 3512 N N . PHE A 1 450 ? -10.108 -3.169 21.518 1.00 87.38 450 PHE A N 1
ATOM 3513 C CA . PHE A 1 450 ? -10.612 -4.097 20.520 1.00 87.38 450 PHE A CA 1
ATOM 3514 C C . PHE A 1 450 ? -10.958 -5.433 21.167 1.00 87.38 450 PHE A C 1
ATOM 3516 O O . PHE A 1 450 ? -10.108 -6.063 21.799 1.00 87.38 450 PHE A O 1
ATOM 3523 N N . VAL A 1 451 ? -12.205 -5.857 20.992 1.00 87.25 451 VAL A N 1
ATOM 3524 C CA . VAL A 1 451 ? -12.718 -7.139 21.473 1.00 87.25 451 VAL A CA 1
ATOM 3525 C C . VAL A 1 451 ? -13.081 -7.990 20.272 1.00 87.25 451 VAL A C 1
ATOM 3527 O O . VAL A 1 451 ? -13.833 -7.555 19.397 1.00 87.25 451 VAL A O 1
ATOM 3530 N N . VAL A 1 452 ? -12.571 -9.215 20.244 1.00 87.44 452 VAL A N 1
ATOM 3531 C CA . VAL A 1 452 ? -12.925 -10.199 19.225 1.00 87.44 452 VAL A CA 1
ATOM 3532 C C . VAL A 1 452 ? -13.798 -11.280 19.832 1.00 87.44 452 VAL A C 1
ATOM 3534 O O . VAL A 1 452 ? -13.497 -11.803 20.899 1.00 87.44 452 VAL A O 1
ATOM 3537 N N . HIS A 1 453 ? -14.833 -11.659 19.098 1.00 85.56 453 HIS A N 1
ATOM 3538 C CA . HIS A 1 453 ? -15.606 -12.871 19.326 1.00 85.56 453 HIS A CA 1
ATOM 3539 C C . HIS A 1 453 ? -15.319 -13.854 18.186 1.00 85.56 453 HIS A C 1
ATOM 3541 O O . HIS A 1 453 ? -15.423 -13.490 17.011 1.00 85.56 453 HIS A O 1
ATOM 3547 N N . ASP A 1 454 ? -14.937 -15.091 18.502 1.00 80.19 454 ASP A N 1
ATOM 3548 C CA . ASP A 1 454 ? -14.709 -16.136 17.494 1.00 80.19 454 ASP A CA 1
ATOM 3549 C C . ASP A 1 454 ? -15.954 -17.019 17.378 1.00 80.19 454 ASP A C 1
ATOM 3551 O O . ASP A 1 454 ? -16.412 -17.607 18.358 1.00 80.19 454 ASP A O 1
ATOM 3555 N N . SER A 1 455 ? -16.522 -17.098 16.178 1.00 78.94 455 SER A N 1
ATOM 3556 C CA . SER A 1 455 ? -17.655 -17.984 15.903 1.00 78.94 455 SER A CA 1
ATOM 3557 C C . SER A 1 455 ? -17.176 -19.314 15.315 1.00 78.94 455 SER A C 1
ATOM 3559 O O . SER A 1 455 ? -16.161 -19.382 14.619 1.00 78.94 455 SER A O 1
ATOM 3561 N N . LEU A 1 456 ? -17.940 -20.391 15.535 1.00 68.19 456 LEU A N 1
ATOM 3562 C CA . LEU A 1 456 ? -17.639 -21.712 14.962 1.00 68.19 456 LEU A CA 1
ATOM 3563 C C . LEU A 1 456 ? -17.700 -21.750 13.432 1.00 68.19 456 LEU A C 1
ATOM 3565 O O . LEU A 1 456 ? -17.114 -22.649 12.831 1.00 68.19 456 LEU A O 1
ATOM 3569 N N . GLY A 1 457 ? -18.327 -20.750 12.812 1.00 70.88 457 GLY A N 1
ATOM 3570 C CA . GLY A 1 457 ? -18.452 -20.662 11.370 1.00 70.88 457 GLY A CA 1
ATOM 3571 C C . GLY A 1 457 ? -19.733 -21.246 10.799 1.00 70.88 457 GLY A C 1
ATOM 3572 O O . GLY A 1 457 ? -20.605 -21.698 11.536 1.00 70.88 457 GLY A O 1
ATOM 3573 N N . PHE A 1 458 ? -19.842 -21.216 9.471 1.00 68.25 458 PHE A N 1
ATOM 3574 C CA . PHE A 1 458 ? -21.053 -21.601 8.738 1.00 68.25 458 PHE A CA 1
ATOM 3575 C C . PHE A 1 458 ? -20.776 -22.761 7.770 1.00 68.25 458 PHE A C 1
ATOM 3577 O O . PHE A 1 458 ? -20.880 -22.585 6.562 1.00 68.25 458 PHE A O 1
ATOM 3584 N N . GLU A 1 459 ? -20.405 -23.938 8.285 1.00 60.38 459 GLU A N 1
ATOM 3585 C CA . GLU A 1 459 ? -20.226 -25.135 7.447 1.00 60.38 459 GLU A CA 1
ATOM 3586 C C . GLU A 1 459 ? -21.586 -25.719 7.002 1.00 60.38 459 GLU A C 1
ATOM 3588 O O . GLU A 1 459 ? -22.589 -25.681 7.724 1.00 60.38 459 GLU A O 1
ATOM 3593 N N . GLY A 1 460 ? -21.637 -26.276 5.788 1.00 52.56 460 GLY A N 1
ATOM 3594 C CA . GLY A 1 460 ? -22.855 -26.873 5.230 1.00 52.56 460 GLY A CA 1
ATOM 3595 C C . GLY A 1 460 ? -23.410 -28.036 6.069 1.00 52.56 460 GLY A C 1
ATOM 3596 O O . GLY A 1 460 ? -22.788 -29.091 6.156 1.00 52.56 460 GLY A O 1
ATOM 3597 N N . GLY A 1 461 ? -24.620 -27.864 6.618 1.00 51.25 461 GLY A N 1
ATOM 3598 C CA . GLY A 1 461 ? -25.340 -28.877 7.408 1.00 51.25 461 GLY A CA 1
ATOM 3599 C C . GLY A 1 461 ? -25.517 -28.541 8.893 1.00 51.25 461 GLY A C 1
ATOM 3600 O O . GLY A 1 461 ? -26.179 -29.302 9.595 1.00 51.25 461 GLY A O 1
ATOM 3601 N N . ASP A 1 462 ? -24.977 -27.410 9.358 1.00 60.59 462 ASP A N 1
ATOM 3602 C CA . ASP A 1 462 ? -25.007 -27.002 10.767 1.00 60.59 462 ASP A CA 1
ATOM 3603 C C . ASP A 1 462 ? -25.931 -25.786 11.002 1.00 60.59 462 ASP A C 1
ATOM 3605 O O . ASP A 1 462 ? -25.488 -24.658 11.230 1.00 60.59 462 ASP A O 1
ATOM 3609 N N . GLU A 1 463 ? -27.253 -26.001 10.921 1.00 63.03 463 GLU A N 1
ATOM 3610 C CA . GLU A 1 463 ? -28.264 -24.956 11.193 1.00 63.03 463 GLU A CA 1
ATOM 3611 C C . GLU A 1 463 ? -28.120 -24.340 12.601 1.00 63.03 463 GLU A C 1
ATOM 3613 O O . GLU A 1 463 ? -28.518 -23.193 12.820 1.00 63.03 463 GLU A O 1
ATOM 3618 N N . GLY A 1 464 ? -27.508 -25.069 13.545 1.00 72.31 464 GLY A N 1
ATOM 3619 C CA . GLY A 1 464 ? -27.296 -24.623 14.922 1.00 72.31 464 GLY A CA 1
ATOM 3620 C C . GLY A 1 464 ? -26.383 -23.401 15.030 1.00 72.31 464 GLY A C 1
ATOM 3621 O O . GLY A 1 464 ? -26.705 -22.466 15.762 1.00 72.31 464 GLY A O 1
ATOM 3622 N N . ASN A 1 465 ? -25.292 -23.348 14.260 1.00 76.56 465 ASN A N 1
ATOM 3623 C CA . ASN A 1 465 ? -24.341 -22.229 14.325 1.00 76.56 465 ASN A CA 1
ATOM 3624 C C . ASN A 1 465 ? -24.947 -20.915 13.820 1.00 76.56 465 ASN A C 1
ATOM 3626 O O . ASN A 1 465 ? -24.658 -19.848 14.364 1.00 76.56 465 ASN A O 1
ATOM 3630 N N . MET A 1 466 ? -25.826 -20.987 12.815 1.00 79.94 466 MET A N 1
ATOM 3631 C CA . MET A 1 466 ? -26.543 -19.819 12.300 1.00 79.94 466 MET A CA 1
ATOM 3632 C C . MET A 1 466 ? -27.441 -19.200 13.376 1.00 79.94 466 MET A C 1
ATOM 3634 O O . MET A 1 466 ? -27.450 -17.980 13.546 1.00 79.94 466 MET A O 1
ATOM 3638 N N . GLU A 1 467 ? -28.177 -20.035 14.114 1.00 82.88 467 GLU A N 1
ATOM 3639 C CA . GLU A 1 467 ? -29.058 -19.555 15.180 1.00 82.88 467 GLU A CA 1
ATOM 3640 C C . GLU A 1 467 ? -28.249 -19.033 16.373 1.00 82.88 467 GLU A C 1
ATOM 3642 O O . GLU A 1 467 ? -28.589 -17.986 16.912 1.00 82.88 467 GLU A O 1
ATOM 3647 N N . ILE A 1 468 ? -27.110 -19.656 16.708 1.00 83.81 468 ILE A N 1
ATOM 3648 C CA . ILE A 1 468 ? -26.193 -19.145 17.741 1.00 83.81 468 ILE A CA 1
ATOM 3649 C C . ILE A 1 468 ? -25.698 -17.731 17.398 1.00 83.81 468 ILE A C 1
ATOM 3651 O O . ILE A 1 468 ? -25.741 -16.840 18.250 1.00 83.81 468 ILE A O 1
ATOM 3655 N N . VAL A 1 469 ? -25.256 -17.500 16.154 1.00 84.75 469 VAL A N 1
ATOM 3656 C CA . VAL A 1 469 ? -24.807 -16.170 15.703 1.00 84.75 469 VAL A CA 1
ATOM 3657 C C . VAL A 1 469 ? -25.964 -15.172 15.719 1.00 84.75 469 VAL A C 1
ATOM 3659 O O . VAL A 1 469 ? -25.797 -14.050 16.195 1.00 84.75 469 VAL A O 1
ATOM 3662 N N . LYS A 1 470 ? -27.144 -15.569 15.240 1.00 87.50 470 LYS A N 1
ATOM 3663 C CA . LYS A 1 470 ? -28.337 -14.717 15.222 1.00 87.50 470 LYS A CA 1
ATOM 3664 C C . LYS A 1 470 ? -28.774 -14.309 16.629 1.00 87.50 470 LYS A C 1
ATOM 3666 O O . LYS A 1 470 ? -29.024 -13.127 16.865 1.00 87.50 470 LYS A O 1
ATOM 3671 N N . ASP A 1 471 ? -28.805 -15.250 17.566 1.00 88.75 471 ASP A N 1
ATOM 3672 C CA . ASP A 1 471 ? -29.136 -14.984 18.964 1.00 88.75 471 ASP A CA 1
ATOM 3673 C C . ASP A 1 471 ? -28.090 -14.079 19.618 1.00 88.75 471 ASP A C 1
ATOM 3675 O O . ASP A 1 471 ? -28.445 -13.141 20.333 1.00 88.75 471 ASP A O 1
ATOM 3679 N N . PHE A 1 472 ? -26.801 -14.316 19.361 1.00 89.44 472 PHE A N 1
ATOM 3680 C CA . PHE A 1 472 ? -25.718 -13.466 19.854 1.00 89.44 472 PHE A CA 1
ATOM 3681 C C . PHE A 1 472 ? -25.847 -12.025 19.342 1.00 89.44 472 PHE A C 1
ATOM 3683 O O . PHE A 1 472 ? -25.834 -11.079 20.133 1.00 89.44 472 PHE A O 1
ATOM 3690 N N . VAL A 1 473 ? -26.045 -11.855 18.032 1.00 90.44 473 VAL A N 1
ATOM 3691 C CA . VAL A 1 473 ? -26.246 -10.547 17.397 1.00 90.44 473 VAL A CA 1
ATOM 3692 C C . VAL A 1 473 ? -27.465 -9.839 17.989 1.00 90.44 473 VAL A C 1
ATOM 3694 O O . VAL A 1 473 ? -27.376 -8.663 18.346 1.00 90.44 473 VAL A O 1
ATOM 3697 N N . ALA A 1 474 ? -28.587 -10.544 18.156 1.00 90.25 474 ALA A N 1
ATOM 3698 C CA . ALA A 1 474 ? -29.794 -9.982 18.754 1.00 90.25 474 ALA A CA 1
ATOM 3699 C C . ALA A 1 474 ? -29.562 -9.519 20.204 1.00 90.25 474 ALA A C 1
ATOM 3701 O O . ALA A 1 474 ? -29.991 -8.421 20.566 1.00 90.25 474 ALA A O 1
ATOM 3702 N N . ARG A 1 475 ? -28.840 -10.309 21.016 1.00 92.19 475 ARG A N 1
ATOM 3703 C CA . ARG A 1 475 ? -28.476 -9.943 22.398 1.00 92.19 475 ARG A CA 1
ATOM 3704 C C . ARG A 1 475 ? -27.589 -8.703 22.442 1.00 92.19 475 ARG A C 1
ATOM 3706 O O . ARG A 1 475 ? -27.920 -7.759 23.153 1.00 92.19 475 ARG A O 1
ATOM 3713 N N . LYS A 1 476 ? -26.498 -8.682 21.671 1.00 90.44 476 LYS A N 1
ATOM 3714 C CA . LYS A 1 476 ? -25.559 -7.549 21.637 1.00 90.44 476 LYS A CA 1
ATOM 3715 C C . LYS A 1 476 ? -26.226 -6.277 21.107 1.00 90.44 476 LYS A C 1
ATOM 3717 O O . LYS A 1 476 ? -26.007 -5.204 21.654 1.00 90.44 476 LYS A O 1
ATOM 3722 N N . LYS A 1 477 ? -27.118 -6.379 20.116 1.00 87.44 477 LYS A N 1
ATOM 3723 C CA . LYS A 1 477 ? -27.894 -5.235 19.601 1.00 87.44 477 LYS A CA 1
ATOM 3724 C C . LYS A 1 477 ? -28.867 -4.649 20.631 1.00 87.44 477 LYS A C 1
ATOM 3726 O O . LYS A 1 477 ? -29.156 -3.458 20.587 1.00 87.44 477 LYS A O 1
ATOM 3731 N N . ALA A 1 478 ? -29.386 -5.472 21.542 1.00 87.81 478 ALA A N 1
ATOM 3732 C CA . ALA A 1 478 ? -30.302 -5.034 22.594 1.00 87.81 478 ALA A CA 1
ATOM 3733 C C . ALA A 1 478 ? -29.595 -4.365 23.790 1.00 87.81 478 ALA A C 1
ATOM 3735 O O . ALA A 1 478 ? -30.276 -3.882 24.698 1.00 87.81 478 ALA A O 1
ATOM 3736 N N . MET A 1 479 ? -28.256 -4.326 23.814 1.00 88.38 479 MET A N 1
ATOM 3737 C CA . MET A 1 479 ? -27.510 -3.709 24.909 1.00 88.38 479 MET A CA 1
ATOM 3738 C C . MET A 1 479 ? -27.684 -2.181 24.918 1.00 88.38 479 MET A C 1
ATOM 3740 O O . MET A 1 479 ? -27.635 -1.548 23.863 1.00 88.38 479 MET A O 1
ATOM 3744 N N . PRO A 1 480 ? -27.870 -1.554 26.094 1.00 84.38 480 PRO A N 1
ATOM 3745 C CA . PRO A 1 480 ? -28.145 -0.119 26.191 1.00 84.38 480 PRO A CA 1
ATOM 3746 C C . PRO A 1 480 ? -26.899 0.758 26.010 1.00 84.38 480 PRO A C 1
ATOM 3748 O O . PRO A 1 480 ? -27.023 1.924 25.638 1.00 84.38 480 PRO A O 1
ATOM 3751 N N . HIS A 1 481 ? -25.709 0.226 26.296 1.00 82.56 481 HIS A N 1
ATOM 3752 C CA . HIS A 1 481 ? -24.446 0.955 26.219 1.00 82.56 481 HIS A CA 1
ATOM 3753 C C . HIS A 1 481 ? -23.679 0.563 24.961 1.00 82.56 481 HIS A C 1
ATOM 3755 O O . HIS A 1 481 ? -23.515 -0.625 24.700 1.00 82.56 481 HIS A O 1
ATOM 3761 N N . LEU A 1 482 ? -23.151 1.555 24.230 1.00 84.38 482 LEU A N 1
ATOM 3762 C CA . LEU A 1 482 ? -22.354 1.321 23.017 1.00 84.38 482 LEU A CA 1
ATOM 3763 C C . LEU A 1 482 ? -21.173 0.377 23.284 1.00 84.38 482 LEU A C 1
ATOM 3765 O O . LEU A 1 482 ? -20.905 -0.494 22.476 1.00 84.38 482 LEU A O 1
ATOM 3769 N N . ASN A 1 483 ? -20.542 0.469 24.459 1.00 83.69 483 ASN A N 1
ATOM 3770 C CA . ASN A 1 483 ? -19.450 -0.427 24.856 1.00 83.69 483 ASN A CA 1
ATOM 3771 C C . ASN A 1 483 ? -19.792 -1.916 24.782 1.00 83.69 483 ASN A C 1
ATOM 3773 O O . ASN A 1 483 ? -18.894 -2.708 24.534 1.00 83.69 483 ASN A O 1
ATOM 3777 N N . ASP A 1 484 ? -21.049 -2.281 25.023 1.00 85.94 484 ASP A N 1
ATOM 3778 C CA . ASP A 1 484 ? -21.486 -3.676 25.102 1.00 85.94 484 ASP A CA 1
ATOM 3779 C C . ASP A 1 484 ? -22.197 -4.126 23.815 1.00 85.94 484 ASP A C 1
ATOM 3781 O O . ASP A 1 484 ? -22.648 -5.271 23.718 1.00 85.94 484 ASP A O 1
ATOM 3785 N N . GLN A 1 485 ? -22.347 -3.219 22.842 1.00 89.19 485 GLN A N 1
ATOM 3786 C CA . GLN A 1 485 ? -22.950 -3.508 21.548 1.00 89.19 485 GLN A CA 1
ATOM 3787 C C . GLN A 1 485 ? -21.929 -4.124 20.588 1.00 89.19 485 GLN A C 1
ATOM 3789 O O . GLN A 1 485 ? -20.728 -3.870 20.644 1.00 89.19 485 GLN A O 1
ATOM 3794 N N . LEU A 1 486 ? -22.436 -4.918 19.646 1.00 89.75 486 LEU A N 1
ATOM 3795 C CA . LEU A 1 486 ? -21.636 -5.448 18.551 1.00 89.75 486 LEU A CA 1
ATOM 3796 C C . LEU A 1 486 ? -21.514 -4.394 17.446 1.00 89.75 486 LEU A C 1
ATOM 3798 O O . LEU A 1 486 ? -22.521 -3.857 16.984 1.00 89.75 486 LEU A O 1
ATOM 3802 N N . HIS A 1 487 ? -20.289 -4.131 16.994 1.00 91.19 487 HIS A N 1
ATOM 3803 C CA . HIS A 1 487 ? -20.000 -2.992 16.126 1.00 91.19 487 HIS A CA 1
ATOM 3804 C C . HIS A 1 487 ? -19.727 -3.380 14.673 1.00 91.19 487 HIS A C 1
ATOM 3806 O O . HIS A 1 487 ? -20.037 -2.599 13.776 1.00 91.19 487 HIS A O 1
ATOM 3812 N N . ALA A 1 488 ? -19.161 -4.560 14.418 1.00 91.69 488 ALA A N 1
ATOM 3813 C CA . ALA A 1 488 ? -18.977 -5.088 13.068 1.00 91.69 488 ALA A CA 1
ATOM 3814 C C . ALA A 1 488 ? -18.834 -6.613 13.066 1.00 91.69 488 ALA A C 1
ATOM 3816 O O . ALA A 1 488 ? -18.558 -7.238 14.091 1.00 91.69 488 ALA A O 1
ATOM 3817 N N . ILE A 1 489 ? -18.986 -7.212 11.887 1.00 90.31 489 ILE A N 1
ATOM 3818 C CA . ILE A 1 489 ? -18.698 -8.626 11.647 1.00 90.31 489 ILE A CA 1
ATOM 3819 C C . ILE A 1 489 ? -17.719 -8.757 10.488 1.00 90.31 489 ILE A C 1
ATOM 3821 O O . ILE A 1 489 ? -17.900 -8.144 9.435 1.00 90.31 489 ILE A O 1
ATOM 3825 N N . TRP A 1 490 ? -16.694 -9.582 10.678 1.00 90.69 490 TRP A N 1
ATOM 3826 C CA . TRP A 1 490 ? -15.748 -9.977 9.643 1.00 90.69 490 TRP A CA 1
ATOM 3827 C C . TRP A 1 490 ? -16.005 -11.427 9.247 1.00 90.69 490 TRP A C 1
ATOM 3829 O O . TRP A 1 490 ? -15.812 -12.346 10.043 1.00 90.69 490 TRP A O 1
ATOM 3839 N N . LEU A 1 491 ? -16.426 -11.651 8.007 1.00 88.56 491 LEU A N 1
ATOM 3840 C CA . LEU A 1 491 ? -16.546 -12.993 7.447 1.00 88.56 491 LEU A CA 1
ATOM 3841 C C . LEU A 1 491 ? -15.250 -13.339 6.715 1.00 88.56 491 LEU A C 1
ATOM 3843 O O . LEU A 1 491 ? -15.051 -12.918 5.579 1.00 88.56 491 LEU A O 1
ATOM 3847 N N . CYS A 1 492 ? -14.365 -14.085 7.378 1.00 85.88 492 CYS A N 1
ATOM 3848 C CA . CYS A 1 492 ? -13.067 -14.444 6.815 1.00 85.88 492 CYS A CA 1
ATOM 3849 C C . CYS A 1 492 ? -13.171 -15.706 5.953 1.00 85.88 492 CYS A C 1
ATOM 3851 O O . CYS A 1 492 ? -13.429 -16.797 6.473 1.00 85.88 492 CYS A O 1
ATOM 3853 N N . LEU A 1 493 ? -12.920 -15.549 4.657 1.00 83.06 493 LEU A N 1
ATOM 3854 C CA . LEU A 1 493 ? -12.921 -16.604 3.650 1.00 83.06 493 LEU A CA 1
ATOM 3855 C C . LEU A 1 493 ? -11.520 -16.705 3.053 1.00 83.06 493 LEU A C 1
ATOM 3857 O O . LEU A 1 493 ? -10.887 -15.688 2.807 1.00 83.06 493 LEU A O 1
ATOM 3861 N N . GLU A 1 494 ? -11.031 -17.914 2.819 1.00 79.88 494 GLU A N 1
ATOM 3862 C CA . GLU A 1 494 ? -9.767 -18.096 2.101 1.00 79.88 494 GLU A CA 1
ATOM 3863 C C . GLU A 1 494 ? -9.997 -17.893 0.601 1.00 79.88 494 GLU A C 1
ATOM 3865 O O . GLU A 1 494 ? -11.015 -18.343 0.064 1.00 79.88 494 GLU A O 1
ATOM 3870 N N . THR A 1 495 ? -9.079 -17.197 -0.071 1.00 77.12 495 THR A N 1
ATOM 3871 C CA . THR A 1 495 ? -9.113 -17.068 -1.530 1.00 77.12 495 THR A CA 1
ATOM 3872 C C . THR A 1 495 ? -9.070 -18.467 -2.170 1.00 77.12 495 THR A C 1
ATOM 3874 O O . THR A 1 495 ? -8.256 -19.304 -1.776 1.00 77.12 495 THR A O 1
ATOM 3877 N N . PRO A 1 496 ? -9.964 -18.797 -3.122 1.00 67.44 496 PRO A N 1
ATOM 3878 C CA . PRO A 1 496 ? -10.057 -20.154 -3.647 1.00 67.44 496 PRO A CA 1
ATOM 3879 C C . PRO A 1 496 ? -8.842 -20.495 -4.510 1.00 67.44 496 PRO A C 1
ATOM 3881 O O . PRO A 1 496 ? -8.540 -19.788 -5.467 1.00 67.44 496 PRO A O 1
ATOM 3884 N N . TYR A 1 497 ? -8.206 -21.626 -4.210 1.00 61.00 497 TYR A N 1
ATOM 3885 C CA . TYR A 1 497 ? -7.109 -22.203 -4.988 1.00 61.00 497 TYR A CA 1
ATOM 3886 C C . TYR A 1 497 ? -7.634 -23.224 -6.018 1.00 61.00 497 TYR A C 1
ATOM 3888 O O . TYR A 1 497 ? -8.571 -23.973 -5.726 1.00 61.00 497 TYR A O 1
ATOM 3896 N N . ALA A 1 498 ? -7.036 -23.262 -7.217 1.00 44.94 498 ALA A N 1
ATOM 3897 C CA . ALA A 1 498 ? -7.182 -24.321 -8.238 1.00 44.94 498 ALA A CA 1
ATOM 3898 C C . ALA A 1 498 ? -8.604 -24.913 -8.456 1.00 44.94 498 ALA A C 1
ATOM 3900 O O . ALA A 1 498 ? -8.790 -26.131 -8.481 1.00 44.94 498 ALA A O 1
ATOM 3901 N N . GLY A 1 499 ? -9.628 -24.065 -8.621 1.00 46.84 499 GLY A N 1
ATOM 3902 C CA . GLY A 1 499 ? -11.005 -24.510 -8.902 1.00 46.84 499 GLY A CA 1
ATOM 3903 C C . GLY A 1 499 ? -11.835 -24.904 -7.669 1.00 46.84 499 GLY A C 1
ATOM 3904 O O . GLY A 1 499 ? -12.902 -25.507 -7.810 1.00 46.84 499 GLY A O 1
ATOM 3905 N N . GLY A 1 500 ? -11.375 -24.565 -6.459 1.00 56.31 500 GLY A N 1
ATOM 3906 C CA . GLY A 1 500 ? -12.168 -24.651 -5.231 1.00 56.31 500 GLY A CA 1
ATOM 3907 C C . GLY A 1 500 ? -13.379 -23.704 -5.233 1.00 56.31 500 GLY A C 1
ATOM 3908 O O . GLY A 1 500 ? -13.376 -22.659 -5.881 1.00 56.31 500 GLY A O 1
ATOM 3909 N N . ARG A 1 501 ? -14.442 -24.056 -4.496 1.00 61.91 501 ARG A N 1
ATOM 3910 C CA . ARG A 1 501 ? -15.612 -23.175 -4.320 1.00 61.91 501 ARG A CA 1
ATOM 3911 C C . ARG A 1 501 ? -15.338 -22.153 -3.216 1.00 61.91 501 ARG A C 1
ATOM 3913 O O . ARG A 1 501 ? -15.047 -22.556 -2.096 1.00 61.91 501 ARG A O 1
ATOM 3920 N N . LEU A 1 502 ? -15.489 -20.860 -3.524 1.00 68.88 502 LEU A N 1
ATOM 3921 C CA . LEU A 1 502 ? -15.380 -19.765 -2.544 1.00 68.88 502 LEU A CA 1
ATOM 3922 C C . LEU A 1 502 ? -16.448 -19.847 -1.449 1.00 68.88 502 LEU A C 1
ATOM 3924 O O . LEU A 1 502 ? -16.187 -19.563 -0.284 1.00 68.88 502 LEU A O 1
ATOM 3928 N N . LEU A 1 503 ? -17.668 -20.197 -1.849 1.00 75.00 503 LEU A N 1
ATOM 3929 C CA . LEU A 1 503 ? -18.819 -20.276 -0.965 1.00 75.00 503 LEU A CA 1
ATOM 3930 C C . LEU A 1 503 ? -19.236 -21.736 -0.828 1.00 75.00 503 LEU A C 1
ATOM 3932 O O . LEU A 1 503 ? -19.328 -22.471 -1.816 1.00 75.00 503 LEU A O 1
ATOM 3936 N N . ASP A 1 504 ? -19.495 -22.150 0.405 1.00 74.94 504 ASP A N 1
ATOM 3937 C CA . ASP A 1 504 ? -20.203 -23.388 0.687 1.00 74.94 504 ASP A CA 1
ATOM 3938 C C . ASP A 1 504 ? -21.690 -23.090 0.937 1.00 74.94 504 ASP A C 1
ATOM 3940 O O . ASP A 1 504 ? -22.118 -21.935 1.000 1.00 74.94 504 ASP A O 1
ATOM 3944 N N . GLY A 1 505 ? -22.502 -24.141 1.067 1.00 76.38 505 GLY A N 1
ATOM 3945 C CA . GLY A 1 505 ? -23.944 -23.974 1.259 1.00 76.38 505 GLY A CA 1
ATOM 3946 C C . GLY A 1 505 ? -24.309 -23.185 2.524 1.00 76.38 505 GLY A C 1
ATOM 3947 O O . GLY A 1 505 ? -25.313 -22.479 2.518 1.00 76.38 505 GLY A O 1
ATOM 3948 N N . GLY A 1 506 ? -23.496 -23.271 3.583 1.00 78.75 506 GLY A N 1
ATOM 3949 C CA . GLY A 1 506 ? -23.733 -22.558 4.839 1.00 78.75 506 GLY A CA 1
ATOM 3950 C C . GLY A 1 506 ? -23.461 -21.058 4.726 1.00 78.75 506 GLY A C 1
ATOM 3951 O O . GLY A 1 506 ? -24.307 -20.252 5.121 1.00 78.75 506 GLY A O 1
ATOM 3952 N N . VAL A 1 507 ? -22.341 -20.660 4.114 1.00 82.94 507 VAL A N 1
ATOM 3953 C CA . VAL A 1 507 ? -22.039 -19.242 3.871 1.00 82.94 507 VAL A CA 1
ATOM 3954 C C . VAL A 1 507 ? -22.985 -18.620 2.847 1.00 82.94 507 VAL A C 1
ATOM 3956 O O . VAL A 1 507 ? -23.421 -17.486 3.048 1.00 82.94 507 VAL A O 1
ATOM 3959 N N . GLU A 1 508 ? -23.363 -19.338 1.785 1.00 86.25 508 GLU A N 1
ATOM 3960 C CA . GLU A 1 508 ? -24.383 -18.839 0.852 1.00 86.25 508 GLU A CA 1
ATOM 3961 C C . GLU A 1 508 ? -25.705 -18.539 1.566 1.00 86.25 508 GLU A C 1
ATOM 3963 O O . GLU A 1 508 ? -26.334 -17.514 1.300 1.00 86.25 508 GLU A O 1
ATOM 3968 N N . GLU A 1 509 ? -26.128 -19.414 2.479 1.00 84.69 509 GLU A N 1
ATOM 3969 C CA . GLU A 1 509 ? -27.360 -19.227 3.242 1.00 84.69 509 GLU A CA 1
ATOM 3970 C C . GLU A 1 509 ? -27.255 -18.069 4.242 1.00 84.69 509 GLU A C 1
ATOM 3972 O O . GLU A 1 509 ? -28.183 -17.263 4.352 1.00 84.69 509 GLU A O 1
ATOM 3977 N N . PHE A 1 510 ? -26.106 -17.916 4.910 1.00 86.38 510 PHE A N 1
ATOM 3978 C CA . PHE A 1 510 ? -25.833 -16.759 5.768 1.00 86.38 510 PHE A CA 1
ATOM 3979 C C . PHE A 1 510 ? -25.939 -15.450 4.979 1.00 86.38 510 PHE A C 1
ATOM 3981 O O . PHE A 1 510 ? -26.612 -14.517 5.414 1.00 86.38 510 PHE A O 1
ATOM 3988 N N . LEU A 1 511 ? -25.320 -15.384 3.795 1.00 88.75 511 LEU A N 1
ATOM 3989 C CA . LEU A 1 511 ? -25.342 -14.190 2.951 1.00 88.75 511 LEU A CA 1
ATOM 3990 C C . LEU A 1 511 ? -26.755 -13.853 2.460 1.00 88.75 511 LEU A C 1
ATOM 3992 O O . LEU A 1 511 ? -27.117 -12.676 2.469 1.00 88.75 511 LEU A O 1
ATOM 3996 N N . LYS A 1 512 ? -27.571 -14.857 2.113 1.00 88.62 512 LYS A N 1
ATOM 3997 C CA . LYS A 1 512 ? -28.985 -14.661 1.738 1.00 88.62 512 LYS A CA 1
ATOM 3998 C C . LYS A 1 512 ? -29.821 -14.120 2.897 1.00 88.62 512 LYS A C 1
ATOM 4000 O O . LYS A 1 512 ? -30.668 -13.255 2.691 1.00 88.62 512 LYS A O 1
ATOM 4005 N N . ARG A 1 513 ? -29.577 -14.608 4.117 1.00 87.38 513 ARG A N 1
ATOM 4006 C CA . ARG A 1 513 ? -30.327 -14.241 5.333 1.00 87.38 513 ARG A CA 1
ATOM 4007 C C . ARG A 1 513 ? -29.690 -13.105 6.133 1.00 87.38 513 ARG A C 1
ATOM 4009 O O . ARG A 1 513 ? -30.186 -12.749 7.201 1.00 87.38 513 ARG A O 1
ATOM 4016 N N . ARG A 1 514 ? -28.611 -12.496 5.636 1.00 88.25 514 ARG A N 1
ATOM 4017 C CA . ARG A 1 514 ? -27.817 -11.504 6.379 1.00 88.25 514 ARG A CA 1
ATOM 4018 C C . ARG A 1 514 ? -28.639 -10.327 6.892 1.00 88.25 514 ARG A C 1
ATOM 4020 O O . ARG A 1 514 ? -28.366 -9.838 7.977 1.00 88.25 514 ARG A O 1
ATOM 4027 N N . GLN A 1 515 ? -29.637 -9.866 6.137 1.00 86.44 515 GLN A N 1
ATOM 4028 C CA . GLN A 1 515 ? -30.449 -8.717 6.536 1.00 86.44 515 GLN A CA 1
ATOM 4029 C C . GLN A 1 515 ? -31.271 -9.053 7.788 1.00 86.44 515 GLN A C 1
ATOM 4031 O O . GLN A 1 515 ? -31.366 -8.234 8.700 1.00 86.44 515 GLN A O 1
ATOM 4036 N N . ASP A 1 516 ? -31.795 -10.280 7.852 1.00 87.38 516 ASP A N 1
ATOM 4037 C CA . ASP A 1 516 ? -32.581 -10.785 8.978 1.00 87.38 516 ASP A CA 1
ATOM 4038 C C . ASP A 1 516 ? -31.707 -11.056 10.208 1.00 87.38 516 ASP A C 1
ATOM 4040 O O . ASP A 1 516 ? -32.148 -10.864 11.339 1.00 87.38 516 ASP A O 1
ATOM 4044 N N . ILE A 1 517 ? -30.468 -11.508 9.989 1.00 86.12 517 ILE A N 1
ATOM 4045 C CA . ILE A 1 517 ? -29.528 -11.869 11.059 1.00 86.12 517 ILE A CA 1
ATOM 4046 C C . ILE A 1 517 ? -28.827 -10.622 11.617 1.00 86.12 517 ILE A C 1
ATOM 4048 O O . ILE A 1 517 ? -28.755 -10.444 12.828 1.00 86.12 517 ILE A O 1
ATOM 4052 N N . LEU A 1 518 ? -28.310 -9.753 10.745 1.00 87.44 518 LEU A N 1
ATOM 4053 C CA . LEU A 1 518 ? -27.424 -8.638 11.101 1.00 87.44 518 LEU A CA 1
ATOM 4054 C C . LEU A 1 518 ? -28.170 -7.316 11.288 1.00 87.44 518 LEU A C 1
ATOM 4056 O O . LEU A 1 518 ? -27.751 -6.456 12.066 1.00 87.44 518 LEU A O 1
ATOM 4060 N N . GLY A 1 519 ? -29.280 -7.120 10.575 1.00 85.88 519 GLY A N 1
ATOM 4061 C CA . GLY A 1 519 ? -29.993 -5.849 10.538 1.00 85.88 519 GLY A CA 1
ATOM 4062 C C . GLY A 1 519 ? -29.100 -4.696 10.066 1.00 85.88 519 GLY A C 1
ATOM 4063 O O . GLY A 1 519 ? -28.825 -4.569 8.879 1.00 85.88 519 GLY A O 1
ATOM 4064 N N . GLN A 1 520 ? -28.691 -3.834 11.003 1.00 84.31 520 GLN A N 1
ATOM 4065 C CA . GLN A 1 520 ? -27.841 -2.663 10.742 1.00 84.31 520 GLN A CA 1
ATOM 4066 C C . GLN A 1 520 ? -26.376 -2.888 11.142 1.00 84.31 520 GLN A C 1
ATOM 4068 O O . GLN A 1 520 ? -25.592 -1.956 11.073 1.00 84.31 520 GLN A O 1
ATOM 4073 N N . ILE A 1 521 ? -25.979 -4.087 11.575 1.00 88.56 521 ILE A N 1
ATOM 4074 C CA . ILE A 1 521 ? -24.576 -4.339 11.919 1.00 88.56 521 ILE A CA 1
ATOM 4075 C C . ILE A 1 521 ? -23.768 -4.517 10.624 1.00 88.56 521 ILE A C 1
ATOM 4077 O O . ILE A 1 521 ? -24.135 -5.361 9.800 1.00 88.56 521 ILE A O 1
ATOM 4081 N N . PRO A 1 522 ? -22.676 -3.755 10.424 1.00 90.12 522 PRO A N 1
ATOM 4082 C CA . PRO A 1 522 ? -21.888 -3.824 9.202 1.00 90.12 522 PRO A CA 1
ATOM 4083 C C . PRO A 1 522 ? -21.167 -5.171 9.075 1.00 90.12 522 PRO A C 1
ATOM 4085 O O . PRO A 1 522 ? -20.547 -5.662 10.020 1.00 90.12 522 PRO A O 1
ATOM 4088 N N . LEU A 1 523 ? -21.216 -5.739 7.868 1.00 90.75 523 LEU A N 1
ATOM 4089 C CA . LEU A 1 523 ? -20.510 -6.960 7.479 1.00 90.75 523 LEU A CA 1
ATOM 4090 C C . LEU A 1 523 ? -19.400 -6.622 6.483 1.00 90.75 523 LEU A C 1
ATOM 4092 O O . LEU A 1 523 ? -19.674 -6.011 5.449 1.00 90.75 523 LEU A O 1
ATOM 4096 N N . VAL A 1 524 ? -18.175 -7.054 6.777 1.00 91.88 524 VAL A N 1
ATOM 4097 C CA . VAL A 1 524 ? -17.036 -7.017 5.850 1.00 91.88 524 VAL A CA 1
ATOM 4098 C C . VAL A 1 524 ? -16.634 -8.451 5.522 1.00 91.88 524 VAL A C 1
ATOM 4100 O O . VAL A 1 524 ? -16.356 -9.243 6.422 1.00 91.88 524 VAL A O 1
ATOM 4103 N N . VAL A 1 525 ? -16.603 -8.800 4.237 1.00 90.25 525 VAL A N 1
ATOM 4104 C CA . VAL A 1 525 ? -16.068 -10.089 3.780 1.00 90.25 525 VAL A CA 1
ATOM 4105 C C . VAL A 1 525 ? -14.570 -9.944 3.568 1.00 90.25 525 VAL A C 1
ATOM 4107 O O . VAL A 1 525 ? -14.124 -9.125 2.771 1.00 90.25 525 VAL A O 1
ATOM 4110 N N . VAL A 1 526 ? -13.785 -10.727 4.295 1.00 90.25 526 VAL A N 1
ATOM 4111 C CA . VAL A 1 526 ? -12.326 -10.647 4.274 1.00 90.25 526 VAL A CA 1
ATOM 4112 C C . VAL A 1 526 ? -11.790 -11.872 3.549 1.00 90.25 526 VAL A C 1
ATOM 4114 O O . VAL A 1 526 ? -11.800 -12.972 4.098 1.00 90.25 526 VAL A O 1
ATOM 4117 N N . LEU A 1 527 ? -11.352 -11.678 2.308 1.00 87.38 527 LEU A N 1
ATOM 4118 C CA . LEU A 1 527 ? -10.747 -12.704 1.468 1.00 87.38 527 LEU A CA 1
ATOM 4119 C C . LEU A 1 527 ? -9.256 -12.785 1.797 1.00 87.38 527 LEU A C 1
ATOM 4121 O O . LEU A 1 527 ? -8.472 -11.934 1.385 1.00 87.38 527 LEU A O 1
ATOM 4125 N N . THR A 1 528 ? -8.872 -13.760 2.608 1.00 86.31 528 THR A N 1
ATOM 4126 C CA . THR A 1 528 ? -7.510 -13.908 3.117 1.00 86.31 528 THR A CA 1
ATOM 4127 C C . THR A 1 528 ? -6.628 -14.708 2.168 1.00 86.31 528 THR A C 1
ATOM 4129 O O . THR A 1 528 ? -7.123 -15.522 1.394 1.00 86.31 528 THR A O 1
ATOM 4132 N N . LYS A 1 529 ? -5.309 -14.525 2.304 1.00 81.00 529 LYS A N 1
ATOM 4133 C CA . LYS A 1 529 ? -4.260 -15.203 1.523 1.00 81.00 529 LYS A CA 1
ATOM 4134 C C . LYS A 1 529 ? -4.250 -14.832 0.035 1.00 81.00 529 LYS A C 1
ATOM 4136 O O . LYS A 1 529 ? -3.983 -15.675 -0.821 1.00 81.00 529 LYS A O 1
ATOM 4141 N N . VAL A 1 530 ? -4.526 -13.565 -0.287 1.00 82.06 530 VAL A N 1
ATOM 4142 C CA . VAL A 1 530 ? -4.450 -13.083 -1.681 1.00 82.06 530 VAL A CA 1
ATOM 4143 C C . VAL A 1 530 ? -3.059 -13.270 -2.296 1.00 82.06 530 VAL A C 1
ATOM 4145 O O . VAL A 1 530 ? -2.969 -13.526 -3.487 1.00 82.06 530 VAL A O 1
ATOM 4148 N N . ASP A 1 531 ? -2.000 -13.296 -1.481 1.00 79.81 531 ASP A N 1
ATOM 4149 C CA . ASP A 1 531 ? -0.644 -13.650 -1.914 1.00 79.81 531 ASP A CA 1
ATOM 4150 C C . ASP A 1 531 ? -0.606 -14.977 -2.674 1.00 79.81 531 ASP A C 1
ATOM 4152 O O . ASP A 1 531 ? 0.019 -15.081 -3.720 1.00 79.81 531 ASP A O 1
ATOM 4156 N N . GLN A 1 532 ? -1.342 -15.983 -2.207 1.00 76.50 532 GLN A N 1
ATOM 4157 C CA . GLN A 1 532 ? -1.379 -17.294 -2.856 1.00 76.50 532 GLN A CA 1
ATOM 4158 C C . GLN A 1 532 ? -2.152 -17.267 -4.176 1.00 76.50 532 GLN A C 1
ATOM 4160 O O . GLN A 1 532 ? -1.852 -18.051 -5.077 1.00 76.50 532 GLN A O 1
ATOM 4165 N N . LEU A 1 533 ? -3.139 -16.374 -4.289 1.00 70.44 533 LEU A N 1
ATOM 4166 C CA . LEU A 1 533 ? -3.898 -16.169 -5.516 1.00 70.44 533 LEU A CA 1
ATOM 4167 C C . LEU A 1 533 ? -3.055 -15.430 -6.557 1.00 70.44 533 LEU A C 1
ATOM 4169 O O . LEU A 1 533 ? -3.013 -15.881 -7.694 1.00 70.44 533 LEU A O 1
ATOM 4173 N N . ASP A 1 534 ? -2.355 -14.361 -6.179 1.00 68.00 534 ASP A N 1
ATOM 4174 C CA . ASP A 1 534 ? -1.481 -13.608 -7.089 1.00 68.00 534 ASP A CA 1
ATOM 4175 C C . ASP A 1 534 ? -0.385 -14.503 -7.658 1.00 68.00 534 ASP A C 1
ATOM 4177 O O . ASP A 1 534 ? -0.225 -14.596 -8.872 1.00 68.00 534 ASP A O 1
ATOM 4181 N N . ILE A 1 535 ? 0.263 -15.275 -6.783 1.00 65.25 535 ILE A N 1
ATOM 4182 C CA . ILE A 1 535 ? 1.201 -16.334 -7.154 1.00 65.25 535 ILE A CA 1
ATOM 4183 C C . ILE A 1 535 ? 0.586 -17.267 -8.205 1.00 65.25 535 ILE A C 1
ATOM 4185 O O . ILE A 1 535 ? 1.227 -17.608 -9.197 1.00 65.25 535 ILE A O 1
ATOM 4189 N N . GLN A 1 536 ? -0.666 -17.688 -8.016 1.00 62.59 536 GLN A N 1
ATOM 4190 C CA . GLN A 1 536 ? -1.337 -18.587 -8.949 1.00 62.59 536 GLN A CA 1
ATOM 4191 C C . GLN A 1 536 ? -1.700 -17.900 -10.275 1.00 62.59 536 GLN A C 1
ATOM 4193 O O . GLN A 1 536 ? -1.578 -18.527 -11.321 1.00 62.59 536 GLN A O 1
ATOM 4198 N N . LEU A 1 537 ? -2.128 -16.639 -10.258 1.00 63.12 537 LEU A N 1
ATOM 4199 C CA . LEU A 1 537 ? -2.442 -15.870 -11.468 1.00 63.12 537 LEU A CA 1
ATOM 4200 C C . LEU A 1 537 ? -1.194 -15.551 -12.285 1.00 63.12 537 LEU A C 1
ATOM 4202 O O . LEU A 1 537 ? -1.246 -15.496 -13.514 1.00 63.12 537 LEU A O 1
ATOM 4206 N N . GLU A 1 538 ? -0.062 -15.383 -11.612 1.00 58.78 538 GLU A N 1
ATOM 4207 C CA . GLU A 1 538 ? 1.242 -15.294 -12.252 1.00 58.78 538 GLU A CA 1
ATOM 4208 C C . GLU A 1 538 ? 1.658 -16.643 -12.857 1.00 58.78 538 GLU A C 1
ATOM 4210 O O . GLU A 1 538 ? 2.214 -16.668 -13.964 1.00 58.78 538 GLU A O 1
ATOM 4215 N N . LEU A 1 539 ? 1.352 -17.750 -12.161 1.00 49.78 539 LEU A N 1
ATOM 4216 C CA . LEU A 1 539 ? 1.628 -19.128 -12.581 1.00 49.78 539 LEU A CA 1
ATOM 4217 C C . LEU A 1 539 ? 0.783 -19.585 -13.786 1.00 49.78 539 LEU A C 1
ATOM 4219 O O . LEU A 1 539 ? 1.349 -20.127 -14.735 1.00 49.78 539 LEU A O 1
ATOM 4223 N N . ASP A 1 540 ? -0.525 -19.331 -13.761 1.00 57.94 540 ASP A N 1
ATOM 4224 C CA . ASP A 1 540 ? -1.531 -19.691 -14.771 1.00 57.94 540 ASP A CA 1
ATOM 4225 C C . ASP A 1 540 ? -2.495 -18.502 -14.994 1.00 57.94 540 ASP A C 1
ATOM 4227 O O . ASP A 1 540 ? -3.577 -18.446 -14.395 1.00 57.94 540 ASP A O 1
ATOM 4231 N N . PRO A 1 541 ? -2.137 -17.526 -15.852 1.00 57.41 541 PRO A N 1
ATOM 4232 C CA . PRO A 1 541 ? -3.008 -16.391 -16.129 1.00 57.41 541 PRO A CA 1
ATOM 4233 C C . PRO A 1 541 ? -4.284 -16.877 -16.835 1.00 57.41 541 PRO A C 1
ATOM 4235 O O . PRO A 1 541 ? -4.187 -17.576 -17.852 1.00 57.41 541 PRO A O 1
ATOM 4238 N N . PRO A 1 542 ? -5.487 -16.530 -16.338 1.00 54.66 542 PRO A N 1
ATOM 4239 C CA . PRO A 1 542 ? -6.729 -16.982 -16.947 1.00 54.66 542 PRO A CA 1
ATOM 4240 C C . PRO A 1 542 ? -6.821 -16.492 -18.396 1.00 54.66 542 PRO A C 1
ATOM 4242 O O . PRO A 1 542 ? -6.499 -15.346 -18.713 1.00 54.66 542 PRO A O 1
ATOM 4245 N N . ALA A 1 543 ? -7.286 -17.361 -19.293 1.00 46.53 543 ALA A N 1
ATOM 4246 C CA . ALA A 1 543 ? -7.554 -17.001 -20.678 1.00 46.53 543 ALA A CA 1
ATOM 4247 C C . ALA A 1 543 ? -8.733 -16.007 -20.734 1.00 46.53 543 ALA A C 1
ATOM 4249 O O . ALA A 1 543 ? -9.886 -16.417 -20.793 1.00 46.53 543 ALA A O 1
ATOM 4250 N N . ASN A 1 544 ? -8.452 -14.700 -20.702 1.00 47.69 544 ASN A N 1
ATOM 4251 C CA . ASN A 1 544 ? -9.433 -13.610 -20.841 1.00 47.69 544 ASN A CA 1
ATOM 4252 C C . ASN A 1 544 ? -10.606 -13.588 -19.828 1.00 47.69 544 ASN A C 1
ATOM 4254 O O . ASN A 1 544 ? -11.631 -12.961 -20.108 1.00 47.69 544 ASN A O 1
ATOM 4258 N N . GLU A 1 545 ? -10.501 -14.219 -18.655 1.00 52.00 545 GLU A N 1
ATOM 4259 C CA . GLU A 1 545 ? -11.564 -14.147 -17.639 1.00 52.00 545 GLU A CA 1
ATOM 4260 C C . GLU A 1 545 ? -11.259 -13.106 -16.552 1.00 52.00 545 GLU A C 1
ATOM 4262 O O . GLU A 1 545 ? -10.233 -13.180 -15.883 1.00 52.00 545 GLU A O 1
ATOM 4267 N N . ASP A 1 546 ? -12.186 -12.153 -16.365 1.00 58.34 546 ASP A N 1
ATOM 4268 C CA . ASP A 1 546 ? -12.188 -11.202 -15.244 1.00 58.34 546 ASP A CA 1
ATOM 4269 C C . ASP A 1 546 ? -12.116 -11.962 -13.916 1.00 58.34 546 ASP A C 1
ATOM 4271 O O . ASP A 1 546 ? -13.066 -12.658 -13.535 1.00 58.34 546 ASP A O 1
ATOM 4275 N N . LEU A 1 547 ? -11.029 -11.755 -13.177 1.00 56.25 547 LEU A N 1
ATOM 4276 C CA . LEU A 1 547 ? -10.853 -12.228 -11.806 1.00 56.25 547 LEU A CA 1
ATOM 4277 C C . LEU A 1 547 ? -12.066 -11.859 -10.930 1.00 56.25 547 LEU A C 1
ATOM 4279 O O . LEU A 1 547 ? -12.624 -12.691 -10.209 1.00 56.25 547 LEU A O 1
ATOM 4283 N N . ASP A 1 548 ? -12.576 -10.640 -11.110 1.00 62.47 548 ASP A N 1
ATOM 4284 C CA . ASP A 1 548 ? -13.775 -10.138 -10.440 1.00 62.47 548 ASP A CA 1
ATOM 4285 C C . ASP A 1 548 ? -15.022 -10.988 -10.720 1.00 62.47 548 ASP A C 1
ATOM 4287 O O . ASP A 1 548 ? -15.838 -11.227 -9.825 1.00 62.47 548 ASP A O 1
ATOM 4291 N N . LYS A 1 549 ? -15.189 -11.513 -11.940 1.00 63.31 549 LYS A N 1
ATOM 4292 C CA . LYS A 1 549 ? -16.368 -12.322 -12.291 1.00 63.31 549 LYS A CA 1
ATOM 4293 C C . LYS A 1 549 ? -16.341 -13.702 -11.647 1.00 63.31 549 LYS A C 1
ATOM 4295 O O . LYS A 1 549 ? -17.407 -14.205 -11.288 1.00 63.31 549 LYS A O 1
ATOM 4300 N N . HIS A 1 550 ? -15.162 -14.304 -11.497 1.00 63.88 550 HIS A N 1
ATOM 4301 C CA . HIS A 1 550 ? -15.026 -15.666 -10.978 1.00 63.88 550 HIS A CA 1
ATOM 4302 C C . HIS A 1 550 ? -15.024 -15.712 -9.440 1.00 63.88 550 HIS A C 1
ATOM 4304 O O . HIS A 1 550 ? -15.600 -16.633 -8.859 1.00 63.88 550 HIS A O 1
ATOM 4310 N N . PHE A 1 551 ? -14.444 -14.703 -8.778 1.00 67.81 551 PHE A N 1
ATOM 4311 C CA . PHE A 1 551 ? -14.310 -14.667 -7.315 1.00 67.81 551 PHE A CA 1
ATOM 4312 C C . PHE A 1 551 ? -15.356 -13.780 -6.632 1.00 67.81 551 PHE A C 1
ATOM 4314 O O . PHE A 1 551 ? -16.027 -14.219 -5.698 1.00 67.81 551 PHE A O 1
ATOM 4321 N N . ILE A 1 552 ? -15.561 -12.555 -7.119 1.00 76.62 552 ILE A N 1
ATOM 4322 C CA . ILE A 1 552 ? -16.488 -11.593 -6.498 1.00 76.62 552 ILE A CA 1
ATOM 4323 C C . ILE A 1 552 ? -17.923 -11.793 -7.005 1.00 76.62 552 ILE A C 1
ATOM 4325 O O . ILE A 1 552 ? -18.888 -11.661 -6.249 1.00 76.62 552 ILE A O 1
ATOM 4329 N N . GLY A 1 553 ? -18.084 -12.203 -8.265 1.00 78.94 553 GLY A N 1
ATOM 4330 C CA . GLY A 1 553 ? -19.384 -12.496 -8.877 1.00 78.94 553 GLY A CA 1
ATOM 4331 C C . GLY A 1 553 ? -20.270 -13.447 -8.052 1.00 78.94 553 GLY A C 1
ATOM 4332 O O . GLY A 1 553 ? -21.421 -13.096 -7.766 1.00 78.94 553 GLY A O 1
ATOM 4333 N N . PRO A 1 554 ? -19.776 -14.624 -7.617 1.00 80.75 554 PRO A N 1
ATOM 4334 C CA . PRO A 1 554 ? -20.530 -15.530 -6.750 1.00 80.75 554 PRO A CA 1
ATOM 4335 C C . PRO A 1 554 ? -20.922 -14.903 -5.410 1.00 80.75 554 PRO A C 1
ATOM 4337 O O . PRO A 1 554 ? -22.045 -15.114 -4.950 1.00 80.75 554 PRO A O 1
ATOM 4340 N N . LEU A 1 555 ? -20.038 -14.094 -4.817 1.00 84.25 555 LEU A N 1
ATOM 4341 C CA . LEU A 1 555 ? -20.293 -13.394 -3.560 1.00 84.25 555 LEU A CA 1
ATOM 4342 C C . LEU A 1 555 ? -21.461 -12.412 -3.703 1.00 84.25 555 LEU A C 1
ATOM 4344 O O . LEU A 1 555 ? -22.420 -12.491 -2.936 1.00 84.25 555 LEU A O 1
ATOM 4348 N N . HIS A 1 556 ? -21.431 -11.550 -4.723 1.00 84.38 556 HIS A N 1
ATOM 4349 C CA . HIS A 1 556 ? -22.516 -10.607 -5.019 1.00 84.38 556 HIS A CA 1
ATOM 4350 C C . HIS A 1 556 ? -23.827 -11.315 -5.366 1.00 84.38 556 HIS A C 1
ATOM 4352 O O . HIS A 1 556 ? -24.903 -10.884 -4.947 1.00 84.38 556 HIS A O 1
ATOM 4358 N N . LYS A 1 557 ? -23.750 -12.442 -6.081 1.00 85.69 557 LYS A N 1
ATOM 4359 C CA . LYS A 1 557 ? -24.924 -13.249 -6.421 1.00 85.69 557 LYS A CA 1
ATOM 4360 C C . LYS A 1 557 ? -25.571 -13.884 -5.189 1.00 85.69 557 LYS A C 1
ATOM 4362 O O . LYS A 1 557 ? -26.793 -13.847 -5.077 1.00 85.69 557 LYS A O 1
ATOM 4367 N N . ALA A 1 558 ? -24.781 -14.455 -4.279 1.00 84.50 558 ALA A N 1
ATOM 4368 C CA . ALA A 1 558 ? -25.288 -15.046 -3.038 1.00 84.50 558 ALA A CA 1
ATOM 4369 C C . ALA A 1 558 ? -25.859 -13.978 -2.094 1.00 84.50 558 ALA A C 1
ATOM 4371 O O . ALA A 1 558 ? -26.899 -14.177 -1.473 1.00 84.50 558 ALA A O 1
ATOM 4372 N N . ALA A 1 559 ? -25.198 -12.826 -2.041 1.00 84.56 559 ALA A N 1
ATOM 4373 C CA . ALA A 1 559 ? -25.603 -11.651 -1.289 1.00 84.56 559 ALA A CA 1
ATOM 4374 C C . ALA A 1 559 ? -26.909 -10.999 -1.781 1.00 84.56 559 ALA A C 1
ATOM 4376 O O . ALA A 1 559 ? -27.609 -10.363 -0.996 1.00 84.56 559 ALA A O 1
ATOM 4377 N N . GLY A 1 560 ? -27.203 -11.070 -3.083 1.00 82.19 560 GLY A N 1
ATOM 4378 C CA . GLY A 1 560 ? -28.346 -10.394 -3.711 1.00 82.19 560 GLY A CA 1
ATOM 4379 C C . GLY A 1 560 ? -28.229 -8.863 -3.803 1.00 82.19 560 GLY A C 1
ATOM 4380 O O . GLY A 1 560 ? -29.053 -8.227 -4.454 1.00 82.19 560 GLY A O 1
ATOM 4381 N N . SER A 1 561 ? -27.209 -8.260 -3.189 1.00 80.56 561 SER A N 1
ATOM 4382 C CA . SER A 1 561 ? -26.840 -6.850 -3.336 1.00 80.56 561 SER A CA 1
ATOM 4383 C C . SER A 1 561 ? -25.356 -6.653 -3.040 1.00 80.56 561 SER A C 1
ATOM 4385 O O . SER A 1 561 ? -24.729 -7.533 -2.445 1.00 80.56 561 SER A O 1
ATOM 4387 N N . ASP A 1 562 ? -24.831 -5.478 -3.384 1.00 80.19 562 ASP A N 1
ATOM 4388 C CA . ASP A 1 562 ? -23.430 -5.115 -3.158 1.00 80.19 562 ASP A CA 1
ATOM 4389 C C . ASP A 1 562 ? -23.008 -5.332 -1.693 1.00 80.19 562 ASP A C 1
ATOM 4391 O O . ASP A 1 562 ? -23.770 -5.019 -0.765 1.00 80.19 562 ASP A O 1
ATOM 4395 N N . ILE A 1 563 ? -21.836 -5.938 -1.491 1.00 85.44 563 ILE A N 1
ATOM 4396 C CA . ILE A 1 563 ? -21.294 -6.280 -0.171 1.00 85.44 563 ILE A CA 1
ATOM 4397 C C . ILE A 1 563 ? -19.844 -5.822 -0.076 1.00 85.44 563 ILE A C 1
ATOM 4399 O O . ILE A 1 563 ? -19.017 -6.122 -0.937 1.00 85.44 563 ILE A O 1
ATOM 4403 N N . THR A 1 564 ? -19.527 -5.132 1.016 1.00 90.44 564 THR A N 1
ATOM 4404 C CA . THR A 1 564 ? -18.162 -4.705 1.309 1.00 90.44 564 THR A CA 1
ATOM 4405 C C . THR A 1 564 ? -17.266 -5.929 1.459 1.00 90.44 564 THR A C 1
ATOM 4407 O O . THR A 1 564 ? -17.476 -6.758 2.349 1.00 90.44 564 THR A O 1
ATOM 4410 N N . HIS A 1 565 ? -16.259 -6.033 0.600 1.00 89.88 565 HIS A N 1
ATOM 4411 C CA . HIS A 1 565 ? -15.277 -7.105 0.620 1.00 89.88 565 HIS A CA 1
ATOM 4412 C C . HIS A 1 565 ? -13.871 -6.547 0.407 1.00 89.88 565 HIS A C 1
ATOM 4414 O O . HIS A 1 565 ? -13.702 -5.509 -0.230 1.00 89.88 565 HIS A O 1
ATOM 4420 N N . VAL A 1 566 ? -12.869 -7.225 0.966 1.00 90.25 566 VAL A N 1
ATOM 4421 C CA . VAL A 1 566 ? -11.458 -6.843 0.842 1.00 90.25 566 VAL A CA 1
ATOM 4422 C C . VAL A 1 566 ? -10.603 -8.091 0.684 1.00 90.25 566 VAL A C 1
ATOM 4424 O O . VAL A 1 566 ? -10.785 -9.066 1.413 1.00 90.25 566 VAL A O 1
ATOM 4427 N N . LEU A 1 567 ? -9.661 -8.039 -0.253 1.00 87.44 567 LEU A N 1
ATOM 4428 C CA . LEU A 1 567 ? -8.596 -9.023 -0.427 1.00 87.44 567 LEU A CA 1
ATOM 4429 C C . LEU A 1 567 ? -7.422 -8.646 0.474 1.00 87.44 567 LEU A C 1
ATOM 4431 O O . LEU A 1 567 ? -6.964 -7.506 0.428 1.00 87.44 567 LEU A O 1
ATOM 4435 N N . VAL A 1 568 ? -6.952 -9.577 1.303 1.00 88.94 568 VAL A N 1
ATOM 4436 C CA . VAL A 1 568 ? -5.901 -9.311 2.289 1.00 88.94 568 VAL A CA 1
ATOM 4437 C C . VAL A 1 568 ? -4.846 -10.403 2.324 1.00 88.94 568 VAL A C 1
ATOM 4439 O O . VAL A 1 568 ? -5.138 -11.600 2.223 1.00 88.94 568 VAL A O 1
ATOM 4442 N N . SER A 1 569 ? -3.608 -9.990 2.567 1.00 85.44 569 SER A N 1
ATOM 4443 C CA . SER A 1 569 ? -2.541 -10.884 2.994 1.00 85.44 569 SER A CA 1
ATOM 4444 C C . SER A 1 569 ? -1.756 -10.274 4.147 1.00 85.44 569 SER A C 1
ATOM 4446 O O . SER A 1 569 ? -1.610 -9.060 4.272 1.00 85.44 569 SER A O 1
ATOM 4448 N N . VAL A 1 570 ? -1.272 -11.154 5.019 1.00 81.12 570 VAL A N 1
ATOM 4449 C CA . VAL A 1 570 ? -0.372 -10.804 6.122 1.00 81.12 570 VAL A CA 1
ATOM 4450 C C . VAL A 1 570 ? 1.100 -10.920 5.725 1.00 81.12 570 VAL A C 1
ATOM 4452 O O . VAL A 1 570 ? 1.951 -10.595 6.549 1.00 81.12 570 VAL A O 1
ATOM 4455 N N . GLN A 1 571 ? 1.392 -11.397 4.508 1.00 77.19 571 GLN A N 1
ATOM 4456 C CA . GLN A 1 571 ? 2.752 -11.533 3.994 1.00 77.19 571 GLN A CA 1
ATOM 4457 C C . GLN A 1 571 ? 3.382 -10.173 3.694 1.00 77.19 571 GLN A C 1
ATOM 4459 O O . GLN A 1 571 ? 2.703 -9.189 3.372 1.00 77.19 571 GLN A O 1
ATOM 4464 N N . ASP A 1 572 ? 4.708 -10.137 3.767 1.00 66.94 572 ASP A N 1
ATOM 4465 C CA . ASP A 1 572 ? 5.478 -8.954 3.413 1.00 66.94 572 ASP A CA 1
ATOM 4466 C C . ASP A 1 572 ? 5.298 -8.635 1.921 1.00 66.94 572 ASP A C 1
ATOM 4468 O O . ASP A 1 572 ? 5.388 -9.502 1.059 1.00 66.94 572 ASP A O 1
ATOM 4472 N N . GLY A 1 573 ? 4.972 -7.376 1.610 1.00 65.44 573 GLY A N 1
ATOM 4473 C CA . GLY A 1 573 ? 4.563 -6.950 0.261 1.00 65.44 573 GLY A CA 1
ATOM 4474 C C . GLY A 1 573 ? 3.088 -6.610 0.115 1.00 65.44 573 GLY A C 1
ATOM 4475 O O . GLY A 1 573 ? 2.754 -5.847 -0.780 1.00 65.44 573 GLY A O 1
ATOM 4476 N N . TYR A 1 574 ? 2.248 -7.039 1.056 1.00 72.81 574 TYR A N 1
ATOM 4477 C CA . TYR A 1 574 ? 0.801 -6.812 1.024 1.00 72.81 574 TYR A CA 1
ATOM 4478 C C . TYR A 1 574 ? 0.309 -5.832 2.098 1.00 72.81 574 TYR A C 1
ATOM 4480 O O . TYR A 1 574 ? -0.860 -5.861 2.484 1.00 72.81 574 TYR A O 1
ATOM 4488 N N . SER A 1 575 ? 1.173 -4.944 2.600 1.00 70.94 575 SER A N 1
ATOM 4489 C CA . SER A 1 575 ? 0.820 -3.990 3.664 1.00 70.94 575 SER A CA 1
ATOM 4490 C C . SER A 1 575 ? -0.352 -3.081 3.289 1.00 70.94 575 SER A C 1
ATOM 4492 O O . SER A 1 575 ? -1.201 -2.807 4.133 1.00 70.94 575 SER A O 1
ATOM 4494 N N . GLU A 1 576 ? -0.444 -2.682 2.020 1.00 79.06 576 GLU A N 1
ATOM 4495 C CA . GLU A 1 576 ? -1.559 -1.886 1.501 1.00 79.06 576 GLU A CA 1
ATOM 4496 C C . GLU A 1 576 ? -2.897 -2.631 1.599 1.00 79.06 576 GLU A C 1
ATOM 4498 O O . GLU A 1 576 ? -3.914 -2.036 1.942 1.00 79.06 576 GLU A O 1
ATOM 4503 N N . SER A 1 577 ? -2.903 -3.955 1.411 1.00 85.19 577 SER A N 1
ATOM 4504 C CA . SER A 1 577 ? -4.115 -4.772 1.553 1.00 85.19 577 SER A CA 1
ATOM 4505 C C . SER A 1 577 ? -4.694 -4.714 2.976 1.00 85.19 577 SER A C 1
ATOM 4507 O O . SER A 1 577 ? -5.911 -4.688 3.167 1.00 85.19 577 SER A O 1
ATOM 4509 N N . LEU A 1 578 ? -3.826 -4.609 3.990 1.00 85.44 578 LEU A N 1
ATOM 4510 C CA . LEU A 1 578 ? -4.230 -4.448 5.387 1.00 85.44 578 LEU A CA 1
ATOM 4511 C C . LEU A 1 578 ? -4.743 -3.031 5.673 1.00 85.44 578 LEU A C 1
ATOM 4513 O O . LEU A 1 578 ? -5.713 -2.883 6.417 1.00 85.44 578 LEU A O 1
ATOM 4517 N N . SER A 1 579 ? -4.151 -2.000 5.061 1.00 83.94 579 SER A N 1
ATOM 4518 C CA . SER A 1 579 ? -4.691 -0.634 5.113 1.00 83.94 579 SER A CA 1
ATOM 4519 C C . SER A 1 579 ? -6.066 -0.554 4.440 1.00 83.94 579 SER A C 1
ATOM 4521 O O . SER A 1 579 ? -6.995 0.019 5.004 1.00 83.94 579 SER A O 1
ATOM 4523 N N . ASN A 1 580 ? -6.253 -1.229 3.302 1.00 87.81 580 ASN A N 1
ATOM 4524 C CA . ASN A 1 580 ? -7.545 -1.325 2.620 1.00 87.81 580 ASN A CA 1
ATOM 4525 C C . ASN A 1 580 ? -8.616 -1.993 3.493 1.00 87.81 580 ASN A C 1
ATOM 4527 O O . ASN A 1 580 ? -9.775 -1.577 3.463 1.00 87.81 580 ASN A O 1
ATOM 4531 N N . LEU A 1 581 ? -8.245 -2.981 4.314 1.00 90.12 581 LEU A N 1
ATOM 4532 C CA . LEU A 1 581 ? -9.155 -3.591 5.287 1.00 90.12 581 LEU A CA 1
ATOM 4533 C C . LEU A 1 581 ? -9.602 -2.596 6.364 1.00 90.12 581 LEU A C 1
ATOM 4535 O O . LEU A 1 581 ? -10.793 -2.532 6.677 1.00 90.12 581 LEU A O 1
ATOM 4539 N N . VAL A 1 582 ? -8.669 -1.809 6.909 1.00 89.06 582 VAL A N 1
ATOM 4540 C CA . VAL A 1 582 ? -8.979 -0.754 7.889 1.00 89.06 582 VAL A CA 1
ATOM 4541 C C . VAL A 1 582 ? -9.899 0.298 7.264 1.00 89.06 582 VAL A C 1
ATOM 4543 O O . VAL A 1 582 ? -10.957 0.589 7.825 1.00 89.06 582 VAL A O 1
ATOM 4546 N N . GLY A 1 583 ? -9.569 0.787 6.067 1.00 87.81 583 GLY A N 1
ATOM 4547 C CA . GLY A 1 583 ? -10.386 1.766 5.353 1.00 87.81 583 GLY A CA 1
ATOM 4548 C C . GLY A 1 583 ? -11.773 1.237 4.969 1.00 87.81 583 GLY A C 1
ATOM 4549 O O . GLY A 1 583 ? -12.764 1.965 5.047 1.00 87.81 583 GLY A O 1
ATOM 4550 N N . ALA A 1 584 ? -11.891 -0.039 4.591 1.00 89.44 584 ALA A N 1
ATOM 4551 C CA . ALA A 1 584 ? -13.184 -0.664 4.322 1.00 89.44 584 ALA A CA 1
ATOM 4552 C C . ALA A 1 584 ? -14.028 -0.795 5.592 1.00 89.44 584 ALA A C 1
ATOM 4554 O O . ALA A 1 584 ? -15.234 -0.555 5.545 1.00 89.44 584 ALA A O 1
ATOM 4555 N N . MET A 1 585 ? -13.413 -1.141 6.726 1.00 88.81 585 MET A N 1
ATOM 4556 C CA . MET A 1 585 ? -14.093 -1.170 8.019 1.00 88.81 585 MET A CA 1
ATOM 4557 C C . MET A 1 585 ? -14.618 0.220 8.398 1.00 88.81 585 MET A C 1
ATOM 4559 O O . MET A 1 585 ? -15.793 0.325 8.743 1.00 88.81 585 MET A O 1
ATOM 4563 N N . ASP A 1 586 ? -13.797 1.269 8.278 1.00 87.06 586 ASP A N 1
ATOM 4564 C CA . ASP A 1 586 ? -14.192 2.654 8.580 1.00 87.06 586 ASP A CA 1
ATOM 4565 C C . ASP A 1 586 ? -15.383 3.103 7.719 1.00 87.06 586 ASP A C 1
ATOM 4567 O O . ASP A 1 586 ? -16.433 3.476 8.250 1.00 87.06 586 ASP A O 1
ATOM 4571 N N . LYS A 1 587 ? -15.272 2.950 6.391 1.00 87.81 587 LYS A N 1
ATOM 4572 C CA . LYS A 1 587 ? -16.342 3.292 5.438 1.00 87.81 587 LYS A CA 1
ATOM 4573 C C . LYS A 1 587 ? -17.636 2.537 5.728 1.00 87.81 587 LYS A C 1
ATOM 4575 O O . LYS A 1 587 ? -18.726 3.104 5.643 1.00 87.81 587 LYS A O 1
ATOM 4580 N N . ASN A 1 588 ? -17.534 1.251 6.060 1.00 87.44 588 ASN A N 1
ATOM 4581 C CA . ASN A 1 588 ? -18.703 0.430 6.344 1.00 87.44 588 ASN A CA 1
ATOM 4582 C C . ASN A 1 588 ? -19.336 0.827 7.685 1.00 87.44 588 ASN A C 1
ATOM 4584 O O . ASN A 1 588 ? -20.550 0.970 7.770 1.00 87.44 588 ASN A O 1
ATOM 4588 N N . MET A 1 589 ? -18.540 1.095 8.723 1.00 87.69 589 MET A N 1
ATOM 4589 C CA . MET A 1 589 ? -19.062 1.600 9.995 1.00 87.69 589 MET A CA 1
ATOM 4590 C C . MET A 1 589 ? -19.751 2.959 9.832 1.00 87.69 589 MET A C 1
ATOM 4592 O O . MET A 1 589 ? -20.851 3.123 10.352 1.00 87.69 589 MET A O 1
ATOM 4596 N N . ALA A 1 590 ? -19.181 3.884 9.054 1.00 85.50 590 ALA A N 1
ATOM 4597 C CA . ALA A 1 590 ? -19.788 5.188 8.764 1.00 85.50 590 ALA A CA 1
ATOM 4598 C C . ALA A 1 590 ? -21.152 5.079 8.057 1.00 85.50 590 ALA A C 1
ATOM 4600 O O . ALA A 1 590 ? -22.027 5.918 8.246 1.00 85.50 590 ALA A O 1
ATOM 4601 N N . LYS A 1 591 ? -21.349 4.036 7.241 1.00 85.88 591 LYS A N 1
ATOM 4602 C CA . LYS A 1 591 ? -22.609 3.792 6.525 1.00 85.88 591 LYS A CA 1
ATOM 4603 C C . LYS A 1 591 ? -23.722 3.259 7.432 1.00 85.88 591 LYS A C 1
ATOM 4605 O O . LYS A 1 591 ? -24.895 3.520 7.170 1.00 85.88 591 LYS A O 1
ATOM 4610 N N . TYR A 1 592 ? -23.370 2.457 8.434 1.00 83.00 592 TYR A N 1
ATOM 4611 C CA . TYR A 1 592 ? -24.325 1.662 9.209 1.00 83.00 592 TYR A CA 1
ATOM 4612 C C . TYR A 1 592 ? -24.566 2.187 10.632 1.00 83.00 592 TYR A C 1
ATOM 4614 O O . TYR A 1 592 ? -25.647 1.963 11.178 1.00 83.00 592 TYR A O 1
ATOM 4622 N N . HIS A 1 593 ? -23.605 2.905 11.218 1.00 80.38 593 HIS A N 1
ATOM 4623 C CA . HIS A 1 593 ? -23.736 3.515 12.542 1.00 80.38 593 HIS A CA 1
ATOM 4624 C C . HIS A 1 593 ? -24.113 4.990 12.438 1.00 80.38 593 HIS A C 1
ATOM 4626 O O . HIS A 1 593 ? -23.552 5.732 11.640 1.00 80.38 593 HIS A O 1
ATOM 4632 N N . THR A 1 594 ? -25.046 5.433 13.283 1.00 77.81 594 THR A N 1
ATOM 4633 C CA . THR A 1 594 ? -25.430 6.851 13.382 1.00 77.81 594 THR A CA 1
ATOM 4634 C C . THR A 1 594 ? -24.543 7.650 14.339 1.00 77.81 594 THR A C 1
ATOM 4636 O O . THR A 1 594 ? -24.484 8.868 14.226 1.00 77.81 594 THR A O 1
ATOM 4639 N N . ASP A 1 595 ? -23.908 6.989 15.314 1.00 79.88 595 ASP A N 1
ATOM 4640 C CA . ASP A 1 595 ? -22.938 7.615 16.223 1.00 79.88 595 ASP A CA 1
ATOM 4641 C C . ASP A 1 595 ? -21.522 7.313 15.719 1.00 79.88 595 ASP A C 1
ATOM 4643 O O . ASP A 1 595 ? -21.222 6.180 15.341 1.00 79.88 595 ASP A O 1
ATOM 4647 N N . GLU A 1 596 ? -20.648 8.318 15.706 1.00 78.31 596 GLU A N 1
ATOM 4648 C CA . GLU A 1 596 ? -19.271 8.163 15.234 1.00 78.31 596 GLU A CA 1
ATOM 4649 C C . GLU A 1 596 ? -18.353 7.459 16.244 1.00 78.31 596 GLU A C 1
ATOM 4651 O O . GLU A 1 596 ? -17.269 7.014 15.866 1.00 78.31 596 GLU A O 1
ATOM 4656 N N . ALA A 1 597 ? -18.756 7.320 17.516 1.00 82.12 597 ALA A N 1
ATOM 4657 C CA . ALA A 1 597 ? -17.892 6.783 18.568 1.00 82.12 597 ALA A CA 1
ATOM 4658 C C . ALA A 1 597 ? -17.309 5.393 18.235 1.00 82.12 597 ALA A C 1
ATOM 4660 O O . ALA A 1 597 ? -16.095 5.232 18.373 1.00 82.12 597 ALA A O 1
ATOM 4661 N N . PRO A 1 598 ? -18.090 4.405 17.743 1.00 84.25 598 PRO A N 1
ATOM 4662 C CA . PRO A 1 598 ? -17.545 3.116 17.316 1.00 84.25 598 PRO A CA 1
ATOM 4663 C C . PRO A 1 598 ? -16.472 3.230 16.235 1.00 84.25 598 PRO A C 1
ATOM 4665 O O . PRO A 1 598 ? -15.430 2.586 16.326 1.00 84.25 598 PRO A O 1
ATOM 4668 N N . ARG A 1 599 ? -16.710 4.082 15.232 1.00 86.56 599 ARG A N 1
ATOM 4669 C CA . ARG A 1 599 ? -15.789 4.309 14.115 1.00 86.56 599 ARG A CA 1
ATOM 4670 C C . ARG A 1 599 ? -14.470 4.895 14.614 1.00 86.56 599 ARG A C 1
ATOM 4672 O O . ARG A 1 599 ? -13.406 4.348 14.342 1.00 86.56 599 ARG A O 1
ATOM 4679 N N . VAL A 1 600 ? -14.547 5.944 15.434 1.00 83.62 600 VAL A N 1
ATOM 4680 C CA . VAL A 1 600 ? -13.377 6.598 16.037 1.00 83.62 600 VAL A CA 1
ATOM 4681 C C . VAL A 1 600 ? -12.569 5.608 16.874 1.00 83.62 600 VAL A C 1
ATOM 4683 O O . VAL A 1 600 ? -11.354 5.514 16.713 1.00 83.62 600 VAL A O 1
ATOM 4686 N N . VAL A 1 601 ? -13.217 4.827 17.744 1.00 85.69 601 VAL A N 1
ATOM 4687 C CA . VAL A 1 601 ? -12.511 3.847 18.584 1.00 85.69 601 VAL A CA 1
ATOM 4688 C C . VAL A 1 601 ? -11.879 2.739 17.737 1.00 85.69 601 VAL A C 1
ATOM 4690 O O . VAL A 1 601 ? -10.771 2.312 18.060 1.00 85.69 601 VAL A O 1
ATOM 4693 N N . ALA A 1 602 ? -12.501 2.322 16.631 1.00 87.44 602 ALA A N 1
ATOM 4694 C CA . ALA A 1 602 ? -11.928 1.334 15.715 1.00 87.44 602 ALA A CA 1
ATOM 4695 C C . ALA A 1 602 ? -10.645 1.863 15.044 1.00 87.44 602 ALA A C 1
ATOM 4697 O O . ALA A 1 602 ? -9.626 1.165 15.009 1.00 87.44 602 ALA A O 1
ATOM 4698 N N . SER A 1 603 ? -10.654 3.126 14.610 1.00 86.00 603 SER A N 1
ATOM 4699 C CA . SER A 1 603 ? -9.488 3.823 14.042 1.00 86.00 603 SER A CA 1
ATOM 4700 C C . SER A 1 603 ? -8.381 4.078 15.079 1.00 86.00 603 SER A C 1
ATOM 4702 O O . SER A 1 603 ? -7.187 4.062 14.760 1.00 86.00 603 SER A O 1
ATOM 4704 N N . ILE A 1 604 ? -8.734 4.224 16.360 1.00 86.31 604 ILE A N 1
ATOM 4705 C CA . ILE A 1 604 ? -7.767 4.244 17.472 1.00 86.31 604 ILE A CA 1
ATOM 4706 C C . ILE A 1 604 ? -7.208 2.836 17.744 1.00 86.31 604 ILE A C 1
ATOM 4708 O O . ILE A 1 604 ? -6.025 2.686 18.051 1.00 86.31 604 ILE A O 1
ATOM 4712 N N . ALA A 1 605 ? -8.020 1.790 17.625 1.00 88.25 605 ALA A N 1
ATOM 4713 C CA . ALA A 1 605 ? -7.613 0.432 17.961 1.00 88.25 605 ALA A CA 1
ATOM 4714 C C . ALA A 1 605 ? -6.657 -0.201 16.935 1.00 88.25 605 ALA A C 1
ATOM 4716 O O . ALA A 1 605 ? -5.803 -0.998 17.327 1.00 88.25 605 ALA A O 1
ATOM 4717 N N . GLN A 1 606 ? -6.782 0.129 15.647 1.00 88.56 606 GLN A N 1
ATOM 4718 C CA . GLN A 1 606 ? -5.935 -0.430 14.585 1.00 88.56 606 GLN A CA 1
ATOM 4719 C C . GLN A 1 606 ? -4.457 0.007 14.706 1.00 88.56 606 GLN A C 1
ATOM 4721 O O . GLN A 1 606 ? -4.159 1.106 15.187 1.00 88.56 606 GLN A O 1
ATOM 4726 N N . ARG A 1 607 ? -3.535 -0.866 14.271 1.00 82.88 607 ARG A N 1
ATOM 4727 C CA . ARG A 1 607 ? -2.065 -0.716 14.370 1.00 82.88 607 ARG A CA 1
ATOM 4728 C C . ARG A 1 607 ? -1.332 -0.809 13.023 1.00 82.88 607 ARG A C 1
ATOM 4730 O O . ARG A 1 607 ? -0.143 -1.121 12.976 1.00 82.88 607 ARG A O 1
ATOM 4737 N N . ILE A 1 608 ? -2.035 -0.562 11.926 1.00 80.75 608 ILE A N 1
ATOM 4738 C CA . ILE A 1 608 ? -1.505 -0.698 10.567 1.00 80.75 608 ILE A CA 1
ATOM 4739 C C . ILE A 1 608 ? -1.389 0.648 9.884 1.00 80.75 608 ILE A C 1
ATOM 4741 O O . ILE A 1 608 ? -0.295 1.017 9.463 1.00 80.75 608 ILE A O 1
ATOM 4745 N N . SER A 1 609 ? -2.502 1.366 9.775 1.00 84.81 609 SER A N 1
ATOM 4746 C CA . SER A 1 609 ? -2.576 2.504 8.883 1.00 84.81 609 SER A CA 1
ATOM 4747 C C . SER A 1 609 ? -2.188 3.794 9.585 1.00 84.81 609 SER A C 1
ATOM 4749 O O . SER A 1 609 ? -2.878 4.254 10.497 1.00 84.81 609 SER A O 1
ATOM 4751 N N . ILE A 1 610 ? -1.066 4.366 9.154 1.00 83.44 610 ILE A N 1
ATOM 4752 C CA . ILE A 1 610 ? -0.571 5.653 9.641 1.00 83.44 610 ILE A CA 1
ATOM 4753 C C . ILE A 1 610 ? -1.458 6.789 9.145 1.00 83.44 610 ILE A C 1
ATOM 4755 O O . ILE A 1 610 ? -1.741 7.711 9.908 1.00 83.44 610 ILE A O 1
ATOM 4759 N N . LYS A 1 611 ? -1.944 6.693 7.906 1.00 83.44 611 LYS A N 1
ATOM 4760 C CA . LYS A 1 611 ? -2.856 7.666 7.312 1.00 83.44 611 LYS A CA 1
ATOM 4761 C C . LYS A 1 611 ? -4.051 7.946 8.222 1.00 83.44 611 LYS A C 1
ATOM 4763 O O . LYS A 1 611 ? -4.252 9.084 8.624 1.00 83.44 611 LYS A O 1
ATOM 4768 N N . GLU A 1 612 ? -4.761 6.910 8.651 1.00 82.31 612 GLU A N 1
ATOM 4769 C CA . GLU A 1 612 ? -5.928 7.025 9.525 1.00 82.31 612 GLU A CA 1
ATOM 4770 C C . GLU A 1 612 ? -5.544 7.599 10.896 1.00 82.31 612 GLU A C 1
ATOM 4772 O O . GLU A 1 612 ? -6.326 8.337 11.489 1.00 82.31 612 GLU A O 1
ATOM 4777 N N . LYS A 1 613 ? -4.334 7.316 11.409 1.00 86.56 613 LYS A N 1
ATOM 4778 C CA . LYS A 1 613 ? -3.834 7.935 12.650 1.00 86.56 613 LYS A CA 1
ATOM 4779 C C . LYS A 1 613 ? -3.581 9.427 12.488 1.00 86.56 613 LYS A C 1
ATOM 4781 O O . LYS A 1 613 ? -3.897 10.188 13.402 1.00 86.56 613 LYS A O 1
ATOM 4786 N N . ILE A 1 614 ? -3.015 9.841 11.359 1.00 85.38 614 ILE A N 1
ATOM 4787 C CA . ILE A 1 614 ? -2.745 11.245 11.041 1.00 85.38 614 ILE A CA 1
ATOM 4788 C C . ILE A 1 614 ? -4.053 11.987 10.798 1.00 85.38 614 ILE A C 1
ATOM 4790 O O . ILE A 1 614 ? -4.271 13.019 11.423 1.00 85.38 614 ILE A O 1
ATOM 4794 N N . GLU A 1 615 ? -4.951 11.440 9.981 1.00 80.75 615 GLU A N 1
ATOM 4795 C CA . GLU A 1 615 ? -6.276 12.011 9.728 1.00 80.75 615 GLU A CA 1
ATOM 4796 C C . GLU A 1 615 ? -7.053 12.180 11.037 1.00 80.75 615 GLU A C 1
ATOM 4798 O O . GLU A 1 615 ? -7.590 13.256 11.288 1.00 80.75 615 GLU A O 1
ATOM 4803 N N . LEU A 1 616 ? -7.033 11.180 11.927 1.00 78.50 616 LEU A N 1
ATOM 4804 C CA . LEU A 1 616 ? -7.638 11.293 13.256 1.00 78.50 616 LEU A CA 1
ATOM 4805 C C . LEU A 1 616 ? -6.871 12.271 14.164 1.00 78.50 616 LEU A C 1
ATOM 4807 O O . LEU A 1 616 ? -7.468 12.965 14.976 1.00 78.50 616 LEU A O 1
ATOM 4811 N N . SER A 1 617 ? -5.550 12.379 14.044 1.00 81.88 617 SER A N 1
ATOM 4812 C CA . SER A 1 617 ? -4.797 13.375 14.814 1.00 81.88 617 SER A CA 1
ATOM 4813 C C . SER A 1 617 ? -5.164 14.791 14.375 1.00 81.88 617 SER A C 1
ATOM 4815 O O . SER A 1 617 ? -5.369 15.617 15.250 1.00 81.88 617 SER A O 1
ATOM 4817 N N . ILE A 1 618 ? -5.305 15.046 13.065 1.00 75.00 618 ILE A N 1
ATOM 4818 C CA . ILE A 1 618 ? -5.645 16.344 12.453 1.00 75.00 618 ILE A CA 1
ATOM 4819 C C . ILE A 1 618 ? -7.105 16.715 12.709 1.00 75.00 618 ILE A C 1
ATOM 4821 O O . ILE A 1 618 ? -7.374 17.794 13.232 1.00 75.00 618 ILE A O 1
ATOM 4825 N N . ALA A 1 619 ? -8.039 15.817 12.380 1.00 69.56 619 ALA A N 1
ATOM 4826 C CA . ALA A 1 619 ? -9.477 16.042 12.535 1.00 69.56 619 ALA A CA 1
ATOM 4827 C C . ALA A 1 619 ? -9.863 16.349 13.986 1.00 69.56 619 ALA A C 1
ATOM 4829 O O . ALA A 1 619 ? -10.843 17.047 14.237 1.00 69.56 619 ALA A O 1
ATOM 4830 N N . TYR A 1 620 ? -9.072 15.846 14.934 1.00 65.25 620 TYR A N 1
ATOM 4831 C CA . TYR A 1 620 ? -9.291 16.036 16.355 1.00 65.25 620 TYR A CA 1
ATOM 4832 C C . TYR A 1 620 ? -8.189 16.851 17.049 1.00 65.25 620 TYR A C 1
ATOM 4834 O O . TYR A 1 620 ? -8.204 16.927 18.282 1.00 65.25 620 TYR A O 1
ATOM 4842 N N . VAL A 1 621 ? -7.282 17.512 16.302 1.00 58.59 621 VAL A N 1
ATOM 4843 C CA . VAL A 1 621 ? -6.518 18.642 16.857 1.00 58.59 621 VAL A CA 1
ATOM 4844 C C . VAL A 1 621 ? -7.584 19.618 17.329 1.00 58.59 621 VAL A C 1
ATOM 4846 O O . VAL A 1 621 ? -8.390 20.040 16.501 1.00 58.59 621 VAL A O 1
ATOM 4849 N N . PRO A 1 622 ? -7.654 19.960 18.624 1.00 54.25 622 PRO A N 1
ATOM 4850 C CA . PRO A 1 622 ? -8.807 20.679 19.129 1.00 54.25 622 PRO A CA 1
ATOM 4851 C C . PRO A 1 622 ? -8.955 22.039 18.432 1.00 54.25 622 PRO A C 1
ATOM 4853 O O . PRO A 1 622 ? -8.276 23.009 18.772 1.00 54.25 622 PRO A O 1
ATOM 4856 N N . PHE A 1 623 ? -9.864 22.125 17.460 1.00 47.53 623 PHE A N 1
ATOM 4857 C CA . PHE A 1 623 ? -10.230 23.373 16.790 1.00 47.53 623 PHE A CA 1
ATOM 4858 C C . PHE A 1 623 ? -10.704 24.412 17.822 1.00 47.53 623 PHE A C 1
ATOM 4860 O O . PHE A 1 623 ? -10.468 25.609 17.682 1.00 47.53 623 PHE A O 1
ATOM 4867 N N . GLU A 1 624 ? -11.262 23.943 18.941 1.00 48.06 624 GLU A N 1
ATOM 4868 C CA . GLU A 1 624 ? -11.578 24.756 20.114 1.00 48.06 624 GLU A CA 1
ATOM 4869 C C . GLU A 1 624 ? -10.380 25.378 20.808 1.00 48.06 624 GLU A C 1
ATOM 4871 O O . GLU A 1 624 ? -10.505 26.502 21.275 1.00 48.06 624 GLU A O 1
ATOM 4876 N N . TYR A 1 625 ? -9.233 24.696 20.906 1.00 50.25 625 TYR A N 1
ATOM 4877 C CA . TYR A 1 625 ? -8.055 25.298 21.533 1.00 50.25 625 TYR A CA 1
ATOM 4878 C C . TYR A 1 625 ? -7.605 26.496 20.710 1.00 50.25 625 TYR A C 1
ATOM 4880 O O . TYR A 1 625 ? -7.363 27.558 21.274 1.00 50.25 625 TYR A O 1
ATOM 4888 N N . TRP A 1 626 ? -7.586 26.360 19.384 1.00 49.94 626 TRP A N 1
ATOM 4889 C CA . TRP A 1 626 ? -7.297 27.453 18.458 1.00 49.94 626 TRP A CA 1
ATOM 4890 C C . TRP A 1 626 ? -8.312 28.591 18.575 1.00 49.94 626 TRP A C 1
ATOM 4892 O O . TRP A 1 626 ? -7.931 29.751 18.744 1.00 49.94 626 TRP A O 1
ATOM 4902 N N . ASN A 1 627 ? -9.604 28.260 18.584 1.00 46.34 627 ASN A N 1
ATOM 4903 C CA . ASN A 1 627 ? -10.676 29.243 18.697 1.00 46.34 627 ASN A CA 1
ATOM 4904 C C . ASN A 1 627 ? -10.669 29.948 20.074 1.00 46.34 627 ASN A C 1
ATOM 4906 O O . ASN A 1 627 ? -10.833 31.165 20.163 1.00 46.34 627 ASN A O 1
ATOM 4910 N N . MET A 1 628 ? -10.384 29.221 21.159 1.00 42.97 628 MET A N 1
ATOM 4911 C CA . MET A 1 628 ? -10.249 29.763 22.512 1.00 42.97 628 MET A CA 1
ATOM 4912 C C . MET A 1 628 ? -8.956 30.575 22.701 1.00 42.97 628 MET A C 1
ATOM 4914 O O . MET A 1 628 ? -9.007 31.608 23.360 1.00 42.97 628 MET A O 1
ATOM 4918 N N . LEU A 1 629 ? -7.815 30.177 22.132 1.00 44.00 629 LEU A N 1
ATOM 4919 C CA . LEU A 1 629 ? -6.551 30.932 22.192 1.00 44.00 629 LEU A CA 1
ATOM 4920 C C . LEU A 1 629 ? -6.646 32.274 21.460 1.00 44.00 629 LEU A C 1
ATOM 4922 O O . LEU A 1 629 ? -6.133 33.288 21.938 1.00 44.00 629 LEU A O 1
ATOM 4926 N N . LEU A 1 630 ? -7.328 32.296 20.313 1.00 44.69 630 LEU A N 1
ATOM 4927 C CA . LEU A 1 630 ? -7.501 33.507 19.514 1.00 44.69 630 LEU A CA 1
ATOM 4928 C C . LEU A 1 630 ? -8.546 34.460 20.124 1.00 44.69 630 LEU A C 1
ATOM 4930 O O . LEU A 1 630 ? -8.335 35.679 20.100 1.00 44.69 630 LEU A O 1
ATOM 4934 N N . ASN A 1 631 ? -9.616 33.925 20.735 1.00 41.91 631 ASN A N 1
ATOM 4935 C CA . ASN A 1 631 ? -10.789 34.713 21.141 1.00 41.91 631 ASN A CA 1
ATOM 4936 C C . ASN A 1 631 ? -11.021 34.846 22.661 1.00 41.91 631 ASN A C 1
ATOM 4938 O O . ASN A 1 631 ? -11.789 35.715 23.080 1.00 41.91 631 ASN A O 1
ATOM 4942 N N . SER A 1 632 ? -10.364 34.056 23.518 1.00 36.69 632 SER A N 1
ATOM 4943 C CA . SER A 1 632 ? -10.609 34.081 24.967 1.00 36.69 632 SER A CA 1
ATOM 4944 C C . SER A 1 632 ? -9.611 34.961 25.733 1.00 36.69 632 SER A C 1
ATOM 4946 O O . SER A 1 632 ? -8.404 34.720 25.698 1.00 36.69 632 SER A O 1
ATOM 4948 N N . PRO A 1 633 ? -10.072 35.938 26.538 1.00 33.97 633 PRO A N 1
ATOM 4949 C CA . PRO A 1 633 ? -9.212 36.638 27.490 1.00 33.97 633 PRO A CA 1
ATOM 4950 C C . PRO A 1 633 ? -8.773 35.756 28.677 1.00 33.97 633 PRO A C 1
ATOM 4952 O O . PRO A 1 633 ? -7.945 36.214 29.459 1.00 33.97 633 PRO A O 1
ATOM 4955 N N . VAL A 1 634 ? -9.317 34.535 28.820 1.00 33.09 634 VAL A N 1
ATOM 4956 C CA . VAL A 1 634 ? -9.022 33.566 29.901 1.00 33.09 634 VAL A CA 1
ATOM 4957 C C . VAL A 1 634 ? -7.645 32.915 29.732 1.00 33.09 634 VAL A C 1
ATOM 4959 O O . VAL A 1 634 ? -6.992 32.598 30.720 1.00 33.09 634 VAL A O 1
ATOM 4962 N N . PHE A 1 635 ? -7.131 32.813 28.502 1.00 36.59 635 PHE A N 1
ATOM 4963 C CA . PHE A 1 635 ? -5.767 32.323 28.255 1.00 36.59 635 PHE A CA 1
ATOM 4964 C C . PHE A 1 635 ? -4.665 33.276 28.726 1.00 36.59 635 PHE A C 1
ATOM 4966 O O . PHE A 1 635 ? -3.494 32.919 28.716 1.00 36.59 635 PHE A O 1
ATOM 4973 N N . ARG A 1 636 ? -5.028 34.469 29.209 1.00 37.84 636 ARG A N 1
ATOM 4974 C CA . ARG A 1 636 ? -4.086 35.355 29.894 1.00 37.84 636 ARG A CA 1
ATOM 4975 C C . ARG A 1 636 ? -3.593 34.761 31.226 1.00 37.84 636 ARG A C 1
ATOM 4977 O O . ARG A 1 636 ? -2.540 35.178 31.694 1.00 37.84 636 ARG A O 1
ATOM 4984 N N . ASP A 1 637 ? -4.333 33.793 31.783 1.00 35.59 637 ASP A N 1
ATOM 4985 C CA . ASP A 1 637 ? -4.080 33.187 33.096 1.00 35.59 637 ASP A CA 1
ATOM 4986 C C . ASP A 1 637 ? -3.742 31.672 33.038 1.00 35.59 637 ASP A C 1
ATOM 4988 O O . ASP A 1 637 ? -3.402 31.099 34.072 1.00 35.59 637 ASP A O 1
ATOM 4992 N N . HIS A 1 638 ? -3.772 31.025 31.859 1.00 43.78 638 HIS A N 1
ATOM 4993 C CA . HIS A 1 638 ? -3.333 29.628 31.667 1.00 43.78 638 HIS A CA 1
ATOM 4994 C C . HIS A 1 638 ? -1.984 29.568 30.933 1.00 43.78 638 HIS A C 1
ATOM 4996 O O . HIS A 1 638 ? -1.870 30.113 29.833 1.00 43.78 638 HIS A O 1
ATOM 5002 N N . PRO A 1 639 ? -0.954 28.905 31.485 1.00 55.62 639 PRO A N 1
ATOM 5003 C CA . PRO A 1 639 ? 0.351 28.831 30.843 1.00 55.62 639 PRO A CA 1
ATOM 5004 C C . PRO A 1 639 ? 0.289 27.963 29.577 1.00 55.62 639 PRO A C 1
ATOM 5006 O O . PRO A 1 639 ? -0.262 26.865 29.593 1.00 55.62 639 PRO A O 1
ATOM 5009 N N . LEU A 1 640 ? 0.927 28.418 28.492 1.00 60.78 640 LEU A N 1
ATOM 5010 C CA . LEU A 1 640 ? 1.117 27.690 27.222 1.00 60.78 640 LEU A CA 1
ATOM 5011 C C . LEU A 1 640 ? 1.500 26.208 27.424 1.00 60.78 640 LEU A C 1
ATOM 5013 O O . LEU A 1 640 ? 1.061 25.334 26.684 1.00 60.78 640 LEU A O 1
ATOM 5017 N N . GLN A 1 641 ? 2.260 25.916 28.479 1.00 62.53 641 GLN A N 1
ATOM 5018 C CA . GLN A 1 641 ? 2.645 24.569 28.891 1.00 62.53 641 GLN A CA 1
ATOM 5019 C C . GLN A 1 641 ? 1.456 23.623 29.145 1.00 62.53 641 GLN A C 1
ATOM 5021 O O . GLN A 1 641 ? 1.508 22.471 28.720 1.00 62.53 641 GLN A O 1
ATOM 5026 N N . GLU A 1 642 ? 0.370 24.090 29.768 1.00 61.97 642 GLU A N 1
ATOM 5027 C CA . GLU A 1 642 ? -0.839 23.278 29.986 1.00 61.97 642 GLU A CA 1
ATOM 5028 C C . GLU A 1 642 ? -1.509 22.907 28.654 1.00 61.97 642 GLU A C 1
ATOM 5030 O O . GLU A 1 642 ? -2.000 21.789 28.492 1.00 61.97 642 GLU A O 1
ATOM 5035 N N . CYS A 1 643 ? -1.471 23.806 27.663 1.00 64.56 643 CYS A N 1
ATOM 5036 C CA . CYS A 1 643 ? -1.995 23.528 26.322 1.00 64.56 643 CYS A CA 1
ATOM 5037 C C . CYS A 1 643 ? -1.190 22.430 25.631 1.00 64.56 643 CYS A C 1
ATOM 5039 O O . CYS A 1 643 ? -1.760 21.467 25.122 1.00 64.56 643 CYS A O 1
ATOM 5041 N N . LEU A 1 644 ? 0.139 22.555 25.656 1.00 71.75 644 LEU A N 1
ATOM 5042 C CA . LEU A 1 644 ? 1.055 21.587 25.052 1.00 71.75 644 LEU A CA 1
ATOM 5043 C C . LEU A 1 644 ? 0.886 20.194 25.676 1.00 71.75 644 LEU A C 1
ATOM 5045 O O . LEU A 1 644 ? 0.880 19.192 24.959 1.00 71.75 644 LEU A O 1
ATOM 5049 N N . GLN A 1 645 ? 0.683 20.124 26.996 1.00 70.88 645 GLN A N 1
ATOM 5050 C CA . GLN A 1 645 ? 0.426 18.871 27.711 1.00 70.88 645 GLN A CA 1
ATOM 5051 C C . GLN A 1 645 ? -0.899 18.217 27.303 1.00 70.88 645 GLN A C 1
ATOM 5053 O O . GLN A 1 645 ? -0.942 16.998 27.124 1.00 70.88 645 GLN A O 1
ATOM 5058 N N . VAL A 1 646 ? -1.969 19.000 27.132 1.00 71.56 646 VAL A N 1
ATOM 5059 C CA . VAL A 1 646 ? -3.262 18.461 26.687 1.00 71.56 646 VAL A CA 1
ATOM 5060 C C . VAL A 1 646 ? -3.191 17.973 25.243 1.00 71.56 646 VAL A C 1
ATOM 5062 O O . VAL A 1 646 ? -3.577 16.835 24.983 1.00 71.56 646 VAL A O 1
ATOM 5065 N N . ILE A 1 647 ? -2.623 18.775 24.337 1.00 75.69 647 ILE A N 1
ATOM 5066 C CA . ILE A 1 647 ? -2.419 18.393 22.932 1.00 75.69 647 ILE A CA 1
ATOM 5067 C C . ILE A 1 647 ? -1.621 17.086 22.850 1.00 75.69 647 ILE A C 1
ATOM 5069 O O . ILE A 1 647 ? -2.016 16.159 22.145 1.00 75.69 647 ILE A O 1
ATOM 5073 N N . ARG A 1 648 ? -0.543 16.971 23.639 1.00 84.25 648 ARG A N 1
ATOM 5074 C CA . ARG A 1 648 ? 0.253 15.742 23.753 1.00 84.25 648 ARG A CA 1
ATOM 5075 C C . ARG A 1 648 ? -0.588 14.541 24.143 1.00 84.25 648 ARG A C 1
ATOM 5077 O O . ARG A 1 648 ? -0.534 13.505 23.486 1.00 84.25 648 ARG A O 1
ATOM 5084 N N . GLN A 1 649 ? -1.356 14.679 25.219 1.00 81.19 649 GLN A N 1
ATOM 5085 C CA . GLN A 1 649 ? -2.178 13.599 25.744 1.00 81.19 649 GLN A CA 1
ATOM 5086 C C . GLN A 1 649 ? -3.230 13.148 24.727 1.00 81.19 649 GLN A C 1
ATOM 5088 O O . GLN A 1 649 ?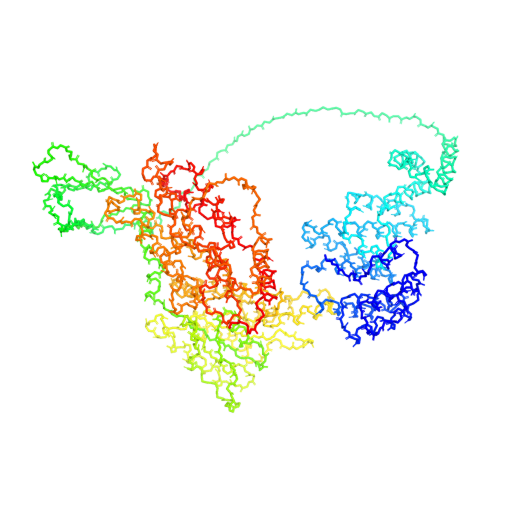 -3.439 11.941 24.568 1.00 81.19 649 GLN A O 1
ATOM 5093 N N . ASP A 1 650 ? -3.889 14.088 24.056 1.00 76.38 650 ASP A N 1
ATOM 5094 C CA . ASP A 1 650 ? -4.964 13.782 23.117 1.00 76.38 650 ASP A CA 1
ATOM 5095 C C . ASP A 1 650 ? -4.404 13.125 21.839 1.00 76.38 650 ASP A C 1
ATOM 5097 O O . ASP A 1 650 ? -4.904 12.068 21.449 1.00 76.38 650 ASP A O 1
ATOM 5101 N N . ILE A 1 651 ? -3.295 13.633 21.279 1.00 83.94 651 ILE A N 1
ATOM 5102 C CA . ILE A 1 651 ? -2.626 13.007 20.124 1.00 83.94 651 ILE A CA 1
ATOM 5103 C C . ILE A 1 651 ? -2.092 11.619 20.499 1.00 83.94 651 ILE A C 1
ATOM 5105 O O . ILE A 1 651 ? -2.459 10.649 19.851 1.00 83.94 651 ILE A O 1
ATOM 5109 N N . ILE A 1 652 ? -1.322 11.441 21.579 1.00 86.69 652 ILE A N 1
ATOM 5110 C CA . ILE A 1 652 ? -0.806 10.101 21.948 1.00 86.69 652 ILE A CA 1
ATOM 5111 C C . ILE A 1 652 ? -1.946 9.088 22.155 1.00 86.69 652 ILE A C 1
ATOM 5113 O O . ILE A 1 652 ? -1.814 7.912 21.809 1.00 86.69 652 ILE A O 1
ATOM 5117 N N . THR A 1 653 ? -3.094 9.536 22.677 1.00 80.69 653 THR A N 1
ATOM 5118 C CA . THR A 1 653 ? -4.271 8.673 22.864 1.00 80.69 653 THR A CA 1
ATOM 5119 C C . THR A 1 653 ? -4.794 8.108 21.542 1.00 80.69 653 THR A C 1
ATOM 5121 O O . THR A 1 653 ? -5.203 6.947 21.517 1.00 80.69 653 THR A O 1
ATOM 5124 N N . VAL A 1 654 ? -4.768 8.891 20.458 1.00 84.12 654 VAL A N 1
ATOM 5125 C CA . VAL A 1 654 ? -5.195 8.467 19.110 1.00 84.12 654 VAL A CA 1
ATOM 5126 C C . VAL A 1 654 ? -4.339 7.310 18.584 1.00 84.12 654 VAL A C 1
ATOM 5128 O O . VAL A 1 654 ? -4.842 6.380 17.944 1.00 84.12 654 VAL A O 1
ATOM 5131 N N . TRP A 1 655 ? -3.046 7.329 18.896 1.00 88.00 655 TRP A N 1
ATOM 5132 C CA . TRP A 1 655 ? -2.085 6.350 18.391 1.00 88.00 655 TRP A CA 1
ATOM 5133 C C . TRP A 1 655 ? -2.059 5.038 19.185 1.00 88.00 655 TRP A C 1
ATOM 5135 O O . TRP A 1 655 ? -1.627 4.025 18.645 1.00 88.00 655 TRP A O 1
ATOM 5145 N N . ASN A 1 656 ? -2.628 5.021 20.399 1.00 86.00 656 ASN A N 1
ATOM 5146 C CA . ASN A 1 656 ? -2.895 3.808 21.187 1.00 86.00 656 ASN A CA 1
ATOM 5147 C C . ASN A 1 656 ? -1.653 2.925 21.430 1.00 86.00 656 ASN A C 1
ATOM 5149 O O . ASN A 1 656 ? -1.694 1.703 21.266 1.00 86.00 656 ASN A O 1
ATOM 5153 N N . PHE A 1 657 ? -0.540 3.557 21.809 1.00 86.44 657 PHE A N 1
ATOM 5154 C CA . PHE A 1 657 ? 0.703 2.865 22.145 1.00 86.44 657 PHE A CA 1
ATOM 5155 C C . PHE A 1 657 ? 0.590 2.004 23.402 1.00 86.44 657 PHE A C 1
ATOM 5157 O O . PHE A 1 657 ? -0.083 2.368 24.366 1.00 86.44 657 PHE A O 1
ATOM 5164 N N . ASN A 1 658 ? 1.348 0.907 23.418 1.00 83.50 658 ASN A N 1
ATOM 5165 C CA . ASN A 1 658 ? 1.656 0.177 24.640 1.00 83.50 658 ASN A CA 1
ATOM 5166 C C . ASN A 1 658 ? 2.805 0.888 25.381 1.00 83.50 658 ASN A C 1
ATOM 5168 O O . ASN A 1 658 ? 3.974 0.585 25.151 1.00 83.50 658 ASN A O 1
ATOM 5172 N N . ASP A 1 659 ? 2.465 1.869 26.216 1.00 86.38 659 ASP A N 1
ATOM 5173 C CA . ASP A 1 659 ? 3.405 2.695 26.991 1.00 86.38 659 ASP A CA 1
ATOM 5174 C C . ASP A 1 659 ? 3.017 2.683 28.489 1.00 86.38 659 ASP A C 1
ATOM 5176 O O . ASP A 1 659 ? 2.465 3.664 29.001 1.00 86.38 659 ASP A O 1
ATOM 5180 N N . PRO A 1 660 ? 3.214 1.550 29.195 1.00 83.75 660 PRO A N 1
ATOM 5181 C CA . PRO A 1 660 ? 2.782 1.376 30.583 1.00 83.75 660 PRO A CA 1
ATOM 5182 C C . PRO A 1 660 ? 3.497 2.342 31.536 1.00 83.75 660 PRO A C 1
ATOM 5184 O O . PRO A 1 660 ? 2.883 2.839 32.481 1.00 83.75 660 PRO A O 1
ATOM 5187 N N . ASP A 1 661 ? 4.761 2.655 31.246 1.00 85.81 661 ASP A N 1
ATOM 5188 C CA . ASP A 1 661 ? 5.603 3.563 32.030 1.00 85.81 661 ASP A CA 1
ATOM 5189 C C . ASP A 1 661 ? 5.430 5.040 31.629 1.00 85.81 661 ASP A C 1
ATOM 5191 O O . ASP A 1 661 ? 5.980 5.937 32.271 1.00 85.81 661 ASP A O 1
ATOM 5195 N N . ARG A 1 662 ? 4.592 5.313 30.618 1.00 88.12 662 ARG A N 1
ATOM 5196 C CA . ARG A 1 662 ? 4.210 6.652 30.143 1.00 88.12 662 ARG A CA 1
ATOM 5197 C C . ARG A 1 662 ? 5.405 7.496 29.690 1.00 88.12 662 ARG A C 1
ATOM 5199 O O . ARG A 1 662 ? 5.418 8.710 29.911 1.00 88.12 662 ARG A O 1
ATOM 5206 N N . HIS A 1 663 ? 6.384 6.884 29.028 1.00 88.50 663 HIS A N 1
ATOM 5207 C CA . HIS A 1 663 ? 7.564 7.570 28.500 1.00 88.50 663 HIS A CA 1
ATOM 5208 C C . HIS A 1 663 ? 7.204 8.698 27.529 1.00 88.50 663 HIS A C 1
ATOM 5210 O O . HIS A 1 663 ? 7.830 9.754 27.572 1.00 88.50 663 HIS A O 1
ATOM 5216 N N . LEU A 1 664 ? 6.154 8.536 26.715 1.00 87.50 664 LEU A N 1
ATOM 5217 C CA . LEU A 1 664 ? 5.699 9.575 25.780 1.00 87.50 664 LEU A CA 1
ATOM 5218 C C . LEU A 1 664 ? 5.040 10.775 26.481 1.00 87.50 664 LEU A C 1
ATOM 5220 O O . LEU A 1 664 ? 4.820 11.816 25.861 1.00 87.50 664 LEU A O 1
ATOM 5224 N N . MET A 1 665 ? 4.727 10.649 27.772 1.00 85.19 665 MET A N 1
ATOM 5225 C CA . MET A 1 665 ? 4.133 11.712 28.585 1.00 85.19 665 MET A CA 1
ATOM 5226 C C . MET A 1 665 ? 5.171 12.511 29.382 1.00 85.19 665 MET A C 1
ATOM 5228 O O . MET A 1 665 ? 4.780 13.430 30.099 1.00 85.19 665 MET A O 1
ATOM 5232 N N . ASP A 1 666 ? 6.467 12.208 29.265 1.00 83.25 666 ASP A N 1
ATOM 5233 C CA . ASP A 1 666 ? 7.522 12.970 29.938 1.00 83.25 666 ASP A CA 1
ATOM 5234 C C . ASP A 1 666 ? 7.587 14.409 29.391 1.00 83.25 666 ASP A C 1
ATOM 5236 O O . ASP A 1 666 ? 7.707 14.634 28.186 1.00 83.25 666 ASP A O 1
ATOM 5240 N N . ASP A 1 667 ? 7.500 15.410 30.272 1.00 75.88 667 ASP A N 1
ATOM 5241 C CA . ASP A 1 667 ? 7.618 16.842 29.953 1.00 75.88 667 ASP A CA 1
ATOM 5242 C C . ASP A 1 667 ? 8.926 17.201 29.231 1.00 75.88 667 ASP A C 1
ATOM 5244 O O . ASP A 1 667 ? 8.954 18.167 28.462 1.00 75.88 667 ASP A O 1
ATOM 5248 N N . ASN A 1 668 ? 9.973 16.384 29.371 1.00 76.88 668 ASN A N 1
ATOM 5249 C CA . ASN A 1 668 ? 11.203 16.517 28.591 1.00 76.88 668 ASN A CA 1
ATOM 5250 C C . ASN A 1 668 ? 10.956 16.439 27.075 1.00 76.88 668 ASN A C 1
ATOM 5252 O O . ASN A 1 668 ? 11.672 17.090 26.314 1.00 76.88 668 ASN A O 1
ATOM 5256 N N . ILE A 1 669 ? 9.927 15.710 26.628 1.00 80.81 669 ILE A N 1
ATOM 5257 C CA . ILE A 1 669 ? 9.560 15.607 25.207 1.00 80.81 669 ILE A CA 1
ATOM 5258 C C . ILE A 1 669 ? 9.073 16.954 24.674 1.00 80.81 669 ILE A C 1
ATOM 5260 O O . ILE A 1 669 ? 9.476 17.352 23.584 1.00 80.81 669 ILE A O 1
ATOM 5264 N N . ILE A 1 670 ? 8.276 17.697 25.452 1.00 73.88 670 ILE A N 1
ATOM 5265 C CA . ILE A 1 670 ? 7.822 19.041 25.057 1.00 73.88 670 ILE A CA 1
ATOM 5266 C C . ILE A 1 670 ? 9.037 19.935 24.821 1.00 73.88 670 ILE A C 1
ATOM 5268 O O . ILE A 1 670 ? 9.148 20.582 23.780 1.00 73.88 670 ILE A O 1
ATOM 5272 N N . GLY A 1 671 ? 9.974 19.920 25.773 1.00 71.38 671 GLY A N 1
ATOM 5273 C CA . GLY A 1 671 ? 11.224 20.658 25.657 1.00 71.38 671 GLY A CA 1
ATOM 5274 C C . GLY A 1 671 ? 12.034 20.232 24.435 1.00 71.38 671 GLY A C 1
ATOM 5275 O O . GLY A 1 671 ? 12.506 21.095 23.706 1.00 71.38 671 GLY A O 1
ATOM 5276 N N . ALA A 1 672 ? 12.162 18.925 24.187 1.00 78.62 672 ALA A N 1
ATOM 5277 C CA . ALA A 1 672 ? 12.957 18.369 23.096 1.00 78.62 672 ALA A CA 1
ATOM 5278 C C . ALA A 1 672 ? 12.436 18.753 21.702 1.00 78.62 672 ALA A C 1
ATOM 5280 O O . ALA A 1 672 ? 13.254 19.049 20.825 1.00 78.62 672 ALA A O 1
ATOM 5281 N N . LEU A 1 673 ? 11.111 18.770 21.517 1.00 79.62 673 LEU A N 1
ATOM 5282 C CA . LEU A 1 673 ? 10.467 19.158 20.258 1.00 79.62 673 LEU A CA 1
ATOM 5283 C C . LEU A 1 673 ? 10.557 20.677 20.024 1.00 79.62 673 LEU A C 1
ATOM 5285 O O . LEU A 1 673 ? 10.866 21.115 18.920 1.00 79.62 673 LEU A O 1
ATOM 5289 N N . LEU A 1 674 ? 10.424 21.486 21.080 1.00 74.00 674 LEU A N 1
ATOM 5290 C CA . LEU A 1 674 ? 10.458 22.954 20.998 1.00 74.00 674 LEU A CA 1
ATOM 5291 C C . LEU A 1 674 ? 11.861 23.592 20.959 1.00 74.00 674 LEU A C 1
ATOM 5293 O O . LEU A 1 674 ? 11.972 24.817 21.023 1.00 74.00 674 LEU A O 1
ATOM 5297 N N . ARG A 1 675 ? 12.949 22.814 20.885 1.00 70.44 675 ARG A N 1
ATOM 5298 C CA . ARG A 1 675 ? 14.317 23.374 20.848 1.00 70.44 675 ARG A CA 1
ATOM 5299 C C . ARG A 1 675 ? 14.527 24.254 19.607 1.00 70.44 675 ARG A C 1
ATOM 5301 O O . ARG A 1 675 ? 14.166 23.868 18.510 1.00 70.44 675 ARG A O 1
ATOM 5308 N N . THR A 1 676 ? 15.186 25.398 19.722 1.00 56.34 676 THR A N 1
ATOM 5309 C CA . THR A 1 676 ? 15.537 26.226 18.552 1.00 56.34 676 THR A CA 1
ATOM 5310 C C . THR A 1 676 ? 17.055 26.316 18.442 1.00 56.34 676 THR A C 1
ATOM 5312 O O . THR A 1 676 ? 17.681 26.991 19.260 1.00 56.34 676 THR A O 1
ATOM 5315 N N . ASP A 1 677 ? 17.650 25.638 17.459 1.00 53.25 677 ASP A N 1
ATOM 5316 C CA . ASP A 1 677 ? 19.094 25.693 17.193 1.00 53.25 677 ASP A CA 1
ATOM 5317 C C . ASP A 1 677 ? 19.380 26.630 16.005 1.00 53.25 677 ASP A C 1
ATOM 5319 O O . ASP A 1 677 ? 18.622 26.659 15.037 1.00 53.25 677 ASP A O 1
ATOM 5323 N N . ASN A 1 678 ? 20.481 27.392 16.051 1.00 38.97 678 ASN A N 1
ATOM 5324 C CA . ASN A 1 678 ? 20.896 28.253 14.936 1.00 38.97 678 ASN A CA 1
ATOM 5325 C C . ASN A 1 678 ? 21.354 27.404 13.740 1.00 38.97 678 ASN A C 1
ATOM 5327 O O . ASN A 1 678 ? 22.281 26.602 13.859 1.00 38.97 678 ASN A O 1
ATOM 5331 N N . LEU A 1 679 ? 20.736 27.619 12.579 1.00 40.47 679 LEU A N 1
ATOM 5332 C CA . LEU A 1 679 ? 21.048 26.916 11.337 1.00 40.47 679 LEU A CA 1
ATOM 5333 C C . LEU A 1 679 ? 22.265 27.531 10.637 1.00 40.47 679 LEU A C 1
ATOM 5335 O O . LEU A 1 679 ? 22.184 28.610 10.055 1.00 40.47 679 LEU A O 1
ATOM 5339 N N . GLY A 1 680 ? 23.385 26.816 10.665 1.00 35.47 680 GLY A N 1
ATOM 5340 C CA . GLY A 1 680 ? 24.360 26.848 9.579 1.00 35.47 680 GLY A CA 1
ATOM 5341 C C . GLY A 1 680 ? 24.144 25.596 8.733 1.00 35.47 680 GLY A C 1
ATOM 5342 O O . GLY A 1 680 ? 24.288 24.499 9.260 1.00 35.47 680 GLY A O 1
ATOM 5343 N N . ASP A 1 681 ? 23.776 25.773 7.464 1.00 35.84 681 ASP A N 1
ATOM 5344 C CA . ASP A 1 681 ? 23.719 24.744 6.411 1.00 35.84 681 ASP A CA 1
ATOM 5345 C C . ASP A 1 681 ? 22.624 23.655 6.501 1.00 35.84 681 ASP A C 1
ATOM 5347 O O . ASP A 1 681 ? 22.923 22.463 6.523 1.00 35.84 681 ASP A O 1
ATOM 5351 N N . ALA A 1 682 ? 21.339 24.031 6.443 1.00 37.53 682 ALA A N 1
ATOM 5352 C CA . ALA A 1 682 ? 20.278 23.084 6.060 1.00 37.53 682 ALA A CA 1
ATOM 5353 C C . ALA A 1 682 ? 19.923 23.236 4.571 1.00 37.53 682 ALA A C 1
ATOM 5355 O O . ALA A 1 682 ? 19.499 24.306 4.135 1.00 37.53 682 ALA A O 1
ATOM 5356 N N . SER A 1 683 ? 20.091 22.165 3.790 1.00 38.75 683 SER A N 1
ATOM 5357 C CA . SER A 1 683 ? 19.619 22.073 2.404 1.00 38.75 683 SER A CA 1
ATOM 5358 C C . SER A 1 683 ? 18.112 21.790 2.357 1.00 38.75 683 SER A C 1
ATOM 5360 O O . SER A 1 683 ? 17.626 20.921 3.075 1.00 38.75 683 SER A O 1
ATOM 5362 N N . GLU A 1 684 ? 17.375 22.479 1.478 1.00 37.16 684 GLU A N 1
ATOM 5363 C CA . GLU A 1 684 ? 15.909 22.395 1.299 1.00 37.16 684 GLU A CA 1
ATOM 5364 C C . GLU A 1 684 ? 15.397 21.079 0.657 1.00 37.16 684 GLU A C 1
ATOM 5366 O O . GLU A 1 684 ? 14.437 21.075 -0.114 1.00 37.16 684 GLU A O 1
ATOM 5371 N N . THR A 1 685 ? 16.018 19.934 0.936 1.00 37.91 685 THR A N 1
ATOM 5372 C CA . THR A 1 685 ? 15.581 18.632 0.405 1.00 37.91 685 THR A CA 1
ATOM 5373 C C . THR A 1 685 ? 14.629 17.939 1.384 1.00 37.91 685 THR A C 1
ATOM 5375 O O . THR A 1 685 ? 15.012 17.773 2.545 1.00 37.91 685 THR A O 1
ATOM 5378 N N . PRO A 1 686 ? 13.422 17.502 0.956 1.00 39.28 686 PRO A N 1
ATOM 5379 C CA . PRO A 1 686 ? 12.547 16.660 1.768 1.00 39.28 686 PRO A CA 1
ATOM 5380 C C . PRO A 1 686 ? 13.322 15.441 2.258 1.00 39.28 686 PRO A C 1
ATOM 5382 O O . PRO A 1 686 ? 13.971 14.740 1.483 1.00 39.28 686 PRO A O 1
ATOM 5385 N N . LEU A 1 687 ? 13.312 15.250 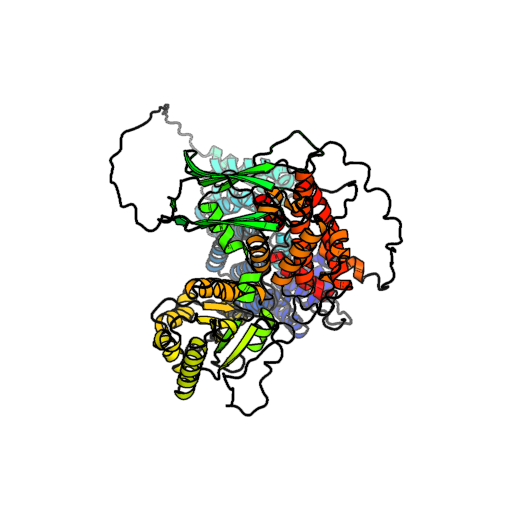3.567 1.00 46.03 687 LEU A N 1
ATOM 5386 C CA . LEU A 1 687 ? 14.260 14.402 4.263 1.00 46.03 687 LEU A CA 1
ATOM 5387 C C . LEU A 1 687 ? 13.619 13.054 4.596 1.00 46.03 687 LEU A C 1
ATOM 5389 O O . LEU A 1 687 ? 13.477 12.698 5.763 1.00 46.03 687 LEU A O 1
ATOM 5393 N N . ASN A 1 688 ? 13.212 12.314 3.570 1.00 53.19 688 ASN A N 1
ATOM 5394 C CA . ASN A 1 688 ? 12.566 11.020 3.745 1.00 53.19 688 ASN A CA 1
ATOM 5395 C C . ASN A 1 688 ? 13.562 9.875 3.487 1.00 53.19 688 ASN A C 1
ATOM 5397 O O . ASN A 1 688 ? 14.499 9.996 2.696 1.00 53.19 688 ASN A O 1
ATOM 5401 N N . MET A 1 689 ? 13.388 8.765 4.206 1.00 42.53 689 MET A N 1
ATOM 5402 C CA . MET A 1 689 ? 14.115 7.489 4.072 1.00 42.53 689 MET A CA 1
ATOM 5403 C C . MET A 1 689 ? 15.600 7.435 4.436 1.00 42.53 689 MET A C 1
ATOM 5405 O O . MET A 1 689 ? 15.994 6.630 5.285 1.00 42.53 689 MET A O 1
ATOM 5409 N N . ALA A 1 690 ? 16.448 8.243 3.799 1.00 42.06 690 ALA A N 1
ATOM 5410 C CA . ALA A 1 690 ? 17.898 8.090 3.903 1.00 42.06 690 ALA A CA 1
ATOM 5411 C C . ALA A 1 690 ? 18.410 8.417 5.313 1.00 42.06 690 ALA A C 1
ATOM 5413 O O . ALA A 1 690 ? 19.194 7.660 5.874 1.00 42.06 690 ALA A O 1
ATOM 5414 N N . LEU A 1 691 ? 17.912 9.499 5.919 1.00 47.12 691 LEU A N 1
ATOM 5415 C CA . LEU A 1 691 ? 18.398 9.977 7.214 1.00 47.12 691 LEU A CA 1
ATOM 5416 C C . LEU A 1 691 ? 17.906 9.155 8.404 1.00 47.12 691 LEU A C 1
ATOM 5418 O O . LEU A 1 691 ? 18.719 8.835 9.267 1.00 47.12 691 LEU A O 1
ATOM 5422 N N . PHE A 1 692 ? 16.638 8.730 8.419 1.00 44.00 692 PHE A N 1
ATOM 5423 C CA . PHE A 1 692 ? 16.117 7.829 9.456 1.00 44.00 692 PHE A CA 1
ATOM 5424 C C . PHE A 1 692 ? 16.958 6.547 9.538 1.00 44.00 692 PHE A C 1
ATOM 5426 O O . PHE A 1 692 ? 17.361 6.106 10.613 1.00 44.00 692 PHE A O 1
ATOM 5433 N N . ALA A 1 693 ? 17.291 5.980 8.383 1.00 44.03 693 ALA A N 1
ATOM 5434 C CA . ALA A 1 693 ? 18.004 4.722 8.334 1.00 44.03 693 ALA A CA 1
ATOM 5435 C C . ALA A 1 693 ? 19.540 4.858 8.402 1.00 44.03 693 ALA A C 1
ATOM 5437 O O . ALA A 1 693 ? 20.198 3.935 8.876 1.00 44.03 693 ALA A O 1
ATOM 5438 N N . SER A 1 694 ? 20.121 5.997 8.006 1.00 48.84 694 SER A N 1
ATOM 5439 C CA . SER A 1 694 ? 21.520 6.338 8.316 1.00 48.84 694 SER A CA 1
ATOM 5440 C C . SER A 1 694 ? 21.735 6.558 9.813 1.00 48.84 694 SER A C 1
ATOM 5442 O O . SER A 1 694 ? 22.751 6.119 10.346 1.00 48.84 694 SER A O 1
ATOM 5444 N N . LEU A 1 695 ? 20.781 7.196 10.499 1.00 48.50 695 LEU A N 1
ATOM 5445 C CA . LEU A 1 695 ? 20.848 7.406 11.946 1.00 48.50 695 LEU A CA 1
ATOM 5446 C C . LEU A 1 695 ? 20.745 6.078 12.697 1.00 48.50 695 LEU A C 1
ATOM 5448 O O . LEU A 1 695 ? 21.621 5.798 13.511 1.00 48.50 695 LEU A O 1
ATOM 5452 N N . LEU A 1 696 ? 19.787 5.214 12.338 1.00 44.41 696 LEU A N 1
ATOM 5453 C CA . LEU A 1 696 ? 19.728 3.851 12.878 1.00 44.41 696 LEU A CA 1
ATOM 5454 C C . LEU A 1 696 ? 21.038 3.084 12.642 1.00 44.41 696 LEU A C 1
ATOM 5456 O O . LEU A 1 696 ? 21.609 2.576 13.599 1.00 44.41 696 LEU A O 1
ATOM 5460 N N . ALA A 1 697 ? 21.572 3.061 11.417 1.00 44.47 697 ALA A N 1
ATOM 5461 C CA . ALA A 1 697 ? 22.840 2.381 11.134 1.00 44.47 697 ALA A CA 1
ATOM 5462 C C . ALA A 1 697 ? 23.998 2.909 12.006 1.00 44.47 697 ALA A C 1
ATOM 5464 O O . ALA A 1 697 ? 24.726 2.125 12.610 1.00 44.47 697 ALA A O 1
ATOM 5465 N N . SER A 1 698 ? 24.114 4.233 12.159 1.00 48.50 698 SER A N 1
ATOM 5466 C CA . SER A 1 698 ? 25.168 4.846 12.977 1.00 48.50 698 SER A CA 1
ATOM 5467 C C . SER A 1 698 ? 25.038 4.556 14.478 1.00 48.50 698 SER A C 1
ATOM 5469 O O . SER A 1 698 ? 26.049 4.388 15.156 1.00 48.50 698 SER A O 1
ATOM 5471 N N . SER A 1 699 ? 23.811 4.466 15.005 1.00 44.88 699 SER A N 1
ATOM 5472 C CA . SER A 1 699 ? 23.563 4.212 16.428 1.00 44.88 699 SER A CA 1
ATOM 5473 C C . SER A 1 699 ? 23.829 2.763 16.840 1.00 44.88 699 SER A C 1
ATOM 5475 O O . SER A 1 699 ? 24.067 2.518 18.020 1.00 44.88 699 SER A O 1
ATOM 5477 N N . LEU A 1 700 ? 23.798 1.811 15.900 1.00 40.81 700 LEU A N 1
ATOM 5478 C CA . LEU A 1 700 ? 24.029 0.391 16.189 1.00 40.81 700 LEU A CA 1
ATOM 5479 C C . LEU A 1 700 ? 25.432 -0.116 15.839 1.00 40.81 700 LEU A C 1
ATOM 5481 O O . LEU A 1 700 ? 25.848 -1.140 16.378 1.00 40.81 700 LEU A O 1
ATOM 5485 N N . GLU A 1 701 ? 26.197 0.602 15.013 1.00 38.56 701 GLU A N 1
ATOM 5486 C CA . GLU A 1 701 ? 27.609 0.276 14.757 1.00 38.56 701 GLU A CA 1
ATOM 5487 C C . GLU A 1 701 ? 28.513 0.545 15.973 1.00 38.56 701 GLU A C 1
ATOM 5489 O O . GLU A 1 701 ? 29.502 -0.162 16.186 1.00 38.56 701 GLU A O 1
ATOM 5494 N N . SER A 1 702 ? 28.171 1.515 16.827 1.00 39.69 702 SER A N 1
ATOM 5495 C CA . SER A 1 702 ? 28.858 1.716 18.103 1.00 39.69 702 SER A CA 1
ATOM 5496 C C . SER A 1 702 ? 28.236 0.828 19.180 1.00 39.69 702 SER A C 1
ATOM 5498 O O . SER A 1 702 ? 27.409 1.291 19.960 1.00 39.69 702 SER A O 1
ATOM 5500 N N . GLY A 1 703 ? 28.653 -0.439 19.252 1.00 35.44 703 GLY A N 1
ATOM 5501 C CA . GLY A 1 703 ? 28.255 -1.420 20.279 1.00 35.44 703 GLY A CA 1
ATOM 5502 C C . GLY A 1 703 ? 28.555 -1.047 21.747 1.00 35.44 703 GLY A C 1
ATOM 5503 O O . GLY A 1 703 ? 28.553 -1.923 22.607 1.00 35.44 703 GLY A O 1
ATOM 5504 N N . ASP A 1 704 ? 28.787 0.231 22.043 1.00 32.28 704 ASP A N 1
ATOM 5505 C CA . ASP A 1 704 ? 28.817 0.824 23.371 1.00 32.28 704 ASP A CA 1
ATOM 5506 C C . ASP A 1 704 ? 27.598 1.745 23.535 1.00 32.28 704 ASP A C 1
ATOM 5508 O O . ASP A 1 704 ? 27.519 2.817 22.936 1.00 32.28 704 ASP A O 1
ATOM 5512 N N . MET A 1 705 ? 26.700 1.403 24.465 1.00 30.84 705 MET A N 1
ATOM 5513 C CA . MET A 1 705 ? 25.629 2.277 24.987 1.00 30.84 705 MET A CA 1
ATOM 5514 C C . MET A 1 705 ? 26.189 3.476 25.798 1.00 30.84 705 MET A C 1
ATOM 5516 O O . MET A 1 705 ? 25.567 3.977 26.733 1.00 30.84 705 MET A O 1
ATOM 5520 N N . SER A 1 706 ? 27.412 3.910 25.491 1.00 29.94 706 SER A N 1
ATOM 5521 C CA . SER A 1 706 ? 28.173 4.939 26.187 1.00 29.94 706 SER A CA 1
ATOM 5522 C C . SER A 1 706 ? 28.882 5.854 25.188 1.00 29.94 706 SER A C 1
ATOM 5524 O O . SER A 1 706 ? 30.087 6.077 25.267 1.00 29.94 706 SER A O 1
ATOM 5526 N N . VAL A 1 707 ? 28.109 6.493 24.313 1.00 27.08 707 VAL A N 1
ATOM 5527 C CA . VAL A 1 707 ? 28.366 7.905 24.007 1.00 27.08 707 VAL A CA 1
ATOM 5528 C C . VAL A 1 707 ? 27.233 8.708 24.620 1.00 27.08 707 VAL A C 1
ATOM 5530 O O . VAL A 1 707 ? 26.331 9.230 23.975 1.00 27.08 707 VAL A O 1
ATOM 5533 N N . VAL A 1 708 ? 27.322 8.801 25.943 1.00 26.91 708 VAL A N 1
ATOM 5534 C CA . VAL A 1 708 ? 26.848 9.964 26.674 1.00 26.91 708 VAL A CA 1
ATOM 5535 C C . VAL A 1 708 ? 27.615 11.154 26.088 1.00 26.91 708 VAL A C 1
ATOM 5537 O O . VAL A 1 708 ? 28.720 11.464 26.523 1.00 26.91 708 VAL A O 1
ATOM 5540 N N . ALA A 1 709 ? 27.044 11.841 25.099 1.00 22.22 709 ALA A N 1
ATOM 5541 C CA . ALA A 1 709 ? 27.075 13.288 25.206 1.00 22.22 709 ALA A CA 1
ATOM 5542 C C . ALA A 1 709 ? 26.154 13.573 26.393 1.00 22.22 709 ALA A C 1
ATOM 5544 O O . ALA A 1 709 ? 24.948 13.326 26.299 1.00 22.22 709 ALA A O 1
ATOM 5545 N N . PRO A 1 710 ? 26.689 13.965 27.557 1.00 25.22 710 PRO A N 1
ATOM 5546 C CA . PRO A 1 710 ? 25.814 14.290 28.651 1.00 25.22 710 PRO A CA 1
ATOM 5547 C C . PRO A 1 710 ? 24.970 15.468 28.170 1.00 25.22 710 PRO A C 1
ATOM 5549 O O . PRO A 1 710 ? 25.504 16.477 27.704 1.00 25.22 710 PRO A O 1
ATOM 5552 N N . LEU A 1 711 ? 23.656 15.386 28.360 1.00 31.92 711 LEU A N 1
ATOM 5553 C CA . LEU A 1 711 ? 22.857 16.575 28.643 1.00 31.92 711 LEU A CA 1
ATOM 5554 C C . LEU A 1 711 ? 23.355 17.151 29.989 1.00 31.92 711 LEU A C 1
ATOM 5556 O O . LEU A 1 711 ? 22.628 17.214 30.974 1.00 31.92 711 LEU A O 1
ATOM 5560 N N . SER A 1 712 ? 24.640 17.509 30.084 1.00 28.64 712 SER A N 1
ATOM 5561 C CA . SER A 1 712 ? 25.208 18.207 31.224 1.00 28.64 712 SER A CA 1
ATOM 5562 C C . SER A 1 712 ? 24.882 19.676 31.043 1.00 28.64 712 SER A C 1
ATOM 5564 O O . SER A 1 712 ? 25.580 20.390 30.334 1.00 28.64 712 SER A O 1
ATOM 5566 N N . ALA A 1 713 ? 23.803 20.102 31.691 1.00 28.23 713 ALA A N 1
ATOM 5567 C CA . ALA A 1 713 ? 23.769 21.311 32.511 1.00 28.23 713 ALA A CA 1
ATOM 5568 C C . ALA A 1 713 ? 24.357 22.627 31.940 1.00 28.23 713 ALA A C 1
ATOM 5570 O O . ALA A 1 713 ? 24.777 23.480 32.719 1.00 28.23 713 ALA A O 1
ATOM 5571 N N . SER A 1 714 ? 24.344 22.854 30.625 1.00 26.80 714 SER A N 1
ATOM 5572 C CA . SER A 1 714 ? 24.671 24.160 30.024 1.00 26.80 714 SER A CA 1
ATOM 5573 C C . SER A 1 714 ? 23.529 24.779 29.209 1.00 26.80 714 SER A C 1
ATOM 5575 O O . SER A 1 714 ? 23.705 25.841 28.623 1.00 26.80 714 SER A O 1
ATOM 5577 N N . ALA A 1 715 ? 22.322 24.206 29.249 1.00 25.16 715 ALA A N 1
ATOM 5578 C CA . ALA A 1 715 ? 21.139 24.756 28.575 1.00 25.16 715 ALA A CA 1
ATOM 5579 C C . ALA A 1 715 ? 20.316 25.749 29.431 1.00 25.16 715 ALA A C 1
ATOM 5581 O O . ALA A 1 715 ? 19.153 26.006 29.138 1.00 25.16 715 ALA A O 1
ATOM 5582 N N . ILE A 1 716 ? 20.905 26.341 30.478 1.00 26.84 716 ILE A N 1
ATOM 5583 C CA . ILE A 1 716 ? 20.339 27.520 31.158 1.00 26.84 716 ILE A CA 1
ATOM 5584 C C . ILE A 1 716 ? 21.240 28.710 30.843 1.00 26.84 716 ILE A C 1
ATOM 5586 O O . ILE A 1 716 ? 22.046 29.112 31.674 1.00 26.84 716 ILE A O 1
ATOM 5590 N N . SER A 1 717 ? 21.157 29.213 29.611 1.00 27.72 717 SER A N 1
ATOM 5591 C CA . SER A 1 717 ? 21.561 30.567 29.195 1.00 27.72 717 SER A CA 1
ATOM 5592 C C . SER A 1 717 ? 21.799 30.571 27.686 1.00 27.72 717 SER A C 1
ATOM 5594 O O . SER A 1 717 ? 22.918 30.347 27.250 1.00 27.72 717 SER A O 1
ATOM 5596 N N . VAL A 1 718 ? 20.751 30.791 26.893 1.00 26.31 718 VAL A N 1
ATOM 5597 C CA . VAL A 1 718 ? 20.566 31.964 26.009 1.00 26.31 718 VAL A CA 1
ATOM 5598 C C . VAL A 1 718 ? 19.204 31.761 25.323 1.00 26.31 718 VAL A C 1
ATOM 5600 O O . VAL A 1 718 ? 19.108 31.433 24.151 1.00 26.31 718 VAL A O 1
ATOM 5603 N N . ALA A 1 719 ? 18.123 31.948 26.084 1.00 25.58 719 ALA A N 1
ATOM 5604 C CA . ALA A 1 719 ? 16.760 32.093 25.557 1.00 25.58 719 ALA A CA 1
ATOM 5605 C C . ALA A 1 719 ? 16.387 33.581 25.371 1.00 25.58 719 ALA A C 1
ATOM 5607 O O . ALA A 1 719 ? 15.215 33.945 25.406 1.00 25.58 719 ALA A O 1
ATOM 5608 N N . GLN A 1 720 ? 17.377 34.477 25.246 1.00 27.45 720 GLN A N 1
ATOM 5609 C CA . GLN A 1 720 ? 17.163 35.909 25.490 1.00 27.45 720 GLN A CA 1
ATOM 5610 C C . GLN A 1 720 ? 17.587 36.871 24.374 1.00 27.45 720 GLN A C 1
ATOM 5612 O O . GLN A 1 720 ? 17.526 38.075 24.603 1.00 27.45 720 GLN A O 1
ATOM 5617 N N . THR A 1 721 ? 17.942 36.414 23.164 1.00 27.28 721 THR A N 1
ATOM 5618 C CA . THR A 1 721 ? 18.553 37.344 22.185 1.00 27.28 721 THR A CA 1
ATOM 5619 C C . THR A 1 721 ? 18.042 37.328 20.743 1.00 27.28 721 THR A C 1
ATOM 5621 O O . THR A 1 721 ? 18.748 37.821 19.872 1.00 27.28 721 THR A O 1
ATOM 5624 N N . MET A 1 722 ? 16.808 36.888 20.462 1.00 26.91 722 MET A N 1
ATOM 5625 C CA . MET A 1 722 ? 16.163 37.196 19.161 1.00 26.91 722 MET A CA 1
ATOM 5626 C C . MET A 1 722 ? 14.684 37.618 19.226 1.00 26.91 722 MET A C 1
ATOM 5628 O O . MET A 1 722 ? 14.009 37.668 18.207 1.00 26.91 722 MET A O 1
ATOM 5632 N N . TYR A 1 723 ? 14.160 38.005 20.391 1.00 30.73 723 TYR A N 1
ATOM 5633 C CA . TYR A 1 723 ? 12.717 38.223 20.561 1.00 30.73 723 TYR A CA 1
ATOM 5634 C C . TYR A 1 723 ? 12.340 39.639 21.002 1.00 30.73 723 TYR A C 1
ATOM 5636 O O . TYR A 1 723 ? 11.780 39.840 22.074 1.00 30.73 723 TYR A O 1
ATOM 5644 N N . THR A 1 724 ? 12.625 40.649 20.183 1.00 26.00 724 THR A N 1
ATOM 5645 C CA . THR A 1 724 ? 12.157 42.015 20.465 1.00 26.00 724 THR A CA 1
ATOM 5646 C C . THR A 1 724 ? 11.683 42.708 19.191 1.00 26.00 724 THR A C 1
ATOM 5648 O O . THR A 1 724 ? 12.493 43.350 18.528 1.00 26.00 724 THR A O 1
ATOM 5651 N N . ALA A 1 725 ? 10.386 42.538 18.868 1.00 30.05 725 ALA A N 1
ATOM 5652 C CA . ALA A 1 725 ? 9.478 43.481 18.168 1.00 30.05 725 ALA A CA 1
ATOM 5653 C C . ALA A 1 725 ? 8.292 42.807 17.417 1.00 30.05 725 ALA A C 1
ATOM 5655 O O . ALA A 1 725 ? 7.836 43.339 16.408 1.00 30.05 725 ALA A O 1
ATOM 5656 N N . TYR A 1 726 ? 7.760 41.668 17.882 1.00 31.00 726 TYR A N 1
ATOM 5657 C CA . TYR A 1 726 ? 6.609 40.995 17.252 1.00 31.00 726 TYR A CA 1
ATOM 5658 C C . TYR A 1 726 ? 5.540 40.614 18.291 1.00 31.00 726 TYR A C 1
ATOM 5660 O O . TYR A 1 726 ? 5.870 40.192 19.394 1.00 31.00 726 TYR A O 1
ATOM 5668 N N . ASP A 1 727 ? 4.271 40.825 17.929 1.00 42.56 727 ASP A N 1
ATOM 5669 C CA . ASP A 1 727 ? 3.057 40.672 18.749 1.00 42.56 727 ASP A CA 1
ATOM 5670 C C . ASP A 1 727 ? 2.985 39.301 19.459 1.00 42.56 727 ASP A C 1
ATOM 5672 O O . ASP A 1 727 ? 3.028 38.262 18.796 1.00 42.56 727 ASP A O 1
ATOM 5676 N N . GLU A 1 728 ? 2.877 39.290 20.796 1.00 46.47 728 GLU A N 1
ATOM 5677 C CA . GLU A 1 728 ? 2.959 38.083 21.648 1.00 46.47 728 GLU A CA 1
ATOM 5678 C C . GLU A 1 728 ? 1.965 36.986 21.222 1.00 46.47 728 GLU A C 1
ATOM 5680 O O . GLU A 1 728 ? 2.294 35.805 21.251 1.00 46.47 728 GLU A O 1
ATOM 5685 N N . LYS A 1 729 ? 0.793 37.362 20.693 1.00 46.66 729 LYS A N 1
ATOM 5686 C CA . LYS A 1 729 ? -0.214 36.409 20.193 1.00 46.66 729 LYS A CA 1
ATOM 5687 C C . LYS A 1 729 ? 0.221 35.628 18.950 1.00 46.66 729 LYS A C 1
ATOM 5689 O O . LYS A 1 729 ? -0.175 34.480 18.777 1.00 46.66 729 LYS A O 1
ATOM 5694 N N . LYS A 1 730 ? 1.020 36.235 18.064 1.00 54.41 730 LYS A N 1
ATOM 5695 C CA . LYS A 1 730 ? 1.513 35.563 16.846 1.00 54.41 730 LYS A CA 1
ATOM 5696 C C . LYS A 1 730 ? 2.612 34.551 17.168 1.00 54.41 730 LYS A C 1
ATOM 5698 O O . LYS A 1 730 ? 2.783 33.585 16.430 1.00 54.41 730 LYS A O 1
ATOM 5703 N N . LYS A 1 731 ? 3.334 34.770 18.272 1.00 61.69 731 LYS A N 1
ATOM 5704 C CA . LYS A 1 731 ? 4.362 33.864 18.788 1.00 61.69 731 LYS A CA 1
ATOM 5705 C C . LYS A 1 731 ? 3.755 32.561 19.297 1.00 61.69 731 LYS A C 1
ATOM 5707 O O . LYS A 1 731 ? 4.191 31.496 18.874 1.00 61.69 731 LYS A O 1
ATOM 5712 N N . ASP A 1 732 ? 2.747 32.644 20.161 1.00 62.25 732 ASP A N 1
ATOM 5713 C CA . ASP A 1 732 ? 2.158 31.454 20.787 1.00 62.25 732 ASP A CA 1
ATOM 5714 C C . ASP A 1 732 ? 1.499 30.535 19.751 1.00 62.25 732 ASP A C 1
ATOM 5716 O O . ASP A 1 732 ? 1.624 29.314 19.830 1.00 62.25 732 ASP A O 1
ATOM 5720 N N . VAL A 1 733 ? 0.885 31.115 18.714 1.00 64.56 733 VAL A N 1
ATOM 5721 C CA . VAL A 1 733 ? 0.316 30.349 17.595 1.00 64.56 733 VAL A CA 1
ATOM 5722 C C . VAL A 1 733 ? 1.393 29.595 16.820 1.00 64.56 733 VAL A C 1
ATOM 5724 O O . VAL A 1 733 ? 1.239 28.401 16.583 1.00 64.56 733 VAL A O 1
ATOM 5727 N N . LYS A 1 734 ? 2.507 30.248 16.470 1.00 72.56 734 LYS A N 1
ATOM 5728 C CA . LYS A 1 734 ? 3.620 29.584 15.775 1.00 72.56 734 LYS A CA 1
ATOM 5729 C C . LYS A 1 734 ? 4.226 28.458 16.615 1.00 72.56 734 LYS A C 1
ATOM 5731 O O . LYS A 1 734 ? 4.487 27.384 16.082 1.00 72.56 734 LYS A O 1
ATOM 5736 N N . ILE A 1 735 ? 4.361 28.655 17.929 1.00 73.44 735 ILE A N 1
ATOM 5737 C CA . ILE A 1 735 ? 4.832 27.606 18.847 1.00 73.44 735 ILE A CA 1
ATOM 5738 C C . ILE A 1 735 ? 3.892 26.395 18.825 1.00 73.44 735 ILE A C 1
ATOM 5740 O O . ILE A 1 735 ? 4.356 25.261 18.743 1.00 73.44 735 ILE A O 1
ATOM 5744 N N . LEU A 1 736 ? 2.579 26.618 18.867 1.00 74.69 736 LEU A N 1
ATOM 5745 C CA . LEU A 1 736 ? 1.594 25.538 18.831 1.00 74.69 736 LEU A CA 1
ATOM 5746 C C . LEU A 1 736 ? 1.556 24.822 17.477 1.00 74.69 736 LEU A C 1
ATOM 5748 O O . LEU A 1 736 ? 1.477 23.596 17.454 1.00 74.69 736 LEU A O 1
ATOM 5752 N N . MET A 1 737 ? 1.655 25.563 16.367 1.00 78.19 737 MET A N 1
ATOM 5753 C CA . MET A 1 737 ? 1.742 24.990 15.020 1.00 78.19 737 MET A CA 1
ATOM 5754 C C . MET A 1 737 ? 2.954 24.063 14.916 1.00 78.19 737 MET A C 1
ATOM 5756 O O . MET A 1 737 ? 2.793 22.888 14.592 1.00 78.19 737 MET A O 1
ATOM 5760 N N . ALA A 1 738 ? 4.146 24.577 15.245 1.00 81.25 738 ALA A N 1
ATOM 5761 C CA . ALA A 1 738 ? 5.385 23.805 15.219 1.00 81.25 738 ALA A CA 1
ATOM 5762 C C . ALA A 1 738 ? 5.282 22.572 16.122 1.00 81.25 738 ALA A C 1
ATOM 5764 O O . ALA A 1 738 ? 5.569 21.466 15.681 1.00 81.25 738 ALA A O 1
ATOM 5765 N N . TYR A 1 739 ? 4.770 22.738 17.345 1.00 83.69 739 TYR A N 1
ATOM 5766 C CA . TYR A 1 739 ? 4.619 21.636 18.288 1.00 83.69 739 TYR A CA 1
ATOM 5767 C C . TYR A 1 739 ? 3.686 20.526 17.796 1.00 83.69 739 TYR A C 1
ATOM 5769 O O . TYR A 1 739 ? 4.009 19.356 17.962 1.00 83.69 739 TYR A O 1
ATOM 5777 N N . ILE A 1 740 ? 2.533 20.864 17.212 1.00 82.81 740 ILE A N 1
ATOM 5778 C CA . ILE A 1 740 ? 1.587 19.863 16.697 1.00 82.81 740 ILE A CA 1
ATOM 5779 C C . ILE A 1 740 ? 2.218 19.078 15.548 1.00 82.81 740 ILE A C 1
ATOM 5781 O O . ILE A 1 740 ? 2.155 17.849 15.556 1.00 82.81 740 ILE A O 1
ATOM 5785 N N . ILE A 1 741 ? 2.849 19.774 14.596 1.00 85.81 741 ILE A N 1
ATOM 5786 C CA . ILE A 1 741 ? 3.533 19.137 13.463 1.00 85.81 741 ILE A CA 1
ATOM 5787 C C . ILE A 1 741 ? 4.639 18.215 13.989 1.00 85.81 741 ILE A C 1
ATOM 5789 O O . ILE A 1 741 ? 4.673 17.032 13.658 1.00 85.81 741 ILE A O 1
ATOM 5793 N N . ASP A 1 742 ? 5.482 18.735 14.882 1.00 87.06 742 ASP A N 1
ATOM 5794 C CA . ASP A 1 742 ? 6.587 17.994 15.476 1.00 87.06 742 ASP A CA 1
ATOM 5795 C C . ASP A 1 742 ? 6.134 16.761 16.239 1.00 87.06 742 ASP A C 1
ATOM 5797 O O . ASP A 1 742 ? 6.725 15.693 16.101 1.00 87.06 742 ASP A O 1
ATOM 5801 N N . LEU A 1 743 ? 5.078 16.896 17.035 1.00 89.62 743 LEU A N 1
ATOM 5802 C CA . LEU A 1 743 ? 4.543 15.818 17.844 1.00 89.62 743 LEU A CA 1
ATOM 5803 C C . LEU A 1 743 ? 3.949 14.705 16.977 1.00 89.62 743 LEU A C 1
ATOM 5805 O O . LEU A 1 743 ? 4.195 13.537 17.270 1.00 89.62 743 LEU A O 1
ATOM 5809 N N . VAL A 1 744 ? 3.199 15.040 15.921 1.00 88.44 744 VAL A N 1
ATOM 5810 C CA . VAL A 1 744 ? 2.623 14.044 15.002 1.00 88.44 744 VAL A CA 1
ATOM 5811 C C . VAL A 1 744 ? 3.728 13.297 14.256 1.00 88.44 744 VAL A C 1
ATOM 5813 O O . VAL A 1 744 ? 3.717 12.066 14.243 1.00 88.44 744 VAL A O 1
ATOM 5816 N N . CYS A 1 745 ? 4.717 14.005 13.707 1.00 85.69 745 CYS A N 1
ATOM 5817 C CA . CYS A 1 745 ? 5.835 13.383 12.997 1.00 85.69 745 CYS A CA 1
ATOM 5818 C C . CYS A 1 745 ? 6.726 12.538 13.929 1.00 85.69 745 CYS A C 1
ATOM 5820 O O . CYS A 1 745 ? 7.114 11.419 13.585 1.00 85.69 745 CYS A O 1
ATOM 5822 N N . PHE A 1 746 ? 7.002 13.021 15.144 1.00 88.00 746 PHE A N 1
ATOM 5823 C CA . PHE A 1 746 ? 7.720 12.261 16.172 1.00 88.00 746 PHE A CA 1
ATOM 5824 C C . PHE A 1 746 ? 6.972 10.975 16.547 1.00 88.00 746 PHE A C 1
ATOM 5826 O O . PHE A 1 746 ? 7.555 9.891 16.579 1.00 88.00 746 PHE A O 1
ATOM 5833 N N . ILE A 1 747 ? 5.666 11.073 16.796 1.00 90.12 747 ILE A N 1
ATOM 5834 C CA . ILE A 1 747 ? 4.833 9.924 17.147 1.00 90.12 747 ILE A CA 1
ATOM 5835 C C . ILE A 1 747 ? 4.737 8.926 15.984 1.00 90.12 747 ILE A C 1
ATOM 5837 O O . ILE A 1 747 ? 4.761 7.718 16.223 1.00 90.12 747 ILE A O 1
ATOM 5841 N N . GLN A 1 748 ? 4.697 9.395 14.736 1.00 87.94 748 GLN A N 1
ATOM 5842 C CA . GLN A 1 748 ? 4.759 8.531 13.558 1.00 87.94 748 GLN A CA 1
ATOM 5843 C C . GLN A 1 748 ? 6.041 7.683 13.544 1.00 87.94 748 GLN A C 1
ATOM 5845 O O . GLN A 1 748 ? 5.979 6.480 13.283 1.00 87.94 748 GLN A O 1
ATOM 5850 N N . ALA A 1 749 ? 7.191 8.275 13.883 1.00 81.88 749 ALA A N 1
ATOM 5851 C CA . ALA A 1 749 ? 8.451 7.543 14.003 1.00 81.88 749 ALA A CA 1
ATOM 5852 C C . ALA A 1 749 ? 8.398 6.485 15.122 1.00 81.88 749 ALA A C 1
ATOM 5854 O O . ALA A 1 749 ? 8.800 5.340 14.905 1.00 81.88 749 ALA A O 1
ATOM 5855 N N . VAL A 1 750 ? 7.833 6.822 16.288 1.00 85.94 750 VAL A N 1
ATOM 5856 C CA . VAL A 1 750 ? 7.614 5.854 17.382 1.00 85.94 750 VAL A CA 1
ATOM 5857 C C . VAL A 1 750 ? 6.690 4.716 16.935 1.00 85.94 750 VAL A C 1
ATOM 5859 O O . VAL A 1 750 ? 6.956 3.550 17.225 1.00 85.94 750 VAL A O 1
ATOM 5862 N N . PHE A 1 751 ? 5.625 5.018 16.190 1.00 84.88 751 PHE A N 1
ATOM 5863 C CA . PHE A 1 751 ? 4.703 4.021 15.642 1.00 84.88 751 PHE A CA 1
ATOM 5864 C C . PHE A 1 751 ? 5.383 3.045 14.697 1.00 84.88 751 PHE A C 1
ATOM 5866 O O . PHE A 1 751 ? 5.129 1.848 14.782 1.00 84.88 751 PHE A O 1
ATOM 5873 N N . LEU A 1 752 ? 6.295 3.515 13.853 1.00 77.75 752 LEU A N 1
ATOM 5874 C CA . LEU A 1 752 ? 7.073 2.627 12.995 1.00 77.75 752 LEU A CA 1
ATOM 5875 C C . LEU A 1 752 ? 8.005 1.718 13.789 1.00 77.75 752 LEU A C 1
ATOM 5877 O O . LEU A 1 752 ? 7.989 0.509 13.562 1.00 77.75 752 LEU A O 1
ATOM 5881 N N . LEU A 1 753 ? 8.738 2.274 14.755 1.00 75.56 753 LEU A N 1
ATOM 5882 C CA . LEU A 1 753 ? 9.656 1.518 15.617 1.00 75.56 753 LEU A CA 1
ATOM 5883 C C . LEU A 1 753 ? 8.940 0.501 16.520 1.00 75.56 753 LEU A C 1
ATOM 5885 O O . LEU A 1 753 ? 9.557 -0.456 16.976 1.00 75.56 753 LEU A O 1
ATOM 5889 N N . THR A 1 754 ? 7.645 0.696 16.779 1.00 75.44 754 THR A N 1
ATOM 5890 C CA . THR A 1 754 ? 6.827 -0.200 17.617 1.00 75.44 754 THR A CA 1
ATOM 5891 C C . THR A 1 754 ? 5.870 -1.093 16.818 1.00 75.44 754 THR A C 1
ATOM 5893 O O . THR A 1 754 ? 5.228 -1.990 17.378 1.00 75.44 754 THR A O 1
ATOM 5896 N N . SER A 1 755 ? 5.780 -0.899 15.499 1.00 65.62 755 SER A N 1
ATOM 5897 C CA . SER A 1 755 ? 4.943 -1.711 14.614 1.00 65.62 755 SER A CA 1
ATOM 5898 C C . SER A 1 755 ? 5.545 -3.108 14.416 1.00 65.62 755 SER A C 1
ATOM 5900 O O . SER A 1 755 ? 6.736 -3.244 14.180 1.00 65.62 755 SER A O 1
ATOM 5902 N N . GLY A 1 756 ? 4.738 -4.172 14.519 1.00 56.88 756 GLY A N 1
ATOM 5903 C CA . GLY A 1 756 ? 5.247 -5.558 14.452 1.00 56.88 756 GLY A CA 1
ATOM 5904 C C . GLY A 1 756 ? 4.788 -6.482 15.578 1.00 56.88 756 GLY A C 1
ATOM 5905 O O . GLY A 1 756 ? 5.002 -7.685 15.500 1.00 56.88 756 GLY A O 1
ATOM 5906 N N . GLY A 1 757 ? 4.088 -5.944 16.581 1.00 53.09 757 GLY A N 1
ATOM 5907 C CA . GLY A 1 757 ? 3.322 -6.746 17.536 1.00 53.09 757 GLY A CA 1
ATOM 5908 C C . GLY A 1 757 ? 4.018 -7.085 18.852 1.00 53.09 757 GLY A C 1
ATOM 5909 O O . GLY A 1 757 ? 3.455 -7.881 19.590 1.00 53.09 757 GLY A O 1
ATOM 5910 N N . ARG A 1 758 ? 5.179 -6.502 19.195 1.00 49.56 758 ARG A N 1
ATOM 5911 C CA . ARG A 1 758 ? 5.871 -6.849 20.458 1.00 49.56 758 ARG A CA 1
ATOM 5912 C C . ARG A 1 758 ? 6.555 -5.733 21.243 1.00 49.56 758 ARG A C 1
ATOM 5914 O O . ARG A 1 758 ? 7.033 -6.012 22.335 1.00 49.56 758 ARG A O 1
ATOM 5921 N N . VAL A 1 759 ? 6.608 -4.495 20.763 1.00 62.91 759 VAL A N 1
ATOM 5922 C CA . VAL A 1 759 ? 7.507 -3.513 21.383 1.00 62.91 759 VAL A CA 1
ATOM 5923 C C . VAL A 1 759 ? 6.723 -2.520 22.238 1.00 62.91 759 VAL A C 1
ATOM 5925 O O . VAL A 1 759 ? 6.013 -1.652 21.731 1.00 62.91 759 VAL A O 1
ATOM 5928 N N . THR A 1 760 ? 6.822 -2.689 23.555 1.00 77.94 760 THR A N 1
ATOM 5929 C CA . THR A 1 760 ? 6.479 -1.653 24.537 1.00 77.94 760 THR A CA 1
ATOM 5930 C C . THR A 1 760 ? 7.325 -0.416 24.250 1.00 77.94 760 THR A C 1
ATOM 5932 O O . THR A 1 760 ? 8.505 -0.551 23.936 1.00 77.94 760 THR A O 1
ATOM 5935 N N . VAL A 1 761 ? 6.756 0.786 24.340 1.00 84.69 761 VAL A N 1
ATOM 5936 C CA . VAL A 1 761 ? 7.555 2.008 24.186 1.00 84.69 761 VAL A CA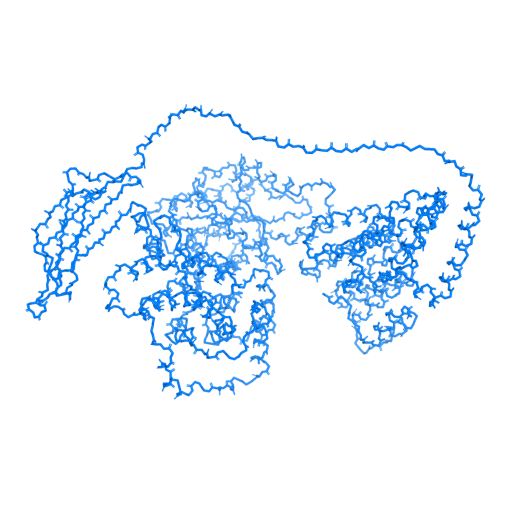 1
ATOM 5937 C C . VAL A 1 761 ? 8.625 2.031 25.278 1.00 84.69 761 VAL A C 1
ATOM 5939 O O . VAL A 1 761 ? 8.301 1.867 26.449 1.00 84.69 761 VAL A O 1
ATOM 5942 N N . THR A 1 762 ? 9.886 2.235 24.897 1.00 83.50 762 THR A N 1
ATOM 5943 C CA . THR A 1 762 ? 11.017 2.364 25.826 1.00 83.50 762 THR A CA 1
ATOM 5944 C C . THR A 1 762 ? 11.720 3.714 25.642 1.00 83.50 762 THR A C 1
ATOM 5946 O O . THR A 1 762 ? 11.549 4.364 24.601 1.00 83.50 762 THR A O 1
ATOM 5949 N N . PRO A 1 763 ? 12.544 4.161 26.608 1.00 80.81 763 PRO A N 1
ATOM 5950 C CA . PRO A 1 763 ? 13.337 5.381 26.463 1.00 80.81 763 PRO A CA 1
ATOM 5951 C C . PRO A 1 763 ? 14.265 5.366 25.240 1.00 80.81 763 PRO A C 1
ATOM 5953 O O . PRO A 1 763 ? 14.476 6.405 24.616 1.00 80.81 763 PRO A O 1
ATOM 5956 N N . GLU A 1 764 ? 14.807 4.206 24.867 1.00 74.62 764 GLU A N 1
ATOM 5957 C CA . GLU A 1 764 ? 15.675 4.043 23.695 1.00 74.62 764 GLU A CA 1
ATOM 5958 C C . GLU A 1 764 ? 14.910 4.351 22.406 1.00 74.62 764 GLU A C 1
ATOM 5960 O O . GLU A 1 764 ? 15.392 5.117 21.574 1.00 74.62 764 GLU A O 1
ATOM 5965 N N . ILE A 1 765 ? 13.686 3.833 22.275 1.00 79.88 765 ILE A N 1
ATOM 5966 C CA . ILE A 1 765 ? 12.813 4.086 21.121 1.00 79.88 765 ILE A CA 1
ATOM 5967 C C . ILE A 1 765 ? 12.443 5.565 21.033 1.00 79.88 765 ILE A C 1
ATOM 5969 O O . ILE A 1 765 ? 12.500 6.153 19.954 1.00 79.88 765 ILE A O 1
ATOM 5973 N N . VAL A 1 766 ? 12.101 6.181 22.169 1.00 83.62 766 VAL A N 1
ATOM 5974 C CA . VAL A 1 766 ? 11.800 7.618 22.242 1.00 83.62 766 VAL A CA 1
ATOM 5975 C C . VAL A 1 766 ? 13.002 8.446 21.786 1.00 83.62 766 VAL A C 1
ATOM 5977 O O . VAL A 1 766 ? 12.852 9.353 20.969 1.00 83.62 766 VAL A O 1
ATOM 5980 N N . ASN A 1 767 ? 14.205 8.114 22.257 1.00 78.44 767 ASN A N 1
ATOM 5981 C CA . ASN A 1 767 ? 15.424 8.822 21.874 1.00 78.44 767 ASN A CA 1
ATOM 5982 C C . ASN A 1 767 ? 15.776 8.627 20.394 1.00 78.44 767 ASN A C 1
ATOM 5984 O O . ASN A 1 767 ? 16.120 9.604 19.729 1.00 78.44 767 ASN A O 1
ATOM 5988 N N . LEU A 1 768 ? 15.648 7.408 19.863 1.00 72.12 768 LEU A N 1
ATOM 5989 C CA . LEU A 1 768 ? 15.863 7.121 18.442 1.00 72.12 768 LEU A CA 1
ATOM 5990 C C . LEU A 1 768 ? 14.888 7.907 17.558 1.00 72.12 768 LEU A C 1
ATOM 5992 O O . LEU A 1 768 ? 15.308 8.533 16.586 1.00 72.12 768 LEU A O 1
ATOM 5996 N N . ALA A 1 769 ? 13.605 7.948 17.926 1.00 80.44 769 ALA A N 1
ATOM 5997 C CA . ALA A 1 769 ? 12.601 8.731 17.210 1.00 80.44 769 ALA A CA 1
ATOM 5998 C C . ALA A 1 769 ? 12.898 10.24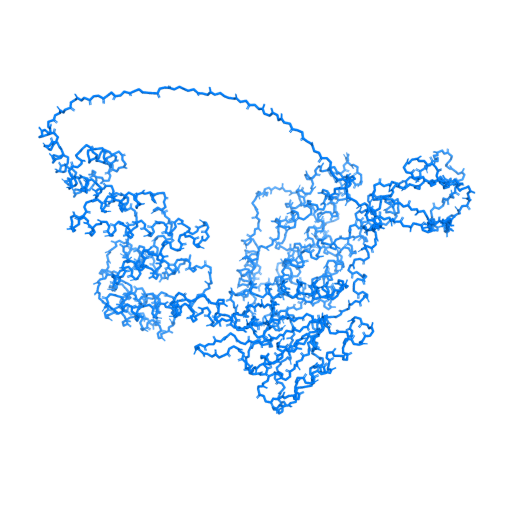3 17.258 1.00 80.44 769 ALA A C 1
ATOM 6000 O O . ALA A 1 769 ? 12.805 10.917 16.231 1.00 80.44 769 ALA A O 1
ATOM 6001 N N . LEU A 1 770 ? 13.315 10.778 18.413 1.00 79.94 770 LEU A N 1
ATOM 6002 C CA . LEU A 1 770 ? 13.716 12.186 18.542 1.00 79.94 770 LEU A CA 1
ATOM 6003 C C . LEU A 1 770 ? 14.942 12.528 17.684 1.00 79.94 770 LEU A C 1
ATOM 6005 O O . LEU A 1 770 ? 14.979 13.598 17.081 1.00 79.94 770 LEU A O 1
ATOM 6009 N N . GLN A 1 771 ? 15.940 11.642 17.623 1.00 71.81 771 GLN A N 1
ATOM 6010 C CA . GLN A 1 771 ? 17.133 11.840 16.795 1.00 71.81 771 GLN A CA 1
ATOM 6011 C C . GLN A 1 771 ? 16.792 11.808 15.307 1.00 71.81 771 GLN A C 1
ATOM 6013 O O . GLN A 1 771 ? 17.224 12.683 14.558 1.00 71.81 771 GLN A O 1
ATOM 6018 N N . ALA A 1 772 ? 15.978 10.838 14.889 1.00 67.50 772 ALA A N 1
ATOM 6019 C CA . ALA A 1 772 ? 15.556 10.704 13.503 1.00 67.50 772 ALA A CA 1
ATOM 6020 C C . ALA A 1 772 ? 14.763 11.921 13.004 1.00 67.50 772 ALA A C 1
ATOM 6022 O O . ALA A 1 772 ? 14.901 12.319 11.847 1.00 67.50 772 ALA A O 1
ATOM 6023 N N . TYR A 1 773 ? 13.976 12.539 13.886 1.00 72.38 773 TYR A N 1
ATOM 6024 C CA . TYR A 1 773 ? 13.163 13.708 13.564 1.00 72.38 773 TYR A CA 1
ATOM 6025 C C . TYR A 1 773 ? 13.895 15.057 13.738 1.00 72.38 773 TYR A C 1
ATOM 6027 O O . TYR A 1 773 ? 13.361 16.093 13.350 1.00 72.38 773 TYR A O 1
ATOM 6035 N N . ASP A 1 774 ? 15.130 15.098 14.252 1.00 71.69 774 ASP A N 1
ATOM 6036 C CA . ASP A 1 774 ? 15.786 16.375 14.587 1.00 71.69 774 ASP A CA 1
ATOM 6037 C C . ASP A 1 774 ? 16.035 17.292 13.375 1.00 71.69 774 ASP A C 1
ATOM 6039 O O . ASP A 1 774 ? 15.906 18.512 13.480 1.00 71.69 774 ASP A O 1
ATOM 6043 N N . GLN A 1 775 ? 16.369 16.724 12.214 1.00 67.19 775 GLN A N 1
ATOM 6044 C CA . GLN A 1 775 ? 16.584 17.503 10.989 1.00 67.19 775 GLN A CA 1
ATOM 6045 C C . GLN A 1 775 ? 15.266 18.024 10.384 1.00 67.19 775 GLN A C 1
ATOM 6047 O O . GLN A 1 775 ? 15.166 19.238 10.185 1.00 67.19 775 GLN A O 1
ATOM 6052 N N . PRO A 1 776 ? 14.224 17.191 10.157 1.00 68.69 776 PRO A N 1
ATOM 6053 C CA . PRO A 1 776 ? 12.915 17.681 9.715 1.00 68.69 776 PRO A CA 1
ATOM 6054 C C . PRO A 1 776 ? 12.328 18.746 10.646 1.00 68.69 776 PRO A C 1
ATOM 6056 O O . PRO A 1 776 ? 11.849 19.772 10.169 1.00 68.69 776 PRO A O 1
ATOM 6059 N N . ARG A 1 777 ? 12.455 18.558 11.965 1.00 79.25 777 ARG A N 1
ATOM 6060 C CA . ARG A 1 777 ? 12.032 19.516 12.995 1.00 79.25 777 ARG A CA 1
ATOM 6061 C C . ARG A 1 777 ? 12.591 20.916 12.750 1.00 79.25 777 ARG A C 1
ATOM 6063 O O . ARG A 1 777 ? 11.842 21.886 12.736 1.00 79.25 777 ARG A O 1
ATOM 6070 N N . LYS A 1 778 ? 13.895 21.048 12.485 1.00 72.69 778 LYS A N 1
ATOM 6071 C CA . LYS A 1 778 ? 14.515 22.359 12.208 1.00 72.69 778 LYS A CA 1
ATOM 6072 C C . LYS A 1 778 ? 13.903 23.040 10.981 1.00 72.69 778 LYS A C 1
ATOM 6074 O O . LYS A 1 778 ? 13.686 24.249 10.998 1.00 72.69 778 LYS A O 1
ATOM 6079 N N . ILE A 1 779 ? 13.589 22.270 9.938 1.00 67.62 779 ILE A N 1
ATOM 6080 C CA . ILE A 1 779 ? 12.951 22.786 8.720 1.00 67.62 779 ILE A CA 1
ATOM 6081 C C . ILE A 1 779 ? 11.486 23.165 8.990 1.00 67.62 779 ILE A C 1
ATOM 6083 O O . ILE A 1 779 ? 11.028 24.208 8.527 1.00 67.62 779 ILE A O 1
ATOM 6087 N N . VAL A 1 780 ? 10.753 22.368 9.773 1.00 71.50 780 VAL A N 1
ATOM 6088 C CA . VAL A 1 780 ? 9.383 22.689 10.203 1.00 71.50 780 VAL A CA 1
ATOM 6089 C C . VAL A 1 780 ? 9.354 24.016 10.954 1.00 71.50 780 VAL A C 1
ATOM 6091 O O . VAL A 1 780 ? 8.567 24.890 10.597 1.00 71.50 780 VAL A O 1
ATOM 6094 N N . HIS A 1 781 ? 10.249 24.208 11.927 1.00 76.06 781 HIS A N 1
ATOM 6095 C CA . HIS A 1 781 ? 10.349 25.463 12.680 1.00 76.06 781 HIS A CA 1
ATOM 6096 C C . HIS A 1 781 ? 10.640 26.655 11.761 1.00 76.06 781 HIS A C 1
ATOM 6098 O O . HIS A 1 781 ? 9.958 27.669 11.868 1.00 76.06 781 HIS A O 1
ATOM 6104 N N . LEU A 1 782 ? 11.547 26.513 10.784 1.00 69.44 782 LEU A N 1
ATOM 6105 C CA . LEU A 1 782 ? 11.795 27.545 9.767 1.00 69.44 782 LEU A CA 1
ATOM 6106 C C . LEU A 1 782 ? 10.549 27.889 8.939 1.00 69.44 782 LEU A C 1
ATOM 6108 O O . LEU A 1 782 ? 10.263 29.062 8.701 1.00 69.44 782 LEU A O 1
ATOM 6112 N N . LEU A 1 783 ? 9.813 26.878 8.473 1.00 68.25 783 LEU A N 1
ATOM 6113 C CA . LEU A 1 783 ? 8.636 27.072 7.621 1.00 68.25 783 LEU A CA 1
ATOM 6114 C C . LEU A 1 783 ? 7.452 27.664 8.391 1.00 68.25 783 LEU A C 1
ATOM 6116 O O . LEU A 1 783 ? 6.693 28.456 7.831 1.00 68.25 783 LEU A O 1
ATOM 6120 N N . VAL A 1 784 ? 7.303 27.305 9.666 1.00 72.19 784 VAL A N 1
ATOM 6121 C CA . VAL A 1 784 ? 6.318 27.905 10.574 1.00 72.19 784 VAL A CA 1
ATOM 6122 C C . VAL A 1 784 ? 6.719 29.340 10.933 1.00 72.19 784 VAL A C 1
ATOM 6124 O O . VAL A 1 784 ? 5.866 30.230 10.961 1.00 72.19 784 VAL A O 1
ATOM 6127 N N . ASP A 1 785 ? 8.009 29.616 11.126 1.00 70.44 785 ASP A N 1
ATOM 6128 C CA . ASP A 1 785 ? 8.504 30.976 11.354 1.00 70.44 785 ASP A CA 1
ATOM 6129 C C . ASP A 1 785 ? 8.313 31.874 10.126 1.00 70.44 785 ASP A C 1
ATOM 6131 O O . ASP A 1 785 ? 7.893 33.024 10.282 1.00 70.44 785 ASP A O 1
ATOM 6135 N N . ALA A 1 786 ? 8.517 31.346 8.917 1.00 64.88 786 ALA A N 1
ATOM 6136 C CA . ALA A 1 786 ? 8.273 32.039 7.648 1.00 64.88 786 ALA A CA 1
ATOM 6137 C C . ALA A 1 786 ? 6.780 32.187 7.293 1.00 64.88 786 ALA A C 1
ATOM 6139 O O . ALA A 1 786 ? 6.433 32.860 6.320 1.00 64.88 786 ALA A O 1
ATOM 6140 N N . PHE A 1 787 ? 5.874 31.565 8.054 1.00 66.00 787 PHE A N 1
ATOM 6141 C CA . PHE A 1 787 ? 4.442 31.692 7.825 1.00 66.00 787 PHE A CA 1
ATOM 6142 C C . PHE A 1 787 ? 3.949 33.095 8.219 1.00 66.00 787 PHE A C 1
ATOM 6144 O O . PHE A 1 787 ? 3.863 33.449 9.400 1.00 66.00 787 PHE A O 1
ATOM 6151 N N . ASP A 1 788 ? 3.593 33.878 7.200 1.00 59.34 788 ASP A N 1
ATOM 6152 C CA . ASP A 1 788 ? 3.034 35.234 7.306 1.00 59.34 788 ASP A CA 1
ATOM 6153 C C . ASP A 1 788 ? 1.503 35.274 7.128 1.00 59.34 788 ASP A C 1
ATOM 6155 O O . ASP A 1 788 ? 0.912 36.351 6.989 1.00 59.34 788 ASP A O 1
ATOM 6159 N N . GLY A 1 789 ? 0.844 34.108 7.109 1.00 55.34 789 GLY A N 1
ATOM 6160 C CA . GLY A 1 789 ? -0.598 33.992 6.889 1.00 55.34 789 GLY A CA 1
ATOM 6161 C C . GLY A 1 789 ? -1.410 34.910 7.810 1.00 55.34 789 GLY A C 1
ATOM 6162 O O . GLY A 1 789 ? -1.052 35.147 8.967 1.00 55.34 789 GLY A O 1
ATOM 6163 N N . LYS A 1 790 ? -2.520 35.462 7.296 1.00 52.06 790 LYS A N 1
ATOM 6164 C CA . LYS A 1 790 ? -3.447 36.271 8.099 1.00 52.06 790 LYS A CA 1
ATOM 6165 C C . LYS A 1 790 ? -4.006 35.392 9.222 1.00 52.06 790 LYS A C 1
ATOM 6167 O O . LYS A 1 790 ? -4.875 34.569 8.979 1.00 52.06 790 LYS A O 1
ATOM 6172 N N . LEU A 1 791 ? -3.492 35.573 10.435 1.00 47.12 791 LEU A N 1
ATOM 6173 C CA . LEU A 1 791 ? -4.008 34.948 11.651 1.00 47.12 791 LEU A CA 1
ATOM 6174 C C . LEU A 1 791 ? -5.432 35.457 11.902 1.00 47.12 791 LEU A C 1
ATOM 6176 O O . LEU A 1 791 ? -5.620 36.598 12.329 1.00 47.12 791 LEU A O 1
ATOM 6180 N N . GLY A 1 792 ? -6.419 34.631 11.564 1.00 42.00 792 GLY A N 1
ATOM 6181 C CA . GLY A 1 792 ? -7.838 34.920 11.726 1.00 42.00 792 GLY A CA 1
ATOM 6182 C C . GLY A 1 792 ? -8.704 34.090 10.781 1.00 42.00 792 GLY A C 1
ATOM 6183 O O . GLY A 1 792 ? -8.410 33.972 9.593 1.00 42.00 792 GLY A O 1
ATOM 6184 N N . VAL A 1 793 ? -9.800 33.552 11.316 1.00 36.78 793 VAL A N 1
ATOM 6185 C CA . VAL A 1 793 ? -10.870 32.920 10.542 1.00 36.78 793 VAL A CA 1
ATOM 6186 C C . VAL A 1 793 ? -11.548 34.011 9.709 1.00 36.78 793 VAL A C 1
ATOM 6188 O O . VAL A 1 793 ? -12.130 34.948 10.258 1.00 36.78 793 VAL A O 1
ATOM 6191 N N . LEU A 1 794 ? -11.458 33.935 8.379 1.00 27.98 794 LEU A N 1
ATOM 6192 C CA . LEU A 1 794 ? -12.390 34.677 7.530 1.00 27.98 794 LEU A CA 1
ATOM 6193 C C . LEU A 1 794 ? -13.779 34.041 7.688 1.00 27.98 794 LEU A C 1
ATOM 6195 O O . LEU A 1 794 ? -13.854 32.812 7.757 1.00 27.98 794 LEU A O 1
ATOM 6199 N N . PRO A 1 795 ? -14.871 34.827 7.716 1.00 30.00 795 PRO A N 1
ATOM 6200 C CA . PRO A 1 795 ? -16.220 34.283 7.836 1.00 30.00 795 PRO A CA 1
ATOM 6201 C C . PRO A 1 795 ? -16.459 33.229 6.743 1.00 30.00 795 PRO A C 1
ATOM 6203 O O . PRO A 1 795 ? -16.520 33.560 5.561 1.00 30.00 795 PRO A O 1
ATOM 6206 N N . GLY A 1 796 ? -16.541 31.954 7.137 1.00 35.97 796 GLY A N 1
ATOM 6207 C CA . GLY A 1 796 ? -16.797 30.830 6.233 1.00 35.97 796 GLY A CA 1
ATOM 6208 C C . GLY A 1 796 ? -15.588 30.164 5.550 1.00 35.97 796 GLY A C 1
ATOM 6209 O O . GLY A 1 796 ? -15.822 29.422 4.598 1.00 35.97 796 GLY A O 1
ATOM 6210 N N . GLY A 1 797 ? -14.341 30.381 5.995 1.00 36.69 797 GLY A N 1
ATOM 6211 C CA . GLY A 1 797 ? -13.138 29.698 5.469 1.00 36.69 797 GLY A CA 1
ATOM 6212 C C . GLY A 1 797 ? -12.446 28.751 6.468 1.00 36.69 797 GLY A C 1
ATOM 6213 O O . GLY A 1 797 ? -12.538 28.959 7.676 1.00 36.69 797 GLY A O 1
ATOM 6214 N N . ARG A 1 798 ? -11.737 27.725 5.957 1.00 45.19 798 ARG A N 1
ATOM 6215 C CA . ARG A 1 798 ? -10.822 26.848 6.726 1.00 45.19 798 ARG A CA 1
ATOM 6216 C C . ARG A 1 798 ? -9.660 27.698 7.275 1.00 45.19 798 ARG A C 1
ATOM 6218 O O . ARG A 1 798 ? -9.225 28.636 6.609 1.00 45.19 798 ARG A O 1
ATOM 6225 N N . ASP A 1 799 ? -9.221 27.443 8.510 1.00 59.59 799 ASP A N 1
ATOM 6226 C CA . ASP A 1 799 ? -8.146 28.217 9.151 1.00 59.59 799 ASP A CA 1
ATOM 6227 C C . ASP A 1 799 ? -6.829 28.014 8.384 1.00 59.59 799 ASP A C 1
ATOM 6229 O O . ASP A 1 799 ? -6.342 26.891 8.275 1.00 59.59 799 ASP A O 1
ATOM 6233 N N . HIS A 1 800 ? -6.226 29.096 7.880 1.00 64.00 800 HIS A N 1
ATOM 6234 C CA . HIS A 1 800 ? -4.948 29.043 7.166 1.00 64.00 800 HIS A CA 1
ATOM 6235 C C . HIS A 1 800 ? -3.817 28.418 7.997 1.00 64.00 800 HIS A C 1
ATOM 6237 O O . HIS A 1 800 ? -2.876 27.869 7.425 1.00 64.00 800 HIS A O 1
ATOM 6243 N N . ALA A 1 801 ? -3.878 28.507 9.331 1.00 65.62 801 ALA A N 1
ATOM 6244 C CA . ALA A 1 801 ? -2.935 27.829 10.211 1.00 65.62 801 ALA A CA 1
ATOM 6245 C C . ALA A 1 801 ? -3.166 26.312 10.219 1.00 65.62 801 ALA A C 1
ATOM 6247 O O . ALA A 1 801 ? -2.195 25.561 10.170 1.00 65.62 801 ALA A O 1
ATOM 6248 N N . LEU A 1 802 ? -4.424 25.858 10.217 1.00 70.38 802 LEU A N 1
ATOM 6249 C CA . LEU A 1 802 ? -4.768 24.437 10.135 1.00 70.38 802 LEU A CA 1
ATOM 6250 C C . LEU A 1 802 ? -4.394 23.854 8.770 1.00 70.38 802 LEU A C 1
ATOM 6252 O O . LEU A 1 802 ? -3.762 22.804 8.725 1.00 70.38 802 LEU A O 1
ATOM 6256 N N . ASP A 1 803 ? -4.691 24.571 7.683 1.00 73.31 803 ASP A N 1
ATOM 6257 C CA . ASP A 1 803 ? -4.264 24.187 6.332 1.00 73.31 803 ASP A CA 1
ATOM 6258 C C . ASP A 1 803 ? -2.741 24.048 6.264 1.00 73.31 803 ASP A C 1
ATOM 6260 O O . ASP A 1 803 ? -2.221 23.101 5.677 1.00 73.31 803 ASP A O 1
ATOM 6264 N N . LYS A 1 804 ? -2.010 24.970 6.909 1.00 74.25 804 LYS A N 1
ATOM 6265 C CA . LYS A 1 804 ? -0.549 24.915 6.949 1.00 74.25 804 LYS A CA 1
ATOM 6266 C C . LYS A 1 804 ? -0.030 23.770 7.817 1.00 74.25 804 LYS A C 1
ATOM 6268 O O . LYS A 1 804 ? 0.955 23.142 7.440 1.00 74.25 804 LYS A O 1
ATOM 6273 N N . ILE A 1 805 ? -0.665 23.488 8.955 1.00 79.25 805 ILE A N 1
ATOM 6274 C CA . ILE A 1 805 ? -0.336 22.330 9.798 1.00 79.25 805 ILE A CA 1
ATOM 6275 C C . ILE A 1 805 ? -0.537 21.041 9.003 1.00 79.25 805 ILE A C 1
ATOM 6277 O O . ILE A 1 805 ? 0.364 20.213 8.966 1.00 79.25 805 ILE A O 1
ATOM 6281 N N . GLU A 1 806 ? -1.678 20.886 8.339 1.00 80.88 806 GLU A N 1
ATOM 6282 C CA . GLU A 1 806 ? -1.993 19.715 7.521 1.00 80.88 806 GLU A CA 1
ATOM 6283 C C . GLU A 1 806 ? -1.022 19.568 6.345 1.00 80.88 806 GLU A C 1
ATOM 6285 O O . GLU A 1 806 ? -0.468 18.488 6.155 1.00 80.88 806 GLU A O 1
ATOM 6290 N N . GLU A 1 807 ? -0.735 20.655 5.619 1.00 81.94 807 GLU A N 1
ATOM 6291 C CA . GLU A 1 807 ? 0.272 20.680 4.549 1.00 81.94 807 GLU A CA 1
ATOM 6292 C C . GLU A 1 807 ? 1.633 20.192 5.061 1.00 81.94 807 GLU A C 1
ATOM 6294 O O . GLU A 1 807 ? 2.259 19.337 4.435 1.00 81.94 807 GLU A O 1
ATOM 6299 N N . LEU A 1 808 ? 2.103 20.725 6.194 1.00 80.50 808 LEU A N 1
ATOM 6300 C CA . LEU A 1 808 ? 3.419 20.393 6.736 1.00 80.50 808 LEU A CA 1
ATOM 6301 C C . LEU A 1 808 ? 3.460 18.987 7.344 1.00 80.50 808 LEU A C 1
ATOM 6303 O O . LEU A 1 808 ? 4.447 18.289 7.127 1.00 80.50 808 LEU A O 1
ATOM 6307 N N . ILE A 1 809 ? 2.405 18.539 8.033 1.00 84.06 809 ILE A N 1
ATOM 6308 C CA . ILE A 1 809 ? 2.304 17.156 8.519 1.00 84.06 809 ILE A CA 1
ATOM 6309 C C . ILE A 1 809 ? 2.397 16.200 7.336 1.00 84.06 809 ILE A C 1
ATOM 6311 O O . ILE A 1 809 ? 3.252 15.327 7.355 1.00 84.06 809 ILE A O 1
ATOM 6315 N N . TRP A 1 810 ? 1.597 16.381 6.282 1.00 82.81 810 TRP A N 1
ATOM 6316 C CA . TRP A 1 810 ? 1.650 15.491 5.120 1.00 82.81 810 TRP A CA 1
ATOM 6317 C C . TRP A 1 810 ? 2.974 15.577 4.360 1.00 82.81 810 TRP A C 1
ATOM 6319 O O . TRP A 1 810 ? 3.476 14.556 3.902 1.00 82.81 810 TRP A O 1
ATOM 6329 N N . ARG A 1 811 ? 3.575 16.769 4.261 1.00 80.31 811 ARG A N 1
ATOM 6330 C CA . ARG A 1 811 ? 4.866 16.973 3.586 1.00 80.31 811 ARG A CA 1
ATOM 6331 C C . ARG A 1 811 ? 6.036 16.287 4.292 1.00 80.31 811 ARG A C 1
ATOM 6333 O O . ARG A 1 811 ? 6.967 15.868 3.611 1.00 80.31 811 ARG A O 1
ATOM 6340 N N . TYR A 1 812 ? 6.014 16.225 5.623 1.00 75.38 812 TYR A N 1
ATOM 6341 C CA . TYR A 1 812 ? 7.066 15.599 6.437 1.00 75.38 812 TYR A CA 1
ATOM 6342 C C . TYR A 1 812 ? 6.663 14.238 7.008 1.00 75.38 812 TYR A C 1
ATOM 6344 O O . TYR A 1 812 ? 7.438 13.622 7.740 1.00 75.38 812 TYR A O 1
ATOM 6352 N N . SER A 1 813 ? 5.468 13.761 6.666 1.00 75.44 813 SER A N 1
ATOM 6353 C CA . SER A 1 813 ? 5.040 12.412 6.982 1.00 75.44 813 SER A CA 1
ATOM 6354 C C . SER A 1 813 ? 5.816 11.414 6.132 1.00 75.44 813 SER A C 1
ATOM 6356 O O . SER A 1 813 ? 6.100 11.644 4.956 1.00 75.44 813 SER A O 1
ATOM 6358 N N . ILE A 1 814 ? 6.140 10.278 6.738 1.00 69.00 814 ILE A N 1
ATOM 6359 C CA . ILE A 1 814 ? 6.732 9.137 6.043 1.00 69.00 814 ILE A CA 1
ATOM 6360 C C . ILE A 1 814 ? 5.672 8.550 5.112 1.00 69.00 814 ILE A C 1
ATOM 6362 O O . ILE A 1 814 ? 4.584 8.191 5.572 1.00 69.00 814 ILE A O 1
ATOM 6366 N N . ALA A 1 815 ? 5.983 8.443 3.821 1.00 64.94 815 ALA A N 1
ATOM 6367 C CA . ALA A 1 815 ? 5.022 7.977 2.830 1.00 64.94 815 ALA A CA 1
ATOM 6368 C C . ALA A 1 815 ? 4.746 6.469 2.963 1.00 64.94 815 ALA A C 1
ATOM 6370 O O . ALA A 1 815 ? 5.605 5.689 3.372 1.00 64.94 815 ALA A O 1
ATOM 6371 N N . ASP A 1 816 ? 3.563 6.006 2.559 1.00 59.91 816 ASP A N 1
ATOM 6372 C CA . ASP A 1 816 ? 3.179 4.599 2.760 1.00 59.91 816 ASP A CA 1
ATOM 6373 C C . ASP A 1 816 ? 4.127 3.592 2.068 1.00 59.91 816 ASP A C 1
ATOM 6375 O O . ASP A 1 816 ? 4.426 2.528 2.616 1.00 59.91 816 ASP A O 1
ATOM 6379 N N . HIS A 1 817 ? 4.685 3.943 0.903 1.00 57.47 817 HIS A N 1
ATOM 6380 C CA . HIS A 1 817 ? 5.652 3.107 0.171 1.00 57.47 817 HIS A CA 1
ATOM 6381 C C . HIS A 1 817 ? 7.051 3.051 0.828 1.00 57.47 817 HIS A C 1
ATOM 6383 O O . HIS A 1 817 ? 7.829 2.112 0.594 1.00 57.47 817 HIS A O 1
ATOM 6389 N N . GLU A 1 818 ? 7.359 4.048 1.661 1.00 60.12 818 GLU A N 1
ATOM 6390 C CA . GLU A 1 818 ? 8.603 4.221 2.417 1.00 60.12 818 GLU A CA 1
ATOM 6391 C C . GLU A 1 818 ? 8.591 3.380 3.700 1.00 60.12 818 GLU A C 1
ATOM 6393 O O . GLU A 1 818 ? 9.587 2.739 4.045 1.00 60.12 818 GLU A O 1
ATOM 6398 N N . ILE A 1 819 ? 7.425 3.278 4.352 1.00 63.34 819 ILE A N 1
ATOM 6399 C CA . ILE A 1 819 ? 7.204 2.504 5.586 1.00 63.34 819 ILE A CA 1
ATOM 6400 C C . ILE A 1 819 ? 7.751 1.076 5.479 1.00 63.34 819 ILE A C 1
ATOM 6402 O O . ILE A 1 819 ? 8.361 0.572 6.422 1.00 63.34 819 ILE A O 1
ATOM 6406 N N . LYS A 1 820 ? 7.538 0.410 4.340 1.00 60.03 820 LYS A N 1
ATOM 6407 C CA . LYS A 1 820 ? 7.945 -0.987 4.139 1.00 60.03 820 LYS A CA 1
ATOM 6408 C C . LYS A 1 820 ? 9.464 -1.166 4.182 1.00 60.03 820 LYS A C 1
ATOM 6410 O O . LYS A 1 820 ? 9.966 -2.063 4.853 1.00 60.03 820 LYS A O 1
ATOM 6415 N N . GLU A 1 821 ? 10.187 -0.304 3.477 1.00 59.50 821 GLU A N 1
ATOM 6416 C CA . GLU A 1 821 ? 11.648 -0.359 3.419 1.00 59.50 821 GLU A CA 1
ATOM 6417 C C . GLU A 1 821 ? 12.264 0.071 4.758 1.00 59.50 821 GLU A C 1
ATOM 6419 O O . GLU A 1 821 ? 13.240 -0.531 5.204 1.00 59.50 821 GLU A O 1
ATOM 6424 N N . LEU A 1 822 ? 11.650 1.033 5.459 1.00 61.84 822 LEU A N 1
ATOM 6425 C CA . LEU A 1 822 ? 12.056 1.375 6.824 1.00 61.84 822 LEU A CA 1
ATOM 6426 C C . LEU A 1 822 ? 11.895 0.199 7.775 1.00 61.84 822 LEU A C 1
ATOM 6428 O O . LEU A 1 822 ? 12.817 -0.077 8.532 1.00 61.84 822 LEU A O 1
ATOM 6432 N N . ARG A 1 823 ? 10.766 -0.514 7.722 1.00 62.38 823 ARG A N 1
ATOM 6433 C CA . ARG A 1 823 ? 10.537 -1.695 8.566 1.00 62.38 823 ARG A CA 1
ATOM 6434 C C . ARG A 1 823 ? 11.587 -2.771 8.319 1.00 62.38 823 ARG A C 1
ATOM 6436 O O . ARG A 1 823 ? 12.206 -3.216 9.272 1.00 62.38 823 ARG A O 1
ATOM 6443 N N . GLN A 1 824 ? 11.882 -3.094 7.061 1.00 61.47 824 GLN A N 1
ATOM 6444 C CA . GLN A 1 824 ? 12.941 -4.058 6.735 1.00 61.47 824 GLN A CA 1
ATOM 6445 C C . GLN A 1 824 ? 14.312 -3.637 7.275 1.00 61.47 824 GLN A C 1
ATOM 6447 O O . GLN A 1 824 ? 15.050 -4.470 7.796 1.00 61.47 824 GLN A O 1
ATOM 6452 N N . ARG A 1 825 ? 14.665 -2.350 7.168 1.00 60.34 825 ARG A N 1
ATOM 6453 C CA . ARG A 1 825 ? 15.940 -1.829 7.689 1.00 60.34 825 ARG A CA 1
ATOM 6454 C C . ARG A 1 825 ? 15.965 -1.802 9.217 1.00 60.34 825 ARG A C 1
ATOM 6456 O O . ARG A 1 825 ? 16.999 -2.113 9.792 1.00 60.34 825 ARG A O 1
ATOM 6463 N N . ILE A 1 826 ? 14.847 -1.481 9.870 1.00 58.91 826 ILE A N 1
ATOM 6464 C CA . ILE A 1 826 ? 14.695 -1.578 11.329 1.00 58.91 826 ILE A CA 1
ATOM 6465 C C . ILE A 1 826 ? 14.861 -3.035 11.774 1.00 58.91 826 ILE A C 1
ATOM 6467 O O . ILE A 1 826 ? 15.640 -3.287 12.681 1.00 58.91 826 ILE A O 1
ATOM 6471 N N . ASP A 1 827 ? 14.207 -3.994 11.116 1.00 57.56 827 ASP A N 1
ATOM 6472 C CA . ASP A 1 827 ? 14.250 -5.418 11.482 1.00 57.56 827 ASP A CA 1
ATOM 6473 C C . ASP A 1 827 ? 15.645 -6.042 11.287 1.00 57.56 827 ASP A C 1
ATOM 6475 O O . ASP A 1 827 ? 16.048 -6.928 12.041 1.00 57.56 827 ASP A O 1
ATOM 6479 N N . GLN A 1 828 ? 16.417 -5.567 10.303 1.00 56.28 828 GLN A N 1
ATOM 6480 C CA . GLN A 1 828 ? 17.825 -5.956 10.114 1.00 56.28 828 GLN A CA 1
ATOM 6481 C C . GLN A 1 828 ? 18.729 -5.483 11.258 1.00 56.28 828 GLN A C 1
ATOM 6483 O O . GLN A 1 828 ? 19.767 -6.085 11.528 1.00 56.28 828 GLN A O 1
ATOM 6488 N N . VAL A 1 829 ? 18.341 -4.386 11.898 1.00 52.25 829 VAL A N 1
ATOM 6489 C CA . VAL A 1 829 ? 19.122 -3.658 12.893 1.00 52.25 829 VAL A CA 1
ATOM 6490 C C . VAL A 1 829 ? 18.701 -4.049 14.319 1.00 52.25 829 VAL A C 1
ATOM 6492 O O . VAL A 1 829 ? 19.544 -4.214 15.195 1.00 52.25 829 VAL A O 1
ATOM 6495 N N . LEU A 1 830 ? 17.408 -4.278 14.540 1.00 54.03 830 LEU A N 1
ATOM 6496 C CA . LEU A 1 830 ? 16.796 -4.767 15.774 1.00 54.03 830 LEU A CA 1
ATOM 6497 C C . LEU A 1 830 ? 16.146 -6.138 15.505 1.00 54.03 830 LEU A C 1
ATOM 6499 O O . LEU A 1 830 ? 14.917 -6.234 15.449 1.00 54.03 830 LEU A O 1
ATOM 6503 N N . PRO A 1 831 ? 16.935 -7.214 15.307 1.00 45.88 831 PRO A N 1
ATOM 6504 C CA . PRO A 1 831 ? 16.378 -8.533 15.044 1.00 45.88 831 PRO A CA 1
ATOM 6505 C C . PRO A 1 831 ? 15.495 -8.987 16.209 1.00 45.88 831 PRO A C 1
ATOM 6507 O O . PRO A 1 831 ? 15.795 -8.761 17.383 1.00 45.88 831 PRO A O 1
ATOM 6510 N N . SER A 1 832 ? 14.390 -9.648 15.868 1.00 41.94 832 SER A N 1
ATOM 6511 C CA . SER A 1 832 ? 13.324 -10.058 16.783 1.00 41.94 832 SER A CA 1
ATOM 6512 C C . SER A 1 832 ? 13.877 -10.926 17.926 1.00 41.94 832 SER A C 1
ATOM 6514 O O . SER A 1 832 ? 14.022 -12.140 17.786 1.00 41.94 832 SER A O 1
ATOM 6516 N N . GLY A 1 833 ? 14.209 -10.302 19.059 1.00 39.44 833 GLY A N 1
ATOM 6517 C CA . GLY A 1 833 ? 14.819 -10.968 20.215 1.00 39.44 833 GLY A CA 1
ATOM 6518 C C . GLY A 1 833 ? 15.880 -10.166 20.979 1.00 39.44 833 GLY A C 1
ATOM 6519 O O . GLY A 1 833 ? 16.365 -10.674 21.987 1.00 39.44 833 GLY A O 1
ATOM 6520 N N . SER A 1 834 ? 16.250 -8.955 20.543 1.00 33.44 834 SER A N 1
ATOM 6521 C CA . SER A 1 834 ? 17.220 -8.100 21.254 1.00 33.44 834 SER A CA 1
ATOM 6522 C C . SER A 1 834 ? 16.621 -7.040 22.195 1.00 33.44 834 SER A C 1
ATOM 6524 O O . SER A 1 834 ? 17.385 -6.246 22.739 1.00 33.44 834 SER A O 1
ATOM 6526 N N . LEU A 1 835 ? 15.302 -7.044 22.429 1.00 33.09 835 LEU A N 1
ATOM 6527 C CA . LEU A 1 835 ? 14.623 -6.295 23.499 1.00 33.09 835 LEU A CA 1
ATOM 6528 C C . LEU A 1 835 ? 13.549 -7.164 24.159 1.00 33.09 835 LEU A C 1
ATOM 6530 O O . LEU A 1 835 ? 12.705 -7.713 23.409 1.00 33.09 835 LEU A O 1
#

Organism: NCBI:txid1328754

Mean predicted aligned error: 21.4 Å

Radius of gyration: 36.43 Å; Cα contacts (8 Å, |Δi|>4): 1074; chains: 1; bounding box: 78×85×107 Å

InterPro domains:
  IPR011990 Tetratricopeptide-like helical domain superfamily [G3DSA:1.25.40.10] (9-151)
  IPR011990 Tetratricopeptide-like helical domain superfamily [SSF48452] (18-173)
  IPR027417 P-loop containing nucleoside triphosphate hydrolase [G3DSA:3.40.50.300] (406-597)
  IPR027417 P-loop containing nucleoside triphosphate hydrolase [SSF52540] (409-537)

pLDDT: mean 70.02, std 20.0, range [22.22, 96.62]

Secondary structure (DSSP, 8-state):
-------HHHHHHHHTT-HHHHHHHHTSPPSS--HHHHHHHHHHHHHTT-HHHHHHHHHHHHHH---HHHHHHHHHHHHHTT-HHHHHHHHHHHHHTS-GGGHHHHHHHHHHHHHHTT-HHHHHHHHHHHHHHS-TTTHHHHHHHHHHHHHHHHHHHHHTT-HHHHHHHHHHHHTTGGGTT-TTHHHHHHHH---STTHHHHHHHHHHHHHHHTT-HHHHHHHHHHHHHHHHHHHHH-HHHHHHHHHHHHHHHHHTTSS-------------------------------TTSEEEEEEEEEE--TT---EEEEEEEEETTEEEEEEEEEEETT-EEEEEEEEEEEEETT--EEEEEEEE--TT-----EEEEEEE-HHHHHHHHSTTHHHHHHHH-S-EEEEEE-SSTTSSHHHHHHHHH-----S--SS-TT---TT-EEEETTEEE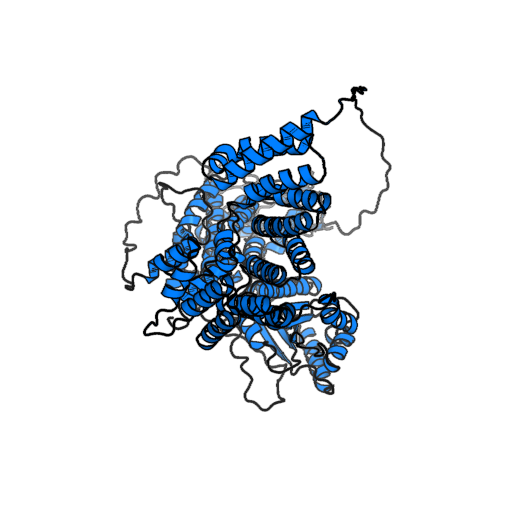EEEEE-----TT-HHHHHHHHHHHHHHHT-SSGGGS--EEEEEEEPPPTT--S--HHHHHHHHHHHHHHTTS-EEEEEE-HHHHHHHHHHS--SS--HIIIIIHHHHHHHSS---EEEE--STT-HHHHHHHHHHHHHHHHHH-SSSHHHHHHHHH-SS-HHHHHHHHHHTS-HHHHHHHHH-GGGGSS-HHHHHHHHHHHHHHHHT---TT-GGG-HHHHHHHT-----S--------SHHHHHHHHHHHHS--S-------S--SS-S-SS-SSS-HHHHHHHHHHHHHHHHHHHHHHHHHHHTTTT----HHHHHHHHHHHHHHHHHHHHHHHT-----S--TT---HHHHHHHHHHHHHSPPHHHHHHHHHHHHHHS-TT--

Sequence (835 aa):
MQLIYVDDTSLNAWRRDDLTSAVAIFSQETQDADYHRLANLALVRARLEQWESAEQDARASIEIRPTILAYIAVSIALGGQGQLAAAKQEFNQAFLCHEPKNACLLLLIKSIIIFVAGDRDEATRRVGDLVQACEEADQPLCRAVQAQMQFLVGQTALDEKDSEEALNLFASAGASAPFLKLPELDTITLIFGWDFDSLLLGIRQRTCEALYMASRMSEAAESLKILLDEFGEEIRASVRLNDWYQNFSRKCAKAAQDTPIDNSKHAKGTVNDSRSSTPPSDNDSALQVTLDSLFHVSAIVIGLARDSRKTIESIKLRKNDELLRDVQKTVNAGGVHREEFHPPLVLGHEEHFSVSVSCSWPTVLRQRVADVLIDLNIRDMECIRDAEGVRSYRKKAQKVEVVTGRHLSGVGKSSLLHRVFGVEGIHTSKTQRGIAEIDQEFISSTNERFVVHDSLGFEGGDEGNMEIVKDFVARKKAMPHLNDQLHAIWLCLETPYAGGRLLDGGVEEFLKRRQDILGQIPLVVVLTKVDQLDIQLELDPPANEDLDKHFIGPLHKAAGSDITHVLVSVQDGYSESLSNLVGAMDKNMAKYHTDEAPRVVASIAQRISIKEKIELSIAYVPFEYWNMLLNSPVFRDHPLQECLQVIRQDIITVWNFNDPDRHLMDDNIIGALLRTDNLGDASETPLNMALFASLLASSLESGDMSVVAPLSASAISVAQTMYTAYDEKKKDVKILMAYIIDLVCFIQAVFLLTSGGRVTVTPEIVNLALQAYDQPRKIVHLLVDAFDGKLGVLPGGRDHALDKIEELIWRYSIADHEIKELRQRIDQVLPSGSL

Foldseek 3Di:
DCQADDDPVLLVCLVVVVLVVNLVVLVDDDPDDDLSSLLLNLLSCLLVLVLVSSLVSLVVSVVVPDELSSLLSNLSSCLSVLNNLVSLQSNLVSVVRDFPPPVLVSLLSNLVSCVSSPVLVVSLVSLVVSCVPDDPVCNLVSLLSNLLSLQVVLVVCVVVLVLVSSLVSLVSSLVSVVSLPDPSVSVVCSRHVRDSVCSNLSSLLVNLVSCVSVVVLVVSVVSLVVSCVPCVPVCVVDPVSVVVSVVSVVVSVVSVVPDDDDDDDDDDDDDDDDDDDDDDDDDDDDDDPDPPFKDFAFKDKDAAAQPNQKWWQWKFKDKPNHTPDIGGDTAGHGGMDMDGDVVTDIDGQPMKMKMWIWIDHPDPDPDDGDTQIDIDGPVNVVLVVCQCPPVVLCVQAVAAEEEEADDDPPLCVQVLCCQWQLQPDPPPPPPDPDDQQQPDWRAHPLFNRYTYGYANHFAPPCPPSLVSLLVVQVVLCPDPGPHSHHAAYEYRFEQDDDPDDRDDPRRLVCLQCVCVRNVLHAYEYEHEDVVVVVSVCSSPPDPPDDPCCVGVVVVCVSNVHDHHYAYAYSDQNGLVSSVVVLVSSLVRSVVRDPDCSNSQSSQLRTQRDLPSLVVSLLVNQRPVVLVCLVRPPCVVPPDLLVVLLVNQVSSVSSNSAQAPVPPSNDSVVLVLLLDADDDDDDDPDQDAQPLLLVLLVVVQVPPDPPPPPDPPDPPPDDPDPDDPDDDPSLVSLLSVLLSSLSSSQLVLQLSLLQNDNDDHDDPVSSVSSSSSCVSLSNVSSVVSVVDPDDQDDDVPDDGPSSVVSSVSSVSNHHDPVSSSVVSVSSCVSVPDPPD